Protein AF-A0A6B0WQ01-F1 (afdb_monomer_lite)

pLDDT: mean 79.0, std 19.03, range [22.75, 98.19]

Sequence (775 aa):
MRPPHSSRCFNVRGAGIKFRAICMVVLAVAAVAVAAAPAGAQAGGFGDVAEGTYYSVPVEALAELGLFAGTECAEGFCPDDPIDRKTMATWVVRVLDGADPPAVSESRFDDVDAGGFHAPFIERLAELGVTGGCGDGSGFCPDQTVSRAEMAVFLTRAYGLSAGADPGFVDVAGDAWYAAAVSSLAASAITGGCGDGSGFCPQDDTSRAQMATFIHRAENRAAAAASIEITPIGRGVSVTSEGQILVELEAADVVPANPLDLAGKTLLFTPDGQSGYSRSVHSLAWEEDIGSPEEDNAEIELPFLFRFSGQDWRSLFLSRYGLVTFDEPYPFPRTGPDRWGTMSQIAAHIGSLNAISALYKPRLGGWSTWDAREAGNTQHVSRRPDRVVITWITEDHEFYVHGRPHAEKTRFQMVLHADGHIAFNYAAEPENSEEAIRDGIVGLFPEATQTELIARIPDSTDLSRPVSRSSWAQHEVFHHVHPKDHLIPLACRIIDALGDEFDLLVFHSQFRTDHQFNGSWWGYYPGNVPIKGIGQEEHHDRKSSCSARMRGQWNFPIWVKSRYVANLDGGGEYLASPKGLWHFGHEFAHTWAASVGYLKNGEREPLHDGAHWVTELHTAAPYPWEEEPQGSIIGGHFWRENSDGTFTPSTGLGGLSWLDLYLAGLATPDEVPEMFILRNLQEAGGGWRGPHTGEKEVISIEQIIAAEGPRDPPAARSQKTFNAGFVYLTLPGEPPDPDLLELHALFVDGAVAYWRHVTGGRGSLTTELVLSEGS

Secondary structure (DSSP, 8-state):
-PPPP---------SS----------------------TT--SS--TTS-TTSTTHHHHHHHHHTTTTTT--BTTBS-TTSBPBHHHHHHHHHHHHHSSPPPPPSS-SSTTS-TTSTTHHHHHHHHHTTS---BTTTTB--TTSB-BHHHHHHHHHHHHTPPPPPP---TT--TTSTTHHHHHHHHHTTS---BTTTTB--TTSBPBHHHHHHHHHHHHHHHHHHHH--EEEEETTEEEETT-PEEEEPPTTTEEPPB----TTEEEEEEE-SSS-EEEEEEE----S---EEE-TTEEEEEEEEEEETTEEEEEEEE-TTSEEESSS-----TT-GGGG--HHHHHHHHTTSSEEEEEE------TT-S-GGGG--EEEEEE-SSEEEEEEEEE-TT-EETTEE---EEEEEEEEETTS-EEEEE----S-TTSS---EEEEEE----HHHHHHH------TTS-EEEEES-EEEEEB--EESGGGHHHHHHHHHHH-S--SEEEEEESS--S--SSSPPEEE-GGG---BSSS---------TT-SS--EEESSPEETTBTTTEEE-TTS-EEE-HHHHHHHHHHHHGGG-S--EEEETTEEEESEETTEEEEEEE---SS-SSSS---BTTEEE-EEEPTTS-EEE--S--B--HHHHHHTTSS-GGGS--EEEEEEEEE-SSGGGS-EEEEEEEE-HHHHHHHH---BS-GGGS--EEEEEEEEEE-TTPPPPHHHHHHHHHHHHHHHHHHHHHTTTSSEEE------S--

Structure (mmCIF, N/CA/C/O backbone):
data_AF-A0A6B0WQ01-F1
#
_entry.id   AF-A0A6B0WQ01-F1
#
loop_
_atom_site.group_PDB
_atom_site.id
_atom_site.type_symbol
_atom_site.label_atom_id
_atom_site.label_alt_id
_atom_site.label_comp_id
_atom_site.label_asym_id
_atom_site.label_entity_id
_atom_site.label_seq_id
_atom_site.pdbx_PDB_ins_code
_atom_site.Cartn_x
_atom_site.Cartn_y
_atom_site.Cartn_z
_atom_site.occupancy
_atom_site.B_iso_or_equiv
_atom_site.auth_seq_id
_atom_site.auth_comp_id
_atom_site.auth_asym_id
_atom_site.auth_atom_id
_atom_site.pdbx_PDB_model_num
ATOM 1 N N . MET A 1 1 ? -23.291 -48.138 -32.395 1.00 28.23 1 MET A N 1
ATOM 2 C CA . MET A 1 1 ? -22.199 -47.876 -31.433 1.00 28.23 1 MET A CA 1
ATOM 3 C C . MET A 1 1 ? -22.270 -46.401 -31.082 1.00 28.23 1 MET A C 1
ATOM 5 O O . MET A 1 1 ? -22.379 -45.597 -31.995 1.00 28.23 1 MET A O 1
ATOM 9 N N . ARG A 1 2 ? -22.389 -46.081 -29.789 1.00 22.75 2 ARG A N 1
ATOM 10 C CA . ARG A 1 2 ? -22.649 -44.729 -29.263 1.00 22.75 2 ARG A CA 1
ATOM 11 C C . ARG A 1 2 ? -21.462 -43.785 -29.528 1.00 22.75 2 ARG A C 1
ATOM 13 O O . ARG A 1 2 ? -20.341 -44.225 -29.283 1.00 22.75 2 ARG A O 1
ATOM 20 N N . PRO A 1 3 ? -21.681 -42.518 -29.918 1.00 23.56 3 PRO A N 1
ATOM 21 C CA . PRO A 1 3 ? -20.736 -41.440 -29.659 1.00 23.56 3 PRO A CA 1
ATOM 22 C C . PRO A 1 3 ? -21.008 -40.804 -28.275 1.00 23.56 3 PRO A C 1
ATOM 24 O O . PRO A 1 3 ? -22.114 -40.948 -27.741 1.00 23.56 3 PRO A O 1
ATOM 27 N N . PRO A 1 4 ? -20.005 -40.159 -27.657 1.00 25.41 4 PRO A N 1
ATOM 28 C CA . PRO A 1 4 ? -20.091 -39.647 -26.297 1.00 25.41 4 PRO A CA 1
ATOM 29 C C . PRO A 1 4 ? -20.766 -38.269 -26.274 1.00 25.41 4 PRO A C 1
ATOM 31 O O . PRO A 1 4 ? -20.341 -37.348 -26.963 1.00 25.41 4 PRO A O 1
ATOM 34 N N . HIS A 1 5 ? -21.802 -38.129 -25.450 1.00 26.47 5 HIS A N 1
ATOM 35 C CA . HIS A 1 5 ? -22.288 -36.839 -24.967 1.00 26.47 5 HIS A CA 1
ATOM 36 C C . HIS A 1 5 ? -21.675 -36.602 -23.584 1.00 26.47 5 HIS A C 1
ATOM 38 O O . HIS A 1 5 ? -21.837 -37.446 -22.702 1.00 26.47 5 HIS A O 1
ATOM 44 N N . SER A 1 6 ? -21.007 -35.469 -23.373 1.00 26.06 6 SER A N 1
ATOM 45 C CA . SER A 1 6 ? -20.788 -34.941 -22.024 1.00 26.06 6 SER A CA 1
ATOM 46 C C . SER A 1 6 ? -20.680 -33.418 -22.056 1.00 26.06 6 SER A C 1
ATOM 48 O O . SER A 1 6 ? -19.605 -32.877 -22.301 1.00 26.06 6 SER A O 1
ATOM 50 N N . SER A 1 7 ? -21.788 -32.739 -21.770 1.00 24.52 7 SER A N 1
ATOM 51 C CA . SER A 1 7 ? -21.767 -31.429 -21.117 1.00 24.52 7 SER A CA 1
ATOM 52 C C . SER A 1 7 ? -21.297 -31.681 -19.680 1.00 24.52 7 SER A C 1
ATOM 54 O O . SER A 1 7 ? -21.917 -32.479 -18.973 1.00 24.52 7 SER A O 1
ATOM 56 N N . ARG A 1 8 ? -20.161 -31.119 -19.257 1.00 24.81 8 ARG A N 1
ATOM 57 C CA . ARG A 1 8 ? -19.673 -31.285 -17.878 1.00 24.81 8 ARG A CA 1
ATOM 58 C C . ARG A 1 8 ? -20.173 -30.121 -17.025 1.00 24.81 8 ARG A C 1
ATOM 60 O O . ARG A 1 8 ? -19.645 -29.026 -17.125 1.00 24.81 8 ARG A O 1
ATOM 67 N N . CYS A 1 9 ? -21.161 -30.380 -16.172 1.00 24.42 9 CYS A N 1
ATOM 68 C CA . CYS A 1 9 ? -21.436 -29.549 -14.999 1.00 24.42 9 CYS A CA 1
ATOM 69 C C . CYS A 1 9 ? -20.432 -29.934 -13.901 1.00 24.42 9 CYS A C 1
ATOM 71 O O . CYS A 1 9 ? -20.365 -31.110 -13.527 1.00 24.42 9 CYS A O 1
ATOM 73 N N . PHE A 1 10 ? -19.656 -28.980 -13.386 1.00 28.31 10 PHE A N 1
ATOM 74 C CA . PHE A 1 10 ? -18.799 -29.204 -12.219 1.00 28.31 10 PHE A CA 1
ATOM 75 C C . PHE A 1 10 ? -19.604 -29.033 -10.924 1.00 28.31 10 PHE A C 1
ATOM 77 O O . PHE A 1 10 ? -20.480 -28.180 -10.816 1.00 28.31 10 PHE A O 1
ATOM 84 N N . ASN A 1 11 ? -19.338 -29.900 -9.948 1.00 24.11 11 ASN A N 1
ATOM 85 C CA . ASN A 1 11 ? -20.029 -29.947 -8.663 1.00 24.11 11 ASN A CA 1
ATOM 86 C C . ASN A 1 11 ? -19.020 -29.505 -7.593 1.00 24.11 11 ASN A C 1
ATOM 88 O O . ASN A 1 11 ? -18.172 -30.305 -7.196 1.00 24.11 11 ASN A O 1
ATOM 92 N N . VAL A 1 12 ? -19.065 -28.241 -7.165 1.00 29.78 12 VAL A N 1
ATOM 93 C CA . VAL A 1 12 ? -18.195 -27.732 -6.094 1.00 29.78 12 VAL A CA 1
ATOM 94 C C . VAL A 1 12 ? -18.784 -28.176 -4.754 1.00 29.78 12 VAL A C 1
ATOM 96 O O . VAL A 1 12 ? -19.906 -27.824 -4.398 1.00 29.78 12 VAL A O 1
ATOM 99 N N . ARG A 1 13 ? -18.052 -29.011 -4.012 1.00 25.27 13 ARG A N 1
ATOM 100 C CA . ARG A 1 13 ? -18.348 -29.331 -2.608 1.00 25.27 13 ARG A CA 1
ATOM 101 C C . ARG A 1 13 ? -17.194 -28.822 -1.752 1.00 25.27 13 ARG A C 1
ATOM 103 O O . ARG A 1 13 ? -16.199 -29.521 -1.604 1.00 25.27 13 ARG A O 1
ATOM 110 N N . GLY A 1 14 ? -17.356 -27.641 -1.170 1.00 25.08 14 GLY A N 1
ATOM 111 C CA . GLY A 1 14 ? -16.444 -27.077 -0.177 1.00 25.08 14 GLY A CA 1
ATOM 112 C C . GLY A 1 14 ? -17.087 -25.865 0.493 1.00 25.08 14 GLY A C 1
ATOM 113 O O . GLY A 1 14 ? -17.628 -25.022 -0.201 1.00 25.08 14 GLY A O 1
ATOM 114 N N . ALA A 1 15 ? -17.074 -25.846 1.829 1.00 28.58 15 ALA A N 1
ATOM 115 C CA . ALA A 1 15 ? -17.459 -24.741 2.717 1.00 28.58 15 ALA A CA 1
ATOM 116 C C . ALA A 1 15 ? -18.840 -24.080 2.494 1.00 28.58 15 ALA A C 1
ATOM 118 O O . ALA A 1 15 ? -18.946 -23.074 1.817 1.00 28.58 15 ALA A O 1
ATOM 119 N N . GLY A 1 16 ? -19.890 -24.598 3.151 1.00 26.41 16 GLY A N 1
ATOM 120 C CA . GLY A 1 16 ? -21.037 -23.820 3.677 1.00 26.41 16 GLY A CA 1
ATOM 121 C C . GLY A 1 16 ? -21.970 -23.035 2.733 1.00 26.41 16 GLY A C 1
ATOM 122 O O . GLY A 1 16 ? -23.088 -22.734 3.143 1.00 26.41 16 GLY A O 1
ATOM 123 N N . ILE A 1 17 ? -21.580 -22.749 1.494 1.00 31.81 17 ILE A N 1
ATOM 124 C CA . ILE A 1 17 ? -22.286 -21.877 0.555 1.00 31.81 17 ILE A CA 1
ATOM 125 C C . ILE A 1 17 ? -22.950 -22.761 -0.506 1.00 31.81 17 ILE A C 1
ATOM 127 O O . ILE A 1 17 ? -22.306 -23.561 -1.185 1.00 31.81 17 ILE A O 1
ATOM 131 N N . LYS A 1 18 ? -24.280 -22.682 -0.612 1.00 27.02 18 LYS A N 1
ATOM 132 C CA . LYS A 1 18 ? -25.088 -23.515 -1.515 1.00 27.02 18 LYS A CA 1
ATOM 133 C C . LYS A 1 18 ? -25.147 -22.921 -2.933 1.00 27.02 18 LYS A C 1
ATOM 135 O O . LYS A 1 18 ? -26.238 -22.607 -3.392 1.00 27.02 18 LYS A O 1
ATOM 140 N N . PHE A 1 19 ? -24.031 -22.819 -3.654 1.00 33.25 19 PHE A N 1
ATOM 141 C CA . PHE A 1 19 ? -24.101 -22.610 -5.109 1.00 33.25 19 PHE A CA 1
ATOM 142 C C . PHE A 1 19 ? -24.313 -23.956 -5.820 1.00 33.25 19 PHE A C 1
ATOM 144 O O . PHE A 1 19 ? -23.555 -24.909 -5.627 1.00 33.25 19 PHE A O 1
ATOM 151 N N . ARG A 1 20 ? -25.369 -24.067 -6.635 1.00 32.03 20 ARG A N 1
ATOM 152 C CA . ARG A 1 20 ? -25.552 -25.171 -7.590 1.00 32.03 20 ARG A CA 1
ATOM 153 C C . ARG A 1 20 ? -25.348 -24.627 -9.007 1.00 32.03 20 ARG A C 1
ATOM 155 O O . ARG A 1 20 ? -26.163 -23.853 -9.464 1.00 32.03 20 ARG A O 1
ATOM 162 N N . ALA A 1 21 ? -24.299 -25.122 -9.670 1.00 30.09 21 ALA A N 1
ATOM 163 C CA . ALA A 1 21 ? -24.083 -25.189 -11.122 1.00 30.09 21 ALA A CA 1
ATOM 164 C C . ALA A 1 21 ? -24.438 -23.942 -11.966 1.00 30.09 21 ALA A C 1
ATOM 166 O O . ALA A 1 21 ? -25.490 -23.900 -12.593 1.00 30.09 21 ALA A O 1
ATOM 167 N N . ILE A 1 22 ? -23.484 -23.018 -12.104 1.00 37.47 22 ILE A N 1
ATOM 168 C CA . ILE A 1 22 ? -23.492 -21.992 -13.160 1.00 37.47 22 ILE A CA 1
ATOM 169 C C . ILE A 1 22 ? -23.133 -22.672 -14.498 1.00 37.47 22 ILE A C 1
ATOM 171 O O . ILE A 1 22 ? -22.115 -23.364 -14.599 1.00 37.47 22 ILE A O 1
ATOM 175 N N . CYS A 1 23 ? -23.978 -22.530 -15.525 1.00 28.55 23 CYS A N 1
ATOM 176 C CA . CYS A 1 23 ? -23.660 -22.963 -16.890 1.00 28.55 23 CYS A CA 1
ATOM 177 C C . CYS A 1 23 ? -22.872 -21.859 -17.608 1.00 28.55 23 CYS A C 1
ATOM 179 O O . CYS A 1 23 ? -23.444 -20.853 -18.006 1.00 28.55 23 CYS A O 1
ATOM 181 N N . MET A 1 24 ? -21.566 -22.067 -17.797 1.00 34.69 24 MET A N 1
ATOM 182 C CA . MET A 1 24 ? -20.700 -21.168 -18.568 1.00 34.69 24 MET A CA 1
ATOM 183 C C . MET A 1 24 ? -21.018 -21.221 -20.070 1.00 34.69 24 MET A C 1
ATOM 185 O O . MET A 1 24 ? -21.140 -22.309 -20.641 1.00 34.69 24 MET A O 1
ATOM 189 N N . VAL A 1 25 ? -21.018 -20.063 -20.734 1.00 33.88 25 VAL A N 1
ATOM 190 C CA . VAL A 1 25 ? -20.817 -19.967 -22.186 1.00 33.88 25 VAL A CA 1
ATOM 191 C C . VAL A 1 25 ? -19.475 -19.288 -22.437 1.00 33.88 25 VAL A C 1
ATOM 193 O O . VAL A 1 25 ? -19.335 -18.080 -22.303 1.00 33.88 25 VAL A O 1
ATOM 196 N N . VAL A 1 26 ? -18.480 -20.083 -22.835 1.00 29.00 26 VAL A N 1
ATOM 197 C CA . VAL A 1 26 ? -17.325 -19.578 -23.585 1.00 29.00 26 VAL A CA 1
ATOM 198 C C . VAL A 1 26 ? -17.808 -19.352 -25.014 1.00 29.00 26 VAL A C 1
ATOM 200 O O . VAL A 1 26 ? -18.320 -20.280 -25.646 1.00 29.00 26 VAL A O 1
ATOM 203 N N . LEU A 1 27 ? -17.649 -18.135 -25.529 1.00 26.56 27 LEU A N 1
ATOM 204 C CA . LEU A 1 27 ? -17.958 -17.764 -26.911 1.00 26.56 27 LEU A CA 1
ATOM 205 C C . LEU A 1 27 ? -16.983 -18.469 -27.877 1.00 26.56 27 LEU A C 1
ATOM 207 O O . LEU A 1 27 ? -16.020 -17.898 -28.376 1.00 26.56 27 LEU A O 1
ATOM 211 N N . ALA A 1 28 ? -17.226 -19.753 -28.140 1.00 26.91 28 ALA A N 1
ATOM 212 C CA . ALA A 1 28 ? -16.639 -20.480 -29.256 1.00 26.91 28 ALA A CA 1
ATOM 213 C C . ALA A 1 28 ? -17.651 -20.485 -30.406 1.00 26.91 28 ALA A C 1
ATOM 215 O O . ALA A 1 28 ? -18.693 -21.138 -30.337 1.00 26.91 28 ALA A O 1
ATOM 216 N N . VAL A 1 29 ? -17.339 -19.757 -31.481 1.00 32.12 29 VAL A N 1
ATOM 217 C CA . VAL A 1 29 ? -18.123 -19.758 -32.722 1.00 32.12 29 VAL A CA 1
ATOM 218 C C . VAL A 1 29 ? -18.126 -21.174 -33.309 1.00 32.12 29 VAL A C 1
ATOM 220 O O . VAL A 1 29 ? -17.185 -21.587 -33.985 1.00 32.12 29 VAL A O 1
ATOM 223 N N . ALA A 1 30 ? -19.194 -21.932 -33.064 1.00 28.42 30 ALA A N 1
ATOM 224 C CA . ALA A 1 30 ? -19.464 -23.199 -33.730 1.00 28.42 30 ALA A CA 1
ATOM 225 C C . ALA A 1 30 ? -20.960 -23.312 -34.044 1.00 28.42 30 ALA A C 1
ATOM 227 O O . ALA A 1 30 ? -21.807 -23.370 -33.155 1.00 28.42 30 ALA A O 1
ATOM 228 N N . ALA A 1 31 ? -21.280 -23.352 -35.337 1.00 36.25 31 ALA A N 1
ATOM 229 C CA . ALA A 1 31 ? -22.631 -23.558 -35.836 1.00 36.25 31 ALA A CA 1
ATOM 230 C C . ALA A 1 31 ? -23.171 -24.929 -35.383 1.00 36.25 31 ALA A C 1
ATOM 232 O O . ALA A 1 31 ? -22.699 -25.970 -35.842 1.00 36.25 31 ALA A O 1
ATOM 233 N N . VAL A 1 32 ? -24.180 -24.931 -34.507 1.00 30.66 32 VAL A N 1
ATOM 234 C CA . VAL A 1 32 ? -24.919 -26.132 -34.093 1.00 30.66 32 VAL A CA 1
ATOM 235 C C . VAL A 1 32 ? -26.412 -25.920 -34.342 1.00 30.66 32 VAL A C 1
ATOM 237 O O . VAL A 1 32 ? -26.967 -24.855 -34.094 1.00 30.66 32 VAL A O 1
ATOM 240 N N . ALA A 1 33 ? -27.045 -26.953 -34.898 1.00 30.78 33 ALA A N 1
ATOM 241 C CA . ALA A 1 33 ? -28.447 -26.978 -35.283 1.00 30.78 33 ALA A CA 1
ATOM 242 C C . ALA A 1 33 ? -29.387 -26.755 -34.084 1.00 30.78 33 ALA A C 1
ATOM 244 O O . ALA A 1 33 ? -29.297 -27.446 -33.070 1.00 30.78 33 ALA A O 1
ATOM 245 N N . VAL A 1 34 ? -30.313 -25.809 -34.255 1.00 32.38 34 VAL A N 1
ATOM 246 C CA . VAL A 1 34 ? -31.324 -25.392 -33.278 1.00 32.38 34 VAL A CA 1
ATOM 247 C C . VAL A 1 34 ? -32.272 -26.550 -32.949 1.00 32.38 34 VAL A C 1
ATOM 249 O O . VAL A 1 34 ? -33.036 -27.006 -33.801 1.00 32.38 34 VAL A O 1
ATOM 252 N N . ALA A 1 35 ? -32.256 -26.997 -31.693 1.00 33.03 35 ALA A N 1
ATOM 253 C CA . ALA A 1 35 ? -33.410 -27.639 -31.076 1.00 33.03 35 ALA A CA 1
ATOM 254 C C . ALA A 1 35 ? -34.374 -26.530 -30.626 1.00 33.03 35 ALA A C 1
ATOM 256 O O . ALA A 1 35 ? -33.948 -25.547 -30.027 1.00 33.03 35 ALA A O 1
ATOM 257 N N . ALA A 1 36 ? -35.655 -26.664 -30.971 1.00 32.28 36 ALA A N 1
ATOM 258 C CA . ALA A 1 36 ? -36.663 -25.631 -30.760 1.00 32.28 36 ALA A CA 1
ATOM 259 C C . ALA A 1 36 ? -36.823 -25.278 -29.269 1.00 32.28 36 ALA A C 1
ATOM 261 O O . ALA A 1 36 ? -37.370 -26.062 -28.492 1.00 32.28 36 ALA A O 1
ATOM 262 N N . ALA A 1 37 ? -36.354 -24.083 -28.906 1.00 32.28 37 ALA A N 1
ATOM 263 C CA . ALA A 1 37 ? -36.715 -23.377 -27.684 1.00 32.28 37 ALA A CA 1
ATOM 264 C C . ALA A 1 37 ? -38.228 -23.070 -27.676 1.00 32.28 37 ALA A C 1
ATOM 266 O O . ALA A 1 37 ? -38.836 -22.964 -28.751 1.00 32.28 37 ALA A O 1
ATOM 267 N N . PRO A 1 38 ? -38.865 -22.928 -26.498 1.00 31.81 38 PRO A N 1
ATOM 268 C CA . PRO A 1 38 ? -40.242 -22.462 -26.435 1.00 31.81 38 PRO A CA 1
ATOM 269 C C . PRO A 1 38 ? -40.335 -21.072 -27.081 1.00 31.81 38 PRO A C 1
ATOM 271 O O . PRO A 1 38 ? -39.445 -20.235 -26.942 1.00 31.81 38 PRO A O 1
ATOM 274 N N . ALA A 1 39 ? -41.398 -20.861 -27.854 1.00 32.59 39 ALA A N 1
ATOM 275 C CA . ALA A 1 39 ? -41.638 -19.629 -28.588 1.00 32.59 39 ALA A CA 1
ATOM 276 C C . ALA A 1 39 ? -41.715 -18.432 -27.624 1.00 32.59 39 ALA A C 1
ATOM 278 O O . ALA A 1 39 ? -42.628 -18.371 -26.803 1.00 32.59 39 ALA A O 1
ATOM 279 N N . GLY A 1 40 ? -40.764 -17.499 -27.739 1.00 32.53 40 GLY A N 1
ATOM 280 C CA . GLY A 1 40 ? -40.755 -16.257 -26.963 1.00 32.53 40 GLY A CA 1
ATOM 281 C C . GLY A 1 40 ? -39.468 -15.427 -27.026 1.00 32.53 40 GLY A C 1
ATOM 282 O O . GLY A 1 40 ? -39.544 -14.224 -26.822 1.00 32.53 40 GLY A O 1
ATOM 283 N N . ALA A 1 41 ? -38.308 -16.006 -27.353 1.00 33.91 41 ALA A N 1
ATOM 284 C CA . ALA A 1 41 ? -37.073 -15.225 -27.476 1.00 33.91 41 ALA A CA 1
ATOM 285 C C . ALA A 1 41 ? -37.113 -14.346 -28.740 1.00 33.91 41 ALA A C 1
ATOM 287 O O . ALA A 1 41 ? -37.047 -14.860 -29.862 1.00 33.91 41 ALA A O 1
ATOM 288 N N . GLN A 1 42 ? -37.244 -13.025 -28.577 1.00 37.56 42 GLN A N 1
ATOM 289 C CA . GLN A 1 42 ? -36.977 -12.094 -29.669 1.00 37.56 42 GLN A CA 1
ATOM 290 C C . GLN A 1 42 ? -35.489 -12.164 -30.019 1.00 37.56 42 GLN A C 1
ATOM 292 O O . GLN A 1 42 ? -34.629 -11.700 -29.281 1.00 37.56 42 GLN A O 1
ATOM 297 N N . ALA A 1 43 ? -35.191 -12.744 -31.179 1.00 33.88 43 ALA A N 1
ATOM 298 C CA . ALA A 1 43 ? -33.928 -12.526 -31.865 1.00 33.88 43 ALA A CA 1
ATOM 299 C C . ALA A 1 43 ? -33.969 -11.119 -32.489 1.00 33.88 43 ALA A C 1
ATOM 301 O O . ALA A 1 43 ? -34.444 -10.938 -33.611 1.00 33.88 43 ALA A O 1
ATOM 302 N N . GLY A 1 44 ? -33.545 -10.127 -31.713 1.00 50.28 44 GLY A N 1
ATOM 303 C CA . GLY A 1 44 ? -33.482 -8.713 -32.075 1.00 50.28 44 GLY A CA 1
ATOM 304 C C . GLY A 1 44 ? -33.434 -7.894 -30.792 1.00 50.28 44 GLY A C 1
ATOM 305 O O . GLY A 1 44 ? -34.360 -7.995 -29.996 1.00 50.28 44 GLY A O 1
ATOM 306 N N . GLY A 1 45 ? -32.340 -7.163 -30.564 1.00 68.12 45 GLY A N 1
ATOM 307 C CA . GLY A 1 45 ? -32.151 -6.356 -29.357 1.00 68.12 45 GLY A CA 1
ATOM 308 C C . GLY A 1 45 ? -33.294 -5.364 -29.113 1.00 68.12 45 GLY A C 1
ATOM 309 O O . GLY A 1 45 ? -34.102 -5.075 -29.999 1.00 68.12 45 GLY A O 1
ATOM 310 N N . PHE A 1 46 ? -33.366 -4.845 -27.893 1.00 82.38 46 PHE A N 1
ATOM 311 C CA . PHE A 1 46 ? -34.386 -3.879 -27.503 1.00 82.38 46 PHE A CA 1
ATOM 312 C C . PHE A 1 46 ? -34.243 -2.575 -28.304 1.00 82.38 46 PHE A C 1
ATOM 314 O O . PHE A 1 46 ? -33.174 -1.971 -28.337 1.00 82.38 46 PHE A O 1
ATOM 321 N N . GLY A 1 47 ? -35.319 -2.136 -28.968 1.00 83.62 47 GLY A N 1
ATOM 322 C CA . GLY A 1 47 ? -35.296 -0.956 -29.849 1.00 83.62 47 GLY A CA 1
ATOM 323 C C . GLY A 1 47 ? -35.065 0.378 -29.126 1.00 83.62 47 GLY A C 1
ATOM 324 O O . GLY A 1 47 ? -34.753 1.377 -29.769 1.00 83.62 47 GLY A O 1
ATOM 325 N N . ASP A 1 48 ? -35.209 0.381 -27.804 1.00 89.31 48 ASP A N 1
ATOM 326 C CA . ASP A 1 48 ? -34.986 1.490 -26.881 1.00 89.31 48 ASP A CA 1
ATOM 327 C C . ASP A 1 48 ? -33.618 1.426 -26.168 1.00 89.31 48 ASP A C 1
ATOM 329 O O . ASP A 1 48 ? -33.332 2.249 -25.301 1.00 89.31 48 ASP A O 1
ATOM 333 N N . VAL A 1 49 ? -32.736 0.498 -26.561 1.00 90.00 49 VAL A N 1
ATOM 334 C CA . VAL A 1 49 ? -31.344 0.419 -26.092 1.00 90.00 49 VAL A CA 1
ATOM 335 C C . VAL A 1 49 ? -30.416 0.885 -27.212 1.00 90.00 49 VAL A C 1
ATOM 337 O O . VAL A 1 49 ? -30.145 0.162 -28.167 1.00 90.00 49 VAL A O 1
ATOM 340 N N . ALA A 1 50 ? -29.947 2.130 -27.121 1.00 85.00 50 ALA A N 1
ATOM 341 C CA . ALA A 1 50 ? -29.074 2.717 -28.135 1.00 85.00 50 ALA A CA 1
ATOM 342 C C . ALA A 1 50 ? -27.621 2.222 -28.007 1.00 85.00 50 ALA A C 1
ATOM 344 O O . ALA A 1 50 ? -27.060 2.185 -26.907 1.00 85.00 50 ALA A O 1
ATOM 345 N N . GLU A 1 51 ? -26.990 1.917 -29.143 1.00 81.50 51 GLU A N 1
ATOM 346 C CA . GLU A 1 51 ? -25.568 1.562 -29.229 1.00 81.50 51 GLU A CA 1
ATOM 347 C C . GLU A 1 51 ? -24.675 2.676 -28.646 1.00 81.50 51 GLU A C 1
ATOM 349 O O . GLU A 1 51 ? -24.941 3.868 -28.821 1.00 81.50 51 GLU A O 1
ATOM 354 N N . GLY A 1 52 ? -23.609 2.291 -27.938 1.00 74.62 52 GLY A N 1
ATOM 355 C CA . GLY A 1 52 ? -22.647 3.226 -27.339 1.00 74.62 52 GLY A CA 1
ATOM 356 C C . GLY A 1 52 ? -23.082 3.828 -25.998 1.00 74.62 52 GLY A C 1
ATOM 357 O O . GLY A 1 52 ? -22.332 4.595 -25.398 1.00 74.62 52 GLY A O 1
ATOM 358 N N . THR A 1 53 ? -24.265 3.471 -25.493 1.00 81.81 53 THR A N 1
ATOM 359 C CA . THR A 1 53 ? -24.652 3.759 -24.104 1.00 81.81 53 THR A CA 1
ATOM 360 C C . THR A 1 53 ? -23.916 2.836 -23.132 1.00 81.81 53 THR A C 1
ATOM 362 O O . THR A 1 53 ? -23.592 1.697 -23.474 1.00 81.81 53 THR A O 1
ATOM 365 N N . TYR A 1 54 ? -23.696 3.292 -21.893 1.00 82.56 54 TYR A N 1
ATOM 366 C CA . TYR A 1 54 ? -22.978 2.509 -20.873 1.00 82.56 54 TYR A CA 1
ATOM 367 C C . TYR A 1 54 ? -23.641 1.156 -20.554 1.00 82.56 54 TYR A C 1
ATOM 369 O O . TYR A 1 54 ? -22.975 0.240 -20.081 1.00 82.56 54 TYR A O 1
ATOM 377 N N . TYR A 1 55 ? -24.947 1.037 -20.811 1.00 85.62 55 TYR A N 1
ATOM 378 C CA . TYR A 1 55 ? -25.745 -0.155 -20.539 1.00 85.62 55 TYR A CA 1
ATOM 379 C C . TYR A 1 55 ? -26.019 -1.014 -21.777 1.00 85.62 55 TYR A C 1
ATOM 381 O O . TYR A 1 55 ? -26.568 -2.098 -21.615 1.00 85.62 55 TYR A O 1
ATOM 389 N N . SER A 1 56 ? -25.631 -0.589 -22.987 1.00 80.81 56 SER A N 1
ATOM 390 C CA . SER A 1 56 ? -25.877 -1.364 -24.217 1.00 80.81 56 SER A CA 1
ATOM 391 C C . SER A 1 56 ? -25.293 -2.778 -24.136 1.00 80.81 56 SER A C 1
ATOM 393 O O . SER A 1 56 ? -26.037 -3.751 -24.206 1.00 80.81 56 SER A O 1
ATOM 395 N N . VAL A 1 57 ? -23.991 -2.892 -23.857 1.00 83.00 57 VAL A N 1
ATOM 396 C CA . VAL A 1 57 ? -23.303 -4.186 -23.704 1.00 83.00 57 VAL A CA 1
ATOM 397 C C . VAL A 1 57 ? -23.869 -5.022 -22.541 1.00 83.00 57 VAL A C 1
ATOM 399 O O . VAL A 1 57 ? -24.210 -6.180 -22.779 1.00 83.00 57 VAL A O 1
ATOM 402 N N . PRO A 1 58 ? -24.034 -4.485 -21.309 1.00 85.88 58 PRO A N 1
ATOM 403 C CA . PRO A 1 58 ? -24.684 -5.223 -20.227 1.00 85.88 58 PRO A CA 1
ATOM 404 C C . PRO A 1 58 ? -26.063 -5.779 -20.585 1.00 85.88 58 PRO A C 1
ATOM 406 O O . PRO A 1 58 ? -26.363 -6.934 -20.290 1.00 85.88 58 PRO A O 1
ATOM 409 N N . VAL A 1 59 ? -26.915 -4.965 -21.211 1.00 90.44 59 VAL A N 1
ATOM 410 C CA . VAL A 1 59 ? -28.282 -5.367 -21.543 1.00 90.44 59 VAL A CA 1
ATOM 411 C C . VAL A 1 59 ? -28.281 -6.411 -22.652 1.00 90.44 59 VAL A C 1
ATOM 413 O O . VAL A 1 59 ? -28.989 -7.403 -22.535 1.00 90.44 59 VAL A O 1
ATOM 416 N N . GLU A 1 60 ? -27.472 -6.258 -23.695 1.00 85.56 60 GLU A N 1
ATOM 417 C CA . GLU A 1 60 ? -27.372 -7.265 -24.757 1.00 85.56 60 GLU A CA 1
ATOM 418 C C . GLU A 1 60 ? -26.892 -8.617 -24.214 1.00 85.56 60 GLU A C 1
ATOM 420 O O . GLU A 1 60 ? -27.557 -9.631 -24.429 1.00 85.56 60 GLU A O 1
ATOM 425 N N . ALA A 1 61 ? -25.813 -8.625 -23.424 1.00 81.69 61 ALA A N 1
ATOM 426 C CA . ALA A 1 61 ? -25.257 -9.846 -22.841 1.00 81.69 61 ALA A CA 1
ATOM 427 C C . ALA A 1 61 ? -26.271 -10.578 -21.944 1.00 81.69 61 ALA A C 1
ATOM 429 O O . ALA A 1 61 ? -26.455 -11.790 -22.048 1.00 81.69 61 ALA A O 1
ATOM 430 N N . LEU A 1 62 ? -26.980 -9.845 -21.082 1.00 89.88 62 LEU A N 1
ATOM 431 C CA . LEU A 1 62 ? -27.982 -10.434 -20.190 1.00 89.88 62 LEU A CA 1
ATOM 432 C C . LEU A 1 62 ? -29.273 -10.829 -20.933 1.00 89.88 62 LEU A C 1
ATOM 434 O O . LEU A 1 62 ? -29.942 -11.792 -20.547 1.00 89.88 62 LEU A O 1
ATOM 438 N N . ALA A 1 63 ? -29.622 -10.139 -22.021 1.00 87.81 63 ALA A N 1
ATOM 439 C CA . ALA A 1 63 ? -30.758 -10.497 -22.867 1.00 87.81 63 ALA A CA 1
ATOM 440 C C . ALA A 1 63 ? -30.527 -11.819 -23.611 1.00 87.81 63 ALA A C 1
ATOM 442 O O . ALA A 1 63 ? -31.453 -12.626 -23.705 1.00 87.81 63 ALA A O 1
ATOM 443 N N . GLU A 1 64 ? -29.302 -12.081 -24.083 1.00 83.44 64 GLU A N 1
ATOM 444 C CA . GLU A 1 64 ? -28.925 -13.363 -24.699 1.00 83.44 64 GLU A CA 1
ATOM 445 C C . GLU A 1 64 ? -29.097 -14.549 -23.740 1.00 83.44 64 GLU A C 1
ATOM 447 O O . GLU A 1 64 ? -29.448 -15.652 -24.165 1.00 83.44 64 GLU A O 1
ATOM 452 N N . LEU A 1 65 ? -28.928 -14.310 -22.436 1.00 81.88 65 LEU A N 1
ATOM 453 C CA . LEU A 1 65 ? -29.180 -15.289 -21.375 1.00 81.88 65 LEU A CA 1
ATOM 454 C C . LEU A 1 65 ? -30.670 -15.422 -21.013 1.00 81.88 65 LEU A C 1
ATOM 456 O O . LEU A 1 65 ? -31.033 -16.221 -20.152 1.00 81.88 65 LEU A O 1
ATOM 460 N N . GLY A 1 66 ? -31.552 -14.653 -21.658 1.00 86.69 66 GLY A N 1
ATOM 461 C CA . GLY A 1 66 ? -32.988 -14.649 -21.383 1.00 86.69 66 GLY A CA 1
ATOM 462 C C . GLY A 1 66 ? -33.363 -13.995 -20.051 1.00 86.69 66 GLY A C 1
ATOM 463 O O . GLY A 1 66 ? -34.485 -14.191 -19.580 1.00 86.69 66 GLY A O 1
ATOM 464 N N . LEU A 1 67 ? -32.461 -13.209 -19.445 1.00 90.31 67 LEU A N 1
ATOM 465 C CA . LEU A 1 67 ? -32.638 -12.653 -18.099 1.00 90.31 67 LEU A CA 1
ATOM 466 C C . LEU A 1 67 ? -33.930 -11.835 -17.966 1.00 90.31 67 LEU A C 1
ATOM 468 O O . LEU A 1 67 ? -34.629 -11.911 -16.953 1.00 90.31 67 LEU A O 1
ATOM 472 N N . PHE A 1 68 ? -34.273 -11.087 -19.014 1.00 92.88 68 PHE A N 1
ATOM 473 C CA . PHE A 1 68 ? -35.360 -10.109 -19.001 1.00 92.88 68 PHE A CA 1
ATOM 474 C C . PHE A 1 68 ? -36.729 -10.666 -19.409 1.00 92.88 68 PHE A C 1
ATOM 476 O O . PHE A 1 68 ? -37.725 -9.956 -19.277 1.00 92.88 68 PHE A O 1
ATOM 483 N N . ALA A 1 69 ? -36.811 -11.930 -19.835 1.00 89.31 69 ALA A N 1
ATOM 484 C CA . ALA A 1 69 ? -38.023 -12.509 -20.414 1.00 89.31 69 ALA A CA 1
ATOM 485 C C . ALA A 1 69 ? -39.241 -12.438 -19.469 1.00 89.31 69 ALA A C 1
ATOM 487 O O . ALA A 1 69 ? -39.227 -13.008 -18.375 1.00 89.31 69 ALA A O 1
ATOM 488 N N . GLY A 1 70 ? -40.320 -11.782 -19.891 1.00 87.00 70 GLY A N 1
ATOM 489 C CA . GLY A 1 70 ? -41.532 -11.594 -19.083 1.00 87.00 70 GLY A CA 1
ATOM 490 C C . GLY A 1 70 ? -41.442 -10.452 -18.066 1.00 87.00 70 GLY A C 1
ATOM 491 O O . GLY A 1 70 ? -42.300 -10.349 -17.192 1.00 87.00 70 GLY A O 1
ATOM 492 N N . THR A 1 71 ? -40.412 -9.608 -18.162 1.00 92.81 71 THR A N 1
ATOM 493 C CA . THR A 1 71 ? -40.209 -8.418 -17.315 1.00 92.81 71 THR A CA 1
ATOM 494 C C . THR A 1 71 ? -39.977 -7.142 -18.130 1.00 92.81 71 THR A C 1
ATOM 496 O O . THR A 1 71 ? -39.582 -6.106 -17.586 1.00 92.81 71 THR A O 1
ATOM 499 N N . GLU A 1 72 ? -40.181 -7.218 -19.443 1.00 90.12 72 GLU A N 1
ATOM 500 C CA . GLU A 1 72 ? -40.168 -6.093 -20.370 1.00 90.12 72 GLU A CA 1
ATOM 501 C C . GLU A 1 72 ? -41.332 -5.133 -20.089 1.00 90.12 72 GLU A C 1
ATOM 503 O O . GLU A 1 72 ? -42.416 -5.531 -19.652 1.00 90.12 72 GLU A O 1
ATOM 508 N N . CYS A 1 73 ? -41.114 -3.852 -20.368 1.00 85.12 73 CYS A N 1
ATOM 509 C CA . CYS A 1 73 ? -42.162 -2.839 -20.340 1.00 85.12 73 CYS A CA 1
ATOM 510 C C . CYS A 1 73 ? -42.853 -2.738 -21.716 1.00 85.12 73 CYS A C 1
ATOM 512 O O . CYS A 1 73 ? -42.509 -3.441 -22.666 1.00 85.12 73 CYS A O 1
ATOM 514 N N . ALA A 1 74 ? -43.819 -1.823 -21.859 1.00 80.62 74 ALA A N 1
ATOM 515 C CA . ALA A 1 74 ? -44.541 -1.632 -23.120 1.00 80.62 74 ALA A CA 1
ATOM 516 C C . ALA A 1 74 ? -43.650 -1.173 -24.296 1.00 80.62 74 ALA A C 1
ATOM 518 O O . ALA A 1 74 ? -43.972 -1.475 -25.445 1.00 80.62 74 ALA A O 1
ATOM 519 N N . GLU A 1 75 ? -42.558 -0.455 -24.017 1.00 81.38 75 GLU A N 1
ATOM 520 C CA . GLU A 1 75 ? -41.658 0.129 -25.026 1.00 81.38 75 GLU A CA 1
ATOM 521 C C . GLU A 1 75 ? -40.402 -0.719 -25.301 1.00 81.38 75 GLU A C 1
ATOM 523 O O . GLU A 1 75 ? -39.648 -0.403 -26.218 1.00 81.38 75 GLU A O 1
ATOM 528 N N . GLY A 1 76 ? -40.218 -1.836 -24.584 1.00 87.75 76 GLY A N 1
ATOM 529 C CA . GLY A 1 76 ? -39.051 -2.709 -24.706 1.00 87.75 76 GLY A CA 1
ATOM 530 C C . GLY A 1 76 ? -38.354 -2.929 -23.366 1.00 87.75 76 GLY A C 1
ATOM 531 O O . GLY A 1 76 ? -38.926 -3.525 -22.447 1.00 87.75 76 GLY A O 1
ATOM 532 N N . PHE A 1 77 ? -37.103 -2.483 -23.261 1.00 93.19 77 PHE A N 1
ATOM 533 C CA . PHE A 1 77 ? -36.311 -2.636 -22.044 1.00 93.19 77 PHE A CA 1
ATOM 534 C C . PHE A 1 77 ? -36.667 -1.607 -20.963 1.00 93.19 77 PHE A C 1
ATOM 536 O O . PHE A 1 77 ? -36.603 -1.954 -19.786 1.00 93.19 77 PHE A O 1
ATOM 543 N N . CYS A 1 78 ? -37.055 -0.390 -21.346 1.00 94.06 78 CYS A N 1
ATOM 544 C CA . CYS A 1 78 ? -37.226 0.811 -20.526 1.00 94.06 78 CYS A CA 1
ATOM 545 C C . CYS A 1 78 ? -36.006 1.110 -19.638 1.00 94.06 78 CYS A C 1
ATOM 547 O O . CYS A 1 78 ? -36.077 0.929 -18.422 1.00 94.06 78 CYS A O 1
ATOM 549 N N . PRO A 1 79 ? -34.866 1.548 -20.212 1.00 94.25 79 PRO A N 1
ATOM 550 C CA . PRO A 1 79 ? -33.609 1.709 -19.472 1.00 94.25 79 PRO A CA 1
ATOM 551 C C . PRO A 1 79 ? -33.666 2.724 -18.320 1.00 94.25 79 PRO A C 1
ATOM 553 O O . PRO A 1 79 ? -32.981 2.537 -17.307 1.00 94.25 79 PRO A O 1
ATOM 556 N N . ASP A 1 80 ? -34.479 3.770 -18.467 1.00 94.62 80 ASP A N 1
ATOM 557 C CA . ASP A 1 80 ? -34.578 4.881 -17.513 1.00 94.62 80 ASP A CA 1
ATOM 558 C C . ASP A 1 80 ? -35.656 4.666 -16.437 1.00 94.62 80 ASP A C 1
ATOM 560 O O . ASP A 1 80 ? -35.671 5.382 -15.435 1.00 94.62 80 ASP A O 1
ATOM 564 N N . ASP A 1 81 ? -36.527 3.666 -16.602 1.00 96.06 81 ASP A N 1
ATOM 565 C CA . ASP A 1 81 ? -37.566 3.370 -15.617 1.00 96.06 81 ASP A CA 1
ATOM 566 C C . ASP A 1 81 ? -36.940 2.803 -14.329 1.00 96.06 81 ASP A C 1
ATOM 568 O O . ASP A 1 81 ? -36.043 1.948 -14.398 1.00 96.06 81 ASP A O 1
ATOM 572 N N . PRO A 1 82 ? -37.418 3.221 -13.141 1.00 97.50 82 PRO A N 1
ATOM 573 C CA . PRO A 1 82 ? -37.083 2.571 -11.881 1.00 97.50 82 PRO A CA 1
ATOM 574 C C . PRO A 1 82 ? -37.412 1.079 -11.910 1.00 97.50 82 PRO A C 1
ATOM 576 O O . PRO A 1 82 ? -38.481 0.671 -12.372 1.00 97.50 82 PRO A O 1
ATOM 579 N N . ILE A 1 83 ? -36.514 0.250 -11.382 1.00 97.69 83 ILE A N 1
ATOM 580 C CA . ILE A 1 83 ? -36.788 -1.178 -11.236 1.00 97.69 83 ILE A CA 1
ATOM 581 C C . ILE A 1 83 ? -37.610 -1.440 -9.970 1.00 97.69 83 ILE A C 1
ATOM 583 O O . ILE A 1 83 ? -37.271 -0.964 -8.885 1.00 97.69 83 ILE A O 1
ATOM 587 N N . ASP A 1 84 ? -38.682 -2.221 -10.100 1.00 97.50 84 ASP A N 1
ATOM 588 C CA . ASP A 1 84 ? -39.456 -2.702 -8.956 1.00 97.50 84 ASP A CA 1
ATOM 589 C C . ASP A 1 84 ? -38.854 -3.978 -8.338 1.00 97.50 84 ASP A C 1
ATOM 591 O O . ASP A 1 84 ? -38.063 -4.711 -8.948 1.00 97.50 84 ASP A O 1
ATOM 595 N N . ARG A 1 85 ? -39.216 -4.248 -7.081 1.00 97.69 85 ARG A N 1
ATOM 596 C CA . ARG A 1 85 ? -38.659 -5.358 -6.295 1.00 97.69 85 ARG A CA 1
ATOM 597 C C . ARG A 1 85 ? -38.950 -6.725 -6.911 1.00 97.69 85 ARG A C 1
ATOM 599 O O . ARG A 1 85 ? -38.086 -7.600 -6.875 1.00 97.69 85 ARG A O 1
ATOM 606 N N . LYS A 1 86 ? -40.133 -6.937 -7.493 1.00 96.94 86 LYS A N 1
ATOM 607 C CA . LYS A 1 86 ? -40.484 -8.214 -8.146 1.00 96.94 86 LYS A CA 1
ATOM 608 C C . LYS A 1 86 ? -39.669 -8.457 -9.423 1.00 96.94 86 LYS A C 1
ATOM 610 O O . LYS A 1 86 ? -39.252 -9.592 -9.673 1.00 96.94 86 LYS A O 1
ATOM 615 N N . THR A 1 87 ? -39.379 -7.410 -10.197 1.00 97.50 87 THR A N 1
ATOM 616 C CA . THR A 1 87 ? -38.537 -7.509 -11.394 1.00 97.50 87 THR A CA 1
ATOM 617 C C . THR A 1 87 ? -37.083 -7.751 -11.012 1.00 97.50 87 THR A C 1
ATOM 619 O O . THR A 1 87 ? -36.471 -8.683 -11.530 1.00 97.50 87 THR A O 1
ATOM 622 N N . MET A 1 88 ? -36.560 -7.006 -10.035 1.00 97.62 88 MET A N 1
ATOM 623 C CA . MET A 1 88 ? -35.220 -7.230 -9.483 1.00 97.62 88 MET A CA 1
ATOM 624 C C . MET A 1 88 ? -35.055 -8.665 -8.961 1.00 97.62 88 MET A C 1
ATOM 626 O O . MET A 1 88 ? -34.088 -9.331 -9.322 1.00 97.62 88 MET A O 1
ATOM 630 N N . ALA A 1 89 ? -36.030 -9.188 -8.206 1.00 97.50 89 ALA A N 1
ATOM 631 C CA . ALA A 1 89 ? -36.002 -10.572 -7.730 1.00 97.50 89 ALA A CA 1
ATOM 632 C C . ALA A 1 89 ? -35.930 -11.582 -8.880 1.00 97.50 89 ALA A C 1
ATOM 634 O O . ALA A 1 89 ? -35.197 -12.565 -8.799 1.00 97.50 89 ALA A O 1
ATOM 635 N N . THR A 1 90 ? -36.661 -11.317 -9.964 1.00 97.38 90 THR A N 1
ATOM 636 C CA . THR A 1 90 ? -36.647 -12.161 -11.164 1.00 97.38 90 THR A CA 1
ATOM 637 C C . THR A 1 90 ? -35.258 -12.176 -11.800 1.00 97.38 90 THR A C 1
ATOM 639 O O . THR A 1 90 ? -34.725 -13.248 -12.075 1.00 97.38 90 THR A O 1
ATOM 642 N N . TRP A 1 91 ? -34.639 -11.006 -11.986 1.00 96.88 91 TRP A N 1
ATOM 643 C CA . TRP A 1 91 ? -33.315 -10.894 -12.604 1.00 96.88 91 TRP A CA 1
ATOM 644 C C . TRP A 1 91 ? -32.228 -11.530 -11.735 1.00 96.88 91 TRP A C 1
ATOM 646 O O . TRP A 1 91 ? -31.453 -12.346 -12.223 1.00 96.88 91 TRP A O 1
ATOM 656 N N . VAL A 1 92 ? -32.205 -11.227 -10.435 1.00 95.75 92 VAL A N 1
ATOM 657 C CA . VAL A 1 92 ? -31.208 -11.781 -9.507 1.00 95.75 92 VAL A CA 1
ATOM 658 C C . VAL A 1 92 ? -31.346 -13.299 -9.386 1.00 95.75 92 VAL A C 1
ATOM 660 O O . VAL A 1 92 ? -30.351 -14.010 -9.402 1.00 95.75 92 VAL A O 1
ATOM 663 N N . VAL A 1 93 ? -32.557 -13.850 -9.314 1.00 95.12 93 VAL A N 1
ATOM 664 C CA . VAL A 1 93 ? -32.701 -15.313 -9.247 1.00 95.12 93 VAL A CA 1
ATOM 665 C C . VAL A 1 93 ? -32.292 -15.980 -10.554 1.00 95.12 93 VAL A C 1
ATOM 667 O O . VAL A 1 93 ? -31.597 -16.992 -10.517 1.00 95.12 93 VAL A O 1
ATOM 670 N N . ARG A 1 94 ? -32.670 -15.420 -11.707 1.00 94.00 94 ARG A N 1
ATOM 671 C CA . ARG A 1 94 ? -32.283 -15.997 -13.001 1.00 94.00 94 ARG A CA 1
ATOM 672 C C . ARG A 1 94 ? -30.782 -16.012 -13.205 1.00 94.00 94 ARG A C 1
ATOM 674 O O . ARG A 1 94 ? -30.278 -16.999 -13.731 1.00 94.00 94 ARG A O 1
ATOM 681 N N . VAL A 1 95 ? -30.088 -14.954 -12.792 1.00 90.00 95 VAL A N 1
ATOM 682 C CA . VAL A 1 95 ? -28.634 -14.914 -12.929 1.00 90.00 95 VAL A CA 1
ATOM 683 C C . VAL A 1 95 ? -27.969 -15.945 -12.008 1.00 90.00 95 VAL A C 1
ATOM 685 O O . VAL A 1 95 ? -27.123 -16.708 -12.458 1.00 90.00 95 VAL A O 1
ATOM 688 N N . LEU A 1 96 ? -28.444 -16.079 -10.764 1.00 85.56 96 LEU A N 1
ATOM 689 C CA . LEU A 1 96 ? -27.874 -17.020 -9.793 1.00 85.56 96 LEU A CA 1
ATOM 690 C C . LEU A 1 96 ? -28.173 -18.497 -10.103 1.00 85.56 96 LEU A C 1
ATOM 692 O O . LEU A 1 96 ? -27.312 -19.353 -9.900 1.00 85.56 96 LEU A O 1
ATOM 696 N N . ASP A 1 97 ? -29.391 -18.818 -10.545 1.00 87.31 97 ASP A N 1
ATOM 697 C CA . ASP A 1 97 ? -29.826 -20.204 -10.766 1.00 87.31 97 ASP A CA 1
ATOM 698 C C . ASP A 1 97 ? -29.679 -20.657 -12.233 1.00 87.31 97 ASP A C 1
ATOM 700 O O . ASP A 1 97 ? -29.734 -21.858 -12.516 1.00 87.31 97 ASP A O 1
ATOM 704 N N . GLY A 1 98 ? -29.530 -19.725 -13.183 1.00 83.69 98 GLY A N 1
ATOM 705 C CA . GLY A 1 98 ? -29.456 -20.002 -14.624 1.00 83.69 98 GLY A CA 1
ATOM 706 C C . GLY A 1 98 ? -30.740 -20.584 -15.235 1.00 83.69 98 GLY A C 1
ATOM 707 O O . GLY A 1 98 ? -30.738 -21.020 -16.388 1.00 83.69 98 GLY A O 1
ATOM 708 N N . ALA A 1 99 ? -31.829 -20.649 -14.465 1.00 85.19 99 ALA A N 1
ATOM 709 C CA . ALA A 1 99 ? -33.128 -21.164 -14.876 1.00 85.19 99 ALA A CA 1
ATOM 710 C C . ALA A 1 99 ? -34.246 -20.607 -13.983 1.00 85.19 99 ALA A C 1
ATOM 712 O O . ALA A 1 99 ? -34.015 -20.236 -12.833 1.00 85.19 99 ALA A O 1
ATOM 713 N N . ASP A 1 100 ? -35.477 -20.612 -14.498 1.00 91.25 100 ASP A N 1
ATOM 714 C CA . ASP A 1 100 ? -36.647 -20.208 -13.720 1.00 91.25 100 ASP A CA 1
ATOM 715 C C . ASP A 1 100 ? -36.935 -21.232 -12.597 1.00 91.25 100 ASP A C 1
ATOM 717 O O . ASP A 1 100 ? -36.963 -22.445 -12.855 1.00 91.25 100 ASP A O 1
ATOM 721 N N . PRO A 1 101 ? -37.168 -20.777 -11.350 1.00 91.81 101 PRO A N 1
ATOM 722 C CA . PRO A 1 101 ? -37.500 -21.655 -10.239 1.00 91.81 101 PRO A CA 1
ATOM 723 C C . PRO A 1 101 ? -38.877 -22.312 -10.439 1.00 91.81 101 PRO A C 1
ATOM 725 O O . PRO A 1 101 ? -39.742 -21.781 -11.143 1.00 91.81 101 PRO A O 1
ATOM 728 N N . PRO A 1 102 ? -39.117 -23.486 -9.826 1.00 91.06 102 PRO A N 1
ATOM 729 C CA . PRO A 1 102 ? -40.399 -24.170 -9.941 1.00 91.06 102 PRO A CA 1
ATOM 730 C C . PRO A 1 102 ? -41.532 -23.336 -9.335 1.00 91.06 102 PRO A C 1
ATOM 732 O O . PRO A 1 102 ? -41.341 -22.641 -8.341 1.00 91.06 102 PRO A O 1
ATOM 735 N N . ALA A 1 103 ? -42.734 -23.468 -9.902 1.00 92.38 103 ALA A N 1
ATOM 736 C CA . ALA A 1 103 ? -43.927 -22.818 -9.370 1.00 92.38 103 ALA A CA 1
ATOM 737 C C . ALA A 1 103 ? -44.163 -23.179 -7.894 1.00 92.38 103 ALA A C 1
ATOM 739 O O . ALA A 1 103 ? -43.999 -24.336 -7.492 1.00 92.38 103 ALA A O 1
ATOM 740 N N . VAL A 1 104 ? -44.592 -22.192 -7.111 1.00 92.44 104 VAL A N 1
ATOM 741 C CA . VAL A 1 104 ? -44.883 -22.339 -5.682 1.00 92.44 104 VAL A CA 1
ATOM 742 C C . VAL A 1 104 ? -46.387 -22.465 -5.458 1.00 92.44 104 VAL A C 1
ATOM 744 O O . VAL A 1 104 ? -47.187 -21.905 -6.201 1.00 92.44 104 VAL A O 1
ATOM 747 N N . SER A 1 105 ? -46.792 -23.248 -4.458 1.00 90.38 105 SER A N 1
ATOM 748 C CA . SER A 1 105 ? -48.209 -23.399 -4.091 1.00 90.38 105 SER A CA 1
ATOM 749 C C . SER A 1 105 ? -48.657 -22.413 -3.014 1.00 90.38 105 SER A C 1
ATOM 751 O O . SER A 1 105 ? -49.854 -22.198 -2.855 1.00 90.38 105 SER A O 1
ATOM 753 N N . GLU A 1 106 ? -47.706 -21.850 -2.269 1.00 92.25 106 GLU A N 1
ATOM 754 C CA . GLU A 1 106 ? -47.905 -20.887 -1.187 1.00 92.25 106 GLU A CA 1
ATOM 755 C C . GLU A 1 106 ? -46.718 -19.910 -1.176 1.00 92.25 106 GLU A C 1
ATOM 757 O O . GLU A 1 106 ? -45.633 -20.256 -1.646 1.00 92.25 106 GLU A O 1
ATOM 762 N N . SER A 1 107 ? -46.938 -18.705 -0.651 1.00 93.06 107 SER A N 1
ATOM 763 C CA . SER A 1 107 ? -45.916 -17.671 -0.452 1.00 93.06 107 SER A CA 1
ATOM 764 C C . SER A 1 107 ? -45.693 -17.456 1.045 1.00 93.06 107 SER A C 1
ATOM 766 O O . SER A 1 107 ? -46.639 -17.555 1.828 1.00 93.06 107 SER A O 1
ATOM 768 N N . ARG A 1 108 ? -44.457 -17.146 1.450 1.00 94.62 108 ARG A N 1
ATOM 769 C CA . ARG A 1 108 ? -44.127 -16.725 2.822 1.00 94.62 108 ARG A CA 1
ATOM 770 C C . ARG A 1 108 ? -44.484 -15.266 3.098 1.00 94.62 108 ARG A C 1
ATOM 772 O O . ARG A 1 108 ? -44.487 -14.868 4.257 1.00 94.62 108 ARG A O 1
ATOM 779 N N . PHE A 1 109 ? -44.716 -14.490 2.042 1.00 95.88 109 PHE A N 1
ATOM 780 C CA . PHE A 1 109 ? -45.081 -13.081 2.108 1.00 95.88 109 PHE A CA 1
ATOM 781 C C . PHE A 1 109 ? -46.571 -12.909 1.806 1.00 95.88 109 PHE A C 1
ATOM 783 O O . PHE A 1 109 ? -47.054 -13.394 0.778 1.00 95.88 109 PHE A O 1
ATOM 790 N N . ASP A 1 110 ? -47.279 -12.197 2.681 1.00 95.38 110 ASP A N 1
ATOM 791 C CA . ASP A 1 110 ? -48.739 -12.032 2.655 1.00 95.38 110 ASP A CA 1
ATOM 792 C C . ASP A 1 110 ? -49.242 -11.230 1.440 1.00 95.38 110 ASP A C 1
ATOM 794 O O . ASP A 1 110 ? -50.404 -11.338 1.045 1.00 95.38 110 ASP A O 1
ATOM 798 N N . ASP A 1 111 ? -48.373 -10.414 0.843 1.00 96.00 111 AS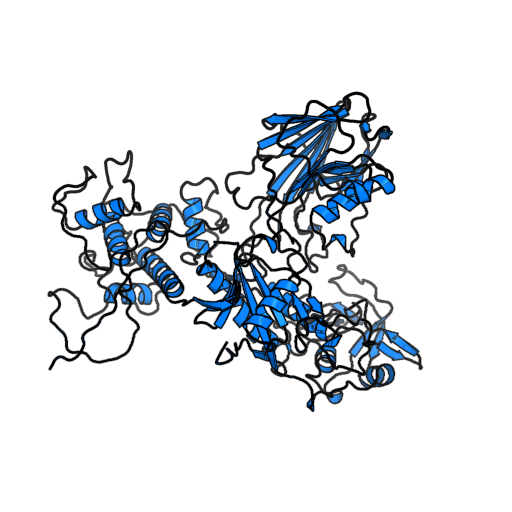P A N 1
ATOM 799 C CA . ASP A 1 111 ? -48.657 -9.540 -0.298 1.00 96.00 111 ASP A CA 1
ATOM 800 C C . ASP A 1 111 ? -48.219 -10.129 -1.651 1.00 96.00 111 ASP A C 1
ATOM 802 O O . ASP A 1 111 ? -48.268 -9.445 -2.675 1.00 96.00 111 ASP A O 1
ATOM 806 N N . VAL A 1 112 ? -47.819 -11.403 -1.676 1.00 96.31 112 VAL A N 1
ATOM 807 C CA . VAL A 1 112 ? -47.412 -12.116 -2.891 1.00 96.31 112 VAL A CA 1
ATOM 808 C C . VAL A 1 112 ? -48.406 -13.236 -3.189 1.00 96.31 112 VAL A C 1
ATOM 810 O O . VAL A 1 112 ? -48.511 -14.222 -2.461 1.00 96.31 112 VAL A O 1
ATOM 813 N N . ASP A 1 113 ? -49.126 -13.103 -4.304 1.00 94.75 113 ASP A N 1
ATOM 814 C CA . ASP A 1 113 ? -49.994 -14.162 -4.822 1.00 94.75 113 ASP A CA 1
ATOM 815 C C . ASP A 1 113 ? -49.145 -15.320 -5.365 1.00 94.75 113 ASP A C 1
ATOM 817 O O . ASP A 1 113 ? -48.454 -15.160 -6.371 1.00 94.75 113 ASP A O 1
ATOM 821 N N . ALA A 1 114 ? -49.227 -16.495 -4.732 1.00 92.12 114 ALA A N 1
ATOM 822 C CA . ALA A 1 114 ? -48.485 -17.697 -5.126 1.00 92.12 114 ALA A CA 1
ATOM 823 C C . ALA A 1 114 ? -48.763 -18.147 -6.576 1.00 92.12 114 ALA A C 1
ATOM 825 O O . ALA A 1 114 ? -47.932 -18.827 -7.177 1.00 92.12 114 ALA A O 1
ATOM 826 N N . GLY A 1 115 ? -49.905 -17.758 -7.159 1.00 91.75 115 GLY A N 1
ATOM 827 C CA . GLY A 1 115 ? -50.222 -18.004 -8.569 1.00 91.75 115 GLY A CA 1
ATOM 828 C C . GLY A 1 115 ? -49.583 -17.016 -9.555 1.00 91.75 115 GLY A C 1
ATOM 829 O O . GLY A 1 115 ? -49.677 -17.219 -10.768 1.00 91.75 115 GLY A O 1
ATOM 830 N N . GLY A 1 116 ? -48.960 -15.943 -9.064 1.00 93.44 116 GLY A N 1
ATOM 831 C CA . GLY A 1 116 ? -48.361 -14.885 -9.870 1.00 93.44 116 GLY A CA 1
ATOM 832 C C . GLY A 1 116 ? -47.007 -15.267 -10.472 1.00 93.44 116 GLY A C 1
ATOM 833 O O . GLY A 1 116 ? -46.232 -16.020 -9.887 1.00 93.44 116 GLY A O 1
ATOM 834 N N . PHE A 1 117 ? -46.683 -14.683 -11.631 1.00 94.75 117 PHE A N 1
ATOM 835 C CA . PHE A 1 117 ? -45.435 -14.951 -12.365 1.00 94.75 117 PHE A CA 1
ATOM 836 C C . PHE A 1 117 ? -44.165 -14.747 -11.520 1.00 94.75 117 PHE A C 1
ATOM 838 O O . PHE A 1 117 ? -43.243 -15.552 -11.601 1.00 94.75 117 PHE A O 1
ATOM 845 N N . HIS A 1 118 ? -44.125 -13.707 -10.681 1.00 96.12 118 HIS A N 1
ATOM 846 C CA . HIS A 1 118 ? -42.943 -13.382 -9.876 1.00 96.12 118 HIS A CA 1
ATOM 847 C C . HIS A 1 118 ? -42.833 -14.182 -8.570 1.00 96.12 118 HIS A C 1
ATOM 849 O O . HIS A 1 118 ? -41.765 -14.188 -7.960 1.00 96.12 118 HIS A O 1
ATOM 855 N N . ALA A 1 119 ? -43.900 -14.856 -8.124 1.00 97.00 119 ALA A N 1
ATOM 856 C CA . ALA A 1 119 ? -43.921 -15.519 -6.819 1.00 97.00 119 ALA A CA 1
ATOM 857 C C . ALA A 1 119 ? -42.824 -16.589 -6.654 1.00 97.00 119 ALA A C 1
ATOM 859 O O . ALA A 1 119 ? -42.137 -16.561 -5.633 1.00 97.00 119 ALA A O 1
ATOM 860 N N . PRO A 1 120 ? -42.551 -17.456 -7.652 1.00 97.12 120 PRO A N 1
ATOM 861 C CA . PRO A 1 120 ? -41.451 -18.416 -7.571 1.00 97.12 120 PRO A CA 1
ATOM 862 C C . PRO A 1 120 ? -40.077 -17.765 -7.378 1.00 97.12 120 PRO A C 1
ATOM 864 O O . PRO A 1 120 ? -39.251 -18.273 -6.624 1.00 97.12 120 PRO A O 1
ATOM 867 N N . PHE A 1 121 ? -39.830 -16.626 -8.029 1.00 97.56 121 PHE A N 1
ATOM 868 C CA . PHE A 1 121 ? -38.566 -15.897 -7.918 1.00 97.56 121 PHE A CA 1
ATOM 869 C C . PHE A 1 121 ? -38.436 -15.209 -6.561 1.00 97.56 121 PHE A C 1
ATOM 871 O O . PHE A 1 121 ? -37.385 -15.274 -5.936 1.00 97.56 121 PHE A O 1
ATOM 878 N N . ILE A 1 122 ? -39.510 -14.597 -6.063 1.00 97.81 122 ILE A N 1
ATOM 879 C CA . ILE A 1 122 ? -39.518 -13.958 -4.742 1.00 97.81 122 ILE A CA 1
ATOM 880 C C . ILE A 1 122 ? -39.250 -14.992 -3.639 1.00 97.81 122 ILE A C 1
ATOM 882 O O . ILE A 1 122 ? -38.405 -14.769 -2.768 1.00 97.81 122 ILE A O 1
ATOM 886 N N . GLU A 1 123 ? -39.907 -16.152 -3.710 1.00 96.06 123 GLU A N 1
ATOM 887 C CA . GLU A 1 123 ? -39.665 -17.253 -2.778 1.00 96.06 123 GLU A CA 1
ATOM 888 C C . GLU A 1 123 ? -38.229 -17.757 -2.858 1.00 96.06 123 GLU A C 1
ATOM 890 O O . GLU A 1 123 ? -37.562 -17.913 -1.832 1.00 96.06 123 GLU A O 1
ATOM 895 N N . ARG A 1 124 ? -37.720 -17.946 -4.077 1.00 96.12 124 ARG A N 1
ATOM 896 C CA . ARG A 1 124 ? -36.353 -18.406 -4.296 1.00 96.12 124 ARG A CA 1
ATOM 897 C C . ARG A 1 124 ? -35.315 -17.416 -3.765 1.00 96.12 124 ARG A C 1
ATOM 899 O O . ARG A 1 124 ? -34.360 -17.829 -3.111 1.00 96.12 124 ARG A O 1
ATOM 906 N N . LEU A 1 125 ? -35.532 -16.118 -3.959 1.00 96.31 125 LEU A N 1
ATOM 907 C CA . LEU A 1 125 ? -34.680 -15.057 -3.419 1.00 96.31 125 LEU A CA 1
ATOM 908 C C . LEU A 1 125 ? -34.624 -15.111 -1.881 1.00 96.31 125 LEU A C 1
ATOM 910 O O . LEU A 1 125 ? -33.563 -14.933 -1.279 1.00 96.31 125 LEU A O 1
ATOM 914 N N . ALA A 1 126 ? -35.755 -15.403 -1.233 1.00 94.25 126 ALA A N 1
ATOM 915 C CA . ALA A 1 126 ? -35.828 -15.561 0.216 1.00 94.25 126 ALA A CA 1
ATOM 916 C C . ALA A 1 126 ? -35.191 -16.877 0.704 1.00 94.25 126 ALA A C 1
ATOM 918 O O . ALA A 1 126 ? -34.559 -16.905 1.758 1.00 94.25 126 ALA A O 1
ATOM 919 N N . GLU A 1 127 ? -35.305 -17.976 -0.049 1.00 92.38 127 GLU A N 1
ATOM 920 C CA . GLU A 1 127 ? -34.596 -19.236 0.239 1.00 92.38 127 GLU A CA 1
ATOM 921 C C . GLU A 1 127 ? -33.074 -19.102 0.170 1.00 92.38 127 GLU A C 1
ATOM 923 O O . GLU A 1 127 ? -32.362 -19.755 0.937 1.00 92.38 127 GLU A O 1
ATOM 928 N N . LEU A 1 128 ? -32.584 -18.265 -0.746 1.00 89.19 128 LEU A N 1
ATOM 929 C CA . LEU A 1 128 ? -31.169 -17.931 -0.881 1.00 89.19 128 LEU A CA 1
ATOM 930 C C . LEU A 1 128 ? -30.674 -16.998 0.238 1.00 89.19 128 LEU A C 1
ATOM 932 O O . LEU A 1 128 ? -29.477 -16.756 0.338 1.00 89.19 128 LEU A O 1
ATOM 936 N N . GLY A 1 129 ? -31.567 -16.496 1.100 1.00 91.25 129 GLY A N 1
ATOM 937 C CA . GLY A 1 129 ? -31.219 -15.579 2.189 1.00 91.25 129 GLY A CA 1
ATOM 938 C C . GLY A 1 129 ? -30.917 -14.152 1.722 1.00 91.25 129 GLY A C 1
ATOM 939 O O . GLY A 1 129 ? -30.388 -13.352 2.491 1.00 91.25 129 GLY A O 1
ATOM 940 N N . VAL A 1 130 ? -31.261 -13.816 0.476 1.00 94.69 130 VAL A N 1
ATOM 941 C CA . VAL A 1 130 ? -30.981 -12.500 -0.115 1.00 94.69 130 VAL A CA 1
ATOM 942 C C . VAL A 1 130 ? -31.967 -11.443 0.398 1.00 94.69 130 VAL A C 1
ATOM 944 O O . VAL A 1 130 ? -31.587 -10.296 0.644 1.00 94.69 130 VAL A O 1
ATOM 947 N N . THR A 1 131 ? -33.218 -11.837 0.655 1.00 94.38 131 THR A N 1
ATOM 948 C CA . THR A 1 131 ? -34.265 -10.964 1.205 1.00 94.38 131 THR A CA 1
ATOM 949 C C . THR A 1 131 ? -34.882 -11.521 2.487 1.00 94.38 131 THR A C 1
ATOM 951 O O . THR A 1 131 ? -35.072 -12.729 2.623 1.00 94.38 131 THR A O 1
ATOM 954 N N . GLY A 1 132 ? -35.231 -10.619 3.407 1.00 90.00 132 GLY A N 1
ATOM 955 C CA . GLY A 1 132 ? -36.069 -10.899 4.579 1.00 90.00 132 GLY A CA 1
ATOM 956 C C . GLY A 1 132 ? -37.489 -10.328 4.472 1.00 90.00 132 GLY A C 1
ATOM 957 O O . GLY A 1 132 ? -38.241 -10.434 5.433 1.00 90.00 132 GLY A O 1
ATOM 958 N N . GLY A 1 133 ? -37.848 -9.712 3.339 1.00 90.12 133 GLY A N 1
ATOM 959 C CA . GLY A 1 133 ? -39.111 -8.984 3.166 1.00 90.12 133 GLY A CA 1
ATOM 960 C C . GLY A 1 133 ? -38.989 -7.470 3.384 1.00 90.12 133 GLY A C 1
ATOM 961 O O . GLY A 1 133 ? -37.891 -6.912 3.348 1.00 90.12 133 GLY A O 1
ATOM 962 N N . CYS A 1 134 ? -40.128 -6.804 3.560 1.00 89.44 134 CYS A N 1
ATOM 963 C CA . CYS A 1 134 ? -40.273 -5.390 3.904 1.00 89.44 134 CYS A CA 1
ATOM 964 C C . CYS A 1 134 ? -41.030 -5.237 5.237 1.00 89.44 134 CYS A C 1
ATOM 966 O O . CYS A 1 134 ? -41.727 -6.150 5.684 1.00 89.44 134 CYS A O 1
ATOM 968 N N . GLY A 1 135 ? -40.896 -4.077 5.889 1.00 85.62 135 GLY A N 1
ATOM 969 C CA . GLY A 1 135 ? -41.558 -3.812 7.170 1.00 85.62 135 GLY A CA 1
ATOM 970 C C . GLY A 1 135 ? -41.088 -4.760 8.279 1.00 85.62 135 GLY A C 1
ATOM 971 O O . GLY A 1 135 ? -39.901 -4.813 8.587 1.00 85.62 135 GLY A O 1
ATOM 972 N N . ASP A 1 136 ? -42.021 -5.499 8.880 1.00 84.44 136 ASP A N 1
ATOM 973 C CA . ASP A 1 136 ? -41.743 -6.521 9.901 1.00 84.44 136 ASP A CA 1
ATOM 974 C C . ASP A 1 136 ? -41.379 -7.901 9.315 1.00 84.44 136 ASP A C 1
ATOM 976 O O . ASP A 1 136 ? -41.190 -8.859 10.065 1.00 84.44 136 ASP A O 1
ATOM 980 N N . GLY A 1 137 ? -41.265 -8.000 7.986 1.00 85.75 137 GLY A N 1
ATOM 981 C CA . GLY A 1 137 ? -40.946 -9.228 7.258 1.00 85.75 137 GLY A CA 1
ATOM 982 C C . GLY A 1 137 ? -42.167 -10.031 6.802 1.00 85.75 137 GLY A C 1
ATOM 983 O O . GLY A 1 137 ? -41.988 -11.054 6.146 1.00 85.75 137 GLY A O 1
ATOM 984 N N . SER A 1 138 ? -43.393 -9.583 7.106 1.00 90.12 138 SER A N 1
ATOM 985 C CA . SER A 1 138 ? -44.632 -10.235 6.641 1.00 90.12 138 SER A CA 1
ATOM 986 C C . SER A 1 138 ? -44.933 -10.010 5.153 1.00 90.12 138 SER A C 1
ATOM 988 O O . SER A 1 138 ? -45.595 -10.838 4.535 1.00 90.12 138 SER A O 1
ATOM 990 N N . GLY A 1 139 ? -44.430 -8.925 4.555 1.00 95.00 139 GLY A N 1
ATOM 991 C CA . GLY A 1 139 ? -44.588 -8.614 3.129 1.00 95.00 139 GLY A CA 1
ATOM 992 C C . GLY A 1 139 ? -43.266 -8.615 2.363 1.00 95.00 139 GLY A C 1
ATOM 993 O O . GLY A 1 139 ? -42.190 -8.539 2.956 1.00 95.00 139 GLY A O 1
ATOM 994 N N . PHE A 1 140 ? -43.331 -8.663 1.034 1.00 96.50 140 PHE A N 1
ATOM 995 C CA . PHE A 1 140 ? -42.193 -8.468 0.134 1.00 96.50 140 PHE A CA 1
ATOM 996 C C . PHE A 1 140 ? -42.169 -7.069 -0.499 1.00 96.50 140 PHE A C 1
ATOM 998 O O . PHE A 1 140 ? -41.090 -6.588 -0.865 1.00 96.50 140 PHE A O 1
ATOM 1005 N N . CYS A 1 141 ? -43.330 -6.417 -0.595 1.00 96.56 141 CYS A N 1
ATOM 1006 C CA . CYS A 1 141 ? -43.572 -5.149 -1.273 1.00 96.56 141 CYS A CA 1
ATOM 1007 C C . CYS A 1 141 ? -43.230 -5.200 -2.780 1.00 96.56 141 CYS A C 1
ATOM 1009 O O . CYS A 1 141 ? -42.391 -4.429 -3.245 1.00 96.56 141 CYS A O 1
ATOM 1011 N N . PRO A 1 142 ? -43.847 -6.102 -3.571 1.00 96.31 142 PRO A N 1
ATOM 1012 C CA . PRO A 1 142 ? -43.400 -6.439 -4.929 1.00 96.31 142 PRO A CA 1
ATOM 1013 C C . PRO A 1 142 ? -43.393 -5.268 -5.923 1.00 96.31 142 PRO A C 1
ATOM 1015 O O . PRO A 1 142 ? -42.543 -5.248 -6.811 1.00 96.31 142 PRO A O 1
ATOM 1018 N N . ASP A 1 143 ? -44.308 -4.310 -5.769 1.00 96.38 143 ASP A N 1
ATOM 1019 C CA . ASP A 1 143 ? -44.472 -3.165 -6.678 1.00 96.38 143 ASP A CA 1
ATOM 1020 C C . ASP A 1 143 ? -43.695 -1.909 -6.241 1.00 96.38 143 ASP A C 1
ATOM 1022 O O . ASP A 1 143 ? -43.777 -0.876 -6.903 1.00 96.38 143 ASP A O 1
ATOM 1026 N N . GLN A 1 144 ? -42.968 -1.954 -5.117 1.00 97.19 144 GLN A N 1
ATOM 1027 C CA . GLN A 1 144 ? -42.115 -0.836 -4.706 1.00 97.19 144 GLN A CA 1
ATOM 1028 C C . GLN A 1 144 ? -40.837 -0.796 -5.544 1.00 97.19 144 GLN A C 1
ATOM 1030 O O . GLN A 1 144 ? -40.279 -1.844 -5.882 1.00 97.19 144 GLN A O 1
ATOM 1035 N N . THR A 1 145 ? -40.372 0.414 -5.854 1.00 97.75 145 THR A N 1
ATOM 1036 C CA . THR A 1 145 ? -39.081 0.639 -6.509 1.00 97.75 145 THR A CA 1
ATOM 1037 C C . THR A 1 145 ? -37.929 0.295 -5.571 1.00 97.75 145 THR A C 1
ATOM 1039 O O . THR A 1 145 ? -38.083 0.282 -4.349 1.00 97.75 145 THR A O 1
ATOM 1042 N N . VAL A 1 146 ? -36.780 -0.047 -6.153 1.00 98.06 146 VAL A N 1
ATOM 1043 C CA . VAL A 1 146 ? -35.565 -0.401 -5.414 1.00 98.06 146 VAL A CA 1
ATOM 1044 C C . VAL A 1 146 ? -34.625 0.797 -5.384 1.00 98.06 146 VAL A C 1
ATOM 1046 O O . VAL A 1 146 ? -34.088 1.198 -6.419 1.00 98.06 146 VAL A O 1
ATOM 1049 N N . SER A 1 147 ? -34.363 1.328 -4.193 1.00 97.94 147 SER A N 1
ATOM 1050 C CA . SER A 1 147 ? -33.333 2.355 -4.002 1.00 97.94 147 SER A CA 1
ATOM 1051 C C . SER A 1 147 ? -31.927 1.796 -4.248 1.00 97.94 147 SER A C 1
ATOM 1053 O O . SER A 1 147 ? -31.683 0.591 -4.132 1.00 97.94 147 SER A O 1
ATOM 1055 N N . ARG A 1 148 ? -30.955 2.658 -4.555 1.00 97.56 148 ARG A N 1
ATOM 1056 C CA . ARG A 1 148 ? -29.549 2.243 -4.721 1.00 97.56 148 ARG A CA 1
ATOM 1057 C C . ARG A 1 148 ? -28.963 1.619 -3.452 1.00 97.56 148 ARG A C 1
ATOM 1059 O O . ARG A 1 148 ? -28.173 0.681 -3.545 1.00 97.56 148 ARG A O 1
ATOM 1066 N N . ALA A 1 149 ? -29.377 2.084 -2.273 1.00 96.81 149 ALA A N 1
ATOM 1067 C CA . ALA A 1 149 ? -29.030 1.469 -0.993 1.00 96.81 149 ALA A CA 1
ATOM 1068 C C . ALA A 1 149 ? -29.514 0.011 -0.889 1.00 96.81 149 ALA A C 1
ATOM 1070 O O . ALA A 1 149 ? -28.749 -0.882 -0.523 1.00 96.81 149 ALA A O 1
ATOM 1071 N N . GLU A 1 150 ? -30.774 -0.248 -1.243 1.00 96.75 150 GLU A N 1
ATOM 1072 C CA . GLU A 1 150 ? -31.334 -1.603 -1.241 1.00 96.75 150 GLU A CA 1
ATOM 1073 C C . GLU A 1 150 ? -30.689 -2.487 -2.306 1.00 96.75 150 GLU A C 1
ATOM 1075 O O . GLU A 1 150 ? -30.367 -3.639 -2.018 1.00 96.75 150 GLU A O 1
ATOM 1080 N N . MET A 1 151 ? -30.457 -1.954 -3.510 1.00 98.00 151 MET A N 1
ATOM 1081 C CA . MET A 1 151 ? -29.748 -2.656 -4.583 1.00 98.00 151 MET A CA 1
ATOM 1082 C C . MET A 1 151 ? -28.383 -3.155 -4.106 1.00 98.00 151 MET A C 1
ATOM 1084 O O . MET A 1 151 ? -28.071 -4.328 -4.312 1.00 98.00 151 MET A O 1
ATOM 1088 N N . ALA A 1 152 ? -27.609 -2.312 -3.412 1.00 96.44 152 ALA A N 1
ATOM 1089 C CA . ALA A 1 152 ? -26.315 -2.715 -2.874 1.00 96.44 152 ALA A CA 1
ATOM 1090 C C . ALA A 1 152 ? -26.460 -3.911 -1.927 1.00 96.44 152 ALA A C 1
ATOM 1092 O O . ALA A 1 152 ? -25.796 -4.928 -2.107 1.00 96.44 152 ALA A O 1
ATOM 1093 N N . VAL A 1 153 ? -27.394 -3.839 -0.974 1.00 95.62 153 VAL A N 1
ATOM 1094 C CA . VAL A 1 153 ? -27.642 -4.936 -0.027 1.00 95.62 153 VAL A CA 1
ATOM 1095 C C . VAL A 1 153 ? -28.085 -6.220 -0.730 1.00 95.62 153 VAL A C 1
ATOM 1097 O O . VAL A 1 153 ? -27.632 -7.305 -0.353 1.00 95.62 153 VAL A O 1
ATOM 1100 N N . PHE A 1 154 ? -28.938 -6.124 -1.753 1.00 96.81 154 PHE A N 1
ATOM 1101 C CA . PHE A 1 154 ? -29.362 -7.287 -2.529 1.00 96.81 154 PHE A CA 1
ATOM 1102 C C . PHE A 1 154 ? -28.190 -7.948 -3.248 1.00 96.81 154 PHE A C 1
ATOM 1104 O O . PHE A 1 154 ? -28.014 -9.158 -3.109 1.00 96.81 154 PHE A O 1
ATOM 1111 N N . LEU A 1 155 ? -27.371 -7.180 -3.969 1.00 95.94 155 LEU A N 1
ATOM 1112 C CA . LEU A 1 155 ? -26.253 -7.735 -4.731 1.00 95.94 155 LEU A CA 1
ATOM 1113 C C . LEU A 1 155 ? -25.137 -8.262 -3.820 1.00 95.94 155 LEU A C 1
ATOM 1115 O O . LEU A 1 155 ? -24.647 -9.362 -4.059 1.00 95.94 155 LEU A O 1
ATOM 1119 N N . THR A 1 156 ? -24.801 -7.573 -2.725 1.00 92.31 156 THR A N 1
ATOM 1120 C CA . THR A 1 156 ? -23.834 -8.086 -1.737 1.00 92.31 156 THR A CA 1
ATOM 1121 C C . THR A 1 156 ? -24.243 -9.458 -1.217 1.00 92.31 156 THR A C 1
ATOM 1123 O O . THR A 1 156 ? -23.426 -10.375 -1.183 1.00 92.31 156 THR A O 1
ATOM 1126 N N . ARG A 1 157 ? -25.518 -9.636 -0.848 1.00 91.81 157 ARG A N 1
ATOM 1127 C CA . ARG A 1 157 ? -26.017 -10.924 -0.346 1.00 91.81 157 ARG A CA 1
ATOM 1128 C C . ARG A 1 157 ? -26.119 -11.980 -1.439 1.00 91.81 157 ARG A C 1
ATOM 1130 O O . ARG A 1 157 ? -25.782 -13.130 -1.183 1.00 91.81 157 ARG A O 1
ATOM 1137 N N . ALA A 1 158 ? -26.583 -11.599 -2.627 1.00 91.75 158 ALA A N 1
ATOM 1138 C CA . ALA A 1 158 ? -26.737 -12.494 -3.772 1.00 91.75 158 ALA A CA 1
ATOM 1139 C C . ALA A 1 158 ? -25.407 -13.134 -4.183 1.00 91.75 158 ALA A C 1
ATOM 1141 O O . ALA A 1 158 ? -25.350 -14.343 -4.395 1.00 91.75 158 ALA A O 1
ATOM 1142 N N . TYR A 1 159 ? -24.346 -12.331 -4.241 1.00 85.12 159 TYR A N 1
ATOM 1143 C CA . TYR A 1 159 ? -23.019 -12.774 -4.665 1.00 85.12 159 TYR A CA 1
ATOM 1144 C C . TYR A 1 159 ? -22.105 -13.175 -3.502 1.00 85.12 159 TYR A C 1
ATOM 1146 O O . TYR A 1 159 ? -21.012 -13.678 -3.735 1.00 85.12 159 TYR A O 1
ATOM 1154 N N . GLY A 1 160 ? -22.541 -12.986 -2.251 1.00 82.56 160 GLY A N 1
ATOM 1155 C CA . GLY A 1 160 ? -21.725 -13.276 -1.071 1.00 82.56 160 GLY A CA 1
ATOM 1156 C C . GLY A 1 160 ? -20.450 -12.433 -1.016 1.00 82.56 160 GLY A C 1
ATOM 1157 O O . GLY A 1 160 ? -19.402 -12.954 -0.645 1.00 82.56 160 GLY A O 1
ATOM 1158 N N . LEU A 1 161 ? -20.538 -11.164 -1.426 1.00 79.88 161 LEU A N 1
ATOM 1159 C CA . LEU A 1 161 ? -19.376 -10.282 -1.531 1.00 79.88 161 LEU A CA 1
ATOM 1160 C C . LEU A 1 161 ? -18.754 -10.038 -0.152 1.00 79.88 161 LEU A C 1
ATOM 1162 O O . LEU A 1 161 ? -19.466 -9.798 0.830 1.00 79.88 161 LEU A O 1
ATOM 1166 N N . SER A 1 162 ? -17.425 -10.092 -0.102 1.00 75.25 162 SER A N 1
ATOM 1167 C CA . SER A 1 162 ? -16.637 -9.803 1.095 1.00 75.25 162 SER A CA 1
ATOM 1168 C C . SER A 1 162 ? -16.781 -8.339 1.506 1.00 75.25 162 SER A C 1
ATOM 1170 O O . SER A 1 162 ? -16.933 -7.455 0.662 1.00 75.25 162 SER A O 1
ATOM 1172 N N . ALA A 1 163 ? -16.676 -8.078 2.811 1.00 64.69 163 ALA A N 1
ATOM 1173 C CA . ALA A 1 163 ? -16.694 -6.718 3.330 1.00 64.69 163 ALA A CA 1
ATOM 1174 C C . ALA A 1 163 ? -15.568 -5.878 2.696 1.00 64.69 163 ALA A C 1
ATOM 1176 O O . ALA A 1 163 ? -14.383 -6.232 2.738 1.00 64.69 163 ALA A O 1
ATOM 1177 N N . GLY A 1 164 ? -15.959 -4.763 2.082 1.00 56.19 164 GLY A N 1
ATOM 1178 C CA . GLY A 1 164 ? -15.041 -3.740 1.592 1.00 56.19 164 GLY A CA 1
ATOM 1179 C C . GLY A 1 164 ? -14.734 -2.698 2.666 1.00 56.19 164 GLY A C 1
ATOM 1180 O O . GLY A 1 164 ? -15.557 -2.464 3.552 1.00 56.19 164 GLY A O 1
ATOM 1181 N N . ALA A 1 165 ? -13.578 -2.041 2.557 1.00 57.00 165 ALA A N 1
ATOM 1182 C CA . ALA A 1 165 ? -13.316 -0.815 3.311 1.00 57.00 165 ALA A CA 1
ATOM 1183 C C . ALA A 1 165 ? -14.219 0.324 2.808 1.00 57.00 165 ALA A C 1
ATOM 1185 O O . ALA A 1 165 ? -14.778 0.226 1.711 1.00 57.00 165 ALA A O 1
ATOM 1186 N N . ASP A 1 166 ? -14.350 1.402 3.584 1.00 66.12 166 ASP A N 1
ATOM 1187 C CA . ASP A 1 166 ? -15.161 2.556 3.190 1.00 66.12 166 ASP A CA 1
ATOM 1188 C C . ASP A 1 166 ? -14.652 3.146 1.858 1.00 66.12 166 ASP A C 1
ATOM 1190 O O . ASP A 1 166 ? -13.497 3.578 1.766 1.00 66.12 166 ASP A O 1
ATOM 1194 N N . PRO A 1 167 ? -15.487 3.179 0.804 1.00 59.97 167 PRO A N 1
ATOM 1195 C CA . PRO A 1 167 ? -15.109 3.732 -0.486 1.00 59.97 167 PRO A CA 1
ATOM 1196 C C . PRO A 1 167 ? -15.082 5.267 -0.493 1.00 59.97 167 PRO A C 1
ATOM 1198 O O . PRO A 1 167 ? -14.841 5.852 -1.547 1.00 59.97 167 PRO A O 1
ATOM 1201 N N . GLY A 1 168 ? -15.356 5.946 0.624 1.00 62.12 168 GLY A N 1
ATOM 1202 C CA . GLY A 1 168 ? -15.240 7.398 0.753 1.00 62.12 168 GLY A CA 1
ATOM 1203 C C . GLY A 1 168 ? -16.304 8.180 -0.019 1.00 62.12 168 GLY A C 1
ATOM 1204 O O . GLY A 1 168 ? -16.044 9.306 -0.447 1.00 62.12 168 GLY A O 1
ATOM 1205 N N . PHE A 1 169 ? -17.487 7.594 -0.238 1.00 80.12 169 PHE A N 1
ATOM 1206 C CA . PHE A 1 169 ? -18.617 8.320 -0.820 1.00 80.12 169 PHE A CA 1
ATOM 1207 C C . PHE A 1 169 ? -19.166 9.330 0.193 1.00 80.12 169 PHE A C 1
ATOM 1209 O O . PHE A 1 169 ? -19.584 8.958 1.287 1.00 80.12 169 PHE A O 1
ATOM 1216 N N . VAL A 1 170 ? -19.205 10.612 -0.179 1.00 83.50 170 VAL A N 1
ATOM 1217 C CA . VAL A 1 170 ? -19.510 11.720 0.752 1.00 83.50 170 VAL A CA 1
ATOM 1218 C C . VAL A 1 170 ? -20.924 11.680 1.346 1.00 83.50 170 VAL A C 1
ATOM 1220 O O . VAL A 1 170 ? -21.207 12.363 2.328 1.00 83.50 170 VAL A O 1
ATOM 1223 N N . ASP A 1 171 ? -21.822 10.912 0.735 1.00 90.06 171 ASP A N 1
ATOM 1224 C CA . ASP A 1 171 ? -23.233 10.755 1.088 1.00 90.06 171 ASP A CA 1
ATOM 1225 C C . ASP A 1 171 ? -23.561 9.372 1.685 1.00 90.06 171 ASP A C 1
ATOM 1227 O O . ASP A 1 171 ? -24.734 9.036 1.883 1.00 90.06 171 ASP A O 1
ATOM 1231 N N . VAL A 1 172 ? -22.539 8.575 2.008 1.00 88.31 172 VAL A N 1
ATOM 1232 C CA . VAL A 1 172 ? -22.669 7.309 2.734 1.00 88.31 172 VAL A CA 1
ATOM 1233 C C . VAL A 1 172 ? -22.092 7.503 4.130 1.00 88.31 172 VAL A C 1
ATOM 1235 O O . VAL A 1 172 ? -20.884 7.496 4.330 1.00 88.31 172 VAL A O 1
ATOM 1238 N N . ALA A 1 173 ? -22.968 7.698 5.115 1.00 83.94 173 ALA A N 1
ATOM 1239 C CA . ALA A 1 173 ? -22.549 7.676 6.511 1.00 83.94 173 ALA A CA 1
ATOM 1240 C C . ALA A 1 173 ? -22.110 6.251 6.892 1.00 83.94 173 ALA A C 1
ATOM 1242 O O . ALA A 1 173 ? -22.782 5.291 6.512 1.00 83.94 173 ALA A O 1
ATOM 1243 N N . GLY A 1 174 ? -21.009 6.111 7.637 1.00 76.12 174 GLY A N 1
ATOM 1244 C CA . GLY A 1 174 ? -20.459 4.798 8.011 1.00 76.12 174 GLY A CA 1
ATOM 1245 C C . GLY A 1 174 ? -21.432 3.914 8.803 1.00 76.12 174 GLY A C 1
ATOM 1246 O O . GLY A 1 174 ? -21.433 2.701 8.637 1.00 76.12 174 GLY A O 1
ATOM 1247 N N . ASP A 1 175 ? -22.337 4.522 9.575 1.00 80.06 175 ASP A N 1
ATOM 1248 C CA . ASP A 1 175 ? -23.384 3.849 10.356 1.00 80.06 175 ASP A CA 1
ATOM 1249 C C . ASP A 1 175 ? -24.688 3.602 9.569 1.00 80.06 175 ASP A C 1
ATOM 1251 O O . ASP A 1 175 ? -25.678 3.096 10.108 1.00 80.06 175 ASP A O 1
ATOM 1255 N N . ALA A 1 176 ? -24.733 3.954 8.280 1.00 88.00 176 ALA A N 1
ATOM 1256 C CA . ALA A 1 176 ? -25.898 3.676 7.458 1.00 88.00 176 ALA A CA 1
ATOM 1257 C C . ALA A 1 176 ? -26.078 2.160 7.286 1.00 88.00 176 ALA A C 1
ATOM 1259 O O . ALA A 1 176 ? -25.137 1.426 6.993 1.00 88.00 176 ALA A O 1
ATOM 1260 N N . TRP A 1 177 ? -27.322 1.680 7.364 1.00 92.69 177 TRP A N 1
ATOM 1261 C CA . TRP A 1 177 ? -27.647 0.247 7.267 1.00 92.69 177 TRP A CA 1
ATOM 1262 C C . TRP A 1 177 ? -27.188 -0.428 5.957 1.00 92.69 177 TRP A C 1
ATOM 1264 O O . TRP A 1 177 ? -27.126 -1.655 5.884 1.00 92.69 177 TRP A O 1
ATOM 1274 N N . TYR A 1 178 ? -26.884 0.363 4.925 1.00 92.69 178 TYR A N 1
ATOM 1275 C CA . TYR A 1 178 ? -26.376 -0.074 3.624 1.00 92.69 178 TYR A CA 1
ATOM 1276 C C . TYR A 1 178 ? -24.869 0.152 3.435 1.00 92.69 178 TYR A C 1
ATOM 1278 O O . TYR A 1 178 ? -24.335 -0.299 2.424 1.00 92.69 178 TYR A O 1
ATOM 1286 N N . ALA A 1 179 ? -24.174 0.828 4.358 1.00 86.44 179 ALA A N 1
ATOM 1287 C CA . ALA A 1 179 ? -22.787 1.264 4.175 1.00 86.44 179 ALA A CA 1
ATOM 1288 C C . ALA A 1 179 ? -21.857 0.097 3.816 1.00 86.44 179 ALA A C 1
ATOM 1290 O O . ALA A 1 179 ? -21.232 0.114 2.760 1.00 86.44 179 ALA A O 1
ATOM 1291 N N . ALA A 1 180 ? -21.873 -0.979 4.609 1.00 82.56 180 ALA A N 1
ATOM 1292 C CA . ALA A 1 180 ? -21.050 -2.165 4.360 1.00 82.56 180 ALA A CA 1
ATOM 1293 C C . ALA A 1 180 ? -21.317 -2.819 2.990 1.00 82.56 180 ALA A C 1
ATOM 1295 O O . ALA A 1 180 ? -20.397 -3.313 2.334 1.00 82.56 180 ALA A O 1
ATOM 1296 N N . ALA A 1 181 ? -22.569 -2.812 2.529 1.00 89.62 181 ALA A N 1
ATOM 1297 C CA . ALA A 1 181 ? -22.917 -3.355 1.220 1.00 89.62 181 ALA A CA 1
ATOM 1298 C C . ALA A 1 181 ? -22.372 -2.474 0.088 1.00 89.62 181 ALA A C 1
ATOM 1300 O O . ALA A 1 181 ? -21.789 -2.985 -0.867 1.00 89.62 181 ALA A O 1
ATOM 1301 N N . VAL A 1 182 ? -22.485 -1.150 0.225 1.00 91.00 182 VAL A N 1
ATOM 1302 C CA . VAL A 1 182 ? -21.886 -0.194 -0.718 1.00 91.00 182 VAL A CA 1
ATOM 1303 C C . VAL A 1 182 ? -20.371 -0.374 -0.787 1.00 91.00 182 VAL A C 1
ATOM 1305 O O . VAL A 1 182 ? -19.820 -0.444 -1.887 1.00 91.00 182 VAL A O 1
ATOM 1308 N N . SER A 1 183 ? -19.715 -0.531 0.363 1.00 79.69 183 SER A N 1
ATOM 1309 C CA . SER A 1 183 ? -18.282 -0.815 0.442 1.00 79.69 183 SER A CA 1
ATOM 1310 C C . SER A 1 183 ? -17.905 -2.112 -0.264 1.00 79.69 183 SER A C 1
ATOM 1312 O O . SER A 1 183 ? -16.944 -2.139 -1.028 1.00 79.69 183 SER A O 1
ATOM 1314 N N . SER A 1 184 ? -18.692 -3.171 -0.075 1.00 80.56 184 SER A N 1
ATOM 1315 C CA . SER A 1 184 ? -18.469 -4.464 -0.734 1.00 80.56 184 SER A CA 1
ATOM 1316 C C . SER A 1 184 ? -18.588 -4.343 -2.259 1.00 80.56 184 SER A C 1
ATOM 1318 O O . SER A 1 184 ? -17.729 -4.817 -2.994 1.00 80.56 184 SER A O 1
ATOM 1320 N N . LEU A 1 185 ? -19.610 -3.633 -2.757 1.00 85.94 185 LEU A N 1
ATOM 1321 C CA . LEU A 1 185 ? -19.777 -3.394 -4.196 1.00 85.94 185 LEU A CA 1
ATOM 1322 C C . LEU A 1 185 ? -18.626 -2.570 -4.786 1.00 85.94 185 LEU A C 1
ATOM 1324 O O . LEU A 1 185 ? -18.227 -2.811 -5.925 1.00 85.94 185 LEU A O 1
ATOM 1328 N N . ALA A 1 186 ? -18.129 -1.572 -4.058 1.00 76.06 186 ALA A N 1
ATOM 1329 C CA . ALA A 1 186 ? -17.022 -0.740 -4.519 1.00 76.06 186 ALA A CA 1
ATOM 1330 C C . ALA A 1 186 ? -15.695 -1.516 -4.520 1.00 76.06 186 ALA A C 1
ATOM 1332 O O . ALA A 1 186 ? -14.938 -1.439 -5.488 1.00 76.06 186 ALA A O 1
ATOM 1333 N N . ALA A 1 187 ? -15.443 -2.319 -3.482 1.00 65.69 187 ALA A N 1
ATOM 1334 C CA . ALA A 1 187 ? -14.269 -3.185 -3.397 1.00 65.69 187 ALA A CA 1
ATOM 1335 C C . ALA A 1 187 ? -14.215 -4.181 -4.567 1.00 65.69 187 ALA A C 1
ATOM 1337 O O . ALA A 1 187 ? -13.170 -4.310 -5.197 1.00 65.69 187 ALA A O 1
ATOM 1338 N N . SER A 1 188 ? -15.355 -4.768 -4.941 1.00 69.31 188 SER A N 1
ATOM 1339 C CA . SER A 1 188 ? -15.469 -5.670 -6.098 1.00 69.31 188 SER A CA 1
ATOM 1340 C C . SER A 1 188 ? -15.618 -4.946 -7.451 1.00 69.31 188 SER A C 1
ATOM 1342 O O . SER A 1 188 ? -15.982 -5.568 -8.450 1.00 69.31 188 SER A O 1
ATOM 1344 N N . ALA A 1 189 ? -15.400 -3.623 -7.513 1.00 74.62 189 ALA A N 1
ATOM 1345 C CA . ALA A 1 189 ? -15.550 -2.797 -8.723 1.00 74.62 189 ALA A CA 1
ATOM 1346 C C . ALA A 1 189 ? -16.902 -2.957 -9.451 1.00 74.62 189 ALA A C 1
ATOM 1348 O O . ALA A 1 189 ? -17.015 -2.788 -10.670 1.00 74.62 189 ALA A O 1
ATOM 1349 N N . ILE A 1 190 ? -17.961 -3.268 -8.707 1.00 83.88 190 ILE A N 1
ATOM 1350 C CA . ILE A 1 190 ? -19.328 -3.317 -9.229 1.00 83.88 190 ILE A CA 1
ATOM 1351 C C . ILE A 1 190 ? -19.863 -1.883 -9.367 1.00 83.88 190 ILE A C 1
ATOM 1353 O O . ILE A 1 190 ? -20.549 -1.563 -10.344 1.00 83.88 190 ILE A O 1
ATOM 1357 N N . THR A 1 191 ? -19.484 -0.977 -8.455 1.00 86.88 191 THR A N 1
ATOM 1358 C CA . THR A 1 191 ? -19.874 0.444 -8.477 1.00 86.88 191 THR A CA 1
ATOM 1359 C C . THR A 1 191 ? -18.679 1.398 -8.430 1.00 86.88 191 THR A C 1
ATOM 1361 O O . THR A 1 191 ? -17.745 1.188 -7.666 1.00 86.88 191 THR A O 1
ATOM 1364 N N . GLY A 1 192 ? -18.755 2.487 -9.204 1.00 76.88 192 GLY A N 1
ATOM 1365 C CA . GLY A 1 192 ? -17.838 3.635 -9.123 1.00 76.88 192 GLY A CA 1
ATOM 1366 C C . GLY A 1 192 ? -18.425 4.850 -8.389 1.00 76.88 192 GLY A C 1
ATOM 1367 O O . GLY A 1 192 ? -17.707 5.813 -8.130 1.00 76.88 192 GLY A O 1
ATOM 1368 N N . GLY A 1 193 ? -19.716 4.807 -8.033 1.00 82.94 193 GLY A N 1
ATOM 1369 C CA . GLY A 1 193 ? -20.468 5.941 -7.481 1.00 82.94 193 GLY A CA 1
ATOM 1370 C C . GLY A 1 193 ? -21.513 6.509 -8.445 1.00 82.94 193 GLY A C 1
ATOM 1371 O O . GLY A 1 193 ? -21.962 5.828 -9.369 1.00 82.94 193 GLY A O 1
ATOM 1372 N N . CYS A 1 194 ? -21.932 7.746 -8.195 1.00 82.75 194 CYS A N 1
ATOM 1373 C CA . CYS A 1 194 ? -22.807 8.558 -9.037 1.00 82.75 194 CYS A CA 1
ATOM 1374 C C . CYS A 1 194 ? -22.141 9.908 -9.358 1.00 82.75 194 CYS A C 1
ATOM 1376 O O . CYS A 1 194 ? -21.203 10.330 -8.681 1.00 82.75 194 CYS A O 1
ATOM 1378 N N . GLY A 1 195 ? -22.631 10.598 -10.393 1.00 80.94 195 GLY A N 1
ATOM 1379 C CA . GLY A 1 195 ? -22.110 11.909 -10.786 1.00 80.94 195 GLY A CA 1
ATOM 1380 C C . GLY A 1 195 ? -20.636 11.855 -11.199 1.00 80.94 195 GLY A C 1
ATOM 1381 O O . GLY A 1 195 ? -20.286 11.135 -12.129 1.00 80.94 195 GLY A O 1
ATOM 1382 N N . ASP A 1 196 ? -19.793 12.623 -10.509 1.00 71.31 196 ASP A N 1
ATOM 1383 C CA . ASP A 1 196 ? -18.334 12.660 -10.684 1.00 71.31 196 ASP A CA 1
ATOM 1384 C C . ASP A 1 196 ? -17.586 11.579 -9.875 1.00 71.31 196 ASP A C 1
ATOM 1386 O O . ASP A 1 196 ? -16.361 11.613 -9.784 1.00 71.31 196 ASP A O 1
ATOM 1390 N N . GLY A 1 197 ? -18.316 10.637 -9.267 1.00 70.50 197 GLY A N 1
ATOM 1391 C CA . GLY A 1 197 ? -17.762 9.550 -8.458 1.00 70.50 197 GLY A CA 1
ATOM 1392 C C . GLY A 1 197 ? -17.573 9.893 -6.978 1.00 70.50 197 GLY A C 1
ATOM 1393 O O . GLY A 1 197 ? -17.214 9.005 -6.201 1.00 70.50 197 GLY A O 1
ATOM 1394 N N . SER A 1 198 ? -17.846 11.138 -6.561 1.00 75.31 198 SER A N 1
ATOM 1395 C CA . SER A 1 198 ? -17.720 11.564 -5.158 1.00 75.31 198 SER A CA 1
ATOM 1396 C C . SER A 1 198 ? -18.851 11.066 -4.248 1.00 75.31 198 SER A C 1
ATOM 1398 O O . SER A 1 198 ? -18.635 10.905 -3.047 1.00 75.31 198 SER A O 1
ATOM 1400 N N . GLY A 1 199 ? -20.040 10.789 -4.793 1.00 83.50 199 GLY A N 1
ATOM 1401 C CA . GLY A 1 199 ? -21.198 10.256 -4.060 1.00 83.50 199 GLY A CA 1
ATOM 1402 C C . GLY A 1 199 ? -21.626 8.866 -4.534 1.00 83.50 199 GLY A C 1
ATOM 1403 O O . GLY A 1 199 ? -21.221 8.405 -5.601 1.00 83.50 199 GLY A O 1
ATOM 1404 N N . PHE A 1 200 ? -22.476 8.196 -3.756 1.00 92.62 200 PHE A N 1
ATOM 1405 C CA . PHE A 1 200 ? -23.135 6.936 -4.107 1.00 92.62 200 PHE A CA 1
ATOM 1406 C C . PHE A 1 200 ? -24.602 7.123 -4.517 1.00 92.62 200 PHE A C 1
ATOM 1408 O O . PHE A 1 200 ? -25.125 6.284 -5.257 1.00 92.62 200 PHE A O 1
ATOM 1415 N N . CYS A 1 201 ? -25.251 8.202 -4.077 1.00 95.44 201 CYS A N 1
ATOM 1416 C CA . CYS A 1 201 ? -26.668 8.511 -4.254 1.00 95.44 201 CYS A CA 1
ATOM 1417 C C . CYS A 1 201 ? -27.600 7.422 -3.672 1.00 95.44 201 CYS A C 1
ATOM 1419 O O . CYS A 1 201 ? -28.406 6.845 -4.400 1.00 95.44 201 CYS A O 1
ATOM 1421 N N . PRO A 1 202 ? -27.503 7.081 -2.370 1.00 96.25 202 PRO A N 1
ATOM 1422 C CA . PRO A 1 202 ? -28.159 5.897 -1.799 1.00 96.25 202 PRO A CA 1
ATOM 1423 C C . PRO A 1 202 ? -29.692 5.930 -1.824 1.00 96.25 202 PRO A C 1
ATOM 1425 O O . PRO A 1 202 ? -30.318 4.872 -1.832 1.00 96.25 202 PRO A O 1
ATOM 1428 N N . GLN A 1 203 ? -30.287 7.126 -1.811 1.00 96.31 203 GLN A N 1
ATOM 1429 C CA . GLN A 1 203 ? -31.740 7.318 -1.753 1.00 96.31 203 GLN A CA 1
ATOM 1430 C C . GLN A 1 203 ? -32.401 7.385 -3.134 1.00 96.31 203 GLN A C 1
ATOM 1432 O O . GLN A 1 203 ? -33.627 7.387 -3.212 1.00 96.31 203 GLN A O 1
ATOM 1437 N N . ASP A 1 204 ? -31.613 7.444 -4.209 1.00 97.12 204 ASP A N 1
ATOM 1438 C CA . ASP A 1 204 ? -32.153 7.483 -5.563 1.00 97.12 204 ASP A CA 1
ATOM 1439 C C . ASP A 1 204 ? -32.679 6.101 -5.961 1.00 97.12 204 ASP A C 1
ATOM 1441 O O . ASP A 1 204 ? -32.099 5.066 -5.606 1.00 97.12 204 ASP A O 1
ATOM 1445 N N . ASP A 1 205 ? -33.763 6.086 -6.734 1.00 97.94 205 ASP A N 1
ATOM 1446 C CA . ASP A 1 205 ? -34.267 4.867 -7.356 1.00 97.94 205 ASP A CA 1
ATOM 1447 C C . ASP A 1 205 ? -33.235 4.313 -8.349 1.00 97.94 205 ASP A C 1
ATOM 1449 O O . ASP A 1 205 ? -32.645 5.042 -9.151 1.00 97.94 205 ASP A O 1
ATOM 1453 N N . THR A 1 206 ? -33.029 2.998 -8.318 1.00 98.19 206 THR A N 1
ATOM 1454 C CA . THR A 1 206 ? -32.161 2.311 -9.277 1.00 98.19 206 THR A CA 1
ATOM 1455 C C . THR A 1 206 ? -32.918 2.118 -10.584 1.00 98.19 206 THR A C 1
ATOM 1457 O O . THR A 1 206 ? -33.969 1.473 -10.604 1.00 98.19 206 THR A O 1
ATOM 1460 N N . SER A 1 207 ? -32.377 2.623 -11.694 1.00 97.62 207 SER A N 1
ATOM 1461 C CA . SER A 1 207 ? -32.981 2.367 -13.004 1.00 97.62 207 SER A CA 1
ATOM 1462 C C . SER A 1 207 ? -32.742 0.928 -13.466 1.00 97.62 207 SER A C 1
ATOM 1464 O O . SER A 1 207 ? -31.798 0.250 -13.044 1.00 97.62 207 SER A O 1
ATOM 1466 N N . ARG A 1 208 ? -33.570 0.451 -14.393 1.00 97.56 208 ARG A N 1
ATOM 1467 C CA . ARG A 1 208 ? -33.411 -0.869 -15.020 1.00 97.56 208 ARG A CA 1
ATOM 1468 C C . ARG A 1 208 ? -32.058 -1.024 -15.721 1.00 97.56 208 ARG A C 1
ATOM 1470 O O . ARG A 1 208 ? -31.410 -2.059 -15.564 1.00 97.56 208 ARG A O 1
ATOM 1477 N N . ALA A 1 209 ? -31.580 0.012 -16.414 1.00 94.75 209 ALA A N 1
ATOM 1478 C CA . ALA A 1 209 ? -30.239 0.026 -17.007 1.00 94.75 209 ALA A CA 1
ATOM 1479 C C . ALA A 1 209 ? -29.118 -0.071 -15.961 1.00 94.75 209 ALA A C 1
ATOM 1481 O O . ALA A 1 209 ? -28.145 -0.806 -16.157 1.00 94.75 209 ALA A O 1
ATOM 1482 N N . GLN A 1 210 ? -29.258 0.633 -14.834 1.00 96.00 210 GLN A N 1
ATOM 1483 C CA . GLN A 1 210 ? -28.289 0.563 -13.742 1.00 96.00 210 GLN A CA 1
ATOM 1484 C C . GLN A 1 210 ? -28.248 -0.838 -13.128 1.00 96.00 210 GLN A C 1
ATOM 1486 O O . GLN A 1 210 ? -27.165 -1.404 -12.998 1.00 96.00 210 GLN A O 1
ATOM 1491 N N . MET A 1 211 ? -29.406 -1.436 -12.821 1.00 97.62 211 MET A N 1
ATOM 1492 C CA . MET A 1 211 ? -29.468 -2.798 -12.278 1.00 97.62 211 MET A CA 1
ATOM 1493 C C . MET A 1 211 ? -28.820 -3.819 -13.225 1.00 97.62 211 MET A C 1
ATOM 1495 O O . MET A 1 211 ? -28.004 -4.624 -12.782 1.00 97.62 211 MET A O 1
ATOM 1499 N N . ALA A 1 212 ? -29.126 -3.763 -14.527 1.00 95.25 212 ALA A N 1
ATOM 1500 C CA . ALA A 1 212 ? -28.508 -4.645 -15.520 1.00 95.25 212 ALA A CA 1
ATOM 1501 C C . ALA A 1 212 ? -26.980 -4.471 -15.569 1.00 95.25 212 ALA A C 1
ATOM 1503 O O . ALA A 1 212 ? -26.241 -5.451 -15.620 1.00 95.25 212 ALA A O 1
ATOM 1504 N N . THR A 1 213 ? -26.495 -3.231 -15.481 1.00 89.88 213 THR A N 1
ATOM 1505 C CA . THR A 1 213 ? -25.055 -2.936 -15.454 1.00 89.88 213 THR A CA 1
ATOM 1506 C C . THR A 1 213 ? -24.377 -3.508 -14.209 1.00 89.88 213 THR A C 1
ATOM 1508 O O . THR A 1 213 ? -23.308 -4.108 -14.322 1.00 89.88 213 THR A O 1
ATOM 1511 N N . PHE A 1 214 ? -24.991 -3.371 -13.029 1.00 94.50 214 PHE A N 1
ATOM 1512 C CA . PHE A 1 214 ? -24.442 -3.926 -11.791 1.00 94.50 214 PHE A CA 1
ATOM 1513 C C . PHE A 1 214 ? -24.416 -5.455 -11.800 1.00 94.50 214 PHE A C 1
ATOM 1515 O O . PHE A 1 214 ? -23.395 -6.036 -11.440 1.00 94.50 214 PHE A O 1
ATOM 1522 N N . ILE A 1 215 ? -25.490 -6.100 -12.266 1.00 95.25 215 ILE A N 1
ATOM 1523 C CA . ILE A 1 215 ? -25.545 -7.561 -12.417 1.00 95.25 215 ILE A CA 1
ATOM 1524 C C . ILE A 1 215 ? -24.470 -8.036 -13.397 1.00 95.25 215 ILE A C 1
ATOM 1526 O O . ILE A 1 215 ? -23.711 -8.937 -13.069 1.00 95.25 215 ILE A O 1
ATOM 1530 N N . HIS A 1 216 ? -24.350 -7.403 -14.565 1.00 88.69 216 HIS A N 1
ATOM 1531 C CA . HIS A 1 216 ? -23.346 -7.779 -15.561 1.00 88.69 216 HIS A CA 1
ATOM 1532 C C . HIS A 1 216 ? -21.911 -7.646 -15.027 1.00 88.69 216 HIS A C 1
ATOM 1534 O O . HIS A 1 216 ? -21.079 -8.520 -15.253 1.00 88.69 216 HIS A O 1
ATOM 1540 N N . ARG A 1 217 ? -21.612 -6.572 -14.283 1.00 83.19 217 ARG A N 1
ATOM 1541 C CA . ARG A 1 217 ? -20.307 -6.418 -13.623 1.00 83.19 217 ARG A CA 1
ATOM 1542 C C . ARG A 1 217 ? -20.073 -7.513 -12.587 1.00 83.19 217 ARG A C 1
ATOM 1544 O O . ARG A 1 217 ? -19.005 -8.112 -12.603 1.00 83.19 217 ARG A O 1
ATOM 1551 N N . ALA A 1 218 ? -21.058 -7.793 -11.734 1.00 85.81 218 ALA A N 1
ATOM 1552 C CA . ALA A 1 218 ? -20.954 -8.836 -10.718 1.00 85.81 218 ALA A CA 1
ATOM 1553 C C . ALA A 1 218 ? -20.722 -10.227 -11.337 1.00 85.81 218 ALA A C 1
ATOM 1555 O O . ALA A 1 218 ? -19.826 -10.943 -10.898 1.00 85.81 218 ALA A O 1
ATOM 1556 N N . GLU A 1 219 ? -21.441 -10.570 -12.410 1.00 85.00 219 GLU A N 1
ATOM 1557 C CA . GLU A 1 219 ? -21.249 -11.823 -13.153 1.00 85.00 219 GLU A CA 1
ATOM 1558 C C . GLU A 1 219 ? -19.854 -11.933 -13.765 1.00 85.00 219 GLU A C 1
ATOM 1560 O O . GLU A 1 219 ? -19.212 -12.973 -13.644 1.00 85.00 219 GLU A O 1
ATOM 1565 N N . ASN A 1 220 ? -19.348 -10.864 -14.385 1.00 75.69 220 ASN A N 1
ATOM 1566 C CA . ASN A 1 220 ? -18.013 -10.889 -14.982 1.00 75.69 220 ASN A CA 1
ATOM 1567 C C . ASN A 1 220 ? -16.919 -11.093 -13.925 1.00 75.69 220 ASN A C 1
ATOM 1569 O O . ASN A 1 220 ? -15.979 -11.850 -14.168 1.00 75.69 220 ASN A O 1
ATOM 1573 N N . ARG A 1 221 ? -17.063 -10.486 -12.740 1.00 73.69 221 ARG A N 1
ATOM 1574 C CA . ARG A 1 221 ? -16.141 -10.686 -11.607 1.00 73.69 221 ARG A CA 1
ATOM 1575 C C . ARG A 1 221 ? -16.230 -12.111 -11.063 1.00 73.69 221 ARG A C 1
ATOM 1577 O O . ARG A 1 221 ? -15.212 -12.781 -10.913 1.00 73.69 221 ARG A O 1
ATOM 1584 N N . ALA A 1 222 ? -17.445 -12.617 -10.851 1.00 72.06 222 ALA A N 1
ATOM 1585 C CA . ALA A 1 222 ? -17.669 -13.980 -10.378 1.00 72.06 222 ALA A CA 1
ATOM 1586 C C . ALA A 1 222 ? -17.159 -15.040 -11.375 1.00 72.06 222 ALA A C 1
ATOM 1588 O O . ALA A 1 222 ? -16.591 -16.056 -10.971 1.00 72.06 222 ALA A O 1
ATOM 1589 N N . ALA A 1 223 ? -17.323 -14.804 -12.678 1.00 67.44 223 ALA A N 1
ATOM 1590 C CA . ALA A 1 223 ? -16.821 -15.677 -13.732 1.00 67.44 223 ALA A CA 1
ATOM 1591 C C . ALA A 1 223 ? -15.289 -15.659 -13.812 1.00 67.44 223 ALA A C 1
ATOM 1593 O O . ALA A 1 223 ? -14.685 -16.731 -13.894 1.00 67.44 223 ALA A O 1
ATOM 1594 N N . ALA A 1 224 ? -14.666 -14.476 -13.735 1.00 64.06 224 ALA A N 1
ATOM 1595 C CA . ALA A 1 224 ? -13.212 -14.342 -13.662 1.00 64.06 224 ALA A CA 1
ATOM 1596 C C . ALA A 1 224 ? -12.665 -15.133 -12.464 1.00 64.06 224 ALA A C 1
ATOM 1598 O O . ALA A 1 224 ? -11.847 -16.036 -12.637 1.00 64.06 224 ALA A O 1
ATOM 1599 N N . ALA A 1 225 ? -13.241 -14.919 -11.280 1.00 62.81 225 ALA A N 1
ATOM 1600 C CA . ALA A 1 225 ? -12.896 -15.624 -10.053 1.00 62.81 225 ALA A CA 1
ATOM 1601 C C . ALA A 1 225 ? -13.019 -17.155 -10.146 1.00 62.81 225 ALA A C 1
ATOM 1603 O O . ALA A 1 225 ? -12.129 -17.888 -9.719 1.00 62.81 225 ALA A O 1
ATOM 1604 N N . ALA A 1 226 ? -14.119 -17.656 -10.715 1.00 64.12 226 ALA A N 1
ATOM 1605 C CA . ALA A 1 226 ? -14.383 -19.090 -10.830 1.00 64.12 226 ALA A CA 1
ATOM 1606 C C . ALA A 1 226 ? -13.523 -19.797 -11.895 1.00 64.12 226 ALA A C 1
ATOM 1608 O O . ALA A 1 226 ? -13.492 -21.031 -11.929 1.00 64.12 226 ALA A O 1
ATOM 1609 N N . SER A 1 227 ? -12.860 -19.041 -12.774 1.00 64.75 227 SER A N 1
ATOM 1610 C CA . SER A 1 227 ? -12.048 -19.572 -13.874 1.00 64.75 227 SER A CA 1
ATOM 1611 C C . SER A 1 227 ? -10.570 -19.778 -13.526 1.00 64.75 227 SER A C 1
ATOM 1613 O O . SER A 1 227 ? -9.866 -20.464 -14.269 1.00 64.75 227 SER A O 1
ATOM 1615 N N . ILE A 1 228 ? -10.108 -19.240 -12.392 1.00 71.50 228 ILE A N 1
ATOM 1616 C CA . ILE A 1 228 ? -8.715 -19.349 -11.955 1.00 71.50 228 ILE A CA 1
ATOM 1617 C C . ILE A 1 228 ? -8.458 -20.762 -11.411 1.00 71.50 228 ILE A C 1
ATOM 1619 O O . ILE A 1 228 ? -8.814 -21.096 -10.278 1.00 71.50 228 ILE A O 1
ATOM 1623 N N . GLU A 1 229 ? -7.818 -21.619 -12.211 1.00 82.44 229 GLU A N 1
ATOM 1624 C CA . GLU A 1 229 ? -7.369 -22.931 -11.739 1.00 82.44 229 GLU A CA 1
ATOM 1625 C C . GLU A 1 229 ? -6.089 -22.773 -10.914 1.00 82.44 229 GLU A C 1
ATOM 1627 O O . GLU A 1 229 ? -5.114 -22.183 -11.372 1.00 82.44 229 GLU A O 1
ATOM 1632 N N . ILE A 1 230 ? -6.064 -23.330 -9.702 1.00 87.62 230 ILE A N 1
ATOM 1633 C CA . ILE A 1 230 ? -4.890 -23.297 -8.823 1.00 87.62 230 ILE A CA 1
ATOM 1634 C C . ILE A 1 230 ? -4.224 -24.669 -8.838 1.00 87.62 230 ILE A C 1
ATOM 1636 O O . ILE A 1 230 ? -4.815 -25.664 -8.416 1.00 87.62 230 ILE A O 1
ATOM 1640 N N . THR A 1 231 ? -2.973 -24.714 -9.292 1.00 91.31 231 THR A N 1
ATOM 1641 C CA . THR A 1 231 ? -2.155 -25.929 -9.322 1.00 91.31 231 THR A CA 1
ATOM 1642 C C . THR A 1 231 ? -1.113 -25.882 -8.205 1.00 91.31 231 THR A C 1
ATOM 1644 O O . THR A 1 231 ? -0.206 -25.052 -8.268 1.00 91.31 231 THR A O 1
ATOM 1647 N N . PRO A 1 232 ? -1.189 -26.758 -7.188 1.00 93.00 232 PRO A N 1
ATOM 1648 C CA . PRO A 1 232 ? -0.137 -26.884 -6.183 1.00 93.00 232 PRO A CA 1
ATOM 1649 C C . PRO A 1 232 ? 1.150 -27.424 -6.812 1.00 93.00 232 PRO A C 1
ATOM 1651 O O . PRO A 1 232 ? 1.116 -28.456 -7.482 1.00 93.00 232 PRO A O 1
ATOM 1654 N N . ILE A 1 233 ? 2.275 -26.751 -6.574 1.00 91.50 233 ILE A N 1
ATOM 1655 C CA . ILE A 1 233 ? 3.590 -27.127 -7.119 1.00 91.50 233 ILE A CA 1
ATOM 1656 C C . ILE A 1 233 ? 4.552 -27.577 -6.017 1.00 91.50 233 ILE A C 1
ATOM 1658 O O . ILE A 1 233 ? 5.366 -28.472 -6.217 1.00 91.50 233 ILE A O 1
ATOM 1662 N N . GLY A 1 234 ? 4.438 -26.999 -4.824 1.00 89.31 234 GLY A N 1
ATOM 1663 C CA . GLY A 1 234 ? 5.326 -27.304 -3.711 1.00 89.31 234 GLY A CA 1
ATOM 1664 C C . GLY A 1 234 ? 4.664 -27.092 -2.361 1.00 89.31 234 GLY A C 1
ATOM 1665 O O . GLY A 1 234 ? 3.457 -26.881 -2.250 1.00 89.31 234 GLY A O 1
ATOM 1666 N N . ARG A 1 235 ? 5.471 -27.141 -1.301 1.00 91.25 235 ARG A N 1
ATOM 1667 C CA . ARG A 1 235 ? 5.013 -26.886 0.070 1.00 91.25 235 ARG A CA 1
ATOM 1668 C C . ARG A 1 235 ? 4.417 -25.482 0.156 1.00 91.25 235 ARG A C 1
ATOM 1670 O O . ARG A 1 235 ? 5.173 -24.525 0.127 1.00 91.25 235 ARG A O 1
ATOM 1677 N N . GLY A 1 236 ? 3.094 -25.361 0.231 1.00 91.06 236 GLY A N 1
ATOM 1678 C CA . GLY A 1 236 ? 2.398 -24.071 0.279 1.00 91.06 236 GLY A CA 1
ATOM 1679 C C . GLY A 1 236 ? 2.572 -23.194 -0.967 1.00 91.06 236 GLY A C 1
ATOM 1680 O O . GLY A 1 236 ? 2.102 -22.069 -0.954 1.00 91.06 236 GLY A O 1
ATOM 1681 N N . VAL A 1 237 ? 3.227 -23.671 -2.033 1.00 95.75 237 VAL A N 1
ATOM 1682 C CA . VAL A 1 237 ? 3.436 -22.919 -3.282 1.00 95.75 237 VAL A CA 1
ATOM 1683 C C . VAL A 1 237 ? 2.501 -23.476 -4.343 1.00 95.75 237 VAL A C 1
ATOM 1685 O O . VAL A 1 237 ? 2.528 -24.676 -4.627 1.00 95.75 237 VAL A O 1
ATOM 1688 N N . SER A 1 238 ? 1.701 -22.604 -4.942 1.00 94.50 238 SER A N 1
ATOM 1689 C CA . SER A 1 238 ? 0.807 -22.929 -6.051 1.00 94.50 238 SER A CA 1
ATOM 1690 C C . SER A 1 238 ? 0.953 -21.911 -7.177 1.00 94.50 238 SER A C 1
ATOM 1692 O O . SER A 1 238 ? 1.492 -20.825 -6.982 1.00 94.50 238 SER A O 1
ATOM 1694 N N . VAL A 1 239 ? 0.466 -22.268 -8.358 1.00 92.12 239 VAL A N 1
ATOM 1695 C CA . VAL A 1 239 ? 0.454 -21.406 -9.540 1.00 92.12 239 VAL A CA 1
ATOM 1696 C C . VAL A 1 239 ? -0.962 -21.344 -10.094 1.00 92.12 239 VAL A C 1
ATOM 1698 O O . VAL A 1 239 ? -1.633 -22.376 -10.175 1.00 92.12 239 VAL A O 1
ATOM 1701 N N . THR A 1 240 ? -1.426 -20.148 -10.451 1.00 87.38 240 THR A N 1
ATOM 1702 C CA . THR A 1 240 ? -2.719 -19.979 -11.123 1.00 87.38 240 THR A CA 1
ATOM 1703 C C . THR A 1 240 ? -2.629 -20.331 -12.609 1.00 87.38 240 THR A C 1
ATOM 1705 O O . THR A 1 240 ? -1.553 -20.285 -13.204 1.00 87.38 240 THR A O 1
ATOM 1708 N N . SER A 1 241 ? -3.760 -20.623 -13.253 1.00 82.06 241 SER A N 1
ATOM 1709 C CA . SER A 1 241 ? -3.856 -20.784 -14.714 1.00 82.06 241 SER A CA 1
ATOM 1710 C C . SER A 1 241 ? -3.380 -19.558 -15.500 1.00 82.06 241 SER A C 1
ATOM 1712 O O . SER A 1 241 ? -3.061 -19.675 -16.680 1.00 82.06 241 SER A O 1
ATOM 1714 N N . GLU A 1 242 ? -3.304 -18.401 -14.843 1.00 77.38 242 GLU A N 1
ATOM 1715 C CA . GLU A 1 242 ? -2.810 -17.134 -15.390 1.00 77.38 242 GLU A CA 1
ATOM 1716 C C . GLU A 1 242 ? -1.322 -16.888 -15.088 1.00 77.38 242 GLU A C 1
ATOM 1718 O O . GLU A 1 242 ? -0.770 -15.857 -15.458 1.00 77.38 242 GLU A O 1
ATOM 1723 N N . GLY A 1 243 ? -0.643 -17.839 -14.439 1.00 81.06 243 GLY A N 1
ATOM 1724 C CA . GLY A 1 243 ? 0.791 -17.764 -14.161 1.00 81.06 243 GLY A CA 1
ATOM 1725 C C . GLY A 1 243 ? 1.165 -16.935 -12.930 1.00 81.06 243 GLY A C 1
ATOM 1726 O O . GLY A 1 243 ? 2.326 -16.565 -12.779 1.00 81.06 243 GLY A O 1
ATOM 1727 N N . GLN A 1 244 ? 0.221 -16.652 -12.030 1.00 88.50 244 GLN A N 1
ATOM 1728 C CA . GLN A 1 244 ? 0.511 -15.970 -10.766 1.00 88.50 244 GLN A CA 1
ATOM 1729 C C . GLN A 1 244 ? 1.053 -16.963 -9.733 1.00 88.50 244 GLN A C 1
ATOM 1731 O O . GLN A 1 244 ? 0.570 -18.095 -9.639 1.00 88.50 244 GLN A O 1
ATOM 1736 N N . ILE A 1 245 ? 2.029 -16.536 -8.925 1.00 95.38 245 ILE A N 1
ATOM 1737 C CA . ILE A 1 245 ? 2.614 -17.360 -7.861 1.00 95.38 245 ILE A CA 1
ATOM 1738 C C . ILE A 1 245 ? 1.829 -17.126 -6.572 1.00 95.38 245 ILE A C 1
ATOM 1740 O O . ILE A 1 245 ? 1.835 -16.025 -6.025 1.00 95.38 245 ILE A O 1
ATOM 1744 N N . LEU A 1 246 ? 1.197 -18.174 -6.052 1.00 95.50 246 LEU A N 1
ATOM 1745 C CA . LEU A 1 246 ? 0.497 -18.148 -4.772 1.00 95.50 246 LEU A CA 1
ATOM 1746 C C . LEU A 1 246 ? 1.339 -18.836 -3.709 1.00 95.50 246 LEU A C 1
ATOM 1748 O O . LEU A 1 246 ? 1.848 -19.938 -3.932 1.00 95.50 246 LEU A O 1
ATOM 1752 N N . VAL A 1 247 ? 1.446 -18.217 -2.537 1.00 95.94 247 VAL A N 1
ATOM 1753 C CA . VAL A 1 247 ? 2.105 -18.833 -1.390 1.00 95.94 247 VAL A CA 1
ATOM 1754 C C . VAL A 1 247 ? 1.229 -18.743 -0.149 1.00 95.94 247 VAL A C 1
ATOM 1756 O O . VAL A 1 247 ? 1.043 -17.676 0.433 1.00 95.94 247 VAL A O 1
ATOM 1759 N N . GLU A 1 248 ? 0.729 -19.898 0.276 1.00 94.56 248 GLU A N 1
ATOM 1760 C CA . GLU A 1 248 ? 0.061 -20.063 1.560 1.00 94.56 248 GLU A CA 1
ATOM 1761 C C . GLU A 1 248 ? 1.123 -20.116 2.661 1.00 94.56 248 GLU A C 1
ATOM 1763 O O . GLU A 1 248 ? 2.013 -20.979 2.669 1.00 94.56 248 GLU A O 1
ATOM 1768 N N . LEU A 1 249 ? 1.056 -19.160 3.587 1.00 92.75 249 LEU A N 1
ATOM 1769 C CA . LEU A 1 249 ? 1.945 -19.126 4.740 1.00 92.75 249 LEU A CA 1
ATOM 1770 C C . LEU A 1 249 ? 1.582 -20.229 5.731 1.00 92.75 249 LEU A C 1
ATOM 1772 O O . LEU A 1 249 ? 0.420 -20.578 5.916 1.00 92.75 249 LEU A O 1
ATOM 1776 N N . GLU A 1 250 ? 2.583 -20.737 6.442 1.00 90.62 250 GLU A N 1
ATOM 1777 C CA . GLU A 1 250 ? 2.377 -21.633 7.573 1.00 90.62 250 GLU A CA 1
ATOM 1778 C C . GLU A 1 250 ? 2.396 -20.865 8.898 1.00 90.62 250 GLU A C 1
ATOM 1780 O O . GLU A 1 250 ? 2.978 -19.788 9.015 1.00 90.62 250 GLU A O 1
ATOM 1785 N N . ALA A 1 251 ? 1.846 -21.455 9.964 1.00 86.94 251 ALA A N 1
ATOM 1786 C CA . ALA A 1 251 ? 1.894 -20.857 11.305 1.00 86.94 251 ALA A CA 1
ATOM 1787 C C . ALA A 1 251 ? 3.336 -20.571 11.787 1.00 86.94 251 ALA A C 1
ATOM 1789 O O . ALA A 1 251 ? 3.574 -19.662 12.585 1.00 86.94 251 ALA A O 1
ATOM 1790 N N . ALA A 1 252 ? 4.311 -21.345 11.300 1.00 85.69 252 ALA A N 1
ATOM 1791 C CA . ALA A 1 252 ? 5.723 -21.122 11.582 1.00 85.69 252 ALA A CA 1
ATOM 1792 C C . ALA A 1 252 ? 6.288 -19.887 10.862 1.00 85.69 252 ALA A C 1
ATOM 1794 O O . ALA A 1 252 ? 7.214 -19.284 11.398 1.00 85.69 252 ALA A O 1
ATOM 1795 N N . ASP A 1 253 ? 5.708 -19.496 9.722 1.00 85.50 253 ASP A N 1
ATOM 1796 C CA . ASP A 1 253 ? 6.158 -18.391 8.868 1.00 85.50 253 ASP A CA 1
ATOM 1797 C C . ASP A 1 253 ? 5.667 -17.024 9.352 1.00 85.50 253 ASP A C 1
ATOM 1799 O O . ASP A 1 253 ? 6.169 -16.005 8.894 1.00 85.50 253 ASP A O 1
ATOM 1803 N N . VAL A 1 254 ? 4.695 -16.970 10.268 1.00 85.69 254 VAL A N 1
ATOM 1804 C CA . VAL A 1 254 ? 4.074 -15.714 10.717 1.00 85.69 254 VAL A CA 1
ATOM 1805 C C . VAL A 1 254 ? 4.247 -15.475 12.208 1.00 85.69 254 VAL A C 1
ATOM 1807 O O . VAL A 1 254 ? 4.190 -16.402 13.023 1.00 85.69 254 VAL A O 1
ATOM 1810 N N . VAL A 1 255 ? 4.435 -14.214 12.588 1.00 81.38 255 VAL A N 1
ATOM 1811 C CA . VAL A 1 255 ? 4.101 -13.738 13.930 1.00 81.38 255 VAL A CA 1
ATOM 1812 C C . VAL A 1 255 ? 2.602 -13.427 13.919 1.00 81.38 255 VAL A C 1
ATOM 1814 O O . VAL A 1 255 ? 2.181 -12.574 13.132 1.00 81.38 255 VAL A O 1
ATOM 1817 N N . PRO A 1 256 ? 1.782 -14.125 14.728 1.00 82.00 256 PRO A N 1
ATOM 1818 C CA . PRO A 1 256 ? 0.346 -13.875 14.790 1.00 82.00 256 PRO A CA 1
ATOM 1819 C C . PRO A 1 256 ? 0.043 -12.426 15.170 1.00 82.00 256 PRO A C 1
ATOM 1821 O O . PRO A 1 256 ? 0.824 -11.803 15.885 1.00 82.00 256 PRO A O 1
ATOM 1824 N N . ALA A 1 257 ? -1.103 -11.910 14.730 1.00 81.69 257 ALA A N 1
ATOM 1825 C CA . ALA A 1 257 ? -1.572 -10.606 15.183 1.00 81.69 257 ALA A CA 1
ATOM 1826 C C . ALA A 1 257 ? -1.727 -10.584 16.714 1.00 81.69 257 ALA A C 1
ATOM 1828 O O . ALA A 1 257 ? -2.217 -11.552 17.303 1.00 81.69 257 ALA A O 1
ATOM 1829 N N . ASN A 1 258 ? -1.358 -9.466 17.335 1.00 80.81 258 ASN A N 1
ATOM 1830 C CA . ASN A 1 258 ? -1.636 -9.181 18.739 1.00 80.81 258 ASN A CA 1
ATOM 1831 C C . ASN A 1 258 ? -2.498 -7.914 18.817 1.00 80.81 258 ASN A C 1
ATOM 1833 O O . ASN A 1 258 ? -1.936 -6.833 18.933 1.00 80.81 258 ASN A O 1
ATOM 1837 N N . PRO A 1 259 ? -3.829 -7.993 18.662 1.00 78.44 259 PRO A N 1
ATOM 1838 C CA . PRO A 1 259 ? -4.689 -6.814 18.702 1.00 78.44 259 PRO A CA 1
ATOM 1839 C C . PRO A 1 259 ? -4.980 -6.369 20.143 1.00 78.44 259 PRO A C 1
ATOM 1841 O O . PRO A 1 259 ? -5.168 -7.206 21.024 1.00 78.44 259 PRO A O 1
ATOM 1844 N N . LEU A 1 260 ? -5.123 -5.057 20.351 1.00 77.62 260 LEU A N 1
ATOM 1845 C CA . LEU A 1 260 ? -5.566 -4.471 21.617 1.00 77.62 260 LEU A CA 1
ATOM 1846 C C . LEU A 1 260 ? -6.774 -3.556 21.385 1.00 77.62 260 LEU A C 1
ATOM 1848 O O . LEU A 1 260 ? -6.649 -2.488 20.791 1.00 77.62 260 LEU A O 1
ATOM 1852 N N . ASP A 1 261 ? -7.947 -3.978 21.862 1.00 77.12 261 ASP A N 1
ATOM 1853 C CA . ASP A 1 261 ? -9.185 -3.204 21.736 1.00 77.12 261 ASP A CA 1
ATOM 1854 C C . ASP A 1 261 ? -9.414 -2.319 22.971 1.00 77.12 261 ASP A C 1
ATOM 1856 O O . ASP A 1 261 ? -9.874 -2.774 24.023 1.00 77.12 261 ASP A O 1
ATOM 1860 N N . LEU A 1 262 ? -9.073 -1.037 22.833 1.00 77.31 262 LEU A N 1
ATOM 1861 C CA . LEU A 1 262 ? -9.365 0.008 23.816 1.00 77.31 262 LEU A CA 1
ATOM 1862 C C . LEU A 1 262 ? -10.435 0.988 23.319 1.00 77.31 262 LEU A C 1
ATOM 1864 O O . LEU A 1 262 ? -10.657 2.010 23.966 1.00 77.31 262 LEU A O 1
ATOM 1868 N N . ALA A 1 263 ? -11.129 0.689 22.216 1.00 78.50 263 ALA A N 1
ATOM 1869 C CA . ALA A 1 263 ? -12.121 1.595 21.651 1.00 78.50 263 ALA A CA 1
ATOM 1870 C C . ALA A 1 263 ? -13.231 1.902 22.673 1.00 78.50 263 ALA A C 1
ATOM 1872 O O . ALA A 1 263 ? -13.872 1.011 23.243 1.00 78.50 263 ALA A O 1
ATOM 1873 N N . GLY A 1 264 ? -13.443 3.190 22.951 1.00 83.50 264 GLY A N 1
ATOM 1874 C CA . GLY A 1 264 ? -14.417 3.632 23.950 1.00 83.50 264 GLY A CA 1
ATOM 1875 C C . GLY A 1 264 ? -14.061 3.240 25.390 1.00 83.50 264 GLY A C 1
ATOM 1876 O O . GLY A 1 264 ? -14.961 3.101 26.231 1.00 83.50 264 GLY A O 1
ATOM 1877 N N . LYS A 1 265 ? -12.774 3.040 25.695 1.00 87.19 265 LYS A N 1
ATOM 1878 C CA . LYS A 1 265 ? -12.277 2.692 27.033 1.00 87.19 265 LYS A CA 1
ATOM 1879 C C . LYS A 1 265 ? -11.315 3.741 27.576 1.00 87.19 265 LYS A C 1
ATOM 1881 O O . LYS A 1 265 ? -10.665 4.481 26.840 1.00 87.19 265 LYS A O 1
ATOM 1886 N N . THR A 1 266 ? -11.196 3.737 28.901 1.00 91.38 266 THR A N 1
ATOM 1887 C CA . THR A 1 266 ? -10.130 4.429 29.625 1.00 91.38 266 THR A CA 1
ATOM 1888 C C . THR A 1 266 ? -9.253 3.411 30.342 1.00 91.38 266 THR A C 1
ATOM 1890 O O . THR A 1 266 ? -9.748 2.634 31.162 1.00 91.38 266 THR A O 1
ATOM 1893 N N . LEU A 1 267 ? -7.951 3.434 30.065 1.00 91.50 267 LEU A N 1
ATOM 1894 C CA . LEU A 1 267 ? -6.941 2.685 30.807 1.00 91.50 267 LEU A CA 1
ATOM 1895 C C . LEU A 1 267 ? -6.340 3.599 31.883 1.00 91.50 267 LEU A C 1
ATOM 1897 O O . LEU A 1 267 ? -5.669 4.578 31.569 1.00 91.50 267 LEU A O 1
ATOM 1901 N N . LEU A 1 268 ? -6.597 3.289 33.154 1.00 93.25 268 LEU A N 1
ATOM 1902 C CA . LEU A 1 268 ? -6.170 4.091 34.302 1.00 93.25 268 LEU A CA 1
ATOM 1903 C C . LEU A 1 268 ? -5.018 3.414 35.046 1.00 93.25 268 LEU A C 1
ATOM 1905 O O . LEU A 1 268 ? -5.170 2.288 35.529 1.00 93.25 268 LEU A O 1
ATOM 1909 N N . PHE A 1 269 ? -3.917 4.143 35.209 1.00 92.19 269 PHE A N 1
ATOM 1910 C CA . PHE A 1 269 ? -2.770 3.792 36.036 1.00 92.19 269 PHE A CA 1
ATOM 1911 C C . PHE A 1 269 ? -2.783 4.594 37.343 1.00 92.19 269 PHE A C 1
ATOM 1913 O O . PHE A 1 269 ? -2.783 5.826 37.342 1.00 92.19 269 PHE A O 1
ATOM 1920 N N . THR A 1 270 ? -2.756 3.883 38.470 1.00 91.62 270 THR A N 1
ATOM 1921 C CA . THR A 1 270 ? -2.797 4.452 39.824 1.00 91.62 270 THR A CA 1
ATOM 1922 C C . THR A 1 270 ? -1.473 4.195 40.548 1.00 91.62 270 THR A C 1
ATOM 1924 O O . THR A 1 270 ? -1.107 3.021 40.696 1.00 91.62 270 THR A O 1
ATOM 1927 N N . PRO A 1 271 ? -0.770 5.240 41.035 1.00 88.75 271 PRO A N 1
ATOM 1928 C CA . PRO A 1 271 ? 0.441 5.085 41.836 1.00 88.75 271 PRO A CA 1
ATOM 1929 C C . PRO A 1 271 ? 0.203 4.238 43.087 1.00 88.75 271 PRO A C 1
ATOM 1931 O O . PRO A 1 271 ? -0.814 4.385 43.763 1.00 88.75 271 PRO A O 1
ATOM 1934 N N . ASP A 1 272 ? 1.167 3.391 43.441 1.00 80.44 272 ASP A N 1
ATOM 1935 C CA . ASP A 1 272 ? 1.077 2.523 44.626 1.00 80.44 272 ASP A CA 1
ATOM 1936 C C . ASP A 1 272 ? 2.005 2.940 45.788 1.00 80.44 272 ASP A C 1
ATOM 1938 O O . ASP A 1 272 ? 1.981 2.336 46.862 1.00 80.44 272 ASP A O 1
ATOM 1942 N N . GLY A 1 273 ? 2.830 3.972 45.581 1.00 71.19 273 GLY A N 1
ATOM 1943 C CA . GLY A 1 273 ? 3.786 4.493 46.561 1.00 71.19 273 GLY A CA 1
ATOM 1944 C C . GLY A 1 273 ? 5.200 3.892 46.508 1.00 71.19 273 GLY A C 1
ATOM 1945 O O . GLY A 1 273 ? 6.067 4.388 47.226 1.00 71.19 273 GLY A O 1
ATOM 1946 N N . GLN A 1 274 ? 5.480 2.888 45.662 1.00 61.22 274 GLN A N 1
ATOM 1947 C CA . GLN A 1 274 ? 6.808 2.262 45.500 1.00 61.22 274 GLN A CA 1
ATOM 1948 C C . GLN A 1 274 ? 7.305 2.327 44.047 1.00 61.22 274 GLN A C 1
ATOM 1950 O O . GLN A 1 274 ? 7.731 1.327 43.473 1.00 61.22 274 GLN A O 1
ATOM 1955 N N . SER A 1 275 ? 7.252 3.520 43.441 1.00 66.25 275 SER A N 1
ATOM 1956 C CA . SER A 1 275 ? 7.648 3.811 42.043 1.00 66.25 275 SER A CA 1
ATOM 1957 C C . SER A 1 275 ? 6.899 3.037 40.945 1.00 66.25 275 SER A C 1
ATOM 1959 O O . SER A 1 275 ? 7.189 3.246 39.772 1.00 66.25 275 SER A O 1
ATOM 1961 N N . GLY A 1 276 ? 5.928 2.192 41.302 1.00 78.00 276 GLY A N 1
ATOM 1962 C CA . GLY A 1 276 ? 5.121 1.421 40.366 1.00 78.00 276 GLY A CA 1
ATOM 1963 C C . GLY A 1 276 ? 3.679 1.914 40.269 1.00 78.00 276 GLY A C 1
ATOM 1964 O O . GLY A 1 276 ? 3.254 2.852 40.948 1.00 78.00 276 GLY A O 1
ATOM 1965 N N . TYR A 1 277 ? 2.917 1.240 39.410 1.00 86.00 277 TYR A N 1
ATOM 1966 C CA . TYR A 1 277 ? 1.514 1.554 39.152 1.00 86.00 277 TYR A CA 1
ATOM 1967 C C . TYR A 1 277 ? 0.657 0.291 39.216 1.00 86.00 277 TYR A C 1
ATOM 1969 O O . TYR A 1 277 ? 1.056 -0.768 38.740 1.00 86.00 277 TYR A O 1
ATOM 1977 N N . SER A 1 278 ? -0.546 0.393 39.767 1.00 88.06 278 SER A N 1
ATOM 1978 C CA . SER A 1 278 ? -1.626 -0.563 39.487 1.00 88.06 278 SER A CA 1
ATOM 1979 C C . SER A 1 278 ? -2.419 -0.092 38.266 1.00 88.06 278 SER A C 1
ATOM 1981 O O . SER A 1 278 ? -2.370 1.095 37.944 1.00 88.06 278 SER A O 1
ATOM 1983 N N . ARG A 1 279 ? -3.139 -0.991 37.580 1.00 89.12 279 ARG A N 1
ATOM 1984 C CA . ARG A 1 279 ? -3.954 -0.619 36.409 1.00 89.12 279 ARG A CA 1
ATOM 1985 C C . ARG A 1 279 ? -5.384 -1.132 36.479 1.00 89.12 279 ARG A C 1
ATOM 1987 O O . ARG A 1 279 ? -5.653 -2.197 37.042 1.00 89.12 279 ARG A O 1
ATOM 1994 N N . SER A 1 280 ? -6.281 -0.411 35.818 1.00 90.50 280 SER A N 1
ATOM 1995 C CA . SER A 1 280 ? -7.686 -0.783 35.639 1.00 90.50 280 SER A CA 1
ATOM 1996 C C . SER A 1 280 ? -8.243 -0.246 34.318 1.00 90.50 280 SER A C 1
ATOM 1998 O O . SER A 1 280 ? -7.773 0.775 33.824 1.00 90.50 280 SER A O 1
ATOM 2000 N N . VAL A 1 281 ? -9.241 -0.931 33.754 1.00 90.44 281 VAL A N 1
ATOM 2001 C CA . VAL A 1 281 ? -9.935 -0.527 32.518 1.00 90.44 281 VAL A CA 1
ATOM 2002 C C . VAL A 1 281 ? -11.359 -0.103 32.867 1.00 90.44 281 VAL A C 1
ATOM 2004 O O . VAL A 1 281 ? -12.065 -0.832 33.566 1.00 90.44 281 VAL A O 1
ATOM 2007 N N . HIS A 1 282 ? -11.782 1.059 32.374 1.00 91.56 282 HIS A N 1
ATOM 2008 C CA . HIS A 1 282 ? -13.089 1.668 32.639 1.00 91.56 282 HIS A CA 1
ATOM 2009 C C . HIS A 1 282 ? -13.808 2.035 31.339 1.00 91.56 282 HIS A C 1
ATOM 2011 O O . HIS A 1 282 ? -13.226 2.012 30.253 1.00 91.56 282 HIS A O 1
ATOM 2017 N N . SER A 1 283 ? -15.089 2.391 31.449 1.00 90.94 283 SER A N 1
ATOM 2018 C CA . SER A 1 283 ? -15.794 3.110 30.381 1.00 90.94 283 SER A CA 1
ATOM 2019 C C . SER A 1 283 ? -15.092 4.433 30.074 1.00 90.94 283 SER A C 1
ATOM 2021 O O . SER A 1 283 ? -14.558 5.051 30.997 1.00 90.94 283 SER A O 1
ATOM 2023 N N . LEU A 1 284 ? -15.137 4.868 28.811 1.00 91.19 284 LEU A N 1
ATOM 2024 C CA . LEU A 1 284 ? -14.526 6.117 28.357 1.00 91.19 284 LEU A CA 1
ATOM 2025 C C . LEU A 1 284 ? -14.831 7.303 29.286 1.00 91.19 284 LEU A C 1
ATOM 2027 O O . LEU A 1 284 ? -15.991 7.636 29.526 1.00 91.19 284 LEU A O 1
ATOM 2031 N N . ALA A 1 285 ? -13.772 7.956 29.755 1.00 93.31 285 ALA A N 1
ATOM 2032 C CA . ALA A 1 285 ? -13.801 9.181 30.546 1.00 93.31 285 ALA A CA 1
ATOM 2033 C C . ALA A 1 285 ? -13.129 10.327 29.771 1.00 93.31 285 ALA A C 1
ATOM 2035 O O . ALA A 1 285 ? -12.087 10.839 30.175 1.00 93.31 285 ALA A O 1
ATOM 2036 N N . TRP A 1 286 ? -13.707 10.686 28.622 1.00 94.00 286 TRP A N 1
ATOM 2037 C C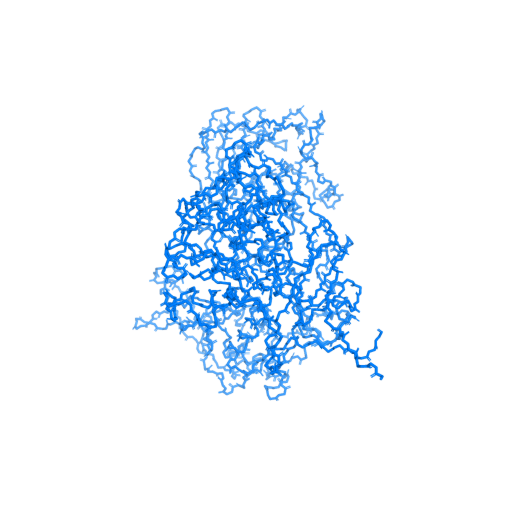A . TRP A 1 286 ? -13.170 11.713 27.725 1.00 94.00 286 TRP A CA 1
ATOM 2038 C C . TRP A 1 286 ? -13.161 13.109 28.370 1.00 94.00 286 TRP A C 1
ATOM 2040 O O . TRP A 1 286 ? -14.127 13.515 29.017 1.00 94.00 286 TRP A O 1
ATOM 2050 N N . GLU A 1 287 ? -12.076 13.860 28.179 1.00 94.69 287 GLU A N 1
ATOM 2051 C CA . GLU A 1 287 ? -11.947 15.252 28.615 1.00 94.69 287 GLU A CA 1
ATOM 2052 C C . GLU A 1 287 ? -12.311 16.199 27.463 1.00 94.69 287 GLU A C 1
ATOM 2054 O O . GLU A 1 287 ? -11.603 16.276 26.462 1.00 94.69 287 GLU A O 1
ATOM 2059 N N . GLU A 1 288 ? -13.407 16.943 27.615 1.00 93.06 288 GLU A N 1
ATOM 2060 C CA . GLU A 1 288 ? -13.952 17.811 26.554 1.00 93.06 288 GLU A CA 1
ATOM 2061 C C . GLU A 1 288 ? -13.065 19.018 26.217 1.00 93.06 288 GLU A C 1
ATOM 2063 O O . GLU A 1 288 ? -12.949 19.412 25.059 1.00 93.06 288 GLU A O 1
ATOM 2068 N N . ASP A 1 289 ? -12.428 19.628 27.220 1.00 93.69 289 ASP A N 1
ATOM 2069 C CA . ASP A 1 289 ? -11.480 20.718 26.976 1.00 93.69 289 ASP A CA 1
ATOM 2070 C C . ASP A 1 289 ? -10.069 20.154 26.775 1.00 93.69 289 ASP A C 1
ATOM 2072 O O . ASP A 1 289 ? -9.359 19.822 27.728 1.00 93.69 289 ASP A O 1
ATOM 2076 N N . ILE A 1 290 ? -9.708 20.063 25.496 1.00 92.31 290 ILE A N 1
ATOM 2077 C CA . ILE A 1 290 ? -8.430 19.562 24.986 1.00 92.31 290 ILE A CA 1
ATOM 2078 C C . ILE A 1 290 ? -7.344 20.644 24.913 1.00 92.31 290 ILE A C 1
ATOM 2080 O O . ILE A 1 290 ? -6.181 20.329 24.672 1.00 92.31 290 ILE A O 1
ATOM 2084 N N . GLY A 1 291 ? -7.703 21.910 25.153 1.00 94.38 291 GLY A N 1
ATOM 2085 C CA . GLY A 1 291 ? -6.782 23.042 25.150 1.00 94.38 291 GLY A CA 1
ATOM 2086 C C . GLY A 1 291 ? -6.405 23.547 23.757 1.00 94.38 291 GLY A C 1
ATOM 2087 O O . GLY A 1 291 ? -7.230 23.565 22.844 1.00 94.38 291 GLY A O 1
ATOM 2088 N N . SER A 1 292 ? -5.167 24.027 23.626 1.00 92.56 292 SER A N 1
ATOM 2089 C CA . SER A 1 292 ? -4.645 24.679 22.415 1.00 92.56 292 SER A CA 1
ATOM 2090 C C . SER A 1 292 ? -3.654 23.776 21.675 1.00 92.56 292 SER A C 1
ATOM 2092 O O . SER A 1 292 ? -2.993 22.970 22.334 1.00 92.56 292 SER A O 1
ATOM 2094 N N . PRO A 1 293 ? -3.495 23.933 20.346 1.00 90.81 293 PRO A N 1
ATOM 2095 C CA . PRO A 1 293 ? -2.518 23.168 19.577 1.00 90.81 293 PRO A CA 1
ATOM 2096 C C . PRO A 1 293 ? -1.079 23.507 19.988 1.00 90.81 293 PRO A C 1
ATOM 2098 O O . PRO A 1 293 ? -0.775 24.664 20.277 1.00 90.81 293 PRO A O 1
ATOM 2101 N N . GLU A 1 294 ? -0.198 22.508 19.954 1.00 88.25 294 GLU A N 1
ATOM 2102 C CA . GLU A 1 294 ? 1.238 22.637 20.239 1.00 88.25 294 GLU A CA 1
ATOM 2103 C C . GLU A 1 294 ? 2.099 22.236 19.030 1.00 88.25 294 GLU A C 1
ATOM 2105 O O . GLU A 1 294 ? 1.674 21.463 18.166 1.00 88.25 294 GLU A O 1
ATOM 2110 N N . GLU A 1 295 ? 3.333 22.747 18.976 1.00 79.50 295 GLU A N 1
ATOM 2111 C CA . GLU A 1 295 ? 4.324 22.349 17.968 1.00 79.50 295 GLU A CA 1
ATOM 2112 C C . GLU A 1 295 ? 4.898 20.944 18.239 1.00 79.50 295 GLU A C 1
ATOM 2114 O O . GLU A 1 295 ? 4.762 20.380 19.327 1.00 79.50 295 GLU A O 1
ATOM 2119 N N . ASP A 1 296 ? 5.540 20.351 17.228 1.00 69.50 296 ASP A N 1
ATOM 2120 C CA . ASP A 1 296 ? 6.205 19.050 17.364 1.00 69.50 296 ASP A CA 1
ATOM 2121 C C . ASP A 1 296 ? 7.461 19.134 18.239 1.00 69.50 296 ASP A C 1
ATOM 2123 O O . ASP A 1 296 ? 8.242 20.076 18.115 1.00 69.50 296 ASP A O 1
ATOM 2127 N N . ASN A 1 297 ? 7.665 18.135 19.102 1.00 71.00 297 ASN A N 1
ATOM 2128 C CA . ASN A 1 297 ? 8.712 18.110 20.132 1.00 71.00 297 ASN A CA 1
ATOM 2129 C C . ASN A 1 297 ? 8.661 19.309 21.098 1.00 71.00 297 ASN A C 1
ATOM 2131 O O . ASN A 1 297 ? 9.691 19.709 21.643 1.00 71.00 297 ASN A O 1
ATOM 2135 N N . ALA A 1 298 ? 7.474 19.886 21.319 1.00 82.94 298 ALA A N 1
ATOM 2136 C CA . ALA A 1 298 ? 7.291 20.979 22.266 1.00 82.94 298 ALA A CA 1
ATOM 2137 C C . ALA A 1 298 ? 7.600 20.533 23.703 1.00 82.94 298 ALA A C 1
ATOM 2139 O O . ALA A 1 298 ? 7.150 19.475 24.153 1.00 82.94 298 ALA A O 1
ATOM 2140 N N . GLU A 1 299 ? 8.333 21.375 24.433 1.00 93.12 299 GLU A N 1
ATOM 2141 C CA . GLU A 1 299 ? 8.474 21.256 25.882 1.00 93.12 299 GLU A CA 1
ATOM 2142 C C . GLU A 1 299 ? 7.251 21.879 26.566 1.00 93.12 299 GLU A C 1
ATOM 2144 O O . GLU A 1 299 ? 6.888 23.031 26.321 1.00 93.12 299 GLU A O 1
ATOM 2149 N N . ILE A 1 300 ? 6.605 21.113 27.437 1.00 93.94 300 ILE A N 1
ATOM 2150 C CA . ILE A 1 300 ? 5.381 21.500 28.128 1.00 93.94 300 ILE A CA 1
ATOM 2151 C C . ILE A 1 300 ? 5.677 21.665 29.607 1.00 93.94 300 ILE A C 1
ATOM 2153 O O . ILE A 1 300 ? 5.928 20.687 30.306 1.00 93.94 300 ILE A O 1
ATOM 2157 N N . GLU A 1 301 ? 5.577 22.896 30.104 1.00 94.94 301 GLU A N 1
ATOM 2158 C CA . GLU A 1 301 ? 5.608 23.162 31.542 1.00 94.94 301 GLU A CA 1
ATOM 2159 C C . GLU A 1 301 ? 4.353 22.613 32.239 1.00 94.94 301 GLU A C 1
ATOM 2161 O O . GLU A 1 301 ? 3.215 22.838 31.806 1.00 94.94 301 GLU A O 1
ATOM 2166 N N . LEU A 1 302 ? 4.567 21.919 33.357 1.00 96.25 302 LEU A N 1
ATOM 2167 C CA . LEU A 1 302 ? 3.527 21.345 34.198 1.00 96.25 302 LEU A CA 1
ATOM 2168 C C . LEU A 1 302 ? 3.149 22.319 35.329 1.00 96.25 302 LEU A C 1
ATOM 2170 O O . LEU A 1 302 ? 4.024 22.839 36.028 1.00 96.25 302 LEU A O 1
ATOM 2174 N N . PRO A 1 303 ? 1.846 22.538 35.591 1.00 96.62 303 PRO A N 1
ATOM 2175 C CA . PRO A 1 303 ? 1.380 23.430 36.657 1.00 96.62 303 PRO A CA 1
ATOM 2176 C C . PRO A 1 303 ? 1.563 22.850 38.074 1.00 96.62 303 PRO A C 1
ATOM 2178 O O . PRO A 1 303 ? 1.279 23.524 39.065 1.00 96.62 303 PRO A O 1
ATOM 2181 N N . PHE A 1 304 ? 2.048 21.614 38.182 1.00 96.56 304 PHE A N 1
ATOM 2182 C CA . PHE A 1 304 ? 2.331 20.892 39.420 1.00 96.56 304 PHE A CA 1
ATOM 2183 C C . PHE A 1 304 ? 3.604 20.048 39.262 1.00 96.56 304 PHE A C 1
ATOM 2185 O O . PHE A 1 304 ? 4.089 19.835 38.154 1.00 96.56 304 PHE A O 1
ATOM 2192 N N . LEU A 1 305 ? 4.153 19.569 40.382 1.00 94.44 305 LEU A N 1
ATOM 2193 C CA . LEU A 1 305 ? 5.221 18.567 40.359 1.00 94.44 305 LEU A CA 1
ATOM 2194 C C . LEU A 1 305 ? 4.609 17.203 40.050 1.00 94.44 305 LEU A C 1
ATOM 2196 O O . LEU A 1 305 ? 3.807 16.705 40.838 1.00 94.44 305 LEU A O 1
ATOM 2200 N N . PHE A 1 306 ? 4.983 16.612 38.921 1.00 94.06 306 PHE A N 1
ATOM 2201 C CA . PHE A 1 306 ? 4.497 15.297 38.523 1.00 94.06 306 PHE A CA 1
ATOM 2202 C C . PHE A 1 306 ? 5.514 14.214 38.883 1.00 94.06 306 PHE A C 1
ATOM 2204 O O . PHE A 1 306 ? 6.666 14.265 38.458 1.00 94.06 306 PHE A O 1
ATOM 2211 N N . ARG A 1 307 ? 5.098 13.232 39.684 1.00 89.19 307 ARG A N 1
ATOM 2212 C CA . ARG A 1 307 ? 5.959 12.134 40.135 1.00 89.19 307 ARG A CA 1
ATOM 2213 C C . ARG A 1 307 ? 5.891 10.975 39.141 1.00 89.19 307 ARG A C 1
ATOM 2215 O O . ARG A 1 307 ? 4.855 10.324 39.052 1.00 89.19 307 ARG A O 1
ATOM 2222 N N . PHE A 1 308 ? 6.997 10.667 38.469 1.00 88.19 308 PHE A N 1
ATOM 2223 C CA . PHE A 1 308 ? 7.101 9.529 37.549 1.00 88.19 308 PHE A CA 1
ATOM 2224 C C . PHE A 1 308 ? 8.518 8.952 37.547 1.00 88.19 308 PHE A C 1
ATOM 2226 O O . PHE A 1 308 ? 9.488 9.692 37.702 1.00 88.19 308 PHE A O 1
ATOM 2233 N N . SER A 1 309 ? 8.645 7.627 37.411 1.00 82.19 309 SER A N 1
ATOM 2234 C CA . SER A 1 309 ? 9.936 6.915 37.416 1.00 82.19 309 SER A CA 1
ATOM 2235 C C . SER A 1 309 ? 10.833 7.236 38.626 1.00 82.19 309 SER A C 1
ATOM 2237 O O . SER A 1 309 ? 12.051 7.364 38.553 1.00 82.19 309 SER A O 1
ATOM 2239 N N . GLY A 1 310 ? 10.218 7.448 39.792 1.00 82.06 310 GLY A N 1
ATOM 2240 C CA . GLY A 1 310 ? 10.971 7.804 40.995 1.00 82.06 310 GLY A CA 1
ATOM 2241 C C . GLY A 1 310 ? 11.613 9.202 40.961 1.00 82.06 310 GLY A C 1
ATOM 2242 O O . GLY A 1 310 ? 12.423 9.505 41.846 1.00 82.06 310 GLY A O 1
ATOM 2243 N N . GLN A 1 311 ? 11.204 10.076 40.038 1.00 87.25 311 GLN A N 1
ATOM 2244 C CA . GLN A 1 311 ? 11.653 11.468 39.914 1.00 87.25 311 GLN A CA 1
ATOM 2245 C C . GLN A 1 311 ? 10.471 12.456 39.878 1.00 87.25 311 GLN A C 1
ATOM 2247 O O . GLN A 1 311 ? 9.325 12.053 39.666 1.00 87.25 311 GLN A O 1
ATOM 2252 N N . ASP A 1 312 ? 10.751 13.736 40.150 1.00 91.25 312 ASP A N 1
ATOM 2253 C CA . ASP A 1 312 ? 9.760 14.822 40.136 1.00 91.25 312 ASP A CA 1
ATOM 2254 C C . ASP A 1 312 ? 9.991 15.711 38.911 1.00 91.25 312 ASP A C 1
ATOM 2256 O O . ASP A 1 312 ? 11.053 16.319 38.769 1.00 91.25 312 ASP A O 1
ATOM 2260 N N . TRP A 1 313 ? 8.972 15.832 38.068 1.00 93.56 313 TRP A N 1
ATOM 2261 C CA . TRP A 1 313 ? 9.035 16.526 36.787 1.00 93.56 313 TRP A CA 1
ATOM 2262 C C . TRP A 1 313 ? 8.263 17.845 36.829 1.00 93.56 313 TRP A C 1
ATOM 2264 O O . TRP A 1 313 ? 7.160 17.922 37.379 1.00 93.56 313 TRP A O 1
ATOM 2274 N N . ARG A 1 314 ? 8.857 18.896 36.251 1.00 95.75 314 ARG A N 1
ATOM 2275 C CA . ARG A 1 314 ? 8.224 20.215 36.033 1.00 95.75 314 ARG A CA 1
ATOM 2276 C C . ARG A 1 314 ? 7.912 20.496 34.571 1.00 95.75 314 ARG A C 1
ATOM 2278 O O . ARG A 1 314 ? 7.157 21.423 34.297 1.00 95.75 314 ARG A O 1
ATOM 2285 N N . SER A 1 315 ? 8.478 19.716 33.668 1.00 95.31 315 SER A N 1
ATOM 2286 C CA . SER A 1 315 ? 8.183 19.754 32.249 1.00 95.31 315 SER A CA 1
ATOM 2287 C C . SER A 1 315 ? 8.248 18.346 31.668 1.00 95.31 315 SER A C 1
ATOM 2289 O O . SER A 1 315 ? 8.664 17.400 32.342 1.00 95.31 315 SER A O 1
ATOM 2291 N N . LEU A 1 316 ? 7.760 18.219 30.442 1.00 94.75 316 LEU A N 1
ATOM 2292 C CA . LEU A 1 316 ? 7.838 17.023 29.615 1.00 94.75 316 LEU A CA 1
ATOM 2293 C C . LEU A 1 316 ? 7.986 17.438 28.151 1.00 94.75 316 LEU A C 1
ATOM 2295 O O . LEU A 1 316 ? 7.679 18.578 27.805 1.00 94.75 316 LEU A O 1
ATOM 2299 N N . PHE A 1 317 ? 8.392 16.518 27.287 1.00 90.50 317 PHE A N 1
ATOM 2300 C CA . PHE A 1 317 ? 8.459 16.727 25.843 1.00 90.50 317 PHE A CA 1
ATOM 2301 C C . PHE A 1 317 ? 7.369 15.920 25.142 1.00 90.50 317 PHE A C 1
ATOM 2303 O O . PHE A 1 317 ? 7.172 14.738 25.437 1.00 90.50 317 PHE A O 1
ATOM 2310 N N . LEU A 1 318 ? 6.662 16.558 24.209 1.00 86.31 318 LEU A N 1
ATOM 2311 C CA . LEU A 1 318 ? 5.602 15.927 23.425 1.00 86.31 318 LEU A CA 1
ATOM 2312 C C . LEU A 1 318 ? 6.057 15.595 22.016 1.00 86.31 318 LEU A C 1
ATOM 2314 O O . LEU A 1 318 ? 6.356 16.488 21.229 1.00 86.31 318 LEU A O 1
ATOM 2318 N N . SER A 1 319 ? 5.973 14.321 21.654 1.00 78.00 319 SER A N 1
ATOM 2319 C CA . SER A 1 319 ? 5.960 13.926 20.253 1.00 78.00 319 SER A CA 1
ATOM 2320 C C . SER A 1 319 ? 4.546 14.029 19.682 1.00 78.00 319 SER A C 1
ATOM 2322 O O . SER A 1 319 ? 3.561 13.638 20.321 1.00 78.00 319 SER A O 1
ATOM 2324 N N . ARG A 1 320 ? 4.441 14.443 18.419 1.00 72.38 320 ARG A N 1
ATOM 2325 C CA . ARG A 1 320 ? 3.195 14.373 17.639 1.00 72.38 320 ARG A CA 1
ATOM 2326 C C . ARG A 1 320 ? 2.606 12.967 17.459 1.00 72.38 320 ARG A C 1
ATOM 2328 O O . ARG A 1 320 ? 1.485 12.846 16.980 1.00 72.38 320 ARG A O 1
ATOM 2335 N N . TYR A 1 321 ? 3.336 11.916 17.833 1.00 69.75 321 TYR A N 1
ATOM 2336 C CA . TYR A 1 321 ? 2.957 10.515 17.616 1.00 69.75 321 TYR A CA 1
ATOM 2337 C C . TYR A 1 321 ? 2.486 9.791 18.886 1.00 69.75 321 TYR A C 1
ATOM 2339 O O . TYR A 1 321 ? 2.529 8.571 18.941 1.00 69.75 321 TYR A O 1
ATOM 2347 N N . GLY A 1 322 ? 2.064 10.509 19.929 1.00 79.94 322 GLY A N 1
ATOM 2348 C CA . GLY A 1 322 ? 1.549 9.873 21.150 1.00 79.94 322 GLY A CA 1
ATOM 2349 C C . GLY A 1 322 ? 2.615 9.455 22.166 1.00 79.94 322 GLY A C 1
ATOM 2350 O O . GLY A 1 322 ? 2.321 8.656 23.053 1.00 79.94 322 GLY A O 1
ATOM 2351 N N . LEU A 1 323 ? 3.841 9.979 22.064 1.00 82.75 323 LEU A N 1
ATOM 2352 C CA . LEU A 1 323 ? 4.929 9.706 23.009 1.00 82.75 323 LEU A CA 1
ATOM 2353 C C . LEU A 1 323 ? 5.239 10.933 23.875 1.00 82.75 323 LEU A C 1
ATOM 2355 O O . LEU A 1 323 ? 5.398 12.041 23.358 1.00 82.75 323 LEU A O 1
ATOM 2359 N N . VAL A 1 324 ? 5.367 10.706 25.182 1.00 89.19 324 VAL A N 1
ATOM 2360 C CA . VAL A 1 324 ? 5.824 11.681 26.178 1.00 89.19 324 VAL A CA 1
ATOM 2361 C C . VAL A 1 324 ? 7.156 11.215 26.748 1.00 89.19 324 VAL A C 1
ATOM 2363 O O . VAL A 1 324 ? 7.232 10.100 27.265 1.00 89.19 324 VAL A O 1
ATOM 2366 N N . THR A 1 325 ? 8.177 12.067 26.697 1.00 89.00 325 THR A N 1
ATOM 2367 C CA . THR A 1 325 ? 9.474 11.840 27.356 1.00 89.00 325 THR A CA 1
ATOM 2368 C C . THR A 1 325 ? 9.758 12.928 28.386 1.00 89.00 325 THR A C 1
ATOM 2370 O O . THR A 1 325 ? 9.195 14.021 28.320 1.00 89.00 325 THR A O 1
ATOM 2373 N N . PHE A 1 326 ? 10.608 12.624 29.366 1.00 89.31 326 PHE A N 1
ATOM 2374 C CA . PHE A 1 326 ? 10.868 13.525 30.490 1.00 89.31 326 PHE A CA 1
ATOM 2375 C C . PHE A 1 326 ? 12.302 14.075 30.542 1.00 89.31 326 PHE A C 1
ATOM 2377 O O . PHE A 1 326 ? 12.476 15.257 30.828 1.00 89.31 326 PHE A O 1
ATOM 2384 N N . ASP A 1 327 ? 13.320 13.262 30.246 1.00 84.75 327 ASP A N 1
ATOM 2385 C CA . ASP A 1 327 ? 14.727 13.693 30.328 1.00 84.75 327 ASP A CA 1
ATOM 2386 C C . ASP A 1 327 ? 15.149 14.581 29.156 1.00 84.75 327 ASP A C 1
ATOM 2388 O O . ASP A 1 327 ? 15.815 15.602 29.322 1.00 84.75 327 ASP A O 1
ATOM 2392 N N . GLU A 1 328 ? 14.772 14.160 27.954 1.00 83.81 328 GLU A N 1
ATOM 2393 C CA . GLU A 1 328 ? 15.149 14.783 26.696 1.00 83.81 328 GLU A CA 1
ATOM 2394 C C . GLU A 1 328 ? 14.031 14.587 25.668 1.00 83.81 328 GLU A C 1
ATOM 2396 O O . GLU A 1 328 ? 13.252 13.629 25.774 1.00 83.81 328 GLU A O 1
ATOM 2401 N N . PRO A 1 329 ? 13.906 15.482 24.673 1.00 79.31 329 PRO A N 1
ATOM 2402 C CA . PRO A 1 329 ? 12.977 15.270 23.576 1.00 79.31 329 PRO A CA 1
ATOM 2403 C C . PRO A 1 329 ? 13.350 13.986 22.843 1.00 79.31 329 PRO A C 1
ATOM 2405 O O . PRO A 1 329 ? 14.520 13.767 22.529 1.00 79.31 329 PRO A O 1
ATOM 2408 N N . TYR A 1 330 ? 12.353 13.152 22.545 1.00 72.06 330 TYR A N 1
ATOM 2409 C CA . TYR A 1 330 ? 12.584 11.937 21.776 1.00 72.06 330 TYR A CA 1
ATOM 2410 C C . TYR A 1 330 ? 13.213 12.298 20.421 1.00 72.06 330 TYR A C 1
ATOM 2412 O O . TYR A 1 330 ? 12.578 12.997 19.619 1.00 72.06 330 TYR A O 1
ATOM 2420 N N . PRO A 1 331 ? 14.442 11.842 20.129 1.00 58.81 331 PRO A N 1
ATOM 2421 C CA . PRO A 1 331 ? 15.095 12.165 18.880 1.00 58.81 331 PRO A CA 1
ATOM 2422 C C . PRO A 1 331 ? 14.476 11.283 17.801 1.00 58.81 331 PRO A C 1
ATOM 2424 O O . PRO A 1 331 ? 15.044 10.253 17.469 1.00 58.81 331 PRO A O 1
ATOM 2427 N N . PHE A 1 332 ? 13.316 11.648 17.240 1.00 56.47 332 PHE A N 1
ATOM 2428 C CA . PHE A 1 332 ? 12.843 10.992 16.018 1.00 56.47 332 PHE A CA 1
ATOM 2429 C C . PHE A 1 332 ? 13.938 11.182 14.965 1.00 56.47 332 PHE A C 1
ATOM 2431 O O . PHE A 1 332 ? 14.121 12.309 14.482 1.00 56.47 332 PHE A O 1
ATOM 2438 N N . PRO A 1 333 ? 14.707 10.142 14.591 1.00 44.22 333 PRO A N 1
ATOM 2439 C CA . PRO A 1 333 ? 15.763 10.349 13.631 1.00 44.22 333 PRO A CA 1
ATOM 2440 C C . PRO A 1 333 ? 15.065 10.605 12.298 1.00 44.22 333 PRO A C 1
ATOM 2442 O O . PRO A 1 333 ? 14.295 9.772 11.810 1.00 44.22 333 PRO A O 1
ATOM 2445 N N . ARG A 1 334 ? 15.347 11.752 11.670 1.00 42.88 334 ARG A N 1
ATOM 2446 C CA . ARG A 1 334 ? 14.890 12.031 10.299 1.00 42.88 334 ARG A CA 1
ATOM 2447 C C . ARG A 1 334 ? 15.386 10.972 9.296 1.00 42.88 334 ARG A C 1
ATOM 2449 O O . ARG A 1 334 ? 14.904 10.961 8.173 1.00 42.88 334 ARG A O 1
ATOM 2456 N N . THR A 1 335 ? 16.305 10.081 9.681 1.00 36.84 335 THR A N 1
ATOM 2457 C CA . THR A 1 335 ? 16.996 9.127 8.796 1.00 36.84 335 THR A CA 1
ATOM 2458 C C . THR A 1 335 ? 17.468 7.838 9.512 1.00 36.84 335 THR A C 1
ATOM 2460 O O . THR A 1 335 ? 18.557 7.344 9.238 1.00 36.84 335 THR A O 1
ATOM 2463 N N . GLY A 1 336 ? 16.693 7.274 10.452 1.00 34.50 336 GLY A N 1
ATOM 2464 C CA . GLY A 1 336 ? 17.137 6.132 11.282 1.00 34.50 336 GLY A CA 1
ATOM 2465 C C . GLY A 1 336 ? 16.480 4.767 10.988 1.00 34.50 336 GLY A C 1
ATOM 2466 O O . GLY A 1 336 ? 15.374 4.733 10.447 1.00 34.50 336 GLY A O 1
ATOM 2467 N N . PRO A 1 337 ? 17.120 3.644 11.395 1.00 32.44 337 PRO A N 1
ATOM 2468 C CA . PRO A 1 337 ? 16.607 2.269 11.268 1.00 32.44 337 PRO A CA 1
ATOM 2469 C C . PRO A 1 337 ? 15.252 2.021 11.962 1.00 32.44 337 PRO A C 1
ATOM 2471 O O . PRO A 1 337 ? 14.540 1.096 11.582 1.00 32.44 337 PRO A O 1
ATOM 2474 N N . ASP A 1 338 ? 14.838 2.884 12.897 1.00 41.62 338 ASP A N 1
ATOM 2475 C CA . ASP A 1 338 ? 13.518 2.836 13.553 1.00 41.62 338 ASP A CA 1
ATOM 2476 C C . ASP A 1 338 ? 12.352 3.191 12.608 1.00 41.62 338 ASP A C 1
ATOM 2478 O O . ASP A 1 338 ? 11.193 2.894 12.900 1.00 41.62 338 ASP A O 1
ATOM 2482 N N . ARG A 1 339 ? 12.654 3.748 11.422 1.00 49.84 339 ARG A N 1
ATOM 2483 C CA . ARG A 1 339 ? 11.720 3.836 10.285 1.00 49.84 339 ARG A CA 1
ATOM 2484 C C . ARG A 1 339 ? 11.418 2.487 9.635 1.00 49.84 339 ARG A C 1
ATOM 2486 O O . ARG A 1 339 ? 10.724 2.451 8.633 1.00 49.84 339 ARG A O 1
ATOM 2493 N N . TRP A 1 340 ? 11.976 1.393 10.128 1.00 48.06 340 TRP A N 1
ATOM 2494 C CA . TRP A 1 340 ? 11.867 0.091 9.474 1.00 48.06 340 TRP A CA 1
ATOM 2495 C C . TRP A 1 340 ? 11.744 -1.047 10.484 1.00 48.06 340 TRP A C 1
ATOM 2497 O O . TRP A 1 340 ? 11.951 -2.207 10.142 1.00 48.06 340 TRP A O 1
ATOM 2507 N N . GLY A 1 341 ? 11.456 -0.702 11.742 1.00 55.22 341 GLY A N 1
ATOM 2508 C CA . GLY A 1 341 ? 11.314 -1.665 12.817 1.00 55.22 341 GLY A CA 1
ATOM 2509 C C . GLY A 1 341 ? 9.869 -2.109 13.047 1.00 55.22 341 GLY A C 1
ATOM 2510 O O . GLY A 1 341 ? 8.924 -1.338 12.837 1.00 55.22 341 GLY A O 1
ATOM 2511 N N . THR A 1 342 ? 9.703 -3.341 13.531 1.00 63.94 342 THR A N 1
ATOM 2512 C CA . THR A 1 342 ? 8.442 -3.839 14.105 1.00 63.94 342 THR A CA 1
ATOM 2513 C C . THR A 1 342 ? 8.076 -3.049 15.364 1.00 63.94 342 THR A C 1
ATOM 2515 O O . THR A 1 342 ? 8.933 -2.397 15.971 1.00 63.94 342 THR A O 1
ATOM 2518 N N . MET A 1 343 ? 6.818 -3.125 15.820 1.00 71.06 343 MET A N 1
ATOM 2519 C CA . MET A 1 343 ? 6.410 -2.425 17.054 1.00 71.06 343 MET A CA 1
ATOM 2520 C C . MET A 1 343 ? 7.233 -2.868 18.267 1.00 71.06 343 MET A C 1
ATOM 2522 O O . MET A 1 343 ? 7.536 -2.066 19.148 1.00 71.06 343 MET A O 1
ATOM 2526 N N . SER A 1 344 ? 7.710 -4.112 18.272 1.00 69.81 344 SER A N 1
ATOM 2527 C CA . SER A 1 344 ? 8.605 -4.617 19.312 1.00 69.81 344 SER A CA 1
ATOM 2528 C C . SER A 1 344 ? 9.971 -3.922 19.319 1.00 69.81 344 SER A C 1
ATOM 2530 O O . SER A 1 344 ? 10.517 -3.669 20.391 1.00 69.81 344 SER A O 1
ATOM 2532 N N . GLN A 1 345 ? 10.528 -3.594 18.150 1.00 69.75 345 GLN A N 1
ATOM 2533 C CA . GLN A 1 345 ? 11.815 -2.894 18.054 1.00 69.75 345 GLN A CA 1
ATOM 2534 C C . GLN A 1 345 ? 11.696 -1.442 18.527 1.00 69.75 345 GLN A C 1
ATOM 2536 O O . GLN A 1 345 ? 12.548 -0.977 19.281 1.00 69.75 345 GLN A O 1
ATOM 2541 N N . ILE A 1 346 ? 10.601 -0.761 18.173 1.00 70.62 346 ILE A N 1
ATOM 2542 C CA . ILE A 1 346 ? 10.323 0.598 18.658 1.00 70.62 346 ILE A CA 1
ATOM 2543 C C . ILE A 1 346 ? 10.123 0.595 20.179 1.00 70.62 346 ILE A C 1
ATOM 2545 O O . ILE A 1 346 ? 10.728 1.402 20.882 1.00 70.62 346 ILE A O 1
ATOM 2549 N N . ALA A 1 347 ? 9.336 -0.347 20.709 1.00 73.38 347 ALA A N 1
ATOM 2550 C CA . ALA A 1 347 ? 9.123 -0.480 22.149 1.00 73.38 347 ALA A CA 1
ATOM 2551 C C . ALA A 1 347 ? 10.437 -0.707 22.914 1.00 73.38 347 ALA A C 1
ATOM 2553 O O . ALA A 1 347 ? 10.616 -0.167 24.005 1.00 73.38 347 ALA A O 1
ATOM 2554 N N . ALA A 1 348 ? 11.381 -1.454 22.330 1.00 72.19 348 ALA A N 1
ATOM 2555 C CA . ALA A 1 348 ? 12.698 -1.657 22.923 1.00 72.19 348 ALA A CA 1
ATOM 2556 C C . ALA A 1 348 ? 13.527 -0.375 23.018 1.00 72.19 348 ALA A C 1
ATOM 2558 O O . ALA A 1 348 ? 14.231 -0.181 24.010 1.00 72.19 348 ALA A O 1
ATOM 2559 N N . HIS A 1 349 ? 13.417 0.513 22.030 1.00 72.75 349 HIS A N 1
ATOM 2560 C CA . HIS A 1 349 ? 14.060 1.819 22.084 1.00 72.75 349 HIS A CA 1
ATOM 2561 C C . HIS A 1 349 ? 13.396 2.732 23.128 1.00 72.75 349 HIS A C 1
ATOM 2563 O O . HIS A 1 349 ? 14.086 3.277 23.990 1.00 72.75 349 HIS A O 1
ATOM 2569 N N . ILE A 1 350 ? 12.059 2.818 23.128 1.00 75.94 350 ILE A N 1
ATOM 2570 C CA . ILE A 1 350 ? 11.289 3.600 24.116 1.00 75.94 350 ILE A CA 1
ATOM 2571 C C . ILE A 1 350 ? 11.595 3.146 25.547 1.00 75.94 350 ILE A C 1
ATOM 2573 O O . ILE A 1 350 ? 11.753 3.983 26.430 1.00 75.94 350 ILE A O 1
ATOM 2577 N N . GLY A 1 351 ? 11.742 1.838 25.781 1.00 71.56 351 GLY A N 1
ATOM 2578 C CA . GLY A 1 351 ? 12.060 1.294 27.103 1.00 71.56 351 GLY A CA 1
ATOM 2579 C C . GLY A 1 351 ? 13.385 1.770 27.697 1.00 71.56 351 GLY A C 1
ATOM 2580 O O . GLY A 1 351 ? 13.587 1.620 28.898 1.00 71.56 351 GLY A O 1
ATOM 2581 N N . SER A 1 352 ? 14.280 2.358 26.899 1.00 72.12 352 SER A N 1
ATOM 2582 C CA . SER A 1 352 ? 15.522 2.951 27.405 1.00 72.12 352 SER A CA 1
ATOM 2583 C C . SER A 1 352 ? 15.376 4.380 27.944 1.00 72.12 352 SER A C 1
ATOM 2585 O O . SER A 1 352 ? 16.350 4.924 28.454 1.00 72.12 352 SER A O 1
ATOM 2587 N N . LEU A 1 353 ? 14.182 4.971 27.855 1.00 76.38 353 LEU A N 1
ATOM 2588 C CA . LEU A 1 353 ? 13.885 6.352 28.242 1.00 76.38 353 LEU A CA 1
ATOM 2589 C C . LEU A 1 353 ? 12.903 6.392 29.422 1.00 76.38 353 LEU A C 1
ATOM 2591 O O . LEU A 1 353 ? 12.125 5.458 29.606 1.00 76.38 353 LEU A O 1
ATOM 2595 N N . ASN A 1 354 ? 12.857 7.503 30.171 1.00 85.00 354 ASN A N 1
ATOM 2596 C CA . ASN A 1 354 ? 11.694 7.809 31.010 1.00 85.00 354 ASN A CA 1
ATOM 2597 C C . ASN A 1 354 ? 10.550 8.290 30.112 1.00 85.00 354 ASN A C 1
ATOM 2599 O O . ASN A 1 354 ? 10.507 9.460 29.717 1.00 85.00 354 ASN A O 1
ATOM 2603 N N . ALA A 1 355 ? 9.628 7.385 29.788 1.00 85.94 355 ALA A N 1
ATOM 2604 C CA . ALA A 1 355 ? 8.576 7.646 28.821 1.00 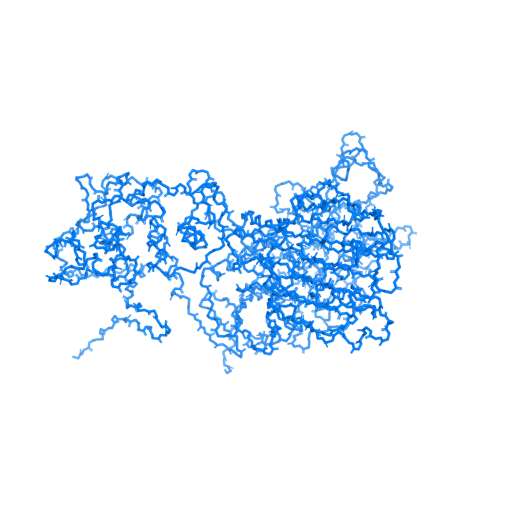85.94 355 ALA A CA 1
ATOM 2605 C C . ALA A 1 355 ? 7.193 7.122 29.234 1.00 85.94 355 ALA A C 1
ATOM 2607 O O . ALA A 1 355 ? 7.032 6.109 29.918 1.00 85.94 355 ALA A O 1
ATOM 2608 N N . ILE A 1 356 ? 6.166 7.821 28.758 1.00 87.81 356 ILE A N 1
ATOM 2609 C CA . ILE A 1 356 ? 4.771 7.381 28.779 1.00 87.81 356 ILE A CA 1
ATOM 2610 C C . ILE A 1 356 ? 4.309 7.352 27.325 1.00 87.81 356 ILE A C 1
ATOM 2612 O O . ILE A 1 356 ? 4.417 8.347 26.609 1.00 87.81 356 ILE A O 1
ATOM 2616 N N . SER A 1 357 ? 3.807 6.204 26.881 1.00 80.75 357 SER A N 1
ATOM 2617 C CA . SER A 1 357 ? 3.414 5.985 25.494 1.00 80.75 357 SER A CA 1
ATOM 2618 C C . SER A 1 357 ? 1.916 5.742 25.404 1.00 80.75 357 SER A C 1
ATOM 2620 O O . SER A 1 357 ? 1.387 4.820 26.019 1.00 80.75 357 SER A O 1
ATOM 2622 N N . ALA A 1 358 ? 1.248 6.540 24.586 1.00 73.88 358 ALA A N 1
ATOM 2623 C CA . ALA A 1 358 ? 0.003 6.186 23.916 1.00 73.88 358 ALA A CA 1
ATOM 2624 C C . ALA A 1 358 ? 0.247 6.158 22.402 1.00 73.88 358 ALA A C 1
ATOM 2626 O O . ALA A 1 358 ? -0.605 6.568 21.619 1.00 73.88 358 ALA A O 1
ATOM 2627 N N . LEU A 1 359 ? 1.456 5.747 22.009 1.00 67.12 359 LEU A N 1
ATOM 2628 C CA . LEU A 1 359 ? 1.920 5.761 20.637 1.00 67.12 359 LEU A CA 1
ATOM 2629 C C . LEU A 1 359 ? 1.111 4.765 19.819 1.00 67.12 359 LEU A C 1
ATOM 2631 O O . LEU A 1 359 ? 1.446 3.591 19.720 1.00 67.12 359 LEU A O 1
ATOM 2635 N N . TYR A 1 360 ? 0.059 5.247 19.184 1.00 65.69 360 TYR A N 1
ATOM 2636 C CA . TYR A 1 360 ? -0.314 4.697 17.896 1.00 65.69 360 TYR A CA 1
ATOM 2637 C C . TYR A 1 360 ? 0.759 5.109 16.921 1.00 65.69 360 TYR A C 1
ATOM 2639 O O . TYR A 1 360 ? 1.260 6.228 17.005 1.00 65.69 360 TYR A O 1
ATOM 2647 N N . LYS A 1 361 ? 1.146 4.220 16.020 1.00 57.06 361 LYS A N 1
ATOM 2648 C CA . LYS A 1 361 ? 2.023 4.623 14.936 1.00 57.06 361 LYS A CA 1
ATOM 2649 C C . LYS A 1 361 ? 1.133 5.155 13.815 1.00 57.06 361 LYS A C 1
ATOM 2651 O O . LYS A 1 361 ? 0.680 4.359 13.000 1.00 57.06 361 LYS A O 1
ATOM 2656 N N . PRO A 1 362 ? 0.852 6.473 13.728 1.00 48.25 362 PRO A N 1
ATOM 2657 C CA . PRO A 1 362 ? 0.395 6.995 12.456 1.00 48.25 362 PRO A CA 1
ATOM 2658 C C . PRO A 1 362 ? 1.531 6.741 11.475 1.00 48.25 362 PRO A C 1
ATOM 2660 O O . PRO A 1 362 ? 2.711 6.870 11.832 1.00 48.25 362 PRO A O 1
ATOM 2663 N N . ARG A 1 363 ? 1.190 6.339 10.253 1.00 50.75 363 ARG A N 1
ATOM 2664 C CA . ARG A 1 363 ? 2.184 6.116 9.212 1.00 50.75 363 ARG A CA 1
ATOM 2665 C C . ARG A 1 363 ? 3.113 7.317 9.117 1.00 50.75 363 ARG A C 1
ATOM 2667 O O . ARG A 1 363 ? 2.732 8.404 8.687 1.00 50.75 363 ARG A O 1
ATOM 2674 N N . LEU A 1 364 ? 4.346 7.104 9.570 1.00 41.47 364 LEU A N 1
ATOM 2675 C CA . LEU A 1 364 ? 5.476 7.981 9.334 1.00 41.47 364 LEU A CA 1
ATOM 2676 C C . LEU A 1 364 ? 5.550 8.122 7.819 1.00 41.47 364 LEU A C 1
ATOM 2678 O O . LEU A 1 364 ? 5.905 7.158 7.140 1.00 41.47 364 LEU A O 1
ATOM 2682 N N . GLY A 1 365 ? 5.108 9.276 7.317 1.00 39.09 365 GLY A N 1
ATOM 2683 C CA . GLY A 1 365 ? 4.985 9.541 5.893 1.00 39.09 365 GLY A CA 1
ATOM 2684 C C . GLY A 1 365 ? 6.215 9.032 5.157 1.00 39.09 365 GLY A C 1
ATOM 2685 O O . GLY A 1 365 ? 7.351 9.263 5.590 1.00 39.09 365 GLY A O 1
ATOM 2686 N N . GLY A 1 366 ? 5.975 8.249 4.105 1.00 37.12 366 GLY A N 1
ATOM 2687 C CA . GLY A 1 366 ? 7.036 7.638 3.326 1.00 37.12 366 GLY A CA 1
ATOM 2688 C C . GLY A 1 366 ? 8.012 8.689 2.796 1.00 37.12 366 GLY A C 1
ATOM 2689 O O . GLY A 1 366 ? 7.785 9.895 2.885 1.00 37.12 366 GLY A O 1
ATOM 2690 N N . TRP A 1 367 ? 9.086 8.211 2.175 1.00 38.09 367 TRP A N 1
ATOM 2691 C CA . TRP A 1 367 ? 10.190 8.970 1.562 1.00 38.09 367 TRP A CA 1
ATOM 2692 C C . TRP A 1 367 ? 9.805 10.256 0.781 1.00 38.09 367 TRP A C 1
ATOM 2694 O O . TRP A 1 367 ? 10.650 11.112 0.540 1.00 38.09 367 TRP A O 1
ATOM 2704 N N . SER A 1 368 ? 8.535 10.418 0.391 1.00 36.81 368 SER A N 1
ATOM 2705 C CA . SER A 1 368 ? 8.005 11.540 -0.384 1.00 36.81 368 SER A CA 1
ATOM 2706 C C . SER A 1 368 ? 7.393 12.703 0.413 1.00 36.81 368 SER A C 1
ATOM 2708 O O . SER A 1 368 ? 7.288 13.788 -0.153 1.00 36.81 368 SER A O 1
ATOM 2710 N N . THR A 1 369 ? 6.972 12.545 1.676 1.00 38.22 369 THR A N 1
ATOM 2711 C CA . THR A 1 369 ? 6.452 13.689 2.456 1.00 38.22 369 THR A CA 1
ATOM 2712 C C . THR A 1 369 ? 7.556 14.225 3.353 1.00 38.22 369 THR A C 1
ATOM 2714 O O . THR A 1 369 ? 7.604 13.980 4.557 1.00 38.22 369 THR A O 1
ATOM 2717 N N . TRP A 1 370 ? 8.450 15.001 2.741 1.00 36.72 370 TRP A N 1
ATOM 2718 C CA . TRP A 1 370 ? 9.426 15.852 3.431 1.00 36.72 370 TRP A CA 1
ATOM 2719 C C . TRP A 1 370 ? 8.778 16.880 4.371 1.00 36.72 370 TRP A C 1
ATOM 2721 O O . TRP A 1 370 ? 9.484 17.591 5.083 1.00 36.72 370 TRP A O 1
ATOM 2731 N N . ASP A 1 371 ? 7.447 16.929 4.414 1.00 38.34 371 ASP A N 1
ATOM 2732 C CA . ASP A 1 371 ? 6.691 17.724 5.352 1.00 38.34 371 ASP A CA 1
ATOM 2733 C C . ASP A 1 371 ? 5.668 16.857 6.097 1.00 38.34 371 ASP A C 1
ATOM 2735 O O . ASP A 1 371 ? 4.579 16.558 5.612 1.00 38.34 371 ASP A O 1
ATOM 2739 N N . ALA A 1 372 ? 5.994 16.481 7.333 1.00 37.66 372 ALA A N 1
ATOM 2740 C CA . ALA A 1 372 ? 5.030 15.881 8.249 1.00 37.66 372 ALA A CA 1
ATOM 2741 C C . ALA A 1 372 ? 3.840 16.833 8.547 1.00 37.66 372 ALA A C 1
ATOM 2743 O O . ALA A 1 372 ? 2.908 16.450 9.255 1.00 37.66 372 ALA A O 1
ATOM 2744 N N . ARG A 1 373 ? 3.844 18.078 8.036 1.00 41.03 373 ARG A N 1
ATOM 2745 C CA . ARG A 1 373 ? 2.699 19.002 8.069 1.00 41.03 373 ARG A CA 1
ATOM 2746 C C . ARG A 1 373 ? 1.558 18.605 7.127 1.00 41.03 373 ARG A C 1
ATOM 2748 O O . ARG A 1 373 ? 0.446 19.063 7.356 1.00 41.03 373 ARG A O 1
ATOM 2755 N N . GLU A 1 374 ? 1.786 17.759 6.120 1.00 42.19 374 GLU A N 1
ATOM 2756 C CA . GLU A 1 374 ? 0.729 17.358 5.171 1.00 42.19 374 GLU A CA 1
ATOM 2757 C C . GLU A 1 374 ? -0.230 16.290 5.726 1.00 42.19 374 GLU A C 1
ATOM 2759 O O . GLU A 1 374 ? -1.321 16.119 5.191 1.00 42.19 374 GLU A O 1
ATOM 2764 N N . ALA A 1 375 ? 0.138 15.606 6.816 1.00 49.12 375 ALA A N 1
ATOM 2765 C CA . ALA A 1 375 ? -0.621 14.479 7.355 1.00 49.12 375 ALA A CA 1
ATOM 2766 C C . ALA A 1 375 ? -1.637 14.844 8.458 1.00 49.12 375 ALA A C 1
ATOM 2768 O O . ALA A 1 375 ? -1.960 13.978 9.260 1.00 49.12 375 ALA A O 1
ATOM 2769 N N . GLY A 1 376 ? -2.078 16.104 8.578 1.00 57.75 376 GLY A N 1
ATOM 2770 C CA . GLY A 1 376 ? -3.200 16.495 9.458 1.00 57.75 376 GLY A CA 1
ATOM 2771 C C . GLY A 1 376 ? -3.036 16.255 10.975 1.00 57.75 376 GLY A C 1
ATOM 2772 O O . GLY A 1 376 ? -3.849 16.744 11.757 1.00 57.75 376 GLY A O 1
ATOM 2773 N N . ASN A 1 377 ? -1.980 15.557 11.409 1.00 69.81 377 ASN A N 1
ATOM 2774 C CA . ASN A 1 377 ? -1.734 15.153 12.788 1.00 69.81 377 ASN A CA 1
ATOM 2775 C C . ASN A 1 377 ? -1.508 16.377 13.673 1.00 69.81 377 ASN A C 1
ATOM 2777 O O . ASN A 1 377 ? -0.594 17.174 13.430 1.00 69.81 377 ASN A O 1
ATOM 2781 N N . THR A 1 378 ? -2.311 16.499 14.729 1.00 79.06 378 THR A N 1
ATOM 2782 C CA . THR A 1 378 ? -2.204 17.596 15.696 1.00 79.06 378 THR A CA 1
ATOM 2783 C C . THR A 1 378 ? -2.193 17.082 17.128 1.00 79.06 378 THR A C 1
ATOM 2785 O O . THR A 1 378 ? -2.884 16.119 17.463 1.00 79.06 378 THR A O 1
ATOM 2788 N N . GLN A 1 379 ? -1.426 17.761 17.981 1.00 86.25 379 GLN A N 1
ATOM 2789 C CA . GLN A 1 379 ? -1.473 17.601 19.429 1.00 86.25 379 GLN A CA 1
ATOM 2790 C C . GLN A 1 379 ? -2.013 18.873 20.081 1.00 86.25 379 GLN A C 1
ATOM 2792 O O . GLN A 1 379 ? -1.668 19.981 19.669 1.00 86.25 379 GLN A O 1
ATOM 2797 N N . HIS A 1 380 ? -2.846 18.707 21.103 1.00 92.56 380 HIS A N 1
ATOM 2798 C CA . HIS A 1 380 ? -3.444 19.793 21.876 1.00 92.56 380 HIS A CA 1
ATOM 2799 C C . HIS A 1 380 ? -3.199 19.564 23.359 1.00 92.56 380 HIS A C 1
ATOM 2801 O O . HIS A 1 380 ? -3.228 18.420 23.820 1.00 92.56 380 HIS A O 1
ATOM 2807 N N . VAL A 1 381 ? -2.951 20.641 24.104 1.00 96.06 381 VAL A N 1
ATOM 2808 C CA . VAL A 1 381 ? -2.653 20.564 25.537 1.00 96.06 381 VAL A CA 1
ATOM 2809 C C . VAL A 1 381 ? -3.538 21.517 26.333 1.00 96.06 381 VAL A C 1
ATOM 2811 O O . VAL A 1 381 ? -3.440 22.741 26.199 1.00 96.06 381 VAL A O 1
ATOM 2814 N N . SER A 1 382 ? -4.341 20.962 27.245 1.00 97.06 382 SER A N 1
ATOM 2815 C CA . SER A 1 382 ? -5.034 21.712 28.299 1.00 97.06 382 SER A CA 1
ATOM 2816 C C . SER A 1 382 ? -4.271 21.595 29.615 1.00 97.06 382 SER A C 1
ATOM 2818 O O . SER A 1 382 ? -3.909 20.503 30.056 1.00 97.06 382 SER A O 1
ATOM 2820 N N . ARG A 1 383 ? -4.021 22.737 30.262 1.00 96.19 383 ARG A N 1
ATOM 2821 C CA . ARG A 1 383 ? -3.234 22.843 31.499 1.00 96.19 383 ARG A CA 1
ATOM 2822 C C . ARG A 1 383 ? -4.133 23.326 32.628 1.00 96.19 383 ARG A C 1
ATOM 2824 O O . ARG A 1 383 ? -4.661 24.436 32.563 1.00 96.19 383 ARG A O 1
ATOM 2831 N N . ARG A 1 384 ? -4.288 22.522 33.680 1.00 95.06 384 ARG A N 1
ATOM 2832 C CA . ARG A 1 384 ? -5.100 22.851 34.859 1.00 95.06 384 ARG A CA 1
ATOM 2833 C C . ARG A 1 384 ? -4.316 22.581 36.146 1.00 95.06 384 ARG A C 1
ATOM 2835 O O . ARG A 1 384 ? -3.415 21.748 36.138 1.00 95.06 384 ARG A O 1
ATOM 2842 N N . PRO A 1 385 ? -4.643 23.248 37.268 1.00 95.25 385 PRO A N 1
ATOM 2843 C CA . PRO A 1 385 ? -3.906 23.067 38.523 1.00 95.25 385 PRO A CA 1
ATOM 2844 C C . PRO A 1 385 ? -3.880 21.624 39.048 1.00 95.25 385 PRO A C 1
ATOM 2846 O O . PRO A 1 385 ? -2.967 21.261 39.781 1.00 95.25 385 PRO A O 1
ATOM 2849 N N . ASP A 1 386 ? -4.886 20.821 38.701 1.00 95.69 386 ASP A N 1
ATOM 2850 C CA . ASP A 1 386 ? -5.074 19.442 39.151 1.00 95.69 386 ASP A CA 1
ATOM 2851 C C . ASP A 1 386 ? -4.744 18.387 38.084 1.00 95.69 386 ASP A C 1
ATOM 2853 O O . ASP A 1 386 ? -4.577 17.219 38.437 1.00 95.69 386 ASP A O 1
ATOM 2857 N N . ARG A 1 387 ? -4.662 18.763 36.799 1.00 96.62 387 ARG A N 1
ATOM 2858 C CA . ARG A 1 387 ? -4.335 17.843 35.699 1.00 96.62 387 ARG A CA 1
ATOM 2859 C C . ARG A 1 387 ? -3.868 18.536 34.423 1.00 96.62 387 ARG A C 1
ATOM 2861 O O . ARG A 1 387 ? -4.216 19.684 34.159 1.00 96.62 387 ARG A O 1
ATOM 2868 N N . VAL A 1 388 ? -3.130 17.804 33.601 1.00 97.50 388 VAL A N 1
ATOM 2869 C CA . VAL A 1 388 ? -2.791 18.170 32.222 1.00 97.50 388 VAL A CA 1
ATOM 2870 C C . VAL A 1 388 ? -3.420 17.142 31.290 1.00 97.50 388 VAL A C 1
ATOM 2872 O O . VAL A 1 388 ? -3.252 15.943 31.499 1.00 97.50 388 VAL A O 1
ATOM 2875 N N . VAL A 1 389 ? -4.159 17.612 30.286 1.00 97.00 389 VAL A N 1
ATOM 2876 C CA . VAL A 1 389 ? -4.779 16.778 29.248 1.00 97.00 389 VAL A CA 1
ATOM 2877 C C . VAL A 1 389 ? -4.007 17.000 27.962 1.00 97.00 389 VAL A C 1
ATOM 2879 O O . VAL A 1 389 ? -3.912 18.133 27.494 1.00 97.00 389 VAL A O 1
ATOM 2882 N N . ILE A 1 390 ? -3.472 15.929 27.393 1.00 95.00 390 ILE A N 1
ATOM 2883 C CA . ILE A 1 390 ? -2.802 15.937 26.098 1.00 95.00 390 ILE A CA 1
ATOM 2884 C C . ILE A 1 390 ? -3.673 15.125 25.150 1.00 95.00 390 ILE A C 1
ATOM 2886 O O . ILE A 1 390 ? -3.953 13.963 25.426 1.00 95.00 390 ILE A O 1
ATOM 2890 N N . THR A 1 391 ? -4.136 15.738 24.066 1.00 92.12 391 THR A N 1
ATOM 2891 C CA . THR A 1 391 ? -4.987 15.089 23.062 1.00 92.12 391 THR A CA 1
ATOM 2892 C C . THR A 1 391 ? -4.244 15.010 21.745 1.00 92.12 391 THR A C 1
ATOM 2894 O O . THR A 1 391 ? -3.787 16.034 21.242 1.00 92.12 391 THR A O 1
ATOM 2897 N N . TRP A 1 392 ? -4.178 13.817 21.164 1.00 86.12 392 TRP A N 1
ATOM 2898 C CA . TRP A 1 392 ? -3.700 13.618 19.802 1.00 86.12 392 TRP A CA 1
ATOM 2899 C C . TRP A 1 392 ? -4.887 13.354 18.887 1.00 86.12 392 TRP A C 1
ATOM 2901 O O . TRP A 1 392 ? -5.778 12.560 19.198 1.00 86.12 392 TRP A O 1
ATOM 2911 N N . ILE A 1 393 ? -4.884 14.048 17.756 1.00 80.38 393 ILE A N 1
ATOM 2912 C CA . ILE A 1 393 ? -5.774 13.803 16.630 1.00 80.38 393 ILE A CA 1
ATOM 2913 C C . ILE A 1 393 ? -4.861 13.345 15.509 1.00 80.38 393 ILE A C 1
ATOM 2915 O O . ILE A 1 393 ? -4.132 14.159 14.935 1.00 80.38 393 ILE A O 1
ATOM 2919 N N . THR A 1 394 ? -4.854 12.042 15.259 1.00 70.81 394 THR A N 1
ATOM 2920 C CA . THR A 1 394 ? -4.017 11.440 14.228 1.00 70.81 394 THR A CA 1
ATOM 2921 C C . THR A 1 394 ? -4.870 11.034 13.042 1.00 70.81 394 THR A C 1
ATOM 2923 O O . THR A 1 394 ? -5.868 10.344 13.218 1.00 70.81 394 THR A O 1
ATOM 2926 N N . GLU A 1 395 ? -4.476 11.444 11.848 1.00 62.53 395 GLU A N 1
ATOM 2927 C CA . GLU A 1 395 ? -5.057 11.036 10.578 1.00 62.53 395 GLU A CA 1
ATOM 2928 C C . GLU A 1 395 ? -4.053 10.141 9.859 1.00 62.53 395 GLU A C 1
ATOM 2930 O O . GLU A 1 395 ? -2.864 10.466 9.764 1.00 62.53 395 GLU A O 1
ATOM 2935 N N . ASP A 1 396 ? -4.517 9.021 9.317 1.00 54.91 396 ASP A N 1
ATOM 2936 C CA . ASP A 1 396 ? -3.676 8.248 8.420 1.00 54.91 396 ASP A CA 1
ATOM 2937 C C . ASP A 1 396 ? -3.914 8.630 6.955 1.00 54.91 396 ASP A C 1
ATOM 2939 O O . ASP A 1 396 ? -4.838 8.170 6.290 1.00 54.91 396 ASP A O 1
ATOM 2943 N N . HIS A 1 397 ? -3.037 9.488 6.434 1.00 47.50 397 HIS A N 1
ATOM 2944 C CA . HIS A 1 397 ? -3.115 9.993 5.060 1.00 47.50 397 HIS A CA 1
ATOM 2945 C C . HIS A 1 397 ? -2.535 9.053 4.005 1.00 47.50 397 HIS A C 1
ATOM 2947 O O . HIS A 1 397 ? -2.605 9.342 2.807 1.00 47.50 397 HIS A O 1
ATOM 2953 N N . GLU A 1 398 ? -1.893 7.958 4.405 1.00 47.09 398 GLU A N 1
ATOM 2954 C CA . GLU A 1 398 ? -1.298 7.039 3.445 1.00 47.09 398 GLU A CA 1
ATOM 2955 C C . GLU A 1 398 ? -2.175 5.821 3.173 1.00 47.09 398 GLU A C 1
ATOM 2957 O O . GLU A 1 398 ? -1.871 5.054 2.250 1.00 47.09 398 GLU A O 1
ATOM 2962 N N . PHE A 1 399 ? -3.250 5.602 3.944 1.00 50.44 399 PHE A N 1
ATOM 2963 C CA . PHE A 1 399 ? -4.231 4.568 3.619 1.00 50.44 399 PHE A CA 1
ATOM 2964 C C . PHE A 1 399 ? -5.121 5.150 2.545 1.00 50.44 399 PHE A C 1
ATOM 2966 O O . PHE A 1 399 ? -6.163 5.723 2.814 1.00 50.44 399 PHE A O 1
ATOM 2973 N N . TYR A 1 400 ? -4.679 5.006 1.300 1.00 49.00 400 TYR A N 1
ATOM 2974 C CA . TYR A 1 400 ? -5.665 4.873 0.257 1.00 49.00 400 TYR A CA 1
ATOM 2975 C C . TYR A 1 400 ? -5.956 3.391 0.154 1.00 49.00 400 TYR A C 1
ATOM 2977 O O . TYR A 1 400 ? -5.082 2.622 -0.254 1.00 49.00 400 TYR A O 1
ATOM 2985 N N . VAL A 1 401 ? -7.144 2.991 0.592 1.00 52.03 401 VAL A N 1
ATOM 2986 C CA . VAL A 1 401 ? -7.714 1.770 0.051 1.00 52.03 401 VAL A CA 1
ATOM 2987 C C . VAL A 1 401 ? -8.120 2.162 -1.352 1.00 52.03 401 VAL A C 1
ATOM 2989 O O . VAL A 1 401 ? -8.876 3.118 -1.535 1.00 52.03 401 VAL A O 1
ATOM 2992 N N . HIS A 1 402 ? -7.529 1.510 -2.352 1.00 52.06 402 HIS A N 1
ATOM 2993 C CA . HIS A 1 402 ? -7.987 1.698 -3.722 1.00 52.06 402 HIS A CA 1
ATOM 2994 C C . HIS A 1 402 ? -7.866 3.148 -4.231 1.00 52.06 402 HIS A C 1
ATOM 2996 O O . HIS A 1 402 ? -8.726 3.639 -4.949 1.00 52.06 402 HIS A O 1
ATOM 3002 N N . GLY A 1 403 ? -6.813 3.884 -3.866 1.00 44.56 403 GLY A N 1
ATOM 3003 C CA . GLY A 1 403 ? -6.613 5.252 -4.372 1.00 44.56 403 GLY A CA 1
ATOM 3004 C C . GLY A 1 403 ? -7.622 6.298 -3.872 1.00 44.56 403 GLY A C 1
ATOM 3005 O O . GLY A 1 403 ? -7.560 7.439 -4.329 1.00 44.56 403 GLY A O 1
ATOM 3006 N N . ARG A 1 404 ? -8.473 5.983 -2.878 1.00 47.97 404 ARG A N 1
ATOM 3007 C CA . ARG A 1 404 ? -9.332 6.957 -2.171 1.00 47.97 404 ARG A CA 1
ATOM 3008 C C . ARG A 1 404 ? -8.868 7.211 -0.731 1.00 47.97 404 ARG A C 1
ATOM 3010 O O . ARG A 1 404 ? -8.463 6.250 -0.088 1.00 47.97 404 ARG A O 1
ATOM 3017 N N . PRO A 1 405 ? -8.884 8.457 -0.214 1.00 50.06 405 PRO A N 1
ATOM 3018 C CA . PRO A 1 405 ? -8.404 8.743 1.136 1.00 50.06 405 PRO A CA 1
ATOM 3019 C C . PRO A 1 405 ? -9.247 7.996 2.174 1.00 50.06 405 PRO A C 1
ATOM 3021 O O . PRO A 1 405 ? -10.420 8.308 2.357 1.00 50.06 405 PRO A O 1
ATOM 3024 N N . HIS A 1 406 ? -8.650 7.038 2.877 1.00 51.00 406 HIS A N 1
ATOM 3025 C CA . HIS A 1 406 ? -9.247 6.397 4.041 1.00 51.00 406 HIS A CA 1
ATOM 3026 C C . HIS A 1 406 ? -8.845 7.214 5.273 1.00 51.00 406 HIS A C 1
ATOM 3028 O O . HIS A 1 406 ? -7.900 6.884 5.988 1.00 51.00 406 HIS A O 1
ATOM 3034 N N . ALA A 1 407 ? -9.505 8.357 5.469 1.00 50.28 407 ALA A N 1
ATOM 3035 C CA . ALA A 1 407 ? -9.208 9.275 6.564 1.00 50.28 407 ALA A CA 1
ATOM 3036 C C . ALA A 1 407 ? -9.807 8.763 7.885 1.00 50.28 407 ALA A C 1
ATOM 3038 O O . ALA A 1 407 ? -10.706 9.379 8.458 1.00 50.28 407 ALA A O 1
ATOM 3039 N N . GLU A 1 408 ? -9.309 7.633 8.384 1.00 55.12 408 GLU A N 1
ATOM 3040 C CA . GLU A 1 408 ? -9.549 7.259 9.774 1.00 55.12 408 GLU A CA 1
ATOM 3041 C C . GLU A 1 408 ? -8.810 8.257 10.663 1.00 55.12 408 GLU A C 1
ATOM 3043 O O . GLU A 1 408 ? -7.581 8.246 10.780 1.00 55.12 408 GLU A O 1
ATOM 3048 N N . LYS A 1 409 ? -9.572 9.162 11.280 1.00 64.06 409 LYS A N 1
ATOM 3049 C CA . LYS A 1 409 ? -9.051 9.989 12.361 1.00 64.06 409 LYS A CA 1
ATOM 3050 C C . LYS A 1 409 ? -9.147 9.170 13.632 1.00 64.06 409 LYS A C 1
ATOM 3052 O O . LYS A 1 409 ? -10.243 8.807 14.030 1.00 64.06 409 LYS A O 1
ATOM 3057 N N . THR A 1 410 ? -8.017 8.906 14.267 1.00 70.56 410 THR A N 1
ATOM 3058 C CA . THR A 1 410 ? -7.978 8.329 15.609 1.00 70.56 410 THR A CA 1
ATOM 3059 C C . THR A 1 410 ? -7.750 9.444 16.617 1.00 70.56 410 THR A C 1
ATOM 3061 O O . THR A 1 410 ? -6.829 10.255 16.476 1.00 70.56 410 THR A O 1
ATOM 3064 N N . ARG A 1 411 ? -8.600 9.498 17.644 1.00 79.81 411 ARG A N 1
ATOM 3065 C CA . ARG A 1 411 ? -8.499 10.455 18.745 1.00 79.81 411 ARG A CA 1
ATOM 3066 C C . ARG A 1 411 ? -8.256 9.746 20.066 1.00 79.81 411 ARG A C 1
ATOM 3068 O O . ARG A 1 411 ? -9.040 8.906 20.510 1.00 79.81 411 ARG A O 1
ATOM 3075 N N . PHE A 1 412 ? -7.188 10.149 20.740 1.00 86.12 412 PHE A N 1
ATOM 3076 C CA . PHE A 1 412 ? -6.854 9.634 22.061 1.00 86.12 412 PHE A CA 1
ATOM 3077 C C . PHE A 1 412 ? -6.274 10.725 22.955 1.00 86.12 412 PHE A C 1
ATOM 3079 O O . PHE A 1 412 ? -5.735 11.730 22.482 1.00 86.12 412 PHE A O 1
ATOM 3086 N N . GLN A 1 413 ? -6.402 10.528 24.265 1.00 91.81 413 GLN A N 1
ATOM 3087 C CA . GLN A 1 413 ? -5.896 11.449 25.273 1.00 91.81 413 GLN A CA 1
ATOM 3088 C C . GLN A 1 413 ? -5.013 10.736 26.278 1.00 91.81 413 GLN A C 1
ATOM 3090 O O . GLN A 1 413 ? -5.273 9.598 26.662 1.00 91.81 413 GLN A O 1
ATOM 3095 N N . MET A 1 414 ? -4.030 11.473 26.771 1.00 94.25 414 MET A N 1
ATOM 3096 C CA . MET A 1 414 ? -3.317 11.176 27.999 1.00 94.25 414 MET A CA 1
ATOM 3097 C C . MET A 1 414 ? -3.663 12.254 29.020 1.00 94.25 414 MET A C 1
ATOM 3099 O O . MET A 1 414 ? -3.528 13.446 28.744 1.00 94.25 414 MET A O 1
ATOM 3103 N N . VAL A 1 415 ? -4.103 11.843 30.204 1.00 96.62 415 VAL A N 1
ATOM 3104 C CA . VAL A 1 415 ? -4.406 12.743 31.316 1.00 96.62 415 VAL A CA 1
ATOM 3105 C C . VAL A 1 415 ? -3.428 12.464 32.445 1.00 96.62 415 VAL A C 1
ATOM 3107 O O . VAL A 1 415 ? -3.438 11.382 33.031 1.00 96.62 415 VAL A O 1
ATOM 3110 N N . LEU A 1 416 ? -2.584 13.448 32.745 1.00 96.94 416 LEU A N 1
ATOM 3111 C CA . LEU A 1 416 ? -1.658 13.423 33.873 1.00 96.94 416 LEU A CA 1
ATOM 3112 C C . LEU A 1 416 ? -2.301 14.171 35.036 1.00 96.94 416 LEU A C 1
ATOM 3114 O O . LEU A 1 416 ? -2.518 15.380 34.946 1.00 96.94 416 LEU A O 1
ATOM 3118 N N . HIS A 1 417 ? -2.609 13.479 36.125 1.00 96.62 417 HIS A N 1
ATOM 3119 C CA . HIS A 1 417 ? -3.176 14.096 37.321 1.00 96.62 417 HIS A CA 1
ATOM 3120 C C . HIS A 1 417 ? -2.077 14.527 38.299 1.00 96.62 417 HIS A C 1
ATOM 3122 O O . HIS A 1 417 ? -1.037 13.878 38.428 1.00 96.62 417 HIS A O 1
ATOM 3128 N N . ALA A 1 418 ? -2.331 15.604 39.043 1.00 95.00 418 ALA A N 1
ATOM 3129 C CA . ALA A 1 418 ? -1.403 16.150 40.033 1.00 95.00 418 ALA A CA 1
ATOM 3130 C C . ALA A 1 418 ? -1.102 15.190 41.197 1.00 95.00 418 ALA A C 1
ATOM 3132 O O . ALA A 1 418 ? -0.081 15.328 41.866 1.00 95.00 418 ALA A O 1
ATOM 3133 N N . ASP A 1 419 ? -1.975 14.214 41.442 1.00 92.69 419 ASP A N 1
ATOM 3134 C CA . ASP A 1 419 ? -1.778 13.158 42.437 1.00 92.69 419 ASP A CA 1
ATOM 3135 C C . ASP A 1 419 ? -1.011 11.935 41.889 1.00 92.69 419 ASP A C 1
ATOM 3137 O O . ASP A 1 419 ? -0.799 10.960 42.611 1.00 92.69 419 ASP A O 1
ATOM 3141 N N . GLY A 1 420 ? -0.566 11.999 40.630 1.00 91.38 420 GLY A N 1
ATOM 3142 C CA . GLY A 1 420 ? 0.234 10.979 39.965 1.00 91.38 420 GLY A CA 1
ATOM 3143 C C . GLY A 1 420 ? -0.568 9.954 39.162 1.00 91.38 420 GLY A C 1
ATOM 3144 O O . GLY A 1 420 ? 0.059 9.104 38.531 1.00 91.38 420 GLY A O 1
ATOM 3145 N N . HIS A 1 421 ? -1.908 10.000 39.148 1.00 94.12 421 HIS A N 1
ATOM 3146 C CA . HIS A 1 421 ? -2.687 9.148 38.241 1.00 94.12 421 HIS A CA 1
ATOM 3147 C C . HIS A 1 421 ? -2.398 9.481 36.775 1.00 94.12 421 HIS A C 1
ATOM 3149 O O . HIS A 1 421 ? -2.223 10.645 36.410 1.00 94.12 421 HIS A O 1
ATOM 3155 N N . ILE A 1 422 ? -2.393 8.448 35.935 1.00 95.19 422 ILE A N 1
ATOM 3156 C CA . ILE A 1 422 ? -2.243 8.574 34.483 1.00 95.19 422 ILE A CA 1
ATOM 3157 C C . ILE A 1 422 ? -3.419 7.852 33.839 1.00 95.19 422 ILE A C 1
ATOM 3159 O O . ILE A 1 422 ? -3.596 6.654 34.058 1.00 95.19 422 ILE A O 1
ATOM 3163 N N . ALA A 1 423 ? -4.225 8.559 33.054 1.00 95.06 423 ALA A N 1
ATOM 3164 C CA . ALA A 1 423 ? -5.309 7.957 32.287 1.00 95.06 423 ALA A CA 1
ATOM 3165 C C . ALA A 1 423 ? -5.016 8.046 30.791 1.00 95.06 423 ALA A C 1
ATOM 3167 O O . ALA A 1 423 ? -4.624 9.100 30.296 1.00 95.06 423 ALA A O 1
ATOM 3168 N N . PHE A 1 424 ? -5.250 6.953 30.074 1.00 93.06 424 PHE A N 1
ATOM 3169 C CA . PHE A 1 424 ? -5.315 6.944 28.621 1.00 93.06 424 PHE A CA 1
ATOM 3170 C C . PHE A 1 424 ? -6.770 6.781 28.193 1.00 93.06 424 PHE A C 1
ATOM 3172 O O . PHE A 1 424 ? -7.392 5.772 28.524 1.00 93.06 424 PHE A O 1
ATOM 3179 N N . ASN A 1 425 ? -7.312 7.767 27.484 1.00 91.06 425 ASN A N 1
ATOM 3180 C CA . ASN A 1 425 ? -8.681 7.755 26.976 1.00 91.06 425 ASN A CA 1
ATOM 3181 C C . ASN A 1 425 ? -8.656 7.514 25.472 1.00 91.06 425 ASN A C 1
ATOM 3183 O O . ASN A 1 425 ? -8.042 8.289 24.742 1.00 91.06 425 ASN A O 1
ATOM 3187 N N . TYR A 1 426 ? -9.366 6.497 25.007 1.00 84.19 426 TYR A N 1
ATOM 3188 C CA . TYR A 1 426 ? -9.442 6.158 23.591 1.00 84.19 426 TYR A CA 1
ATOM 3189 C C . TYR A 1 426 ? -10.883 6.340 23.133 1.00 84.19 426 TYR A C 1
ATOM 3191 O O . TYR A 1 426 ? -11.782 5.633 23.601 1.00 84.19 426 TYR A O 1
ATOM 3199 N N . ALA A 1 427 ? -11.122 7.329 22.268 1.00 80.31 427 ALA A N 1
ATOM 3200 C CA . ALA A 1 427 ? -12.458 7.568 21.745 1.00 80.31 427 ALA A CA 1
ATOM 3201 C C . ALA A 1 427 ? -12.972 6.298 21.048 1.00 80.31 427 ALA A C 1
ATOM 3203 O O . ALA A 1 427 ? -12.209 5.558 20.428 1.00 80.31 427 ALA A O 1
ATOM 3204 N N . ALA A 1 428 ? -14.269 6.015 21.181 1.00 66.38 428 ALA A N 1
ATOM 3205 C CA . ALA A 1 428 ? -14.899 5.089 20.253 1.00 66.38 428 ALA A CA 1
ATOM 3206 C C . ALA A 1 428 ? -14.992 5.837 18.925 1.00 66.38 428 ALA A C 1
ATOM 3208 O O . ALA A 1 428 ? -15.748 6.806 18.832 1.00 66.38 428 ALA A O 1
ATOM 3209 N N . GLU A 1 429 ? -14.185 5.456 17.940 1.00 60.47 429 GLU A N 1
ATOM 3210 C CA . GLU A 1 429 ? -14.393 5.991 16.600 1.00 60.47 429 GLU A CA 1
ATOM 3211 C C . GLU A 1 429 ? -15.704 5.408 16.038 1.00 60.47 429 GLU A C 1
ATOM 3213 O O . GLU A 1 429 ? -16.047 4.262 16.360 1.00 60.47 429 GLU A O 1
ATOM 3218 N N . PRO A 1 430 ? -16.484 6.197 15.275 1.00 46.53 430 PRO A N 1
ATOM 3219 C CA . PRO A 1 430 ? -17.737 5.729 14.706 1.00 46.53 430 PRO A CA 1
ATOM 3220 C C . PRO A 1 430 ? -17.510 4.475 13.854 1.00 46.53 430 PRO A C 1
ATOM 3222 O O . PRO A 1 430 ? -16.493 4.335 13.182 1.00 46.53 430 PRO A O 1
ATOM 3225 N N . GLU A 1 431 ? -18.473 3.568 13.941 1.00 45.50 431 GLU A N 1
ATOM 3226 C CA . GLU A 1 431 ? -18.554 2.241 13.333 1.00 45.50 431 GLU A CA 1
ATOM 3227 C C . GLU A 1 431 ? -17.913 2.140 11.932 1.00 45.50 431 GLU A C 1
ATOM 3229 O O . GLU A 1 431 ? -18.510 2.564 10.953 1.00 45.50 431 GLU A O 1
ATOM 3234 N N . ASN A 1 432 ? -16.687 1.596 11.868 1.00 43.84 432 ASN A N 1
ATOM 3235 C CA . ASN A 1 432 ? -1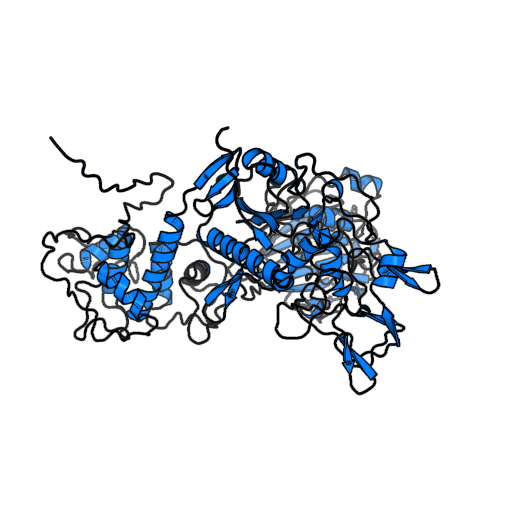6.027 0.940 10.716 1.00 43.84 432 ASN A CA 1
ATOM 3236 C C . ASN A 1 432 ? -14.738 0.209 11.186 1.00 43.84 432 ASN A C 1
ATOM 3238 O O . ASN A 1 432 ? -13.687 0.219 10.556 1.00 43.84 432 ASN A O 1
ATOM 3242 N N . SER A 1 433 ? -14.805 -0.422 12.364 1.00 46.91 433 SER A N 1
ATOM 3243 C CA . SER A 1 433 ? -13.652 -0.817 13.192 1.00 46.91 433 SER A CA 1
ATOM 3244 C C . SER A 1 433 ? -12.947 -2.133 12.830 1.00 46.91 433 SER A C 1
ATOM 3246 O O . SER A 1 433 ? -12.081 -2.586 13.592 1.00 46.91 433 SER A O 1
ATOM 3248 N N . GLU A 1 434 ? -13.275 -2.780 11.707 1.00 43.66 434 GLU A N 1
ATOM 3249 C CA . GLU A 1 434 ? -12.544 -3.989 11.290 1.00 43.66 434 GLU A CA 1
ATOM 3250 C C . GLU A 1 434 ? -11.105 -3.666 10.849 1.00 43.66 434 GLU A C 1
ATOM 3252 O O . GLU A 1 434 ? -10.209 -4.476 11.099 1.00 43.66 434 GLU A O 1
ATOM 3257 N N . GLU A 1 435 ? -10.857 -2.455 10.328 1.00 49.28 435 GLU A N 1
ATOM 3258 C CA . GLU A 1 435 ? -9.537 -1.989 9.865 1.00 49.28 435 GLU A CA 1
ATOM 3259 C C . GLU A 1 435 ? -8.930 -0.832 10.690 1.00 49.28 435 GLU A C 1
ATOM 3261 O O . GLU A 1 435 ? -7.817 -0.395 10.379 1.00 49.28 435 GLU A O 1
ATOM 3266 N N . ALA A 1 436 ? -9.592 -0.415 11.782 1.00 49.47 436 ALA A N 1
ATOM 3267 C CA . ALA A 1 436 ? -9.079 0.587 12.723 1.00 49.47 436 ALA A CA 1
ATOM 3268 C C . ALA A 1 436 ? -7.630 0.285 13.154 1.00 49.47 436 ALA A C 1
ATOM 3270 O O . ALA A 1 436 ? -7.247 -0.883 13.256 1.00 49.47 436 ALA A O 1
ATOM 3271 N N . ILE A 1 437 ? -6.834 1.327 13.430 1.00 54.09 437 ILE A N 1
ATOM 3272 C CA . ILE A 1 437 ? -5.414 1.245 13.836 1.00 54.09 437 ILE A CA 1
ATOM 3273 C C . ILE A 1 437 ? -5.246 0.298 15.044 1.00 54.09 437 ILE A C 1
ATOM 3275 O O . ILE A 1 437 ? -5.430 0.671 16.204 1.00 54.09 437 ILE A O 1
ATOM 3279 N N . ARG A 1 438 ? -4.897 -0.962 14.758 1.00 64.75 438 ARG A N 1
ATOM 3280 C CA . ARG A 1 438 ? -4.630 -2.049 15.721 1.00 64.75 438 ARG A CA 1
ATOM 3281 C C . ARG A 1 438 ? -3.134 -2.313 15.838 1.00 64.75 438 ARG A C 1
ATOM 3283 O O . ARG A 1 438 ? -2.704 -3.437 16.102 1.00 64.75 438 ARG A O 1
ATOM 3290 N N . ASP A 1 439 ? -2.348 -1.267 15.646 1.00 68.50 439 ASP A N 1
ATOM 3291 C CA . ASP A 1 439 ? -0.905 -1.299 15.661 1.00 68.50 439 ASP A CA 1
ATOM 3292 C C . ASP A 1 439 ? -0.310 -0.100 16.419 1.00 68.50 439 ASP A C 1
ATOM 3294 O O . ASP A 1 439 ? -0.489 1.068 16.074 1.00 68.50 439 ASP A O 1
ATOM 3298 N N . GLY A 1 440 ? 0.390 -0.393 17.514 1.00 74.19 440 GLY A N 1
ATOM 3299 C CA . GLY A 1 440 ? 0.897 0.632 18.417 1.00 74.19 440 GLY A CA 1
ATOM 3300 C C . GLY A 1 440 ? 1.488 0.088 19.713 1.00 74.19 440 GLY A C 1
ATOM 3301 O O . GLY A 1 440 ? 1.637 -1.117 19.931 1.00 74.19 440 GLY A O 1
ATOM 3302 N N . ILE A 1 441 ? 1.864 1.022 20.578 1.00 76.31 441 ILE A N 1
ATOM 3303 C CA . ILE A 1 441 ? 2.501 0.806 21.869 1.00 76.31 441 ILE A CA 1
ATOM 3304 C C . ILE A 1 441 ? 1.808 1.695 22.895 1.00 76.31 441 ILE A C 1
ATOM 3306 O O . ILE A 1 441 ? 1.965 2.920 22.899 1.00 76.31 441 ILE A O 1
ATOM 3310 N N . VAL A 1 442 ? 1.104 1.069 23.829 1.00 83.94 442 VAL A N 1
ATOM 3311 C CA . VAL A 1 442 ? 0.531 1.753 24.991 1.00 83.94 442 VAL A CA 1
ATOM 3312 C C . VAL A 1 442 ? 1.254 1.308 26.253 1.00 83.94 442 VAL A C 1
ATOM 3314 O O . VAL A 1 442 ? 1.538 0.124 26.432 1.00 83.94 442 VAL A O 1
ATOM 3317 N N . GLY A 1 443 ? 1.544 2.243 27.153 1.00 86.19 443 GLY A N 1
ATOM 3318 C CA . GLY A 1 443 ? 2.045 1.905 28.476 1.00 86.19 443 GLY A CA 1
ATOM 3319 C C . GLY A 1 443 ? 2.983 2.916 29.114 1.00 86.19 443 GLY A C 1
ATOM 3320 O O . GLY A 1 443 ? 3.199 4.026 28.631 1.00 86.19 443 GLY A O 1
ATOM 3321 N N . LEU A 1 444 ? 3.540 2.486 30.242 1.00 87.06 444 LEU A N 1
ATOM 3322 C CA . LEU A 1 444 ? 4.506 3.200 31.061 1.00 87.06 444 LEU A CA 1
ATOM 3323 C C . LEU A 1 444 ? 5.881 2.538 30.927 1.00 87.06 444 LEU A C 1
ATOM 3325 O O . LEU A 1 444 ? 6.022 1.330 31.157 1.00 87.06 444 LEU A O 1
ATOM 3329 N N . PHE A 1 445 ? 6.885 3.357 30.631 1.00 82.25 445 PHE A N 1
ATOM 3330 C CA . PHE A 1 445 ? 8.284 2.976 30.472 1.00 82.25 445 PHE A CA 1
ATOM 3331 C C . PHE A 1 445 ? 9.138 3.806 31.443 1.00 82.25 445 PHE A C 1
ATOM 3333 O O . PHE A 1 445 ? 9.666 4.848 31.068 1.00 82.25 445 PHE A O 1
ATOM 3340 N N . PRO A 1 446 ? 9.229 3.429 32.728 1.00 78.31 446 PRO A N 1
ATOM 3341 C CA . PRO A 1 446 ? 10.224 4.033 33.605 1.00 78.31 446 PRO A CA 1
ATOM 3342 C C . PRO A 1 446 ? 11.628 3.560 33.217 1.00 78.31 446 PRO A C 1
ATOM 3344 O O . PRO A 1 446 ? 11.808 2.400 32.839 1.00 78.31 446 PRO A O 1
ATOM 3347 N N . GLU A 1 447 ? 12.614 4.446 33.344 1.00 70.19 447 GLU A N 1
ATOM 3348 C CA . GLU A 1 447 ? 14.014 4.171 33.021 1.00 70.19 447 GLU A CA 1
ATOM 3349 C C . GLU A 1 447 ? 14.539 2.931 33.758 1.00 70.19 447 GLU A C 1
ATOM 3351 O O . GLU A 1 447 ? 14.472 2.811 34.985 1.00 70.19 447 GLU A O 1
ATOM 3356 N N . ALA A 1 448 ? 15.090 2.002 32.978 1.00 62.53 448 ALA A N 1
ATOM 3357 C CA . ALA A 1 448 ? 15.780 0.818 33.467 1.00 62.53 448 ALA A CA 1
ATOM 3358 C C . ALA A 1 448 ? 17.278 0.906 33.164 1.00 62.53 448 ALA A C 1
ATOM 3360 O O . ALA A 1 448 ? 17.708 1.519 32.187 1.00 62.53 448 ALA A O 1
ATOM 3361 N N . THR A 1 449 ? 18.103 0.234 33.971 1.00 55.03 449 THR A N 1
ATOM 3362 C CA . THR A 1 449 ? 19.529 0.107 33.640 1.00 55.03 449 THR A CA 1
ATOM 3363 C C . THR A 1 449 ? 19.690 -0.727 32.356 1.00 55.03 449 THR A C 1
ATOM 3365 O O . THR A 1 449 ? 19.000 -1.731 32.183 1.00 55.03 449 THR A O 1
ATOM 3368 N N . GLN A 1 450 ? 20.605 -0.360 31.440 1.00 47.59 450 GLN A N 1
ATOM 3369 C CA . GLN A 1 450 ? 20.800 -1.046 30.137 1.00 47.59 450 GLN A CA 1
ATOM 3370 C C . GLN A 1 450 ? 20.919 -2.583 30.229 1.00 47.59 450 GLN A C 1
ATOM 3372 O O . GLN A 1 450 ? 20.523 -3.301 29.311 1.00 47.59 450 GLN A O 1
ATOM 3377 N N . THR A 1 451 ? 21.432 -3.103 31.346 1.00 43.22 451 THR A N 1
ATOM 3378 C CA . THR A 1 451 ? 21.600 -4.542 31.607 1.00 43.22 451 THR A CA 1
ATOM 3379 C C . THR A 1 451 ? 20.270 -5.275 31.854 1.00 43.22 451 THR A C 1
ATOM 3381 O O . THR A 1 451 ? 20.193 -6.488 31.666 1.00 43.22 451 THR A O 1
ATOM 3384 N N . GLU A 1 452 ? 19.212 -4.567 32.252 1.00 49.50 452 GLU A N 1
ATOM 3385 C CA . GLU A 1 452 ? 17.872 -5.121 32.493 1.00 49.50 452 GLU A CA 1
ATOM 3386 C C . GLU A 1 452 ? 16.987 -5.087 31.234 1.00 49.50 452 GLU A C 1
ATOM 3388 O O . GLU A 1 452 ? 16.102 -5.931 31.101 1.00 49.50 452 GLU A O 1
ATOM 3393 N N . LEU A 1 453 ? 17.274 -4.195 30.277 1.00 50.06 453 LEU A N 1
ATOM 3394 C CA . LEU A 1 453 ? 16.470 -3.960 29.068 1.00 50.06 453 LEU A CA 1
ATOM 3395 C C . LEU A 1 453 ? 16.624 -5.044 27.991 1.00 50.06 453 LEU A C 1
ATOM 3397 O O . LEU A 1 453 ? 15.635 -5.510 27.435 1.00 50.06 453 LEU A O 1
ATOM 3401 N N . ILE A 1 454 ? 17.845 -5.522 27.739 1.00 45.34 454 ILE A N 1
ATOM 3402 C CA . ILE A 1 454 ? 18.112 -6.514 26.674 1.00 45.34 454 ILE A CA 1
ATOM 3403 C C . ILE A 1 454 ? 17.653 -7.933 27.076 1.00 45.34 454 ILE A C 1
ATOM 3405 O O . ILE A 1 454 ? 17.432 -8.787 26.222 1.00 45.34 454 ILE A O 1
ATOM 3409 N N . ALA A 1 455 ? 17.459 -8.194 28.375 1.00 43.22 455 ALA A N 1
ATOM 3410 C CA . ALA A 1 455 ? 17.075 -9.508 28.896 1.00 43.22 455 ALA A CA 1
ATOM 3411 C C . ALA A 1 455 ? 15.583 -9.640 29.276 1.00 43.22 455 ALA A C 1
ATOM 3413 O O . ALA A 1 455 ? 15.157 -10.747 29.610 1.00 43.22 455 ALA A O 1
ATOM 3414 N N . ARG A 1 456 ? 14.796 -8.547 29.279 1.00 47.94 456 ARG A N 1
ATOM 3415 C CA . ARG A 1 456 ? 13.431 -8.517 29.858 1.00 47.94 456 ARG A CA 1
ATOM 3416 C C . ARG A 1 456 ? 12.329 -7.874 29.006 1.00 47.94 456 ARG A C 1
ATOM 3418 O O . ARG A 1 456 ? 11.221 -7.723 29.509 1.00 47.94 456 ARG A O 1
ATOM 3425 N N . ILE A 1 457 ? 12.563 -7.609 27.721 1.00 50.19 457 ILE A N 1
ATOM 3426 C CA . ILE A 1 457 ? 11.454 -7.437 26.762 1.00 50.19 457 ILE A CA 1
ATOM 3427 C C . ILE A 1 457 ? 10.996 -8.812 26.215 1.00 50.19 457 ILE A C 1
ATOM 3429 O O . ILE A 1 457 ? 10.960 -9.032 25.007 1.00 50.19 457 ILE A O 1
ATOM 3433 N N . PRO A 1 458 ? 10.676 -9.788 27.083 1.00 48.53 458 PRO A N 1
ATOM 3434 C CA . PRO A 1 458 ? 9.599 -10.712 26.793 1.00 48.53 458 PRO A CA 1
ATOM 3435 C C . PRO A 1 458 ? 8.582 -10.633 27.930 1.00 48.53 458 PRO A C 1
ATOM 3437 O O . PRO A 1 458 ? 8.814 -11.159 29.014 1.00 48.53 458 PRO A O 1
ATOM 3440 N N . ASP A 1 459 ? 7.522 -9.870 27.687 1.00 49.81 459 ASP A N 1
ATOM 3441 C CA . ASP A 1 459 ? 6.132 -10.147 28.060 1.00 49.81 459 ASP A CA 1
ATOM 3442 C C . ASP A 1 459 ? 5.362 -8.845 27.814 1.00 49.81 459 ASP A C 1
ATOM 3444 O O . ASP A 1 459 ? 5.335 -7.939 28.649 1.00 49.81 459 ASP A O 1
ATOM 3448 N N . SER A 1 460 ? 4.758 -8.736 26.624 1.00 61.25 460 SER A N 1
ATOM 3449 C CA . SER A 1 460 ? 3.660 -7.790 26.425 1.00 61.25 460 SER A CA 1
ATOM 3450 C C . SER A 1 460 ? 2.668 -8.016 27.562 1.00 61.25 460 SER A C 1
ATOM 3452 O O . SER A 1 460 ? 2.258 -9.149 27.833 1.00 61.25 460 SER A O 1
ATOM 3454 N N . THR A 1 461 ? 2.354 -6.964 28.302 1.00 68.88 461 THR A N 1
ATOM 3455 C CA . THR A 1 461 ? 1.419 -7.074 29.409 1.00 68.88 461 THR A CA 1
ATOM 3456 C C . THR A 1 461 ? 0.021 -6.991 28.817 1.00 68.88 461 THR A C 1
ATOM 3458 O O . THR A 1 461 ? -0.264 -6.003 28.171 1.00 68.88 461 THR A O 1
ATOM 3461 N N . ASP A 1 462 ? -0.855 -7.976 29.040 1.00 76.00 462 ASP A N 1
ATOM 3462 C CA . ASP A 1 462 ? -2.265 -7.884 28.616 1.00 76.00 462 ASP A CA 1
ATOM 3463 C C . ASP A 1 462 ? -2.959 -6.747 29.395 1.00 76.00 462 ASP A C 1
ATOM 3465 O O . ASP A 1 462 ? -3.433 -6.938 30.526 1.00 76.00 462 ASP A O 1
ATOM 3469 N N . LEU A 1 463 ? -2.945 -5.532 28.839 1.00 79.56 463 LEU A N 1
ATOM 3470 C CA . LEU A 1 463 ? -3.450 -4.316 29.475 1.00 79.56 463 LEU A CA 1
ATOM 3471 C C . LEU A 1 463 ? -4.975 -4.300 29.532 1.00 79.56 463 LEU A C 1
ATOM 3473 O O . LEU A 1 463 ? -5.534 -3.591 30.371 1.00 79.56 463 LEU A O 1
ATOM 3477 N N . SER A 1 464 ? -5.642 -5.143 28.736 1.00 72.50 464 SER A N 1
ATOM 3478 C CA . SER A 1 464 ? -7.089 -5.359 28.824 1.00 72.50 464 SER A CA 1
ATOM 3479 C C . SER A 1 464 ? -7.507 -5.956 30.176 1.00 72.50 464 SER A C 1
ATOM 3481 O O . SER A 1 464 ? -8.649 -5.798 30.616 1.00 72.50 464 SER A O 1
ATOM 3483 N N . ARG A 1 465 ? -6.577 -6.613 30.885 1.00 76.38 465 ARG A N 1
ATOM 3484 C CA . ARG A 1 465 ? -6.830 -7.211 32.199 1.00 76.38 465 ARG A CA 1
ATOM 3485 C C . ARG A 1 465 ? -6.328 -6.324 33.332 1.00 76.38 465 ARG A C 1
ATOM 3487 O O . ARG A 1 465 ? -5.168 -5.917 33.314 1.00 76.38 465 ARG A O 1
ATOM 3494 N N . PRO A 1 466 ? -7.135 -6.077 34.377 1.00 75.62 466 PRO A N 1
ATOM 3495 C CA . PRO A 1 466 ? -6.666 -5.372 35.562 1.00 75.62 466 PRO A CA 1
ATOM 3496 C C . PRO A 1 466 ? -5.635 -6.215 36.323 1.00 75.62 466 PRO A C 1
ATOM 3498 O O . PRO A 1 466 ? -5.756 -7.439 36.410 1.00 75.62 466 PRO A O 1
ATOM 3501 N N . VAL A 1 467 ? -4.656 -5.558 36.947 1.00 76.19 467 VAL A N 1
ATOM 3502 C CA . VAL A 1 467 ? -3.753 -6.203 37.912 1.00 76.19 467 VAL A CA 1
ATOM 3503 C C . VAL A 1 467 ? -3.706 -5.410 39.208 1.00 76.19 467 VAL A C 1
ATOM 3505 O O . VAL A 1 467 ? -3.649 -4.183 39.218 1.00 76.19 467 VAL A O 1
ATOM 3508 N N . SER A 1 468 ? -3.725 -6.137 40.325 1.00 64.19 468 SER A N 1
ATOM 3509 C CA . SER A 1 468 ? -3.756 -5.563 41.673 1.00 64.19 468 SER A CA 1
ATOM 3510 C C . SER A 1 468 ? -2.368 -5.363 42.292 1.00 64.19 468 SER A C 1
ATOM 3512 O O . SER A 1 468 ? -2.275 -5.024 43.469 1.00 64.19 468 SER A O 1
ATOM 3514 N N . ARG A 1 469 ? -1.289 -5.668 41.561 1.00 65.88 469 ARG A N 1
ATOM 3515 C CA . ARG A 1 469 ? 0.098 -5.512 42.016 1.00 65.88 469 ARG A CA 1
ATOM 3516 C C . ARG A 1 469 ? 0.847 -4.610 41.056 1.00 65.88 469 ARG A C 1
ATOM 3518 O O . ARG A 1 469 ? 0.652 -4.716 39.849 1.00 65.88 469 ARG A O 1
ATOM 3525 N N . SER A 1 470 ? 1.711 -3.777 41.613 1.00 65.12 470 SER A N 1
ATOM 3526 C CA . SER A 1 470 ? 2.586 -2.912 40.848 1.00 65.12 470 SER A CA 1
ATOM 3527 C C . SER A 1 470 ? 3.666 -3.691 40.120 1.00 65.12 470 SER A C 1
ATOM 3529 O O . SER A 1 470 ? 4.294 -4.604 40.664 1.00 65.12 470 SER A O 1
ATOM 3531 N N . SER A 1 471 ? 3.893 -3.298 38.874 1.00 66.19 471 SER A N 1
ATOM 3532 C CA . SER A 1 471 ? 5.134 -3.569 38.163 1.00 66.19 471 SER A CA 1
ATOM 3533 C C . SER A 1 471 ? 5.781 -2.246 37.773 1.00 66.19 471 SER A C 1
ATOM 3535 O O . SER A 1 471 ? 5.119 -1.205 37.721 1.00 66.19 471 SER A O 1
ATOM 3537 N N . TRP A 1 472 ? 7.095 -2.304 37.568 1.00 66.12 472 TRP A N 1
ATOM 3538 C CA . TRP A 1 472 ? 7.916 -1.162 37.189 1.00 66.12 472 TRP A CA 1
ATOM 3539 C C . TRP A 1 472 ? 7.528 -0.700 35.775 1.00 66.12 472 TRP A C 1
ATOM 3541 O O . TRP A 1 472 ? 6.940 0.361 35.640 1.00 66.12 472 TRP A O 1
ATOM 3551 N N . ALA A 1 473 ? 7.698 -1.536 34.748 1.00 74.50 473 ALA A N 1
ATOM 3552 C CA . ALA A 1 473 ? 7.157 -1.291 33.412 1.00 74.50 473 ALA A CA 1
ATOM 3553 C C . ALA A 1 473 ? 5.812 -2.006 33.217 1.00 74.50 473 ALA A C 1
ATOM 3555 O O . ALA A 1 473 ? 5.607 -3.128 33.698 1.00 74.50 473 ALA A O 1
ATOM 3556 N N . GLN A 1 474 ? 4.900 -1.351 32.501 1.00 81.75 474 GLN A N 1
ATOM 3557 C CA . GLN A 1 474 ? 3.630 -1.918 32.042 1.00 81.75 474 GLN A CA 1
ATOM 3558 C C . GLN A 1 474 ? 3.363 -1.402 30.648 1.00 81.75 474 GLN A C 1
ATOM 3560 O O . GLN A 1 474 ? 3.037 -0.230 30.494 1.00 81.75 474 GLN A O 1
ATOM 3565 N N . HIS A 1 475 ? 3.485 -2.263 29.652 1.00 81.88 475 HIS A N 1
ATOM 3566 C CA . HIS A 1 475 ? 3.213 -1.885 28.278 1.00 81.88 475 HIS A CA 1
ATOM 3567 C C . HIS A 1 475 ? 2.654 -3.062 27.497 1.00 81.88 475 HIS A C 1
ATOM 3569 O O . HIS A 1 475 ? 2.915 -4.221 27.826 1.00 81.88 475 HIS A O 1
ATOM 3575 N N . GLU A 1 476 ? 1.904 -2.735 26.458 1.00 82.12 476 GLU A N 1
ATOM 3576 C CA . GLU A 1 476 ? 1.432 -3.670 25.456 1.00 82.12 476 GLU A CA 1
ATOM 3577 C C . GLU A 1 476 ? 1.887 -3.182 24.092 1.00 82.12 476 GLU A C 1
ATOM 3579 O O . GLU A 1 476 ? 1.698 -2.018 23.730 1.00 82.12 476 GLU A O 1
ATOM 3584 N N . VAL A 1 477 ? 2.513 -4.096 23.362 1.00 79.12 477 VAL A N 1
ATOM 3585 C CA . VAL A 1 477 ? 2.854 -3.914 21.957 1.00 79.12 477 VAL A CA 1
ATOM 3586 C C . VAL A 1 477 ? 1.805 -4.668 21.164 1.00 79.12 477 VAL A C 1
ATOM 3588 O O . VAL A 1 477 ? 1.737 -5.893 21.258 1.00 79.12 477 VAL A O 1
ATOM 3591 N N . PHE A 1 478 ? 0.985 -3.956 20.406 1.00 78.06 478 PHE A N 1
ATOM 3592 C CA . PHE A 1 478 ? -0.076 -4.543 19.600 1.00 78.06 478 PHE A CA 1
ATOM 3593 C C . PHE A 1 478 ? 0.189 -4.278 18.119 1.00 78.06 478 PHE A C 1
ATOM 3595 O O . PHE A 1 478 ? 0.815 -3.280 17.759 1.00 78.06 478 PHE A O 1
ATOM 3602 N N . HIS A 1 479 ? -0.181 -5.234 17.273 1.00 77.25 479 HIS A N 1
ATOM 3603 C CA . HIS A 1 479 ? 0.208 -5.252 15.869 1.00 77.25 479 HIS A CA 1
ATOM 3604 C C . HIS A 1 479 ? -0.636 -6.215 15.025 1.00 77.25 479 HIS A C 1
ATOM 3606 O O . HIS A 1 479 ? -1.213 -7.187 15.525 1.00 77.25 479 HIS A O 1
ATOM 3612 N N . HIS A 1 480 ? -0.620 -6.006 13.706 1.00 77.38 480 HIS A N 1
ATOM 3613 C CA . HIS A 1 480 ? -1.136 -6.972 12.737 1.00 77.38 480 HIS A CA 1
ATOM 3614 C C . HIS A 1 480 ? -0.219 -8.196 12.593 1.00 77.38 480 HIS A C 1
ATOM 3616 O O . HIS A 1 480 ? 0.878 -8.277 13.148 1.00 77.38 480 HIS A O 1
ATOM 3622 N N . VAL A 1 481 ? -0.677 -9.193 11.844 1.00 79.88 481 VAL A N 1
ATOM 3623 C CA . VAL A 1 481 ? 0.163 -10.332 11.467 1.00 79.88 481 VAL A CA 1
ATOM 3624 C C . VAL A 1 481 ? 1.358 -9.847 10.634 1.00 79.88 481 VAL A C 1
ATOM 3626 O O . VAL A 1 481 ? 1.248 -8.882 9.877 1.00 79.88 481 VAL A O 1
ATOM 3629 N N . HIS A 1 482 ? 2.514 -10.497 10.742 1.00 78.38 482 HIS A N 1
ATOM 3630 C CA . HIS A 1 482 ? 3.612 -10.260 9.803 1.00 78.38 482 HIS A CA 1
ATOM 3631 C C . HIS A 1 482 ? 4.439 -11.524 9.551 1.00 78.38 482 HIS A C 1
ATOM 3633 O O . HIS A 1 482 ? 4.573 -12.358 10.452 1.00 78.38 482 HIS A O 1
ATOM 3639 N N . PRO A 1 483 ? 5.013 -11.687 8.346 1.00 78.69 483 PRO A N 1
ATOM 3640 C CA . PRO A 1 483 ? 5.954 -12.768 8.077 1.00 78.69 483 PRO A CA 1
ATOM 3641 C C . PRO A 1 483 ? 7.228 -12.653 8.929 1.00 78.69 483 PRO A C 1
ATOM 3643 O O . PRO A 1 483 ? 7.778 -11.565 9.095 1.00 78.69 483 PRO A O 1
ATOM 3646 N N . LYS A 1 484 ? 7.711 -13.783 9.445 1.00 72.31 484 LYS A N 1
ATOM 3647 C CA . LYS A 1 484 ? 8.964 -13.924 10.201 1.00 72.31 484 LYS A CA 1
ATOM 3648 C C . LYS A 1 484 ? 10.187 -13.903 9.276 1.00 72.31 484 LYS A C 1
ATOM 3650 O O . LYS A 1 484 ? 10.089 -14.205 8.088 1.00 72.31 484 LYS A O 1
ATOM 3655 N N . ASP A 1 485 ? 11.351 -13.583 9.846 1.00 64.38 485 ASP A N 1
ATOM 3656 C CA . ASP A 1 485 ? 12.682 -13.823 9.261 1.00 64.38 485 ASP A CA 1
ATOM 3657 C C . ASP A 1 485 ? 12.912 -13.267 7.835 1.00 64.38 485 ASP A C 1
ATOM 3659 O O . ASP A 1 485 ? 13.604 -13.876 7.017 1.00 64.38 485 ASP A O 1
ATOM 3663 N N . HIS A 1 486 ? 12.362 -12.082 7.540 1.00 67.12 486 HIS A N 1
ATOM 3664 C CA . HIS A 1 486 ? 12.632 -11.299 6.323 1.00 67.12 486 HIS A CA 1
ATOM 3665 C C . HIS A 1 486 ? 12.472 -12.062 4.997 1.00 67.12 486 HIS A C 1
ATOM 3667 O O . HIS A 1 486 ? 13.380 -12.011 4.183 1.00 67.12 486 HIS A O 1
ATOM 3673 N N . LEU A 1 487 ? 11.361 -12.771 4.760 1.00 82.25 487 LEU A N 1
ATOM 3674 C CA . LEU A 1 487 ? 10.952 -13.405 3.481 1.00 82.25 487 LEU A CA 1
ATOM 3675 C C . LEU A 1 487 ? 11.971 -14.315 2.746 1.00 82.25 487 LEU A C 1
ATOM 3677 O O . LEU A 1 487 ? 11.595 -14.994 1.798 1.00 82.25 487 LEU A O 1
ATOM 3681 N N . ILE A 1 488 ? 13.233 -14.406 3.167 1.00 84.06 488 ILE A N 1
ATOM 3682 C CA . ILE A 1 488 ? 14.293 -15.213 2.553 1.00 84.06 488 ILE A CA 1
ATOM 3683 C C . ILE A 1 488 ? 13.923 -16.698 2.585 1.00 84.06 488 ILE A C 1
ATOM 3685 O O . ILE A 1 488 ? 14.015 -17.341 1.540 1.00 84.06 488 ILE A O 1
ATOM 3689 N N . PRO A 1 489 ? 13.446 -17.272 3.713 1.00 87.06 489 PRO A N 1
ATOM 3690 C CA . PRO A 1 489 ? 12.992 -18.662 3.715 1.00 87.06 489 PRO A CA 1
ATOM 3691 C C . PRO A 1 489 ? 11.850 -18.914 2.723 1.00 87.06 489 PRO A C 1
ATOM 3693 O O . PRO A 1 489 ? 11.749 -20.003 2.158 1.00 87.06 489 PRO A O 1
ATOM 3696 N N . LEU A 1 490 ? 11.004 -17.904 2.494 1.00 89.56 490 LEU A N 1
ATOM 3697 C CA . LEU A 1 490 ? 9.892 -17.981 1.556 1.00 89.56 490 LEU A CA 1
ATOM 3698 C C . LEU A 1 490 ? 10.372 -17.944 0.106 1.00 89.56 490 LEU A C 1
ATOM 3700 O O . LEU A 1 490 ? 9.943 -18.762 -0.699 1.00 89.56 490 LEU A O 1
ATOM 3704 N N . ALA A 1 491 ? 11.317 -17.059 -0.206 1.00 90.44 491 ALA A N 1
ATOM 3705 C CA . ALA A 1 491 ? 11.981 -17.030 -1.501 1.00 90.44 491 ALA A CA 1
ATOM 3706 C C . ALA A 1 491 ? 12.657 -18.361 -1.826 1.00 90.44 491 ALA A C 1
ATOM 3708 O O . ALA A 1 491 ? 12.457 -18.897 -2.912 1.00 90.44 491 ALA A O 1
ATOM 3709 N N . CYS A 1 492 ? 13.376 -18.951 -0.867 1.00 90.06 492 CYS A N 1
ATOM 3710 C CA . CYS A 1 492 ? 13.982 -20.266 -1.060 1.00 90.06 492 CYS A CA 1
ATOM 3711 C C . CYS A 1 492 ? 12.938 -21.352 -1.331 1.00 90.06 492 CYS A C 1
ATOM 3713 O O . CYS A 1 492 ? 13.127 -22.162 -2.226 1.00 90.06 492 CYS A O 1
ATOM 3715 N N . ARG A 1 493 ? 11.801 -21.333 -0.625 1.00 91.44 493 ARG A N 1
ATOM 3716 C CA . ARG A 1 493 ? 10.686 -22.259 -0.873 1.00 91.44 493 ARG A CA 1
ATOM 3717 C C . ARG A 1 493 ? 10.113 -22.117 -2.288 1.00 91.44 493 ARG A C 1
ATOM 3719 O O . ARG A 1 493 ? 9.756 -23.121 -2.894 1.00 91.44 493 ARG A O 1
ATOM 3726 N N . ILE A 1 494 ? 10.024 -20.891 -2.805 1.00 93.19 494 ILE A N 1
ATOM 3727 C CA . ILE A 1 494 ? 9.570 -20.613 -4.175 1.00 93.19 494 ILE A CA 1
ATOM 3728 C C . ILE A 1 494 ? 10.593 -21.129 -5.187 1.00 93.19 494 ILE A C 1
ATOM 3730 O O . ILE A 1 494 ? 10.215 -21.836 -6.114 1.00 93.19 494 ILE A O 1
ATOM 3734 N N . ILE A 1 495 ? 11.877 -20.825 -4.987 1.00 92.12 495 ILE A N 1
ATOM 3735 C CA . ILE A 1 495 ? 12.974 -21.282 -5.853 1.00 92.12 495 ILE A CA 1
ATOM 3736 C C . ILE A 1 495 ? 13.071 -22.815 -5.862 1.00 92.12 495 ILE A C 1
ATOM 3738 O O . ILE A 1 495 ? 13.228 -23.410 -6.923 1.00 92.12 495 ILE A O 1
ATOM 3742 N N . ASP A 1 496 ? 12.905 -23.472 -4.713 1.00 91.81 496 ASP A N 1
ATOM 3743 C CA . ASP A 1 496 ? 12.889 -24.936 -4.616 1.00 91.81 496 ASP A CA 1
ATOM 3744 C C . ASP A 1 496 ? 11.703 -25.556 -5.381 1.00 91.81 496 ASP A C 1
ATOM 3746 O O . ASP A 1 496 ? 11.823 -26.663 -5.903 1.00 91.81 496 ASP A O 1
ATOM 3750 N N . ALA A 1 497 ? 10.559 -24.864 -5.440 1.00 93.00 497 ALA A N 1
ATOM 3751 C CA . ALA A 1 497 ? 9.343 -25.352 -6.094 1.00 93.00 497 ALA A CA 1
ATOM 3752 C C . ALA A 1 497 ? 9.289 -25.044 -7.601 1.00 93.00 497 ALA A C 1
ATOM 3754 O O . ALA A 1 497 ? 8.794 -25.857 -8.375 1.00 93.00 497 ALA A O 1
ATOM 3755 N N . LEU A 1 498 ? 9.757 -23.865 -8.015 1.00 92.25 498 LEU A N 1
ATOM 3756 C CA . LEU A 1 498 ? 9.602 -23.337 -9.377 1.00 92.25 498 LEU A CA 1
ATOM 3757 C C . LEU A 1 498 ? 10.926 -23.238 -10.150 1.00 92.25 498 LEU A C 1
ATOM 3759 O O . LEU A 1 498 ? 10.912 -22.922 -11.336 1.00 92.25 498 LEU A O 1
ATOM 3763 N N . GLY A 1 499 ? 12.057 -23.522 -9.502 1.00 90.75 499 GLY A N 1
ATOM 3764 C CA . GLY A 1 499 ? 13.395 -23.421 -10.078 1.00 90.75 499 GLY A CA 1
ATOM 3765 C C . GLY A 1 499 ? 14.078 -22.068 -9.843 1.00 90.75 499 GLY A C 1
ATOM 3766 O O . GLY A 1 499 ? 13.449 -21.054 -9.532 1.00 90.75 499 GLY A O 1
ATOM 3767 N N . ASP A 1 500 ? 15.404 -22.049 -10.018 1.00 90.44 500 ASP A N 1
ATOM 3768 C CA . ASP A 1 500 ? 16.261 -20.859 -9.875 1.00 90.44 500 ASP A CA 1
ATOM 3769 C C . ASP A 1 500 ? 16.240 -19.971 -11.135 1.00 90.44 500 ASP A C 1
ATOM 3771 O O . ASP A 1 500 ? 17.266 -19.681 -11.754 1.00 90.44 500 ASP A O 1
ATOM 3775 N N . GLU A 1 501 ? 15.036 -19.574 -11.549 1.00 88.94 501 GLU A N 1
ATOM 3776 C CA . GLU A 1 501 ? 14.787 -18.844 -12.800 1.00 88.94 501 GLU A CA 1
ATOM 3777 C C . GLU A 1 501 ? 14.479 -17.355 -12.586 1.00 88.94 501 GLU A C 1
ATOM 3779 O O . GLU A 1 501 ? 14.372 -16.597 -13.552 1.00 88.94 501 GLU A O 1
ATOM 3784 N N . PHE A 1 502 ? 14.360 -16.908 -11.334 1.00 91.75 502 PHE A N 1
ATOM 3785 C CA . PHE A 1 502 ? 13.982 -15.536 -10.993 1.00 91.75 502 PHE A CA 1
ATOM 3786 C C . PHE A 1 502 ? 15.207 -14.648 -10.749 1.00 91.75 502 PHE A C 1
ATOM 3788 O O . PHE A 1 502 ? 16.110 -14.979 -9.984 1.00 91.75 502 PHE A O 1
ATOM 3795 N N . ASP A 1 503 ? 15.226 -13.479 -11.387 1.00 91.12 503 ASP A N 1
ATOM 3796 C CA . ASP A 1 503 ? 16.160 -12.394 -11.076 1.00 91.12 503 ASP A CA 1
ATOM 3797 C C . ASP A 1 503 ? 15.676 -11.569 -9.874 1.00 91.12 503 ASP A C 1
ATOM 3799 O O . ASP A 1 503 ? 16.499 -11.043 -9.124 1.00 91.12 503 ASP A O 1
ATOM 3803 N N . LEU A 1 504 ? 14.356 -11.459 -9.689 1.00 90.81 504 LEU A N 1
ATOM 3804 C CA . LEU A 1 504 ? 13.732 -10.732 -8.588 1.00 90.81 504 LEU A CA 1
ATOM 3805 C C . LEU A 1 504 ? 12.471 -11.422 -8.063 1.00 90.81 504 LEU A C 1
ATOM 3807 O O . LEU A 1 504 ? 11.719 -12.007 -8.840 1.00 90.81 504 LEU A O 1
ATOM 3811 N N . LEU A 1 505 ? 12.211 -11.265 -6.761 1.00 92.56 505 LEU A N 1
ATOM 3812 C CA . LEU A 1 505 ? 10.937 -11.622 -6.132 1.00 92.56 505 LEU A CA 1
ATOM 3813 C C . LEU A 1 505 ? 10.268 -10.404 -5.483 1.00 92.56 505 LEU A C 1
ATOM 3815 O O . LEU A 1 505 ? 10.889 -9.662 -4.718 1.00 92.56 505 LEU A O 1
ATOM 3819 N N . VAL A 1 506 ? 8.986 -10.223 -5.784 1.00 92.00 506 VAL A N 1
ATOM 3820 C CA . VAL A 1 506 ? 8.134 -9.128 -5.305 1.00 92.00 506 VAL A CA 1
ATOM 3821 C C . VAL A 1 506 ? 6.965 -9.743 -4.551 1.00 92.00 506 VAL A C 1
ATOM 3823 O O . VAL A 1 506 ? 6.308 -10.638 -5.073 1.00 92.00 506 VAL A O 1
ATOM 3826 N N . PHE A 1 507 ? 6.692 -9.284 -3.332 1.00 91.81 507 PHE A N 1
ATOM 3827 C CA . PHE A 1 507 ? 5.709 -9.921 -2.457 1.00 91.81 507 PHE A CA 1
ATOM 3828 C C . PHE A 1 507 ? 4.525 -9.001 -2.176 1.00 91.81 507 PHE A C 1
ATOM 3830 O O . PHE A 1 507 ? 4.696 -7.894 -1.666 1.00 91.81 507 PHE A O 1
ATOM 3837 N N . HIS A 1 508 ? 3.319 -9.493 -2.439 1.00 91.94 508 HIS A N 1
ATOM 3838 C CA . HIS A 1 508 ? 2.060 -8.889 -2.029 1.00 91.94 508 HIS A CA 1
ATOM 3839 C C . HIS A 1 508 ? 1.326 -9.796 -1.043 1.00 91.94 508 HIS A C 1
ATOM 3841 O O . HIS A 1 508 ? 1.437 -11.014 -1.127 1.00 91.94 508 HIS A O 1
ATOM 3847 N N . SER A 1 509 ? 0.557 -9.225 -0.120 1.00 89.69 509 SER A N 1
ATOM 3848 C CA . SER A 1 509 ? -0.268 -9.992 0.820 1.00 89.69 509 SER A CA 1
ATOM 3849 C C . SER A 1 509 ? -1.753 -9.689 0.663 1.00 89.69 509 SER A C 1
ATOM 3851 O O . SER A 1 509 ? -2.149 -8.535 0.499 1.00 89.69 509 SER A O 1
ATOM 3853 N N . GLN A 1 510 ? -2.576 -10.731 0.785 1.00 89.19 510 GLN A N 1
ATOM 3854 C CA . GLN A 1 510 ? -4.033 -10.631 0.918 1.00 89.19 510 GLN A CA 1
ATOM 3855 C C . GLN A 1 510 ? -4.437 -9.880 2.194 1.00 89.19 510 GLN A C 1
ATOM 3857 O O . GLN A 1 510 ? -5.386 -9.098 2.222 1.00 89.19 510 GLN A O 1
ATOM 3862 N N . PHE A 1 511 ? -3.673 -10.101 3.259 1.00 82.38 511 PHE A N 1
ATOM 3863 C CA . PHE A 1 511 ? -3.915 -9.575 4.593 1.00 82.38 511 PHE A CA 1
ATOM 3864 C C . PHE A 1 511 ? -3.041 -8.351 4.887 1.00 82.38 511 PHE A C 1
ATOM 3866 O O . PHE A 1 511 ? -1.945 -8.190 4.336 1.00 82.38 511 PHE A O 1
ATOM 3873 N N . ARG A 1 512 ? -3.509 -7.499 5.803 1.00 78.25 512 ARG A N 1
ATOM 3874 C CA . ARG A 1 512 ? -2.753 -6.345 6.300 1.00 78.25 512 ARG A CA 1
ATOM 3875 C C . ARG A 1 512 ? -1.567 -6.805 7.150 1.00 78.25 512 ARG A C 1
ATOM 3877 O O . ARG A 1 512 ? -1.724 -7.664 8.018 1.00 78.25 512 ARG A O 1
ATOM 3884 N N . THR A 1 513 ? -0.393 -6.224 6.909 1.00 76.06 513 THR A N 1
ATOM 3885 C CA . THR A 1 513 ? 0.854 -6.577 7.601 1.00 76.06 513 THR A CA 1
ATOM 3886 C C . THR A 1 513 ? 1.274 -5.518 8.621 1.00 76.06 513 THR A C 1
ATOM 3888 O O . THR A 1 513 ? 0.998 -4.334 8.440 1.00 76.06 513 THR A O 1
ATOM 3891 N N . ASP A 1 514 ? 1.973 -5.928 9.689 1.00 67.25 514 ASP A N 1
ATOM 3892 C CA . ASP A 1 514 ? 2.552 -5.005 10.689 1.00 67.25 514 ASP A CA 1
ATOM 3893 C C . ASP A 1 514 ? 3.746 -4.191 10.162 1.00 67.25 514 ASP A C 1
ATOM 3895 O O . ASP A 1 514 ? 4.263 -3.324 10.853 1.00 67.25 514 ASP A O 1
ATOM 3899 N N . HIS A 1 515 ? 4.247 -4.436 8.948 1.00 62.38 515 HIS A N 1
ATOM 3900 C CA . HIS A 1 515 ? 5.372 -3.654 8.432 1.00 62.38 515 HIS A CA 1
ATOM 3901 C C . HIS A 1 515 ? 4.868 -2.349 7.796 1.00 62.38 515 HIS A C 1
ATOM 3903 O O . HIS A 1 515 ? 4.628 -2.252 6.599 1.00 62.38 515 HIS A O 1
ATOM 3909 N N . GLN A 1 516 ? 4.657 -1.344 8.645 1.00 51.62 516 GLN A N 1
ATOM 3910 C CA . GLN A 1 516 ? 3.763 -0.199 8.387 1.00 51.62 516 GLN A CA 1
ATOM 3911 C C . GLN A 1 516 ? 4.359 0.934 7.537 1.00 51.62 516 GLN A C 1
ATOM 3913 O O . GLN A 1 516 ? 3.738 1.986 7.396 1.00 51.62 516 GLN A O 1
ATOM 3918 N N . PHE A 1 517 ? 5.559 0.760 6.987 1.00 51.75 517 PHE A N 1
ATOM 3919 C CA . PHE A 1 517 ? 6.136 1.728 6.059 1.00 51.75 517 PHE A CA 1
ATOM 3920 C C . PHE A 1 517 ? 5.813 1.249 4.662 1.00 51.75 517 PHE A C 1
ATOM 3922 O O . PHE A 1 517 ? 6.237 0.184 4.227 1.00 51.75 517 PHE A O 1
ATOM 3929 N N . ASN A 1 518 ? 4.957 2.021 4.025 1.00 51.34 518 ASN A N 1
ATOM 3930 C CA . ASN A 1 518 ? 4.270 1.730 2.787 1.00 51.34 518 ASN A CA 1
ATOM 3931 C C . ASN A 1 518 ? 5.304 1.689 1.634 1.00 51.34 518 ASN A C 1
ATOM 3933 O O . ASN A 1 518 ? 5.530 2.667 0.935 1.00 51.34 518 ASN A O 1
ATOM 3937 N N . GLY A 1 519 ? 6.044 0.588 1.523 1.00 54.59 519 GLY A N 1
ATOM 3938 C CA . GLY A 1 519 ? 7.192 0.445 0.635 1.00 54.59 519 GLY A CA 1
ATOM 3939 C C . GLY A 1 519 ? 8.163 -0.579 1.205 1.00 54.59 519 GLY A C 1
ATOM 3940 O O . GLY A 1 519 ? 8.949 -0.275 2.100 1.00 54.59 519 GLY A O 1
ATOM 3941 N N . SER A 1 520 ? 8.098 -1.814 0.711 1.00 68.00 520 SER A N 1
ATOM 3942 C CA . SER A 1 520 ? 9.146 -2.786 1.014 1.00 68.00 520 SER A CA 1
ATOM 3943 C C . SER A 1 520 ? 10.470 -2.260 0.476 1.00 68.00 520 SER A C 1
ATOM 3945 O O . SER A 1 520 ? 10.542 -1.916 -0.700 1.00 68.00 520 SER A O 1
ATOM 3947 N N . TRP A 1 521 ? 11.522 -2.251 1.290 1.00 70.12 521 TRP A N 1
ATOM 3948 C CA . TRP A 1 521 ? 12.865 -2.009 0.767 1.00 70.12 521 TRP A CA 1
ATOM 3949 C C . TRP A 1 521 ? 13.353 -3.208 -0.067 1.00 70.12 521 TRP A C 1
ATOM 3951 O O . TRP A 1 521 ? 12.826 -4.330 0.040 1.00 70.12 521 TRP A O 1
ATOM 3961 N N . TRP A 1 522 ? 14.395 -2.985 -0.859 1.00 76.38 522 TRP A N 1
ATOM 3962 C CA . TRP A 1 522 ? 15.090 -4.005 -1.631 1.00 76.38 522 TRP A CA 1
ATOM 3963 C C . TRP A 1 522 ? 16.146 -4.746 -0.801 1.00 76.38 522 TRP A C 1
ATOM 3965 O O . TRP A 1 522 ? 17.140 -4.181 -0.344 1.00 76.38 522 TRP A O 1
ATOM 3975 N N . GLY A 1 523 ? 15.965 -6.052 -0.627 1.00 74.69 523 GLY A N 1
ATOM 3976 C CA . GLY A 1 523 ? 17.002 -6.968 -0.171 1.00 74.69 523 GLY A CA 1
ATOM 3977 C C . GLY A 1 523 ? 17.931 -7.326 -1.322 1.00 74.69 523 GLY A C 1
ATOM 3978 O O . GLY A 1 523 ? 17.655 -8.268 -2.055 1.00 74.69 523 GLY A O 1
ATOM 3979 N N . TYR A 1 524 ? 19.021 -6.578 -1.478 1.00 73.62 524 TYR A N 1
ATOM 3980 C CA . TYR A 1 524 ? 20.023 -6.796 -2.524 1.00 73.62 524 TYR A CA 1
ATOM 3981 C C . TYR A 1 524 ? 20.972 -7.970 -2.206 1.00 73.62 524 TYR A C 1
ATOM 3983 O O . TYR A 1 524 ? 21.490 -8.069 -1.089 1.00 73.62 524 TYR A O 1
ATOM 3991 N N . TYR A 1 525 ? 21.254 -8.818 -3.205 1.00 75.00 525 TYR A N 1
ATOM 3992 C CA . TYR A 1 525 ? 22.220 -9.927 -3.133 1.00 75.00 525 TYR A CA 1
ATOM 3993 C C . TYR A 1 525 ? 23.422 -9.684 -4.066 1.00 75.00 525 TYR A C 1
ATOM 3995 O O . TYR A 1 525 ? 23.490 -10.251 -5.162 1.00 75.00 525 TYR A O 1
ATOM 4003 N N . PRO A 1 526 ? 24.413 -8.876 -3.643 1.00 65.75 526 PRO A N 1
ATOM 4004 C CA . PRO A 1 526 ? 25.546 -8.482 -4.489 1.00 65.75 526 PRO A CA 1
ATOM 4005 C C . PRO A 1 526 ? 26.358 -9.661 -5.023 1.00 65.75 526 PRO A C 1
ATOM 4007 O O . PRO A 1 526 ? 26.850 -9.617 -6.147 1.00 65.75 526 PRO A O 1
ATOM 4010 N N . GLY A 1 527 ? 26.454 -10.752 -4.256 1.00 66.25 527 GLY A N 1
ATOM 4011 C CA . GLY A 1 527 ? 27.185 -11.956 -4.661 1.00 66.25 527 GLY A CA 1
ATOM 4012 C C . GLY A 1 527 ? 26.650 -12.640 -5.929 1.00 66.25 527 GLY A C 1
ATOM 4013 O O . GLY A 1 527 ? 27.362 -13.471 -6.497 1.00 66.25 527 GLY A O 1
ATOM 4014 N N . ASN A 1 528 ? 25.444 -12.278 -6.378 1.00 74.00 528 ASN A N 1
ATOM 4015 C CA . ASN A 1 528 ? 24.794 -12.804 -7.579 1.00 74.00 528 ASN A CA 1
ATOM 4016 C C . ASN A 1 528 ? 24.846 -11.812 -8.763 1.00 74.00 528 ASN A C 1
ATOM 4018 O O . ASN A 1 528 ? 24.395 -12.128 -9.865 1.00 74.00 528 ASN A O 1
ATOM 4022 N N . VAL A 1 529 ? 25.427 -10.619 -8.576 1.00 73.56 529 VAL A N 1
ATOM 4023 C CA . VAL A 1 529 ? 25.525 -9.570 -9.600 1.00 73.56 529 VAL A CA 1
ATOM 4024 C C . VAL A 1 529 ? 26.986 -9.384 -10.033 1.00 73.56 529 VAL A C 1
ATOM 4026 O O . VAL A 1 529 ? 27.760 -8.725 -9.344 1.00 73.56 529 VAL A O 1
ATOM 4029 N N . PRO A 1 530 ? 27.409 -9.924 -11.194 1.00 71.19 530 PRO A N 1
ATOM 4030 C CA . PRO A 1 530 ? 28.801 -9.855 -11.634 1.00 71.19 530 PRO A CA 1
ATOM 4031 C C . PRO A 1 530 ? 29.087 -8.533 -12.367 1.00 71.19 530 PRO A C 1
ATOM 4033 O O . PRO A 1 530 ? 29.366 -8.540 -13.566 1.00 71.19 530 PRO A O 1
ATOM 4036 N N . ILE A 1 531 ? 28.967 -7.396 -11.675 1.00 79.06 531 ILE A N 1
ATOM 4037 C CA . ILE A 1 531 ? 29.217 -6.064 -12.251 1.00 79.06 531 ILE A CA 1
ATOM 4038 C C . ILE A 1 531 ? 30.453 -5.435 -11.608 1.00 79.06 531 ILE A C 1
ATOM 4040 O O . ILE A 1 531 ? 30.612 -5.465 -10.393 1.00 79.06 531 ILE A O 1
ATOM 4044 N N . LYS A 1 532 ? 31.339 -4.872 -12.436 1.00 80.19 532 LYS A N 1
ATOM 4045 C CA . LYS A 1 532 ? 32.602 -4.241 -12.029 1.00 80.19 532 LYS A CA 1
ATOM 4046 C C . LYS A 1 532 ? 32.795 -2.890 -12.713 1.00 80.19 532 LYS A C 1
ATOM 4048 O O . LYS A 1 532 ? 32.165 -2.604 -13.731 1.00 80.19 532 LYS A O 1
ATOM 4053 N N . GLY A 1 533 ? 33.710 -2.091 -12.165 1.00 74.31 533 GLY A N 1
ATOM 4054 C CA . GLY A 1 533 ? 34.166 -0.844 -12.785 1.00 74.31 533 GLY A CA 1
ATOM 4055 C C . GLY A 1 533 ? 33.176 0.319 -12.685 1.00 74.31 533 GLY A C 1
ATOM 4056 O O . GLY A 1 533 ? 33.171 1.187 -13.544 1.00 74.31 533 GLY A O 1
ATOM 4057 N N . ILE A 1 534 ? 32.287 0.303 -11.689 1.00 80.69 534 ILE A N 1
ATOM 4058 C CA . ILE A 1 534 ? 31.293 1.362 -11.447 1.00 80.69 534 ILE A CA 1
ATOM 4059 C C . ILE A 1 534 ? 31.148 1.678 -9.947 1.00 80.69 534 ILE A C 1
ATOM 4061 O O . ILE A 1 534 ? 30.042 1.816 -9.436 1.00 80.69 534 ILE A O 1
ATOM 4065 N N . GLY A 1 535 ? 32.263 1.736 -9.213 1.00 69.12 535 GLY A N 1
ATOM 4066 C CA . GLY A 1 535 ? 32.289 2.190 -7.812 1.00 69.12 535 GLY A CA 1
ATOM 4067 C C . GLY A 1 535 ? 31.659 1.270 -6.762 1.00 69.12 535 GLY A C 1
ATOM 4068 O O . GLY A 1 535 ? 31.681 1.582 -5.576 1.00 69.12 535 GLY A O 1
ATOM 4069 N N . GLN A 1 536 ? 31.155 0.103 -7.162 1.00 66.25 536 GLN A N 1
ATOM 4070 C CA . GLN A 1 536 ? 30.797 -0.973 -6.239 1.00 66.25 536 GLN A CA 1
ATOM 4071 C C . GLN A 1 536 ? 32.086 -1.670 -5.773 1.00 66.25 536 GLN A C 1
ATOM 4073 O O . GLN A 1 536 ? 32.709 -2.412 -6.538 1.00 66.25 536 GLN A O 1
ATOM 4078 N N . GLU A 1 537 ? 32.512 -1.432 -4.532 1.00 56.50 537 GLU A N 1
ATOM 4079 C CA . GLU A 1 537 ? 33.469 -2.326 -3.872 1.00 56.50 537 GLU A CA 1
ATOM 4080 C C . GLU A 1 537 ? 32.779 -3.692 -3.669 1.00 56.50 537 GLU A C 1
ATOM 4082 O O . GLU A 1 537 ? 31.586 -3.734 -3.374 1.00 56.50 537 GLU A O 1
ATOM 4087 N N . GLU A 1 538 ? 33.487 -4.821 -3.830 1.00 52.91 538 GLU A N 1
ATOM 4088 C CA . GLU A 1 538 ? 32.972 -6.187 -3.564 1.00 52.91 538 GLU A CA 1
ATOM 4089 C C . GLU A 1 538 ? 32.727 -6.405 -2.043 1.00 52.91 538 GLU A C 1
ATOM 4091 O O . GLU A 1 538 ? 33.155 -7.387 -1.436 1.00 52.91 538 GLU A O 1
ATOM 4096 N N . HIS A 1 539 ? 32.068 -5.461 -1.374 1.00 44.50 539 HIS A N 1
ATOM 4097 C CA . HIS A 1 539 ? 31.741 -5.484 0.038 1.00 44.50 539 HIS A CA 1
ATOM 4098 C C . HIS A 1 539 ? 30.297 -5.933 0.205 1.00 44.50 539 HIS A C 1
ATOM 4100 O O . HIS A 1 539 ? 29.379 -5.129 0.207 1.00 44.50 539 HIS A O 1
ATOM 4106 N N . HIS A 1 540 ? 30.116 -7.251 0.297 1.00 47.09 540 HIS A N 1
ATOM 4107 C CA . HIS A 1 540 ? 29.240 -7.959 1.239 1.00 47.09 540 HIS A CA 1
ATOM 4108 C C . HIS A 1 540 ? 28.893 -9.332 0.659 1.00 47.09 540 HIS A C 1
ATOM 4110 O O . HIS A 1 540 ? 28.093 -9.475 -0.256 1.00 47.09 540 HIS A O 1
ATOM 4116 N N . ASP A 1 541 ? 29.479 -10.372 1.239 1.00 46.06 541 ASP A N 1
ATOM 4117 C CA . ASP A 1 541 ? 29.296 -11.773 0.854 1.00 46.06 541 ASP A CA 1
ATOM 4118 C C . ASP A 1 541 ? 27.938 -12.317 1.362 1.00 46.06 541 ASP A C 1
ATOM 4120 O O . ASP A 1 541 ? 27.857 -13.305 2.088 1.00 46.06 541 ASP A O 1
ATOM 4124 N N . ARG A 1 542 ? 26.834 -11.625 1.044 1.00 54.62 542 ARG A N 1
ATOM 4125 C CA . ARG A 1 542 ? 25.464 -12.114 1.262 1.00 54.62 542 ARG A CA 1
ATOM 4126 C C . ARG A 1 542 ? 24.944 -12.712 -0.040 1.00 54.62 542 ARG A C 1
ATOM 4128 O O . ARG A 1 542 ? 24.062 -12.150 -0.681 1.00 54.62 542 ARG A O 1
ATOM 4135 N N . LYS A 1 543 ? 25.510 -13.847 -0.457 1.00 57.81 543 LYS A N 1
ATOM 4136 C CA . LYS A 1 543 ? 24.827 -14.697 -1.442 1.00 57.81 543 LYS A CA 1
ATOM 4137 C C . LYS A 1 543 ? 23.505 -15.151 -0.830 1.00 57.81 543 LYS A C 1
ATOM 4139 O O . LYS A 1 543 ? 23.494 -15.573 0.328 1.00 57.81 543 LYS A O 1
ATOM 4144 N N . SER A 1 544 ? 22.408 -15.092 -1.583 1.00 61.72 544 SER A N 1
ATOM 4145 C CA . SER A 1 544 ? 21.211 -15.835 -1.193 1.00 61.72 544 SER A CA 1
ATOM 4146 C C . SER A 1 544 ? 21.593 -17.313 -1.138 1.00 61.72 544 SER A C 1
ATOM 4148 O O . SER A 1 544 ? 22.044 -17.866 -2.138 1.00 61.72 544 SER A O 1
ATOM 4150 N N . SER A 1 545 ? 21.459 -17.963 0.019 1.00 66.62 545 SER A N 1
ATOM 4151 C CA . SER A 1 545 ? 21.915 -19.349 0.200 1.00 66.62 545 SER A CA 1
ATOM 4152 C C . SER A 1 545 ? 21.209 -20.359 -0.713 1.00 66.62 545 SER A C 1
ATOM 4154 O O . SER A 1 545 ? 21.700 -21.475 -0.853 1.00 66.62 545 SER A O 1
ATOM 4156 N N . CYS A 1 546 ? 20.085 -19.977 -1.324 1.00 82.75 546 CYS A N 1
ATOM 4157 C CA . CYS A 1 546 ? 19.235 -20.834 -2.150 1.00 82.75 546 CYS A CA 1
ATOM 4158 C C . CYS A 1 546 ? 19.167 -20.456 -3.636 1.00 82.75 546 CYS A C 1
ATOM 4160 O O . CYS A 1 546 ? 18.498 -21.151 -4.386 1.00 82.75 546 CYS A O 1
ATOM 4162 N N . SER A 1 547 ? 19.846 -19.393 -4.080 1.00 86.38 547 SER A N 1
ATOM 4163 C CA . SER A 1 547 ? 19.826 -18.987 -5.491 1.00 86.38 547 SER A CA 1
ATOM 4164 C C . SER A 1 547 ? 21.176 -18.446 -5.940 1.00 86.38 547 SER A C 1
ATOM 4166 O O . SER A 1 547 ? 21.829 -17.687 -5.217 1.00 86.38 547 SER A O 1
ATOM 4168 N N . ALA A 1 548 ? 21.584 -18.840 -7.144 1.00 83.62 548 ALA A N 1
ATOM 4169 C CA . ALA A 1 548 ? 22.742 -18.294 -7.839 1.00 83.62 548 ALA A CA 1
ATOM 4170 C C . ALA A 1 548 ? 22.364 -17.153 -8.800 1.00 83.62 548 ALA A C 1
ATOM 4172 O O . ALA A 1 548 ? 23.252 -16.427 -9.253 1.00 83.62 548 ALA A O 1
ATOM 4173 N N . ARG A 1 549 ? 21.072 -17.006 -9.125 1.00 86.25 549 ARG A N 1
ATOM 4174 C CA . ARG A 1 549 ? 20.552 -16.033 -10.094 1.00 86.25 549 ARG A CA 1
ATOM 4175 C C . ARG A 1 549 ? 19.958 -14.781 -9.448 1.00 86.25 549 ARG A C 1
ATOM 4177 O O . ARG A 1 549 ? 20.155 -13.681 -9.961 1.00 86.25 549 ARG A O 1
ATOM 4184 N N . MET A 1 550 ? 19.234 -14.947 -8.346 1.00 87.38 550 MET A N 1
ATOM 4185 C CA . MET A 1 550 ? 18.420 -13.907 -7.728 1.00 87.38 550 MET A CA 1
ATOM 4186 C C . MET A 1 550 ? 19.284 -12.712 -7.332 1.00 87.38 550 MET A C 1
ATOM 4188 O O . MET A 1 550 ? 20.250 -12.838 -6.582 1.00 87.38 550 MET A O 1
ATOM 4192 N N . ARG A 1 551 ? 18.925 -11.535 -7.836 1.00 85.56 551 ARG A N 1
ATOM 4193 C CA . ARG A 1 551 ? 19.637 -10.268 -7.620 1.00 85.56 551 ARG A CA 1
ATOM 4194 C C . ARG A 1 551 ? 19.135 -9.547 -6.376 1.00 85.56 551 ARG A C 1
ATOM 4196 O O . ARG A 1 551 ? 19.871 -8.778 -5.761 1.00 85.56 551 ARG A O 1
ATOM 4203 N N . GLY A 1 552 ? 17.892 -9.814 -6.002 1.00 85.62 552 GLY A N 1
ATOM 4204 C CA . GLY A 1 552 ? 17.297 -9.321 -4.777 1.00 85.62 552 GLY A CA 1
ATOM 4205 C C . GLY A 1 552 ? 15.822 -9.662 -4.669 1.00 85.62 552 GLY A C 1
ATOM 4206 O O . GLY A 1 552 ? 15.244 -10.301 -5.550 1.00 85.62 552 GLY A O 1
ATOM 4207 N N . GLN A 1 553 ? 15.222 -9.220 -3.575 1.00 87.75 553 GLN A N 1
ATOM 4208 C CA . GLN A 1 553 ? 13.801 -9.389 -3.318 1.00 87.75 553 GLN A CA 1
ATOM 4209 C C . GLN A 1 553 ? 13.247 -8.247 -2.476 1.00 87.75 553 GLN A C 1
ATOM 4211 O O . GLN A 1 553 ? 13.988 -7.560 -1.775 1.00 87.75 553 GLN A O 1
ATOM 4216 N N . TRP A 1 554 ? 11.929 -8.101 -2.446 1.00 85.75 554 TRP A N 1
ATOM 4217 C CA . TRP A 1 554 ? 11.280 -7.368 -1.363 1.00 85.75 554 TRP A CA 1
ATOM 4218 C C . TRP A 1 554 ? 11.437 -8.116 -0.039 1.00 85.75 554 TRP A C 1
ATOM 4220 O O . TRP A 1 554 ? 11.248 -9.328 0.034 1.00 85.75 554 TRP A O 1
ATOM 4230 N N . ASN A 1 555 ? 11.803 -7.396 1.018 1.00 80.25 555 ASN A N 1
ATOM 4231 C CA . ASN A 1 555 ? 11.980 -7.983 2.349 1.00 80.25 555 ASN A CA 1
ATOM 4232 C C . ASN A 1 555 ? 10.684 -8.034 3.164 1.00 80.25 555 ASN A C 1
ATOM 4234 O O . ASN A 1 555 ? 10.639 -8.740 4.171 1.00 80.25 555 ASN A O 1
ATOM 4238 N N . PHE A 1 556 ? 9.645 -7.313 2.736 1.00 80.31 556 PHE A N 1
ATOM 4239 C CA . PHE A 1 556 ? 8.319 -7.336 3.344 1.00 80.31 556 PHE A CA 1
ATOM 4240 C C . PHE A 1 556 ? 7.243 -7.373 2.257 1.00 80.31 556 PHE A C 1
ATOM 4242 O O . PHE A 1 556 ? 7.449 -6.820 1.178 1.00 80.31 556 PHE A O 1
ATOM 4249 N N . PRO A 1 557 ? 6.091 -8.014 2.505 1.00 85.88 557 PRO A N 1
ATOM 4250 C CA . PRO A 1 557 ? 5.004 -7.965 1.549 1.00 85.88 557 PRO A CA 1
ATOM 4251 C C . PRO A 1 557 ? 4.269 -6.625 1.634 1.00 85.88 557 PRO A C 1
ATOM 4253 O O . PRO A 1 557 ? 4.092 -6.070 2.722 1.00 85.88 557 PRO A O 1
ATOM 4256 N N . ILE A 1 558 ? 3.791 -6.140 0.491 1.00 82.81 558 ILE A N 1
ATOM 4257 C CA . ILE A 1 558 ? 2.879 -4.997 0.421 1.00 82.81 558 ILE A CA 1
ATOM 4258 C C . ILE A 1 558 ? 1.439 -5.510 0.382 1.00 82.81 558 ILE A C 1
ATOM 4260 O O . ILE A 1 558 ? 1.088 -6.370 -0.422 1.00 82.81 558 ILE A O 1
ATOM 4264 N N . TRP A 1 559 ? 0.581 -4.977 1.247 1.00 82.94 559 TRP A N 1
ATOM 4265 C CA . TRP A 1 559 ? -0.832 -5.344 1.254 1.00 82.94 559 TRP A CA 1
ATOM 4266 C C . TRP A 1 559 ? -1.525 -4.908 -0.042 1.00 82.94 559 TRP A C 1
ATOM 4268 O O . TRP A 1 559 ? -1.408 -3.751 -0.452 1.00 82.94 559 TRP A O 1
ATOM 4278 N N . VAL A 1 560 ? -2.274 -5.816 -0.670 1.00 83.56 560 VAL A N 1
ATOM 4279 C CA . VAL A 1 560 ? -2.887 -5.595 -1.992 1.00 83.56 560 VAL A CA 1
ATOM 4280 C C . VAL A 1 560 ? -3.898 -4.452 -2.009 1.00 83.56 560 VAL A C 1
ATOM 4282 O O . VAL A 1 560 ? -3.965 -3.715 -2.986 1.00 83.56 560 VAL A O 1
ATOM 4285 N N . LYS A 1 561 ? -4.654 -4.242 -0.927 1.00 76.12 561 LYS A N 1
ATOM 4286 C CA . LYS A 1 561 ? -5.596 -3.112 -0.867 1.00 76.12 561 LYS A CA 1
ATOM 4287 C C . LYS A 1 561 ? -4.901 -1.759 -0.683 1.00 76.12 561 LYS A C 1
ATOM 4289 O O . LYS A 1 561 ? -5.555 -0.725 -0.769 1.00 76.12 561 LYS A O 1
ATOM 4294 N N . SER A 1 562 ? -3.592 -1.736 -0.419 1.00 73.88 562 SER A N 1
ATOM 4295 C CA . SER A 1 562 ? -2.866 -0.483 -0.224 1.00 73.88 562 SER A CA 1
ATOM 4296 C C . SER A 1 562 ? -2.725 0.315 -1.522 1.00 73.88 562 SER A C 1
ATOM 4298 O O . SER A 1 562 ? -2.625 -0.232 -2.623 1.00 73.88 562 SER A O 1
ATOM 4300 N N . ARG A 1 563 ? -2.555 1.629 -1.363 1.00 71.69 563 ARG A N 1
ATOM 4301 C CA . ARG A 1 563 ? -2.240 2.583 -2.435 1.00 71.69 563 ARG A CA 1
ATOM 4302 C C . ARG A 1 563 ? -0.988 2.270 -3.255 1.00 71.69 563 ARG A C 1
ATOM 4304 O O . ARG A 1 563 ? -0.682 3.024 -4.168 1.00 71.69 563 ARG A O 1
ATOM 4311 N N . TYR A 1 564 ? -0.189 1.274 -2.877 1.00 77.25 564 TYR A N 1
ATOM 4312 C CA . TYR A 1 564 ? 1.030 0.880 -3.591 1.00 77.25 564 TYR A CA 1
ATOM 4313 C C . TYR A 1 564 ? 0.777 -0.230 -4.603 1.00 77.25 564 TYR A C 1
ATOM 4315 O O . TYR A 1 564 ? 1.663 -0.510 -5.394 1.00 77.25 564 TYR A O 1
ATOM 4323 N N . VAL A 1 565 ? -0.409 -0.836 -4.617 1.00 81.19 565 VAL A N 1
ATOM 4324 C CA . VAL A 1 565 ? -0.738 -1.885 -5.587 1.00 81.19 565 VAL A CA 1
ATOM 4325 C C . VAL A 1 565 ? -1.758 -1.358 -6.588 1.00 81.19 565 VAL A C 1
ATOM 4327 O O . VAL A 1 565 ? -1.449 -1.268 -7.774 1.00 81.19 565 VAL A O 1
ATOM 4330 N N . ALA A 1 566 ? -2.917 -0.891 -6.117 1.00 74.88 566 ALA A N 1
ATOM 4331 C CA . ALA A 1 566 ? -3.992 -0.423 -6.990 1.00 74.88 566 ALA A CA 1
ATOM 4332 C C . ALA A 1 566 ? -4.607 0.907 -6.530 1.00 74.88 566 ALA A C 1
ATOM 4334 O O . ALA A 1 566 ? -4.760 1.160 -5.334 1.00 74.88 566 ALA A O 1
ATOM 4335 N N . ASN A 1 567 ? -5.003 1.728 -7.504 1.00 67.75 567 ASN A N 1
ATOM 4336 C CA . ASN A 1 567 ? -5.749 2.970 -7.323 1.00 67.75 567 ASN A CA 1
ATOM 4337 C C . ASN A 1 567 ? -7.029 2.941 -8.166 1.00 67.75 567 ASN A C 1
ATOM 4339 O O . ASN A 1 567 ? -7.005 2.443 -9.287 1.00 67.75 567 ASN A O 1
ATOM 4343 N N . LEU A 1 568 ? -8.118 3.507 -7.652 1.00 62.38 568 LEU A N 1
ATOM 4344 C CA . LEU A 1 568 ? -9.317 3.802 -8.429 1.00 62.38 568 LEU A CA 1
ATOM 4345 C C . LEU A 1 568 ? -9.092 5.072 -9.239 1.00 62.38 568 LEU A C 1
ATOM 4347 O O . LEU A 1 568 ? -8.607 6.077 -8.713 1.00 62.38 568 LEU A O 1
ATOM 4351 N N . ASP A 1 569 ? -9.462 5.033 -10.509 1.00 60.69 569 ASP A N 1
ATOM 4352 C CA . ASP A 1 569 ? -9.542 6.224 -11.336 1.00 60.69 569 ASP A CA 1
ATOM 4353 C C . ASP A 1 569 ? -10.845 7.011 -11.078 1.00 60.69 569 ASP A C 1
ATOM 4355 O O . ASP A 1 569 ? -11.710 6.614 -10.289 1.00 60.69 569 ASP A O 1
ATOM 4359 N N . GLY A 1 570 ? -11.000 8.155 -11.752 1.00 45.41 570 GLY A N 1
ATOM 4360 C CA . GLY A 1 570 ? -12.213 8.977 -11.651 1.00 45.41 570 GLY A CA 1
ATOM 4361 C C . GLY A 1 570 ? -13.480 8.316 -12.219 1.00 45.41 570 GLY A C 1
ATOM 4362 O O . GLY A 1 570 ? -14.573 8.827 -11.994 1.00 45.41 570 GLY A O 1
ATOM 4363 N N . GLY A 1 571 ? -13.349 7.201 -12.946 1.00 42.97 571 GLY A N 1
ATOM 4364 C CA . GLY A 1 571 ? -14.450 6.380 -13.458 1.00 42.97 571 GLY A CA 1
ATOM 4365 C C . GLY A 1 571 ? -14.824 5.203 -12.547 1.00 42.97 571 GLY A C 1
ATOM 4366 O O . GLY A 1 571 ? -15.842 4.549 -12.787 1.00 42.97 571 GLY A O 1
ATOM 4367 N N . GLY A 1 572 ? -14.048 4.952 -11.488 1.00 51.75 572 GLY A N 1
ATOM 4368 C CA . GLY A 1 572 ? -14.226 3.817 -10.585 1.00 51.75 572 GLY A CA 1
ATOM 4369 C C . GLY A 1 572 ? -13.600 2.512 -11.085 1.00 51.75 572 GLY A C 1
ATOM 4370 O O . GLY A 1 572 ? -13.964 1.451 -10.582 1.00 51.75 572 GLY A O 1
ATOM 4371 N N . GLU A 1 573 ? -12.686 2.570 -12.055 1.00 57.00 573 GLU A N 1
ATOM 4372 C CA . GLU A 1 573 ? -11.894 1.424 -12.503 1.00 57.00 573 GLU A CA 1
ATOM 4373 C C . GLU A 1 573 ? -10.565 1.337 -11.750 1.00 57.00 573 GLU A C 1
ATOM 4375 O O . GLU A 1 573 ? -9.940 2.343 -11.408 1.00 57.00 573 GLU A O 1
ATOM 4380 N N . TYR A 1 574 ? -10.123 0.107 -11.489 1.00 65.88 574 TYR A N 1
ATOM 4381 C CA . TYR A 1 574 ? -8.838 -0.158 -10.856 1.00 65.88 574 TYR A CA 1
ATOM 4382 C C . TYR A 1 574 ? -7.689 -0.063 -11.851 1.00 65.88 574 TYR A C 1
ATOM 4384 O O . TYR A 1 574 ? -7.680 -0.746 -12.872 1.00 65.88 574 TYR A O 1
ATOM 4392 N N . LEU A 1 575 ? -6.673 0.722 -11.500 1.00 73.62 575 LEU A N 1
ATOM 4393 C CA . LEU A 1 575 ? -5.413 0.845 -12.222 1.00 73.62 575 LEU A CA 1
ATOM 4394 C C . LEU A 1 575 ? -4.233 0.544 -11.295 1.00 73.62 575 LEU A C 1
ATOM 4396 O O . LEU A 1 575 ? -4.287 0.794 -10.087 1.00 73.62 575 LEU A O 1
ATOM 4400 N N . ALA A 1 576 ? -3.131 0.057 -11.867 1.00 81.44 576 ALA A N 1
ATOM 4401 C CA . ALA A 1 576 ? -1.874 -0.093 -11.140 1.00 81.44 576 ALA A CA 1
ATOM 4402 C C . ALA A 1 576 ? -1.420 1.256 -10.561 1.00 81.44 576 ALA A C 1
ATOM 4404 O O . ALA A 1 576 ? -1.428 2.279 -11.250 1.00 81.44 576 ALA A O 1
ATOM 4405 N N . SER A 1 577 ? -1.005 1.268 -9.294 1.00 81.75 577 SER A N 1
ATOM 4406 C CA . SER A 1 577 ? -0.631 2.515 -8.627 1.00 81.75 577 SER A CA 1
ATOM 4407 C C . SER A 1 577 ? 0.657 3.120 -9.199 1.00 81.75 577 SER A C 1
ATOM 4409 O O . SER A 1 577 ? 1.715 2.509 -9.040 1.00 81.75 577 SER A O 1
ATOM 4411 N N . PRO A 1 578 ? 0.652 4.363 -9.729 1.00 80.81 578 PRO A N 1
ATOM 4412 C CA . PRO A 1 578 ? 1.876 5.020 -10.196 1.00 80.81 578 PRO A CA 1
ATOM 4413 C C . PRO A 1 578 ? 2.945 5.134 -9.104 1.00 80.81 578 PRO A C 1
ATOM 4415 O O . PRO A 1 578 ? 4.133 4.963 -9.366 1.00 80.81 578 PRO A O 1
ATOM 4418 N N . LYS A 1 579 ? 2.524 5.359 -7.852 1.00 78.12 579 LYS A N 1
ATOM 4419 C CA . LYS A 1 579 ? 3.433 5.409 -6.703 1.00 78.12 579 LYS A CA 1
ATOM 4420 C C . LYS A 1 579 ? 4.063 4.046 -6.423 1.00 78.12 579 LYS A C 1
ATOM 4422 O O . LYS A 1 579 ? 5.253 3.966 -6.133 1.00 78.12 579 LYS A O 1
ATOM 4427 N N . GLY A 1 580 ? 3.263 2.989 -6.511 1.00 82.56 580 GLY A N 1
ATOM 4428 C CA . GLY A 1 580 ? 3.721 1.613 -6.387 1.00 82.56 580 GLY A CA 1
ATOM 4429 C C . GLY A 1 580 ? 4.715 1.207 -7.467 1.00 82.56 580 GLY A C 1
ATOM 4430 O O . GLY A 1 580 ? 5.750 0.622 -7.165 1.00 82.56 580 GLY A O 1
ATOM 4431 N N . LEU A 1 581 ? 4.423 1.571 -8.715 1.00 87.44 581 LEU A N 1
ATOM 4432 C CA . LEU A 1 581 ? 5.286 1.316 -9.866 1.00 87.44 581 LEU A CA 1
ATOM 4433 C C . LEU A 1 581 ? 6.617 2.068 -9.753 1.00 87.44 581 LEU A C 1
ATOM 4435 O O . LEU A 1 581 ? 7.679 1.477 -9.955 1.00 87.44 581 LEU A O 1
ATOM 4439 N N . TRP A 1 582 ? 6.570 3.338 -9.337 1.00 86.50 582 TRP A N 1
ATOM 4440 C CA . TRP A 1 582 ? 7.769 4.106 -9.006 1.00 86.50 582 TRP A CA 1
ATOM 4441 C C . TRP A 1 582 ? 8.586 3.426 -7.907 1.00 86.50 582 TRP A C 1
ATOM 4443 O O . TRP A 1 582 ? 9.793 3.257 -8.068 1.00 86.50 582 TRP A O 1
ATOM 4453 N N . HIS A 1 583 ? 7.931 2.988 -6.825 1.00 84.19 583 HIS A N 1
ATOM 4454 C CA . HIS A 1 583 ? 8.585 2.308 -5.703 1.00 84.19 583 HIS A CA 1
ATOM 4455 C C . HIS A 1 583 ? 9.252 1.012 -6.164 1.00 84.19 583 HIS A C 1
ATOM 4457 O O . HIS A 1 583 ? 10.427 0.791 -5.900 1.00 84.19 583 HIS A O 1
ATOM 4463 N N . PHE A 1 584 ? 8.544 0.190 -6.938 1.00 88.56 584 PHE A N 1
ATOM 4464 C CA . PHE A 1 584 ? 9.101 -1.008 -7.556 1.00 88.56 584 PHE A CA 1
ATOM 4465 C C . PHE A 1 584 ? 10.353 -0.697 -8.392 1.00 88.56 584 PHE A C 1
ATOM 4467 O O . PHE A 1 584 ? 11.389 -1.336 -8.208 1.00 88.56 584 PHE A O 1
ATOM 4474 N N . GLY A 1 585 ? 10.284 0.307 -9.270 1.00 89.62 585 GLY A N 1
ATOM 4475 C CA . GLY A 1 585 ? 11.423 0.721 -10.088 1.00 89.62 585 GLY A CA 1
ATOM 4476 C C . GLY A 1 585 ? 12.604 1.234 -9.271 1.00 89.62 585 GLY A C 1
ATOM 4477 O O . GLY A 1 585 ? 13.742 0.877 -9.569 1.00 89.62 585 GLY A O 1
ATOM 4478 N N . HIS A 1 586 ? 12.334 2.055 -8.252 1.00 87.94 586 HIS A N 1
ATOM 4479 C CA . HIS A 1 586 ? 13.332 2.601 -7.332 1.00 87.94 586 HIS A CA 1
ATOM 4480 C C . HIS A 1 586 ? 14.090 1.474 -6.634 1.00 87.94 586 HIS A C 1
ATOM 4482 O O . HIS A 1 586 ? 15.316 1.405 -6.699 1.00 87.94 586 HIS A O 1
ATOM 4488 N N . GLU A 1 587 ? 13.344 0.558 -6.018 1.00 85.62 587 GLU A N 1
ATOM 4489 C CA . GLU A 1 587 ? 13.903 -0.568 -5.282 1.00 85.62 587 GLU A CA 1
ATOM 4490 C C . GLU A 1 587 ? 14.683 -1.506 -6.202 1.00 85.62 587 GLU A C 1
ATOM 4492 O O . GLU A 1 587 ? 15.795 -1.915 -5.877 1.00 85.62 587 GLU A O 1
ATOM 4497 N N . PHE A 1 588 ? 14.167 -1.791 -7.398 1.00 88.12 588 PHE A N 1
ATOM 4498 C CA . PHE A 1 588 ? 14.890 -2.636 -8.340 1.00 88.12 588 PHE A CA 1
ATOM 4499 C C . PHE A 1 588 ? 16.186 -1.976 -8.839 1.00 88.12 588 PHE A C 1
ATOM 4501 O O . PHE A 1 588 ? 17.212 -2.651 -8.985 1.00 88.12 588 PHE A O 1
ATOM 4508 N N . ALA A 1 589 ? 16.183 -0.657 -9.045 1.00 87.56 589 ALA A N 1
ATOM 4509 C CA . ALA A 1 589 ? 17.352 0.087 -9.500 1.00 87.56 589 ALA A CA 1
ATOM 4510 C C . ALA A 1 589 ? 18.507 0.109 -8.475 1.00 87.56 589 ALA A C 1
ATOM 4512 O O . ALA A 1 589 ? 19.662 0.235 -8.892 1.00 87.56 589 ALA A O 1
ATOM 4513 N N . HIS A 1 590 ? 18.255 -0.158 -7.183 1.00 83.94 590 HIS A N 1
ATOM 4514 C CA . HIS A 1 590 ? 19.320 -0.385 -6.184 1.00 83.94 590 HIS A CA 1
ATOM 4515 C C . HIS A 1 590 ? 20.237 -1.568 -6.521 1.00 83.94 590 HIS A C 1
ATOM 4517 O O . HIS A 1 590 ? 21.360 -1.630 -6.027 1.00 83.94 590 HIS A O 1
ATOM 4523 N N . THR A 1 591 ? 19.833 -2.459 -7.434 1.00 82.19 591 THR A N 1
ATOM 4524 C CA . THR A 1 591 ? 20.715 -3.491 -8.017 1.00 82.19 591 THR A CA 1
ATOM 4525 C C . THR A 1 591 ? 21.986 -2.899 -8.647 1.00 82.19 591 THR A C 1
ATOM 4527 O O . THR A 1 591 ? 23.012 -3.575 -8.722 1.00 82.19 591 THR A O 1
ATOM 4530 N N . TRP A 1 592 ? 21.933 -1.642 -9.096 1.00 83.50 592 TRP A N 1
ATOM 4531 C CA . TRP A 1 592 ? 23.052 -0.908 -9.695 1.00 83.50 592 TRP A CA 1
ATOM 4532 C C . TRP A 1 592 ? 23.394 0.367 -8.916 1.00 83.50 592 TRP A C 1
ATOM 4534 O O . TRP A 1 592 ? 23.813 1.332 -9.548 1.00 83.50 592 TRP A O 1
ATOM 4544 N N . ALA A 1 593 ? 23.175 0.365 -7.589 1.00 70.62 593 ALA A N 1
ATOM 4545 C CA . ALA A 1 593 ? 23.168 1.528 -6.691 1.00 70.62 593 ALA A CA 1
ATOM 4546 C C . ALA A 1 593 ? 24.120 2.677 -7.070 1.00 70.62 593 ALA A C 1
ATOM 4548 O O . ALA A 1 593 ? 25.241 2.454 -7.540 1.00 70.62 593 ALA A O 1
ATOM 4549 N N . ALA A 1 594 ? 23.703 3.909 -6.766 1.00 75.81 594 ALA A N 1
ATOM 4550 C CA . ALA A 1 594 ? 24.522 5.102 -6.935 1.00 75.81 594 ALA A CA 1
ATOM 4551 C C . ALA A 1 594 ? 25.742 5.045 -6.003 1.00 75.81 594 ALA A C 1
ATOM 4553 O O . ALA A 1 594 ? 25.690 5.473 -4.858 1.00 75.81 594 ALA A O 1
ATOM 4554 N N . SER A 1 595 ? 26.842 4.459 -6.469 1.00 79.94 595 SER A N 1
ATOM 4555 C CA . SER A 1 595 ? 28.102 4.349 -5.714 1.00 79.94 595 SER A CA 1
ATOM 4556 C C . SER A 1 595 ? 29.301 4.839 -6.525 1.00 79.94 595 SER A C 1
ATOM 4558 O O . SER A 1 595 ? 30.441 4.463 -6.267 1.00 79.94 595 SER A O 1
ATOM 4560 N N . VAL A 1 596 ? 29.059 5.691 -7.523 1.00 88.44 596 VAL A N 1
ATOM 4561 C CA . VAL A 1 596 ? 30.111 6.251 -8.382 1.00 88.44 596 VAL A CA 1
ATOM 4562 C C . VAL A 1 596 ? 30.523 7.646 -7.936 1.00 88.44 596 VAL A C 1
ATOM 4564 O O . VAL A 1 596 ? 29.713 8.465 -7.498 1.00 88.44 596 VAL A O 1
ATOM 4567 N N . GLY A 1 597 ? 31.808 7.923 -8.086 1.00 92.69 597 GLY A N 1
ATOM 4568 C CA . GLY A 1 597 ? 32.375 9.255 -8.087 1.00 92.69 597 GLY A CA 1
ATOM 4569 C C . GLY A 1 597 ? 32.912 9.619 -9.465 1.00 92.69 597 GLY A C 1
ATOM 4570 O O . GLY A 1 597 ? 32.803 8.867 -10.433 1.00 92.69 597 GLY A O 1
ATOM 4571 N N . TYR A 1 598 ? 33.522 10.790 -9.544 1.00 94.31 598 TYR A N 1
ATOM 4572 C CA . TYR A 1 598 ? 34.196 11.276 -10.740 1.00 94.31 598 TYR A CA 1
ATOM 4573 C C . TYR A 1 598 ? 35.565 11.851 -10.385 1.00 94.31 598 TYR A C 1
ATOM 4575 O O . TYR A 1 598 ? 35.826 12.229 -9.240 1.00 94.31 598 TYR A O 1
ATOM 4583 N N . LEU A 1 599 ? 36.466 11.884 -11.367 1.00 95.38 599 LEU A N 1
ATOM 4584 C CA . LEU A 1 599 ? 37.817 12.397 -11.182 1.00 95.38 599 LEU A CA 1
ATOM 4585 C C . LEU A 1 599 ? 37.856 13.917 -11.390 1.00 95.38 599 LEU A C 1
ATOM 4587 O O . LEU A 1 599 ? 37.613 14.423 -12.492 1.00 95.38 599 LEU A O 1
ATOM 4591 N N . LYS A 1 600 ? 38.246 14.641 -10.341 1.00 93.31 600 LYS A N 1
ATOM 4592 C CA . LYS A 1 600 ? 38.408 16.095 -10.321 1.00 93.31 600 LYS A CA 1
ATOM 4593 C C . LYS A 1 600 ? 39.805 16.445 -9.832 1.00 93.31 600 LYS A C 1
ATOM 4595 O O . LYS A 1 600 ? 40.186 16.118 -8.717 1.00 93.31 600 LYS A O 1
ATOM 4600 N N . ASN A 1 601 ? 40.603 17.095 -10.680 1.00 92.25 601 ASN A N 1
ATOM 4601 C CA . ASN A 1 601 ? 41.995 17.461 -10.370 1.00 92.25 601 ASN A CA 1
ATOM 4602 C C . ASN A 1 601 ? 42.869 16.289 -9.866 1.00 92.25 601 ASN A C 1
ATOM 4604 O O . ASN A 1 601 ? 43.821 16.500 -9.120 1.00 92.25 601 ASN A O 1
ATOM 4608 N N . GLY A 1 602 ? 42.568 15.060 -10.298 1.00 90.00 602 GLY A N 1
ATOM 4609 C CA . GLY A 1 602 ? 43.283 13.851 -9.879 1.00 90.00 602 GLY A CA 1
ATOM 4610 C C . GLY A 1 602 ? 42.771 13.209 -8.586 1.00 90.00 602 GLY A C 1
ATOM 4611 O O . GLY A 1 602 ? 43.300 12.171 -8.199 1.00 90.00 602 GLY A O 1
ATOM 4612 N N . GLU A 1 603 ? 41.739 13.769 -7.953 1.00 93.81 603 GLU A N 1
ATOM 4613 C CA . GLU A 1 603 ? 41.083 13.207 -6.770 1.00 93.81 603 GLU A CA 1
ATOM 4614 C C . GLU A 1 603 ? 39.673 12.713 -7.116 1.00 93.81 603 GLU A C 1
ATOM 4616 O O . GLU A 1 603 ? 38.981 13.297 -7.953 1.00 93.81 603 GLU A O 1
ATOM 4621 N N . ARG A 1 604 ? 39.259 11.600 -6.501 1.00 93.12 604 ARG A N 1
ATOM 4622 C CA . ARG A 1 604 ? 37.905 11.054 -6.653 1.00 93.12 604 ARG A CA 1
ATOM 4623 C C . ARG A 1 604 ? 36.956 11.818 -5.739 1.00 93.12 604 ARG A C 1
ATOM 4625 O O . ARG A 1 604 ? 37.158 11.827 -4.527 1.00 93.12 604 ARG A O 1
ATOM 4632 N N . GLU A 1 605 ? 35.893 12.367 -6.308 1.00 94.25 605 GLU A N 1
ATOM 4633 C CA . GLU A 1 605 ? 34.810 13.000 -5.560 1.00 94.25 605 GLU A CA 1
ATOM 4634 C C . GLU A 1 605 ? 33.504 12.201 -5.751 1.00 94.25 605 GLU A C 1
ATOM 4636 O O . GLU A 1 605 ? 33.171 11.872 -6.892 1.00 94.25 605 GLU A O 1
ATOM 4641 N N . PRO A 1 606 ? 32.778 11.827 -4.678 1.00 93.06 606 PRO A N 1
ATOM 4642 C CA . PRO A 1 606 ? 31.543 11.049 -4.793 1.00 93.06 606 PRO A CA 1
ATOM 4643 C C . PRO A 1 606 ? 30.398 11.872 -5.402 1.00 93.06 606 PRO A C 1
ATOM 4645 O O . PRO A 1 606 ? 30.282 13.069 -5.149 1.00 93.06 606 PRO A O 1
ATOM 4648 N N . LEU A 1 607 ? 29.524 11.213 -6.169 1.00 93.12 607 LEU A N 1
ATOM 4649 C CA . LEU A 1 607 ? 28.272 11.790 -6.688 1.00 93.12 607 LEU A CA 1
ATOM 4650 C C . LEU A 1 607 ? 27.033 11.329 -5.906 1.00 93.12 607 LEU A C 1
ATOM 4652 O O . LEU A 1 607 ? 25.904 11.600 -6.310 1.00 93.12 607 LEU A O 1
ATOM 4656 N N . HIS A 1 608 ? 27.232 10.614 -4.803 1.00 89.75 608 HIS A N 1
ATOM 4657 C CA . HIS A 1 608 ? 26.180 9.933 -4.062 1.00 89.75 608 HIS A CA 1
ATOM 4658 C C . HIS A 1 608 ? 26.267 10.209 -2.557 1.00 89.75 608 HIS A C 1
ATOM 4660 O O . HIS A 1 608 ? 27.344 10.506 -2.035 1.00 89.75 608 HIS A O 1
ATOM 4666 N N . ASP A 1 609 ? 25.130 10.071 -1.877 1.00 83.12 609 ASP A N 1
ATOM 4667 C CA . ASP A 1 609 ? 25.014 9.960 -0.424 1.00 83.12 609 ASP A CA 1
ATOM 4668 C C . ASP A 1 609 ? 24.284 8.647 -0.104 1.00 83.12 609 ASP A C 1
ATOM 4670 O O . ASP A 1 609 ? 23.147 8.417 -0.521 1.00 83.12 609 ASP A O 1
ATOM 4674 N N . GLY A 1 610 ? 24.974 7.721 0.563 1.00 81.81 610 GLY A N 1
ATOM 4675 C CA . GLY A 1 610 ? 24.497 6.345 0.705 1.00 81.81 610 GLY A CA 1
ATOM 4676 C C . GLY A 1 610 ? 24.329 5.651 -0.653 1.00 81.81 610 GLY A C 1
ATOM 4677 O O . GLY A 1 610 ? 25.284 5.571 -1.426 1.00 81.81 610 GLY A O 1
ATOM 4678 N N . ALA A 1 611 ? 23.128 5.130 -0.920 1.00 80.12 611 ALA A N 1
ATOM 4679 C CA . ALA A 1 611 ? 22.772 4.429 -2.160 1.00 80.12 611 ALA A CA 1
ATOM 4680 C C . ALA A 1 611 ? 22.070 5.332 -3.195 1.00 80.12 611 ALA A C 1
ATOM 4682 O O . ALA A 1 611 ? 21.582 4.835 -4.213 1.00 80.12 611 ALA A O 1
ATOM 4683 N N . HIS A 1 612 ? 22.001 6.641 -2.936 1.00 87.81 612 HIS A N 1
ATOM 4684 C CA . HIS A 1 612 ? 21.244 7.608 -3.728 1.00 87.81 612 HIS A CA 1
ATOM 4685 C C . HIS A 1 612 ? 22.145 8.709 -4.282 1.00 87.81 612 HIS A C 1
ATOM 4687 O O . HIS A 1 612 ? 23.157 9.060 -3.679 1.00 87.81 612 HIS A O 1
ATOM 4693 N N . TRP A 1 613 ? 21.773 9.291 -5.422 1.00 90.69 613 TRP A N 1
ATOM 4694 C CA . TRP A 1 613 ? 22.471 10.468 -5.947 1.00 90.69 613 TRP A CA 1
ATOM 4695 C C . TRP A 1 613 ? 22.328 11.661 -5.000 1.00 90.69 613 TRP A C 1
ATOM 4697 O O . TRP A 1 613 ? 21.247 11.879 -4.446 1.00 90.69 613 TRP A O 1
ATOM 4707 N N . VAL A 1 614 ? 23.389 12.464 -4.860 1.00 90.38 614 VAL A N 1
ATOM 4708 C CA . VAL A 1 614 ? 23.301 13.718 -4.098 1.00 90.38 614 VAL A CA 1
ATOM 4709 C C . VAL A 1 614 ? 22.280 14.654 -4.735 1.00 90.38 614 VAL A C 1
ATOM 4711 O O . VAL A 1 614 ? 22.146 14.731 -5.958 1.00 90.38 614 VAL A O 1
ATOM 4714 N N . THR A 1 615 ? 21.557 15.383 -3.896 1.00 88.38 615 THR A N 1
ATOM 4715 C CA . THR A 1 615 ? 20.449 16.258 -4.288 1.00 88.38 615 THR A CA 1
ATOM 4716 C C . THR A 1 615 ? 20.858 17.306 -5.336 1.00 88.38 615 THR A C 1
ATOM 4718 O O . THR A 1 615 ? 20.099 17.654 -6.240 1.00 88.38 615 THR A O 1
ATOM 4721 N N . GLU A 1 616 ? 22.089 17.796 -5.260 1.00 92.50 616 GLU A N 1
ATOM 4722 C CA . GLU A 1 616 ? 22.656 18.810 -6.144 1.00 92.50 616 GLU A CA 1
ATOM 4723 C C . GLU A 1 616 ? 22.963 18.294 -7.558 1.00 92.50 616 GLU A C 1
ATOM 4725 O O . GLU A 1 616 ? 23.241 19.096 -8.456 1.00 92.50 616 GLU A O 1
ATOM 4730 N N . LEU A 1 617 ? 22.946 16.975 -7.771 1.00 93.94 617 LEU A N 1
ATOM 4731 C CA . LEU A 1 617 ? 23.253 16.364 -9.058 1.00 93.94 617 LEU A CA 1
ATOM 4732 C C . LEU A 1 617 ? 22.073 16.501 -10.025 1.00 93.94 617 LEU A C 1
ATOM 4734 O O . LEU A 1 617 ? 20.936 16.140 -9.710 1.00 93.94 617 LEU A O 1
ATOM 4738 N N . HIS A 1 618 ? 22.355 16.979 -11.238 1.00 94.38 618 HIS A N 1
ATOM 4739 C CA . HIS A 1 618 ? 21.397 16.986 -12.335 1.00 94.38 618 HIS A CA 1
ATOM 4740 C C . HIS A 1 618 ? 21.279 15.593 -12.966 1.00 94.38 618 HIS A C 1
ATOM 4742 O O . HIS A 1 618 ? 22.156 15.168 -13.718 1.00 94.38 618 HIS A O 1
ATOM 4748 N N . THR A 1 619 ? 20.176 14.898 -12.686 1.00 91.44 619 THR A N 1
ATOM 4749 C CA . THR A 1 619 ? 19.929 13.502 -13.087 1.00 91.44 619 THR A CA 1
ATOM 4750 C C . THR A 1 619 ? 18.761 13.378 -14.068 1.00 91.44 619 THR A C 1
ATOM 4752 O O . THR A 1 619 ? 17.828 12.615 -13.841 1.00 91.44 619 THR A O 1
ATOM 4755 N N . ALA A 1 620 ? 18.778 14.130 -15.174 1.00 91.81 620 ALA A N 1
ATOM 4756 C CA . ALA A 1 620 ? 17.685 14.110 -16.152 1.00 91.81 620 ALA A CA 1
ATOM 4757 C C . ALA A 1 620 ? 17.361 12.695 -16.664 1.00 91.81 620 ALA A C 1
ATOM 4759 O O . ALA A 1 620 ? 18.220 12.011 -17.234 1.00 91.81 620 ALA A O 1
ATOM 4760 N N . ALA A 1 621 ? 16.102 12.287 -16.500 1.00 92.38 621 ALA A N 1
ATOM 4761 C CA . ALA A 1 621 ? 15.576 11.048 -17.050 1.00 92.38 621 ALA A CA 1
ATOM 4762 C C . ALA A 1 621 ? 15.201 11.243 -18.533 1.00 92.38 621 ALA A C 1
ATOM 4764 O O . ALA A 1 621 ? 14.309 12.039 -18.824 1.00 92.38 621 ALA A O 1
ATOM 4765 N N . PRO A 1 622 ? 15.831 10.537 -19.494 1.00 93.00 622 PRO A N 1
ATOM 4766 C CA . PRO A 1 622 ? 15.409 10.563 -20.899 1.00 93.00 622 PRO A CA 1
ATOM 4767 C C . PRO A 1 622 ? 14.014 9.982 -21.153 1.00 93.00 622 PRO A C 1
ATOM 4769 O O . PRO A 1 622 ? 13.398 10.320 -22.161 1.00 93.00 622 PRO A O 1
ATOM 4772 N N . TYR A 1 623 ? 13.539 9.100 -20.272 1.00 92.50 623 TYR A N 1
ATOM 4773 C CA . TYR A 1 623 ? 12.239 8.434 -20.379 1.00 92.50 623 TYR A CA 1
ATOM 4774 C C . TYR A 1 623 ? 11.477 8.594 -19.052 1.00 92.50 623 TYR A C 1
ATOM 4776 O O . TYR A 1 623 ? 11.385 7.638 -18.277 1.00 92.50 623 TYR A O 1
ATOM 4784 N N . PRO A 1 624 ? 11.016 9.817 -18.729 1.00 89.75 624 PRO A N 1
ATOM 4785 C CA . PRO A 1 624 ? 10.240 10.060 -17.520 1.00 89.75 624 PRO A CA 1
ATOM 4786 C C . PRO A 1 624 ? 8.889 9.341 -17.604 1.00 89.75 624 PRO A C 1
ATOM 4788 O O . PRO A 1 624 ? 8.372 9.091 -18.698 1.00 89.75 624 PRO A O 1
ATOM 4791 N N . TRP A 1 625 ? 8.333 8.966 -16.452 1.00 83.69 625 TRP A N 1
ATOM 4792 C CA . TRP A 1 625 ? 7.018 8.321 -16.402 1.00 83.69 625 TRP A CA 1
ATOM 4793 C C . TRP A 1 625 ? 5.890 9.318 -16.694 1.00 83.69 625 TRP A C 1
ATOM 4795 O O . TRP A 1 625 ? 4.910 8.971 -17.349 1.00 83.69 625 TRP A O 1
ATOM 4805 N N . GLU A 1 626 ? 6.052 10.565 -16.252 1.00 80.38 626 GLU A N 1
ATOM 4806 C CA . GLU A 1 626 ? 5.139 11.672 -16.553 1.00 80.38 626 GLU A CA 1
ATOM 4807 C C . GLU A 1 626 ? 5.677 12.516 -17.721 1.00 80.38 626 GLU A C 1
ATOM 4809 O O . GLU A 1 626 ? 6.854 12.438 -18.068 1.00 80.38 626 GLU A O 1
ATOM 4814 N N . GLU A 1 627 ? 4.823 13.339 -18.337 1.00 79.50 627 GLU A N 1
ATOM 4815 C CA . GLU A 1 627 ? 5.225 14.187 -19.473 1.00 79.50 627 GLU A CA 1
ATOM 4816 C C . GLU A 1 627 ? 6.217 15.295 -19.084 1.00 79.50 627 GLU A C 1
ATOM 4818 O O . GLU A 1 627 ? 7.029 15.728 -19.905 1.00 79.50 627 GLU A O 1
ATOM 4823 N N . GLU A 1 628 ? 6.157 15.764 -17.837 1.00 83.31 628 GLU A N 1
ATOM 4824 C CA . GLU A 1 628 ? 7.051 16.804 -17.337 1.00 83.31 628 GLU A CA 1
ATOM 4825 C C . GLU A 1 628 ? 8.487 16.271 -17.172 1.00 83.31 628 GLU A C 1
ATOM 4827 O O . GLU A 1 628 ? 8.683 15.115 -16.795 1.00 83.31 628 GLU A O 1
ATOM 4832 N N . PRO A 1 629 ? 9.528 17.094 -17.404 1.00 86.81 629 PRO A N 1
ATOM 4833 C CA . PRO A 1 629 ? 10.907 16.686 -17.156 1.00 86.81 629 PRO A CA 1
ATOM 4834 C C . PRO A 1 629 ? 11.138 16.302 -15.690 1.00 86.81 629 PRO A C 1
ATOM 4836 O O . PRO A 1 629 ? 10.828 17.074 -14.780 1.00 86.81 629 PRO A O 1
ATOM 4839 N N . GLN A 1 630 ? 11.743 15.135 -15.464 1.00 87.19 630 GLN A N 1
ATOM 4840 C CA . GLN A 1 630 ? 11.978 14.585 -14.128 1.00 87.19 630 GLN A CA 1
ATOM 4841 C C . GLN A 1 630 ? 13.426 14.117 -13.928 1.00 87.19 630 GLN A C 1
ATOM 4843 O O . GLN A 1 630 ? 14.161 13.842 -14.883 1.00 87.19 630 GLN A O 1
ATOM 4848 N N . GLY A 1 631 ? 13.830 14.048 -12.656 1.00 88.88 631 GLY A N 1
ATOM 4849 C CA . GLY A 1 631 ? 15.106 13.478 -12.222 1.00 88.88 631 GLY A CA 1
ATOM 4850 C C . GLY A 1 631 ? 15.086 11.950 -12.132 1.00 88.88 631 GLY A C 1
ATOM 4851 O O . GLY A 1 631 ? 14.068 11.308 -12.403 1.00 88.88 631 GLY A O 1
ATOM 4852 N N . SER A 1 632 ? 16.214 11.377 -11.718 1.00 91.31 632 SER A N 1
ATOM 4853 C CA . SER A 1 632 ? 16.344 9.938 -11.501 1.00 91.31 632 SER A CA 1
ATOM 4854 C C . SER A 1 632 ? 15.507 9.454 -10.320 1.00 91.31 632 SER A C 1
ATOM 4856 O O . SER A 1 632 ? 15.476 10.083 -9.261 1.00 91.31 632 SER A O 1
ATOM 4858 N N . ILE A 1 633 ? 14.907 8.270 -10.455 1.00 88.56 633 ILE A N 1
ATOM 4859 C CA . ILE A 1 633 ? 14.298 7.559 -9.328 1.00 88.56 633 ILE A CA 1
ATOM 4860 C C . ILE A 1 633 ? 15.312 7.236 -8.224 1.00 88.56 633 ILE A C 1
ATOM 4862 O O . ILE A 1 633 ? 14.903 7.159 -7.076 1.00 88.56 633 ILE A O 1
ATOM 4866 N N . ILE A 1 634 ? 16.611 7.117 -8.518 1.00 87.56 634 ILE A N 1
ATOM 4867 C CA . ILE A 1 634 ? 17.686 6.856 -7.538 1.00 87.56 634 ILE A CA 1
ATOM 4868 C C . ILE A 1 634 ? 18.171 8.142 -6.831 1.00 87.56 634 ILE A C 1
ATOM 4870 O O . ILE A 1 634 ? 19.041 8.095 -5.966 1.00 87.56 634 ILE A O 1
ATOM 4874 N N . GLY A 1 635 ? 17.573 9.300 -7.117 1.00 87.50 635 GLY A N 1
ATOM 4875 C CA . GLY A 1 635 ? 17.858 10.566 -6.436 1.00 87.50 635 GLY A CA 1
ATOM 4876 C C . GLY A 1 635 ? 18.427 11.643 -7.358 1.00 87.50 635 GLY A C 1
ATOM 4877 O O . GLY A 1 635 ? 18.457 11.507 -8.585 1.00 87.50 635 GLY A O 1
ATOM 4878 N N . GLY A 1 636 ? 18.898 12.738 -6.761 1.00 89.06 636 GLY A N 1
ATOM 4879 C CA . GLY A 1 636 ? 19.190 13.966 -7.501 1.00 89.06 636 GLY A CA 1
ATOM 4880 C C . GLY A 1 636 ? 17.914 14.595 -8.070 1.00 89.06 636 GLY A C 1
ATOM 4881 O O . GLY A 1 636 ? 16.798 14.226 -7.697 1.00 89.06 636 GLY A O 1
ATOM 4882 N N . HIS A 1 637 ? 18.065 15.559 -8.976 1.00 88.88 637 HIS A N 1
ATOM 4883 C CA . HIS A 1 637 ? 16.926 16.268 -9.563 1.00 88.88 637 HIS A CA 1
ATOM 4884 C C . HIS A 1 637 ? 17.126 16.579 -11.042 1.00 88.88 637 HIS A C 1
ATOM 4886 O O . HIS A 1 637 ? 18.243 16.763 -11.521 1.00 88.88 637 HIS A O 1
ATOM 4892 N N . PHE A 1 638 ? 16.023 16.771 -11.767 1.00 92.31 638 PHE A N 1
ATOM 4893 C CA . PHE A 1 638 ? 16.077 17.602 -12.961 1.00 92.31 638 PHE A CA 1
ATOM 4894 C C . PHE A 1 638 ? 16.105 19.070 -12.523 1.00 92.31 638 PHE A C 1
ATOM 4896 O O . PHE A 1 638 ? 15.094 19.654 -12.134 1.00 92.31 638 PHE A O 1
ATOM 4903 N N . TRP A 1 639 ? 17.293 19.663 -12.553 1.00 93.88 639 TRP A N 1
ATOM 4904 C CA . TRP A 1 639 ? 17.487 21.094 -12.330 1.00 93.88 639 TRP A CA 1
ATOM 4905 C C . TRP A 1 639 ? 17.195 21.886 -13.606 1.00 93.88 639 TRP A C 1
ATOM 4907 O O . TRP A 1 639 ? 17.977 21.840 -14.558 1.00 93.88 639 TRP A O 1
ATOM 4917 N N . ARG A 1 640 ? 16.086 22.633 -13.618 1.00 93.44 640 ARG A N 1
ATOM 4918 C CA . ARG A 1 640 ? 15.764 23.592 -14.678 1.00 93.44 640 ARG A CA 1
ATOM 4919 C C . ARG A 1 640 ? 16.552 24.876 -14.459 1.00 93.44 640 ARG A C 1
ATOM 4921 O O . ARG A 1 640 ? 16.386 25.533 -13.437 1.00 93.44 640 ARG A O 1
ATOM 4928 N N . GLU A 1 641 ? 17.370 25.243 -15.435 1.00 94.25 641 GLU A N 1
ATOM 4929 C CA . GLU A 1 641 ? 18.087 26.518 -15.453 1.00 94.25 641 GLU A CA 1
ATOM 4930 C C . GLU A 1 641 ? 17.130 27.644 -15.881 1.00 94.25 641 GLU A C 1
ATOM 4932 O O . GLU A 1 641 ? 16.510 27.584 -16.946 1.00 94.25 641 GLU A O 1
ATOM 4937 N N . ASN A 1 642 ? 16.964 28.648 -15.024 1.00 94.81 642 ASN A N 1
ATOM 4938 C CA . ASN A 1 642 ? 16.069 29.778 -15.243 1.00 94.81 642 ASN A CA 1
ATOM 4939 C C . ASN A 1 642 ? 16.803 30.924 -15.955 1.00 94.81 642 ASN A C 1
ATOM 4941 O O . ASN A 1 642 ? 18.024 31.060 -15.892 1.00 94.81 642 ASN A O 1
ATOM 4945 N N . SER A 1 643 ? 16.047 31.816 -16.601 1.00 95.31 643 SER A N 1
ATOM 4946 C CA . SER A 1 643 ? 16.617 32.948 -17.349 1.00 95.31 643 SER A CA 1
ATOM 4947 C C . SER A 1 643 ? 17.362 33.974 -16.486 1.00 95.31 643 SER A C 1
ATOM 4949 O O . SER A 1 643 ? 18.088 34.805 -17.024 1.00 95.31 643 SER A O 1
ATOM 4951 N N . ASP A 1 644 ? 17.150 33.961 -15.171 1.00 93.19 644 ASP A N 1
ATOM 4952 C CA . ASP A 1 644 ? 17.811 34.838 -14.199 1.00 93.19 644 ASP A CA 1
ATOM 4953 C C . ASP A 1 644 ? 19.088 34.224 -13.592 1.00 93.19 644 ASP A C 1
ATOM 4955 O O . ASP A 1 644 ? 19.711 34.842 -12.729 1.00 93.19 644 ASP A O 1
ATOM 4959 N N . GLY A 1 645 ? 19.496 33.035 -14.053 1.00 91.50 645 GLY A N 1
ATOM 4960 C CA . GLY A 1 645 ? 20.674 32.318 -13.562 1.00 91.50 645 GLY A CA 1
ATOM 4961 C C . GLY A 1 645 ? 20.433 31.493 -12.295 1.00 91.50 645 GLY A C 1
ATOM 4962 O O . GLY A 1 645 ? 21.388 30.946 -11.747 1.00 91.50 645 GLY A O 1
ATOM 4963 N N . THR A 1 646 ? 19.188 31.395 -11.821 1.00 96.06 646 THR A N 1
ATOM 4964 C CA . THR A 1 646 ? 18.806 30.452 -10.759 1.00 96.06 646 THR A CA 1
ATOM 4965 C C . THR A 1 646 ? 18.447 29.077 -11.328 1.00 96.06 646 THR A C 1
ATOM 4967 O O . THR A 1 646 ? 18.226 28.917 -12.528 1.00 96.06 646 THR A O 1
ATOM 4970 N N . PHE A 1 647 ? 18.358 28.071 -10.462 1.00 96.25 647 PHE A N 1
ATOM 4971 C CA . PHE A 1 647 ? 17.977 26.703 -10.792 1.00 96.25 647 PHE A CA 1
ATOM 4972 C C . PHE A 1 647 ? 16.741 26.294 -9.992 1.00 96.25 647 PHE A C 1
ATOM 4974 O O . PHE A 1 647 ? 16.675 26.524 -8.788 1.00 96.25 647 PHE A O 1
ATOM 4981 N N . THR A 1 648 ? 15.761 25.671 -10.637 1.00 94.44 648 THR A N 1
ATOM 4982 C CA . THR A 1 648 ? 14.558 25.152 -9.968 1.00 94.44 648 THR A CA 1
ATOM 4983 C C . THR A 1 648 ? 14.484 23.639 -10.146 1.00 94.44 648 THR A C 1
ATOM 4985 O O . THR A 1 648 ? 14.563 23.179 -11.289 1.00 94.44 648 THR A O 1
ATOM 4988 N N . PRO A 1 649 ? 14.326 22.854 -9.068 1.00 90.75 649 PRO A N 1
ATOM 4989 C CA . PRO A 1 649 ? 14.213 21.410 -9.192 1.00 90.75 649 PRO A CA 1
ATOM 4990 C C . PRO A 1 649 ? 12.812 21.026 -9.687 1.00 90.75 649 PRO A C 1
ATOM 4992 O O . PRO A 1 649 ? 11.805 21.594 -9.261 1.00 90.75 649 PRO A O 1
ATOM 4995 N N . SER A 1 650 ? 12.728 20.037 -10.574 1.00 84.56 650 SER A N 1
ATOM 4996 C CA . SER A 1 650 ? 11.463 19.368 -10.895 1.00 84.56 650 SER A CA 1
ATOM 4997 C C . SER A 1 650 ? 10.938 18.583 -9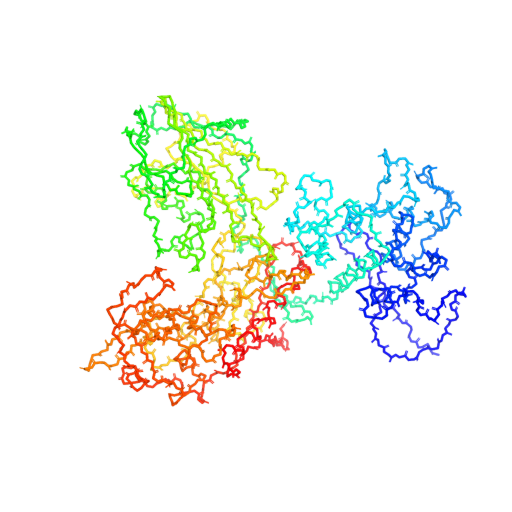.689 1.00 84.56 650 SER A C 1
ATOM 4999 O O . SER A 1 650 ? 11.727 17.992 -8.944 1.00 84.56 650 SER A O 1
ATOM 5001 N N . THR A 1 651 ? 9.618 18.448 -9.578 1.00 68.00 651 THR A N 1
ATOM 5002 C CA . THR A 1 651 ? 8.961 17.558 -8.609 1.00 68.00 651 THR A CA 1
ATOM 5003 C C . THR A 1 651 ? 8.120 16.528 -9.359 1.00 68.00 651 THR A C 1
ATOM 5005 O O . THR A 1 651 ? 7.283 16.941 -10.152 1.00 68.00 651 THR A O 1
ATOM 5008 N N . GLY A 1 652 ? 8.317 15.227 -9.124 1.00 62.81 652 GLY A N 1
ATOM 5009 C CA . GLY A 1 652 ? 7.552 14.168 -9.799 1.00 62.81 652 GLY A CA 1
ATOM 5010 C C . GLY A 1 652 ? 8.092 12.758 -9.542 1.00 62.81 652 GLY A C 1
ATOM 5011 O O . GLY A 1 652 ? 9.151 12.595 -8.928 1.00 62.81 652 GLY A O 1
ATOM 5012 N N . LEU A 1 653 ? 7.353 11.747 -10.003 1.00 59.69 653 LEU A N 1
ATOM 5013 C CA . LEU A 1 653 ? 7.751 10.335 -9.983 1.00 59.69 653 LEU A CA 1
ATOM 5014 C C . LEU A 1 653 ? 8.674 10.051 -11.179 1.00 59.69 653 LEU A C 1
ATOM 5016 O O . LEU A 1 653 ? 8.192 9.789 -12.274 1.00 59.69 653 LEU A O 1
ATOM 5020 N N . GLY A 1 654 ? 9.988 10.177 -10.971 1.00 71.06 654 GLY A N 1
ATOM 5021 C CA . GLY A 1 654 ? 11.001 10.178 -12.036 1.00 71.06 654 GLY A CA 1
ATOM 5022 C C . GLY A 1 654 ? 11.152 8.904 -12.882 1.00 71.06 654 GLY A C 1
ATOM 5023 O O . GLY A 1 654 ? 10.462 7.909 -12.686 1.00 71.06 654 GLY A O 1
ATOM 5024 N N . GLY A 1 655 ? 12.112 8.934 -13.813 1.00 86.50 655 GLY A N 1
ATOM 5025 C CA . GLY A 1 655 ? 12.578 7.776 -14.597 1.00 86.50 655 GLY A CA 1
ATOM 5026 C C . GLY A 1 655 ? 14.027 7.408 -14.251 1.00 86.50 655 GLY A C 1
ATOM 5027 O O . GLY A 1 655 ? 14.564 7.870 -13.250 1.00 86.50 655 GLY A O 1
ATOM 5028 N N . LEU A 1 656 ? 14.700 6.593 -15.063 1.00 92.75 656 LEU A N 1
ATOM 5029 C CA . LEU A 1 656 ? 16.147 6.369 -14.916 1.00 92.75 656 LEU A CA 1
ATOM 5030 C C . LEU A 1 656 ? 16.912 7.445 -15.689 1.00 92.75 656 LEU A C 1
ATOM 5032 O O . LEU A 1 656 ? 16.589 7.690 -16.850 1.00 92.75 656 LEU A O 1
ATOM 5036 N N . SER A 1 657 ? 17.928 8.066 -15.084 1.00 93.88 657 SER A N 1
ATOM 5037 C CA . SER A 1 657 ? 18.835 8.976 -15.795 1.00 93.88 657 SER A CA 1
ATOM 5038 C C . SER A 1 657 ? 19.726 8.220 -16.780 1.00 93.88 657 SER A C 1
ATOM 5040 O O . SER A 1 657 ? 19.890 7.001 -16.697 1.00 93.88 657 SER A O 1
ATOM 5042 N N . TRP A 1 658 ? 20.371 8.937 -17.702 1.00 94.38 658 TRP A N 1
ATOM 5043 C CA . TRP A 1 658 ? 21.375 8.322 -18.577 1.00 94.38 658 TRP A CA 1
ATOM 5044 C C . TRP A 1 658 ? 22.525 7.666 -17.808 1.00 94.38 658 TRP A C 1
ATOM 5046 O O . TRP A 1 658 ? 23.019 6.625 -18.244 1.00 94.38 658 TRP A O 1
ATOM 5056 N N . LEU A 1 659 ? 22.918 8.231 -16.661 1.00 94.06 659 LEU A N 1
ATOM 5057 C CA . LEU A 1 659 ? 23.915 7.614 -15.796 1.00 94.06 659 LEU A CA 1
ATOM 5058 C C . LEU A 1 659 ? 23.387 6.293 -15.229 1.00 94.06 659 LEU A C 1
ATOM 5060 O O . LEU A 1 659 ? 24.060 5.280 -15.372 1.00 94.06 659 LEU A O 1
ATOM 5064 N N . ASP A 1 660 ? 22.160 6.255 -14.706 1.00 94.56 660 ASP A N 1
ATOM 5065 C CA . ASP A 1 660 ? 21.555 5.005 -14.218 1.00 94.56 660 ASP A CA 1
ATOM 5066 C C . ASP A 1 660 ? 21.471 3.945 -15.323 1.00 94.56 660 ASP A C 1
ATOM 5068 O O . ASP A 1 660 ? 21.827 2.786 -15.113 1.00 94.56 660 ASP A O 1
ATOM 5072 N N . LEU A 1 661 ? 21.062 4.341 -16.534 1.00 95.38 661 LEU A N 1
ATOM 5073 C CA . LEU A 1 661 ? 21.018 3.447 -17.690 1.00 95.38 661 LEU A CA 1
ATOM 5074 C C . LEU A 1 661 ? 22.412 2.940 -18.066 1.00 95.38 661 LEU A C 1
ATOM 5076 O O . LEU A 1 661 ? 22.537 1.787 -18.477 1.00 95.38 661 LEU A O 1
ATOM 5080 N N . TYR A 1 662 ? 23.463 3.747 -17.928 1.00 94.94 662 TYR A N 1
ATOM 5081 C CA . TYR A 1 662 ? 24.837 3.287 -18.120 1.00 94.94 662 TYR A CA 1
ATOM 5082 C C . TYR A 1 662 ? 25.264 2.302 -17.027 1.00 94.94 662 TYR A C 1
ATOM 5084 O O . TYR A 1 662 ? 25.845 1.272 -17.356 1.00 94.94 662 TYR A O 1
ATOM 5092 N N . LEU A 1 663 ? 24.919 2.533 -15.757 1.00 92.25 663 LEU A N 1
ATOM 5093 C CA . LEU A 1 663 ? 25.255 1.639 -14.635 1.00 92.25 663 LEU A CA 1
ATOM 5094 C C . LEU A 1 663 ? 24.495 0.306 -14.693 1.00 92.25 663 LEU A C 1
ATOM 5096 O O . LEU A 1 663 ? 25.082 -0.764 -14.504 1.00 92.25 663 LEU A O 1
ATOM 5100 N N . ALA A 1 664 ? 23.228 0.339 -15.105 1.00 91.88 664 ALA A N 1
ATOM 5101 C CA . ALA A 1 664 ? 22.455 -0.838 -15.503 1.00 91.88 664 ALA A CA 1
ATOM 5102 C C . ALA A 1 664 ? 22.941 -1.443 -16.835 1.00 91.88 664 ALA A C 1
ATOM 5104 O O . ALA A 1 664 ? 22.569 -2.555 -17.218 1.00 91.88 664 ALA A O 1
ATOM 5105 N N . GLY A 1 665 ? 23.817 -0.711 -17.533 1.00 93.44 665 GLY A N 1
ATOM 5106 C CA . GLY A 1 665 ? 24.304 -0.882 -18.900 1.00 93.44 665 GLY A CA 1
ATOM 5107 C C . GLY A 1 665 ? 23.264 -1.295 -19.888 1.00 93.44 665 GLY A C 1
ATOM 5108 O O . GLY A 1 665 ? 23.447 -2.219 -20.676 1.00 93.44 665 GLY A O 1
ATOM 5109 N N . LEU A 1 666 ? 22.191 -0.539 -19.841 1.00 95.38 666 LEU A N 1
ATOM 5110 C CA . LEU A 1 666 ? 21.221 -0.320 -20.883 1.00 95.38 666 LEU A CA 1
ATOM 5111 C C . LEU A 1 666 ? 21.691 0.793 -21.843 1.00 95.38 666 LEU A C 1
ATOM 5113 O O . LEU A 1 666 ? 21.216 0.832 -22.976 1.00 95.38 666 LEU A O 1
ATOM 5117 N N . ALA A 1 667 ? 22.676 1.611 -21.451 1.00 96.19 667 ALA A N 1
ATOM 5118 C CA . ALA A 1 667 ? 23.317 2.633 -22.283 1.00 96.19 667 ALA A CA 1
ATOM 5119 C C . ALA A 1 667 ? 24.844 2.451 -22.383 1.00 96.19 667 ALA A C 1
ATOM 5121 O O . ALA A 1 667 ? 25.487 1.897 -21.488 1.00 96.19 667 ALA A O 1
ATOM 5122 N N . THR A 1 668 ? 25.419 2.902 -23.494 1.00 96.81 668 THR A N 1
ATOM 5123 C CA . THR A 1 668 ? 26.867 3.039 -23.708 1.00 96.81 668 THR A CA 1
ATOM 5124 C C . THR A 1 668 ? 27.370 4.397 -23.200 1.00 96.81 668 THR A C 1
ATOM 5126 O O . THR A 1 668 ? 26.560 5.312 -23.063 1.00 96.81 668 THR A O 1
ATOM 5129 N N . PRO A 1 669 ? 28.683 4.564 -22.937 1.00 95.81 669 PRO A N 1
ATOM 5130 C CA . PRO A 1 669 ? 29.236 5.853 -22.515 1.00 95.81 669 PRO A CA 1
ATOM 5131 C C . PRO A 1 669 ? 28.881 7.014 -23.452 1.00 95.81 669 PRO A C 1
ATOM 5133 O O . PRO A 1 669 ? 28.487 8.066 -22.972 1.00 95.81 669 PRO A O 1
ATOM 5136 N N . ASP A 1 670 ? 28.926 6.799 -24.772 1.00 96.81 670 ASP A N 1
ATOM 5137 C CA . ASP A 1 670 ? 28.654 7.837 -25.782 1.00 96.81 670 ASP A CA 1
ATOM 5138 C C . ASP A 1 670 ? 27.200 8.350 -25.765 1.00 96.81 670 ASP A C 1
ATOM 5140 O O . ASP A 1 670 ? 26.889 9.377 -26.366 1.00 96.81 670 ASP A O 1
ATOM 5144 N N . GLU A 1 671 ? 26.290 7.626 -25.109 1.00 96.00 671 GLU A N 1
ATOM 5145 C CA . GLU A 1 671 ? 24.892 8.031 -24.942 1.00 96.00 671 GLU A CA 1
ATOM 5146 C C . GLU A 1 671 ? 24.669 8.868 -23.678 1.00 96.00 671 GLU A C 1
ATOM 5148 O O . GLU A 1 671 ? 23.600 9.459 -23.533 1.00 96.00 671 GLU A O 1
ATOM 5153 N N . VAL A 1 672 ? 25.643 8.917 -22.761 1.00 95.88 672 VAL A N 1
ATOM 5154 C CA . VAL A 1 672 ? 25.537 9.681 -21.515 1.00 95.88 672 VAL A CA 1
ATOM 5155 C C . VAL A 1 672 ? 25.920 11.137 -21.796 1.00 95.88 672 VAL A C 1
ATOM 5157 O O . VAL A 1 672 ? 27.096 11.413 -22.041 1.00 95.88 672 VAL A O 1
ATOM 5160 N N . PRO A 1 673 ? 24.964 12.088 -21.777 1.00 95.38 673 PRO A N 1
ATOM 5161 C CA . PRO A 1 673 ? 25.280 13.493 -21.983 1.00 95.38 673 PRO A CA 1
ATOM 5162 C C . PRO A 1 673 ? 26.110 14.036 -20.816 1.00 95.38 673 PRO A C 1
ATOM 5164 O O . PRO A 1 673 ? 26.129 13.463 -19.724 1.00 95.38 673 PRO A O 1
ATOM 5167 N N . GLU A 1 674 ? 26.751 15.185 -21.031 1.00 94.44 674 GLU A N 1
ATOM 5168 C CA . GLU A 1 674 ? 27.345 15.937 -19.928 1.00 94.44 674 GLU A CA 1
ATOM 5169 C C . GLU A 1 674 ? 26.282 16.226 -18.862 1.00 94.44 674 GLU A C 1
ATOM 5171 O O . GLU A 1 674 ? 25.185 16.715 -19.146 1.00 94.44 674 GLU A O 1
ATOM 5176 N N . MET A 1 675 ? 26.629 15.910 -17.621 1.00 93.62 675 MET A N 1
ATOM 5177 C CA . MET A 1 675 ? 25.830 16.202 -16.441 1.00 93.62 675 MET A CA 1
ATOM 5178 C C . MET A 1 675 ? 26.406 17.430 -15.747 1.00 93.62 675 MET A C 1
ATOM 5180 O O . MET A 1 675 ? 27.453 17.957 -16.126 1.00 93.62 675 MET A O 1
ATOM 5184 N N . PHE A 1 676 ? 25.744 17.890 -14.694 1.00 96.31 676 PHE A N 1
ATOM 5185 C CA . PHE A 1 676 ? 26.335 18.880 -13.811 1.00 96.31 676 PHE A CA 1
ATOM 5186 C C . PHE A 1 676 ? 25.886 18.679 -12.373 1.00 96.31 676 PHE A C 1
ATOM 5188 O O . PHE A 1 676 ? 24.812 18.140 -12.113 1.00 96.31 676 PHE A O 1
ATOM 5195 N N . ILE A 1 677 ? 26.710 19.150 -11.448 1.00 96.19 677 ILE A N 1
ATOM 5196 C CA . ILE A 1 677 ? 26.387 19.266 -10.032 1.00 96.19 677 ILE A CA 1
ATOM 5197 C C . ILE A 1 677 ? 26.393 20.746 -9.649 1.00 96.19 677 ILE A C 1
ATOM 5199 O O . ILE A 1 677 ? 27.241 21.516 -10.110 1.00 96.19 677 ILE A O 1
ATOM 5203 N N . LEU A 1 678 ? 25.426 21.162 -8.836 1.00 96.75 678 LEU A N 1
ATOM 5204 C CA . LEU A 1 678 ? 25.363 22.527 -8.320 1.00 96.75 678 LEU A CA 1
ATOM 5205 C C . LEU A 1 678 ? 26.184 22.640 -7.034 1.00 96.75 678 LEU A C 1
ATOM 5207 O O . LEU A 1 678 ? 25.882 22.017 -6.022 1.00 96.75 678 LEU A O 1
ATOM 5211 N N . ARG A 1 679 ? 27.236 23.456 -7.054 1.00 95.19 679 ARG A N 1
ATOM 5212 C CA . ARG A 1 679 ? 28.041 23.760 -5.867 1.00 95.19 679 ARG A CA 1
ATOM 5213 C C . ARG A 1 679 ? 27.499 24.983 -5.156 1.00 95.19 679 ARG A C 1
ATOM 5215 O O . ARG A 1 679 ? 26.944 25.877 -5.789 1.00 95.19 679 ARG A O 1
ATOM 5222 N N . ASN A 1 680 ? 27.709 25.036 -3.841 1.00 94.69 680 ASN A N 1
ATOM 5223 C CA . ASN A 1 680 ? 27.313 26.177 -3.015 1.00 94.69 680 ASN A CA 1
ATOM 5224 C C . ASN A 1 680 ? 25.819 26.524 -3.182 1.00 94.69 680 ASN A C 1
ATOM 5226 O O . ASN A 1 680 ? 25.469 27.697 -3.298 1.00 94.69 680 ASN A O 1
ATOM 5230 N N . LEU A 1 681 ? 24.960 25.496 -3.235 1.00 93.00 681 LEU A N 1
ATOM 5231 C CA . LEU A 1 681 ? 23.523 25.641 -3.458 1.00 93.00 681 LEU A CA 1
ATOM 5232 C C . LEU A 1 681 ? 22.881 26.459 -2.324 1.00 93.00 681 LEU A C 1
ATOM 5234 O O . LEU A 1 681 ? 23.068 26.147 -1.147 1.00 93.00 681 LEU A O 1
ATOM 5238 N N . GLN A 1 682 ? 22.128 27.504 -2.669 1.00 93.19 682 GLN A N 1
ATOM 5239 C CA . GLN A 1 682 ? 21.422 28.354 -1.705 1.00 93.19 682 GLN A CA 1
ATOM 5240 C C . GLN A 1 682 ? 19.999 28.650 -2.179 1.00 93.19 682 GLN A C 1
ATOM 5242 O O . GLN A 1 682 ? 19.781 28.958 -3.348 1.00 93.19 682 GLN A O 1
ATOM 5247 N N . GLU A 1 683 ? 19.024 28.588 -1.269 1.00 92.06 683 GLU A N 1
ATOM 5248 C CA . GLU A 1 683 ? 17.638 28.958 -1.570 1.00 92.06 683 GLU A CA 1
ATOM 5249 C C . GLU A 1 683 ? 17.541 30.436 -1.990 1.00 92.06 683 GLU A C 1
ATOM 5251 O O . GLU A 1 683 ? 18.049 31.328 -1.308 1.00 92.06 683 GLU A O 1
ATOM 5256 N N . ALA A 1 684 ? 16.839 30.705 -3.093 1.00 91.06 684 ALA A N 1
ATOM 5257 C CA . ALA A 1 684 ? 16.605 32.047 -3.634 1.00 91.06 684 ALA A CA 1
ATOM 5258 C C . ALA A 1 684 ? 15.121 32.470 -3.559 1.00 91.06 684 ALA A C 1
ATOM 5260 O O . ALA A 1 684 ? 14.708 33.438 -4.200 1.00 91.06 684 ALA A O 1
ATOM 5261 N N . GLY A 1 685 ? 14.318 31.762 -2.755 1.00 87.19 685 GLY A N 1
ATOM 5262 C CA . GLY A 1 685 ? 12.897 32.027 -2.505 1.00 87.19 685 GLY A CA 1
ATOM 5263 C C . GLY A 1 685 ? 12.015 30.805 -2.773 1.00 87.19 685 GLY A C 1
ATOM 5264 O O . GLY A 1 685 ? 12.380 29.937 -3.550 1.00 87.19 685 GLY A O 1
ATOM 5265 N N . GLY A 1 686 ? 10.843 30.723 -2.134 1.00 79.88 686 GLY A N 1
ATOM 5266 C CA . GLY A 1 686 ? 9.891 29.616 -2.346 1.00 79.88 686 GLY A CA 1
ATOM 5267 C C . GLY A 1 686 ? 10.257 28.281 -1.673 1.00 79.88 686 GLY A C 1
ATOM 5268 O O . GLY A 1 686 ? 9.595 27.278 -1.936 1.00 79.88 686 GLY A O 1
ATOM 5269 N N . GLY A 1 687 ? 11.274 28.271 -0.803 1.00 84.00 687 GLY A N 1
ATOM 5270 C CA . GLY A 1 687 ? 11.788 27.071 -0.135 1.00 84.00 687 GLY A CA 1
ATOM 5271 C C . GLY A 1 687 ? 12.416 26.074 -1.112 1.00 84.00 687 GLY A C 1
ATOM 5272 O O . GLY A 1 687 ? 12.715 26.414 -2.255 1.00 84.00 687 GLY A O 1
ATOM 5273 N N . TRP A 1 688 ? 12.540 24.816 -0.689 1.00 77.81 688 TRP A N 1
ATOM 5274 C CA . TRP A 1 688 ? 13.184 23.751 -1.468 1.00 77.81 688 TRP A CA 1
ATOM 5275 C C . TRP A 1 688 ? 12.610 23.520 -2.884 1.00 77.81 688 TRP A C 1
ATOM 5277 O O . TRP A 1 688 ? 13.321 23.101 -3.791 1.00 77.81 688 TRP A O 1
ATOM 5287 N N . ARG A 1 689 ? 11.322 23.803 -3.117 1.00 84.00 689 ARG A N 1
ATOM 5288 C CA . ARG A 1 689 ? 10.704 23.672 -4.456 1.00 84.00 689 ARG A CA 1
ATOM 5289 C C . ARG A 1 689 ? 10.905 24.910 -5.338 1.00 84.00 689 ARG A C 1
ATOM 5291 O O . ARG A 1 689 ? 10.523 24.904 -6.506 1.00 84.00 689 ARG A O 1
ATOM 5298 N N . GLY A 1 690 ? 11.436 25.988 -4.772 1.00 87.81 690 GLY A N 1
ATOM 5299 C CA . GLY A 1 690 ? 11.636 27.261 -5.444 1.00 87.81 690 GLY A CA 1
ATOM 5300 C C . GLY A 1 690 ? 12.988 27.382 -6.157 1.00 87.81 690 GLY A C 1
ATOM 5301 O O . GLY A 1 690 ? 13.735 26.410 -6.292 1.00 87.81 690 GLY A O 1
ATOM 5302 N N . PRO A 1 691 ? 13.303 28.572 -6.692 1.00 94.19 691 PRO A N 1
ATOM 5303 C CA . PRO A 1 691 ? 14.608 28.857 -7.279 1.00 94.19 691 PRO A CA 1
ATOM 5304 C C . PRO A 1 691 ? 15.744 28.784 -6.250 1.00 94.19 691 PRO A C 1
ATOM 5306 O O . PRO A 1 691 ? 15.595 29.191 -5.100 1.00 94.19 691 PRO A O 1
ATOM 5309 N N . HIS A 1 692 ? 16.904 28.325 -6.710 1.00 95.62 692 HIS A N 1
ATOM 5310 C CA . HIS A 1 692 ? 18.159 28.246 -5.971 1.00 95.62 692 HIS A CA 1
ATOM 5311 C C . HIS A 1 692 ? 19.282 28.916 -6.763 1.00 95.62 692 HIS A C 1
ATOM 5313 O O . HIS A 1 692 ? 19.313 28.844 -7.990 1.00 95.62 692 HIS A O 1
ATOM 5319 N N . THR A 1 693 ? 20.234 29.545 -6.085 1.00 96.19 693 THR A N 1
ATOM 5320 C CA . THR A 1 693 ? 21.521 29.906 -6.690 1.00 96.19 693 THR A CA 1
ATOM 5321 C C . THR A 1 693 ? 22.513 28.765 -6.499 1.00 96.19 693 THR A C 1
ATOM 5323 O O . THR A 1 693 ? 22.422 28.004 -5.539 1.00 96.19 693 THR A O 1
ATOM 5326 N N . GLY A 1 694 ? 23.463 28.631 -7.420 1.00 94.94 694 GLY A N 1
ATOM 5327 C CA . GLY A 1 694 ? 24.517 27.627 -7.335 1.00 94.94 694 GLY A CA 1
ATOM 5328 C C . GLY A 1 694 ? 25.538 27.793 -8.453 1.00 94.94 694 GLY A C 1
ATOM 5329 O O . GLY A 1 694 ? 25.259 28.393 -9.492 1.00 94.94 694 GLY A O 1
ATOM 5330 N N . GLU A 1 695 ? 26.735 27.269 -8.232 1.00 96.06 695 GLU A N 1
ATOM 5331 C CA . GLU A 1 695 ? 27.805 27.234 -9.222 1.00 96.06 695 GLU A CA 1
ATOM 5332 C C . GLU A 1 695 ? 27.730 25.914 -9.991 1.00 96.06 695 GLU A C 1
ATOM 5334 O O . GLU A 1 695 ? 27.900 24.834 -9.425 1.00 96.06 695 GLU A O 1
ATOM 5339 N N . LYS A 1 696 ? 27.458 25.998 -11.293 1.00 95.88 696 LYS A N 1
ATOM 5340 C CA . LYS A 1 696 ? 27.350 24.829 -12.167 1.00 95.88 696 LYS A CA 1
ATOM 5341 C C . LYS A 1 696 ? 28.729 24.233 -12.437 1.00 95.88 696 LYS A C 1
ATOM 5343 O O . LYS A 1 696 ? 29.558 24.858 -13.098 1.00 95.88 696 LYS A O 1
ATOM 5348 N N . GLU A 1 697 ? 28.949 23.008 -11.979 1.00 96.38 697 GLU A N 1
ATOM 5349 C CA . GLU A 1 697 ? 30.136 22.220 -12.297 1.00 96.38 697 GLU A CA 1
ATOM 5350 C C . GLU A 1 697 ? 29.758 21.084 -13.250 1.00 96.38 697 GLU A C 1
ATOM 5352 O O . GLU A 1 697 ? 28.989 20.198 -12.886 1.00 96.38 697 GLU A O 1
ATOM 5357 N N . VAL A 1 698 ? 30.281 21.124 -14.478 1.00 96.81 698 VAL A N 1
ATOM 5358 C CA . VAL A 1 698 ? 30.010 20.114 -15.513 1.00 96.81 698 VAL A CA 1
ATOM 5359 C C . VAL A 1 698 ? 30.823 18.848 -15.243 1.00 96.81 698 VAL A C 1
ATOM 5361 O O . VAL A 1 698 ? 32.006 18.927 -14.911 1.00 96.81 698 VAL A O 1
ATOM 5364 N N . ILE A 1 699 ? 30.179 17.693 -15.403 1.00 96.19 699 ILE A N 1
ATOM 5365 C CA . ILE A 1 699 ? 30.750 16.363 -15.196 1.00 96.19 699 ILE A CA 1
ATOM 5366 C C . ILE A 1 699 ? 30.530 15.534 -16.459 1.00 96.19 699 ILE A C 1
ATOM 5368 O O . ILE A 1 699 ? 29.397 15.388 -16.924 1.00 96.19 699 ILE A O 1
ATOM 5372 N N . SER A 1 700 ? 31.605 14.952 -16.989 1.00 95.88 700 SER A N 1
ATOM 5373 C CA . SER A 1 700 ? 31.542 14.040 -18.131 1.00 95.88 700 SER A CA 1
ATOM 5374 C C . SER A 1 700 ? 31.604 12.570 -17.703 1.00 95.88 700 SER A C 1
ATOM 5376 O O . SER A 1 700 ? 32.136 12.222 -16.643 1.00 95.88 700 SER A O 1
ATOM 5378 N N . ILE A 1 701 ? 31.094 11.677 -18.553 1.00 95.56 701 ILE A N 1
ATOM 5379 C CA . ILE A 1 701 ? 31.171 10.232 -18.318 1.00 95.56 701 ILE A CA 1
ATOM 5380 C C . ILE A 1 701 ? 32.622 9.732 -18.299 1.00 95.56 701 ILE A C 1
ATOM 5382 O O . ILE A 1 701 ? 32.951 8.806 -17.562 1.00 95.56 701 ILE A O 1
ATOM 5386 N N . GLU A 1 702 ? 33.528 10.373 -19.036 1.00 96.06 702 GLU A N 1
ATOM 5387 C CA . GLU A 1 702 ? 34.955 10.047 -19.043 1.00 96.06 702 GLU A CA 1
ATOM 5388 C C . GLU A 1 702 ? 35.606 10.319 -17.688 1.00 96.06 702 GLU A C 1
ATOM 5390 O O . GLU A 1 702 ? 36.484 9.561 -17.283 1.00 96.06 702 GLU A O 1
ATOM 5395 N N . GLN A 1 703 ? 35.176 11.357 -16.962 1.00 96.38 703 GLN A N 1
ATOM 5396 C CA . GLN A 1 703 ? 35.668 11.614 -15.605 1.00 96.38 703 GLN A CA 1
ATOM 5397 C C . GLN A 1 703 ? 35.223 10.525 -14.627 1.00 96.38 703 GLN A C 1
ATOM 5399 O O . GLN A 1 703 ? 35.991 10.161 -13.736 1.00 96.38 703 GLN A O 1
ATOM 5404 N N . ILE A 1 704 ? 34.013 9.989 -14.802 1.00 94.69 704 ILE A N 1
ATOM 5405 C CA . ILE A 1 704 ? 33.510 8.852 -14.021 1.00 94.69 704 ILE A CA 1
ATOM 5406 C C . ILE A 1 704 ? 34.284 7.583 -14.389 1.00 94.69 704 ILE A C 1
ATOM 5408 O O . ILE A 1 704 ? 34.816 6.913 -13.512 1.00 94.69 704 ILE A O 1
ATOM 5412 N N . ILE A 1 705 ? 34.448 7.286 -15.682 1.00 94.56 705 ILE A N 1
ATOM 5413 C CA . ILE A 1 705 ? 35.211 6.120 -16.156 1.00 94.56 705 ILE A CA 1
ATOM 5414 C C . ILE A 1 705 ? 36.680 6.192 -15.717 1.00 94.56 705 ILE A C 1
ATOM 5416 O O . ILE A 1 705 ? 37.282 5.168 -15.403 1.00 94.56 705 ILE A O 1
ATOM 5420 N N . ALA A 1 706 ? 37.275 7.383 -15.671 1.00 94.31 706 ALA A N 1
ATOM 5421 C CA . ALA A 1 706 ? 38.634 7.568 -15.174 1.00 94.31 706 ALA A CA 1
ATOM 5422 C C . ALA A 1 706 ? 38.754 7.296 -13.665 1.00 94.31 706 ALA A C 1
ATOM 5424 O O . ALA A 1 706 ? 39.812 6.849 -13.223 1.00 94.31 706 ALA A O 1
ATOM 5425 N N . ALA A 1 707 ? 37.698 7.562 -12.889 1.00 93.00 707 ALA A N 1
ATOM 5426 C CA . ALA A 1 707 ? 37.659 7.293 -11.455 1.00 93.00 707 ALA A CA 1
ATOM 5427 C C . ALA A 1 707 ? 37.345 5.823 -11.137 1.00 93.00 707 ALA A C 1
ATOM 5429 O O . ALA A 1 707 ? 38.001 5.235 -10.282 1.00 93.00 707 ALA A O 1
ATOM 5430 N N . GLU A 1 708 ? 36.367 5.233 -11.827 1.00 91.00 708 GLU A N 1
ATOM 5431 C CA . GLU A 1 708 ? 35.782 3.931 -11.473 1.00 91.00 708 GLU A CA 1
ATOM 5432 C C . GLU A 1 708 ? 36.239 2.773 -12.365 1.00 91.00 708 GLU A C 1
ATOM 5434 O O . GLU A 1 708 ? 36.080 1.603 -12.016 1.00 91.00 708 GLU A O 1
ATOM 5439 N N . GLY A 1 709 ? 36.815 3.088 -13.524 1.00 92.12 709 GLY A N 1
ATOM 5440 C CA . GLY A 1 709 ? 36.955 2.162 -14.639 1.00 92.12 709 GLY A CA 1
ATOM 5441 C C . GLY A 1 709 ? 35.720 2.152 -15.552 1.00 92.12 709 GLY A C 1
ATOM 5442 O O . GLY A 1 709 ? 34.708 2.798 -15.284 1.00 92.12 709 GLY A O 1
ATOM 5443 N N . PRO A 1 710 ? 35.794 1.458 -16.700 1.00 91.75 710 PRO A N 1
ATOM 5444 C CA . PRO A 1 710 ? 34.627 1.223 -17.537 1.00 91.75 710 PRO A CA 1
ATOM 5445 C C . PRO A 1 710 ? 33.745 0.139 -16.917 1.00 91.75 710 PRO A C 1
ATOM 5447 O O . PRO A 1 710 ? 34.246 -0.837 -16.353 1.00 91.75 710 PRO A O 1
ATOM 5450 N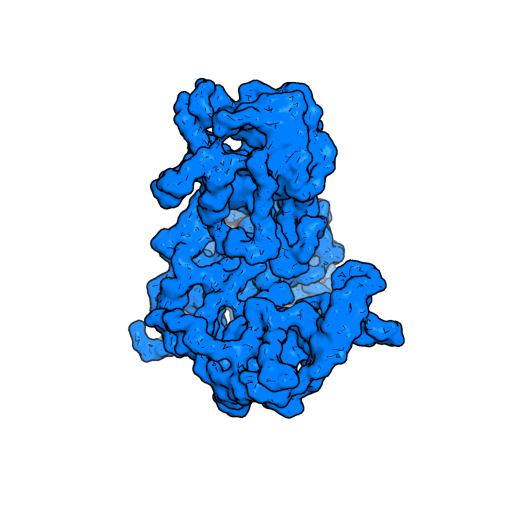 N . ARG A 1 711 ? 32.432 0.245 -17.122 1.00 90.75 711 ARG A N 1
ATOM 5451 C CA . ARG A 1 711 ? 31.492 -0.790 -16.700 1.00 90.75 711 ARG A CA 1
ATOM 5452 C C . ARG A 1 711 ? 31.793 -2.136 -17.366 1.00 90.75 711 ARG A C 1
ATOM 5454 O O . ARG A 1 711 ? 31.828 -2.231 -18.596 1.00 90.75 711 ARG A O 1
ATOM 5461 N N . ASP A 1 712 ? 31.896 -3.189 -16.561 1.00 89.25 712 ASP A N 1
ATOM 5462 C CA . ASP A 1 712 ? 32.034 -4.579 -17.007 1.00 89.25 712 ASP A CA 1
ATOM 5463 C C . ASP A 1 712 ? 30.935 -5.467 -16.385 1.00 89.25 712 ASP A C 1
ATOM 5465 O O . ASP A 1 712 ? 30.761 -5.433 -15.168 1.00 89.25 712 ASP A O 1
ATOM 5469 N N . PRO A 1 713 ? 30.186 -6.261 -17.180 1.00 92.12 713 PRO A N 1
ATOM 5470 C CA . PRO A 1 713 ? 30.189 -6.290 -18.646 1.00 92.12 713 PRO A CA 1
ATOM 5471 C C . PRO A 1 713 ? 29.810 -4.932 -19.261 1.00 92.12 713 PRO A C 1
ATOM 5473 O O . PRO A 1 713 ? 29.028 -4.206 -18.664 1.00 92.12 713 PRO A O 1
ATOM 5476 N N . PRO A 1 714 ? 30.310 -4.564 -20.454 1.00 94.19 714 PRO A N 1
ATOM 5477 C CA . PRO A 1 714 ? 29.838 -3.386 -21.174 1.00 94.19 714 PRO A CA 1
ATOM 5478 C C . PRO A 1 714 ? 28.395 -3.603 -21.639 1.00 94.19 714 PRO A C 1
ATOM 5480 O O . PRO A 1 714 ? 27.941 -4.743 -21.751 1.00 94.19 714 PRO A O 1
ATOM 5483 N N . ALA A 1 715 ? 27.695 -2.523 -21.994 1.00 94.25 715 ALA A N 1
ATOM 5484 C CA . ALA A 1 715 ? 26.267 -2.553 -22.322 1.00 94.25 715 ALA A CA 1
ATOM 5485 C C . ALA A 1 715 ? 25.860 -3.616 -23.360 1.00 94.25 715 ALA A C 1
ATOM 5487 O O . ALA A 1 715 ? 24.778 -4.190 -23.257 1.00 94.25 715 ALA A O 1
ATOM 5488 N N . ALA A 1 716 ? 26.725 -3.921 -24.332 1.00 94.62 716 ALA A N 1
ATOM 5489 C CA . ALA A 1 716 ? 26.477 -4.940 -25.356 1.00 94.62 716 ALA A CA 1
ATOM 5490 C C . ALA A 1 716 ? 26.449 -6.387 -24.821 1.00 94.62 716 ALA A C 1
ATOM 5492 O O . ALA A 1 716 ? 25.883 -7.263 -25.467 1.00 94.62 716 ALA A O 1
ATOM 5493 N N . ARG A 1 717 ? 27.076 -6.655 -23.668 1.00 95.00 717 ARG A N 1
ATOM 5494 C CA . ARG A 1 717 ? 27.157 -7.988 -23.039 1.00 95.00 717 ARG A CA 1
ATOM 5495 C C . ARG A 1 717 ? 26.306 -8.101 -21.774 1.00 95.00 717 ARG A C 1
ATOM 5497 O O . ARG A 1 717 ? 26.387 -9.102 -21.070 1.00 95.00 717 ARG A O 1
ATOM 5504 N N . SER A 1 718 ? 25.540 -7.070 -21.446 1.00 93.25 718 SER A N 1
ATOM 5505 C CA . SER A 1 718 ? 24.746 -7.041 -20.221 1.00 93.25 718 SER A CA 1
ATOM 5506 C C . SER A 1 718 ? 23.357 -7.596 -20.420 1.00 93.25 718 SER A C 1
ATOM 5508 O O . SER A 1 718 ? 22.784 -7.479 -21.501 1.00 93.25 718 SER A O 1
ATOM 5510 N N . GLN A 1 719 ? 22.810 -8.151 -19.343 1.00 91.75 719 GLN A N 1
ATOM 5511 C CA . GLN A 1 719 ? 21.428 -8.598 -19.292 1.00 91.75 719 GLN A CA 1
ATOM 5512 C C . GLN A 1 719 ? 20.472 -7.442 -19.604 1.00 91.75 719 GLN A C 1
ATOM 5514 O O . GLN A 1 719 ? 20.652 -6.327 -19.113 1.00 91.75 719 GLN A O 1
ATOM 5519 N N . LYS A 1 720 ? 19.475 -7.731 -20.443 1.00 93.00 720 LYS A N 1
ATOM 5520 C CA . LYS A 1 720 ? 18.415 -6.798 -20.863 1.00 93.00 720 LYS A CA 1
ATOM 5521 C C . LYS A 1 720 ? 17.019 -7.271 -20.466 1.00 93.00 720 LYS A C 1
ATOM 5523 O O . LYS A 1 720 ? 16.085 -6.477 -20.449 1.00 93.00 720 LYS A O 1
ATOM 5528 N N . THR A 1 721 ? 16.888 -8.556 -20.163 1.00 93.12 721 THR A N 1
ATOM 5529 C CA . THR A 1 721 ? 15.630 -9.206 -19.807 1.00 93.12 721 THR A CA 1
ATOM 5530 C C . THR A 1 721 ? 15.807 -9.834 -18.440 1.00 93.12 721 THR A C 1
ATOM 5532 O O . THR A 1 721 ? 16.733 -10.624 -18.252 1.00 93.12 721 THR A O 1
ATOM 5535 N N . PHE A 1 722 ? 14.962 -9.445 -17.495 1.00 92.31 722 PHE A N 1
ATOM 5536 C CA . PHE A 1 722 ? 14.972 -9.936 -16.121 1.00 92.31 722 PHE A CA 1
ATOM 5537 C C . PHE A 1 722 ? 13.666 -10.669 -15.852 1.00 92.31 722 PHE A C 1
ATOM 5539 O O . PHE A 1 722 ? 12.611 -10.187 -16.254 1.00 92.31 722 PHE A O 1
ATOM 5546 N N . ASN A 1 723 ? 13.736 -11.810 -15.179 1.00 92.50 723 ASN A N 1
ATOM 5547 C CA . ASN A 1 723 ? 12.549 -12.567 -14.818 1.00 92.50 723 ASN A CA 1
ATOM 5548 C C . ASN A 1 723 ? 12.118 -12.231 -13.390 1.00 92.50 723 ASN A C 1
ATOM 5550 O O . ASN A 1 723 ? 12.920 -12.338 -12.459 1.00 92.50 723 ASN A O 1
ATOM 5554 N N . ALA A 1 724 ? 10.869 -11.817 -13.221 1.00 93.00 724 ALA A N 1
ATOM 5555 C CA . ALA A 1 724 ? 10.311 -11.379 -11.955 1.00 93.00 724 ALA A CA 1
ATOM 5556 C C . ALA A 1 724 ? 9.209 -12.323 -11.479 1.00 93.00 724 ALA A C 1
ATOM 5558 O O . ALA A 1 724 ? 8.217 -12.529 -12.173 1.00 93.00 724 ALA A O 1
ATOM 5559 N N . GLY A 1 725 ? 9.372 -12.867 -10.273 1.00 93.38 725 GLY A N 1
ATOM 5560 C CA . GLY A 1 725 ? 8.316 -13.597 -9.584 1.00 93.38 725 GLY A CA 1
ATOM 5561 C C . GLY A 1 725 ? 7.509 -12.640 -8.716 1.00 93.38 725 GLY A C 1
ATOM 5562 O O . GLY A 1 725 ? 7.995 -12.181 -7.682 1.00 93.38 725 GLY A O 1
ATOM 5563 N N . PHE A 1 726 ? 6.280 -12.343 -9.129 1.00 94.25 726 PHE A N 1
ATOM 5564 C CA . PHE A 1 726 ? 5.313 -11.635 -8.295 1.00 94.25 726 PHE A CA 1
ATOM 5565 C C . PHE A 1 726 ? 4.517 -12.659 -7.491 1.00 94.25 726 PHE A C 1
ATOM 5567 O O . PHE A 1 726 ? 3.918 -13.578 -8.046 1.00 94.25 726 PHE A O 1
ATOM 5574 N N . VAL A 1 727 ? 4.574 -12.522 -6.171 1.00 95.44 727 VAL A N 1
ATOM 5575 C CA . VAL A 1 727 ? 4.118 -13.522 -5.209 1.00 95.44 727 VAL A CA 1
ATOM 5576 C C . VAL A 1 727 ? 2.935 -12.971 -4.431 1.00 95.44 727 VAL A C 1
ATOM 5578 O O . VAL A 1 727 ? 3.028 -11.892 -3.846 1.00 95.44 727 VAL A O 1
ATOM 5581 N N . TYR A 1 728 ? 1.846 -13.726 -4.385 1.00 95.50 728 TYR A N 1
ATOM 5582 C CA . TYR A 1 728 ? 0.646 -13.415 -3.621 1.00 95.50 728 TYR A CA 1
ATOM 5583 C C . TYR A 1 728 ? 0.564 -14.293 -2.367 1.00 95.50 728 TYR A C 1
ATOM 5585 O O . TYR A 1 728 ? 0.521 -15.520 -2.460 1.00 95.50 728 TYR A O 1
ATOM 5593 N N . LEU A 1 729 ? 0.561 -13.668 -1.189 1.00 94.50 729 LEU A N 1
ATOM 5594 C CA . LEU A 1 729 ? 0.580 -14.352 0.105 1.00 94.50 729 LEU A CA 1
ATOM 5595 C C . LEU A 1 729 ? -0.812 -14.454 0.730 1.00 94.50 729 LEU A C 1
ATOM 5597 O O . LEU A 1 729 ? -1.487 -13.434 0.898 1.00 94.50 729 LEU A O 1
ATOM 5601 N N . THR A 1 730 ? -1.170 -15.652 1.193 1.00 93.25 730 THR A N 1
ATOM 5602 C CA . THR A 1 730 ? -2.357 -15.903 2.028 1.00 93.25 730 THR A CA 1
ATOM 5603 C C . THR A 1 730 ? -1.962 -16.426 3.409 1.00 93.25 730 THR A C 1
ATOM 5605 O O . THR A 1 730 ? -0.849 -16.922 3.613 1.00 93.25 730 THR A O 1
ATOM 5608 N N . LEU A 1 731 ? -2.855 -16.280 4.392 1.00 90.44 731 LEU A N 1
ATOM 5609 C CA . LEU A 1 731 ? -2.679 -16.894 5.710 1.00 90.44 731 LEU A CA 1
ATOM 5610 C C . LEU A 1 731 ? -3.023 -18.393 5.673 1.00 90.44 731 LEU A C 1
ATOM 5612 O O . LEU A 1 731 ? -3.733 -18.837 4.769 1.00 90.44 731 LEU A O 1
ATOM 5616 N N . PRO A 1 732 ? -2.560 -19.177 6.668 1.00 88.44 732 PRO A N 1
ATOM 5617 C CA . PRO A 1 732 ? -2.868 -20.600 6.733 1.00 88.44 732 PRO A CA 1
ATOM 5618 C C . PRO A 1 732 ? -4.379 -20.866 6.703 1.00 88.44 732 PRO A C 1
ATOM 5620 O O . PRO A 1 732 ? -5.116 -20.400 7.574 1.00 88.44 732 PRO A O 1
ATOM 5623 N N . GLY A 1 733 ? -4.831 -21.670 5.744 1.00 84.56 733 GLY A N 1
ATOM 5624 C CA . GLY A 1 733 ? -6.228 -22.056 5.565 1.00 84.56 733 GLY A CA 1
ATOM 5625 C C . GLY A 1 733 ? -7.116 -20.998 4.909 1.00 84.56 733 GLY A C 1
ATOM 5626 O O . GLY A 1 733 ? -8.312 -21.254 4.753 1.00 84.56 733 GLY A O 1
ATOM 5627 N N . GLU A 1 734 ? -6.571 -19.844 4.518 1.00 84.44 734 GLU A N 1
ATOM 5628 C CA . GLU A 1 734 ? -7.315 -18.827 3.778 1.00 84.44 734 GLU A CA 1
ATOM 5629 C C . GLU A 1 734 ? -7.168 -19.051 2.266 1.00 84.44 734 GLU A C 1
ATOM 5631 O O . GLU A 1 734 ? -6.044 -19.031 1.748 1.00 84.44 734 GLU A O 1
ATOM 5636 N N . PRO A 1 735 ? -8.280 -19.261 1.531 1.00 83.31 735 PRO A N 1
ATOM 5637 C CA . PRO A 1 735 ? -8.226 -19.289 0.077 1.00 83.31 735 PRO A CA 1
ATOM 5638 C C . PRO A 1 735 ? -7.834 -17.903 -0.461 1.00 83.31 735 PRO A C 1
ATOM 5640 O O . PRO A 1 735 ? -8.096 -16.892 0.203 1.00 83.31 735 PRO A O 1
ATOM 5643 N N . PRO A 1 736 ? -7.224 -17.838 -1.656 1.00 86.25 736 PRO A N 1
ATOM 5644 C CA . PRO A 1 736 ? -6.951 -16.561 -2.289 1.00 86.25 736 PRO A CA 1
ATOM 5645 C C . PRO A 1 736 ? -8.263 -15.863 -2.661 1.00 86.25 736 PRO A C 1
ATOM 5647 O O . PRO A 1 736 ? -9.179 -16.483 -3.204 1.00 86.25 736 PRO A O 1
ATOM 5650 N N . ASP A 1 737 ? -8.332 -14.575 -2.359 1.00 83.62 737 ASP A N 1
ATOM 5651 C CA . ASP A 1 737 ? -9.432 -13.690 -2.694 1.00 83.62 737 ASP A CA 1
ATOM 5652 C C . ASP A 1 737 ? -9.318 -13.311 -4.181 1.00 83.62 737 ASP A C 1
ATOM 5654 O O . ASP A 1 737 ? -8.310 -12.716 -4.585 1.00 83.62 737 ASP A O 1
ATOM 5658 N N . PRO A 1 738 ? -10.309 -13.673 -5.011 1.00 75.31 738 PRO A N 1
ATOM 5659 C CA . PRO A 1 738 ? -10.232 -13.453 -6.449 1.00 75.31 738 PRO A CA 1
ATOM 5660 C C . PRO A 1 738 ? -10.164 -11.980 -6.860 1.00 75.31 738 PRO A C 1
ATOM 5662 O O . PRO A 1 738 ? -9.427 -11.648 -7.787 1.00 75.31 738 PRO A O 1
ATOM 5665 N N . ASP A 1 739 ? -10.870 -11.096 -6.152 1.00 73.38 739 ASP A N 1
ATOM 5666 C CA . ASP A 1 739 ? -10.872 -9.664 -6.462 1.00 73.38 739 ASP A CA 1
ATOM 5667 C C . ASP A 1 739 ? -9.481 -9.078 -6.169 1.00 73.38 739 ASP A C 1
ATOM 5669 O O . ASP A 1 739 ? -8.916 -8.320 -6.958 1.00 73.38 739 ASP A O 1
ATOM 5673 N N . LEU A 1 740 ? -8.861 -9.489 -5.059 1.00 82.25 740 LEU A N 1
ATOM 5674 C CA . LEU A 1 740 ? -7.501 -9.067 -4.720 1.00 82.25 740 LEU A CA 1
ATOM 5675 C C . LEU A 1 740 ? -6.436 -9.697 -5.632 1.00 82.25 740 LEU A C 1
ATOM 5677 O O . LEU A 1 740 ? -5.403 -9.072 -5.883 1.00 82.25 740 LEU A O 1
ATOM 5681 N N . LEU A 1 741 ? -6.653 -10.910 -6.141 1.00 84.62 741 LEU A N 1
ATOM 5682 C CA . LEU A 1 741 ? -5.770 -11.499 -7.150 1.00 84.62 741 LEU A CA 1
ATOM 5683 C C . LEU A 1 741 ? -5.767 -10.694 -8.450 1.00 84.62 741 LEU A C 1
ATOM 5685 O O . LEU A 1 741 ? -4.706 -10.538 -9.057 1.00 84.62 741 LEU A O 1
ATOM 5689 N N . GLU A 1 742 ? -6.909 -10.139 -8.849 1.00 80.00 742 GLU A N 1
ATOM 5690 C CA . GLU A 1 742 ? -6.989 -9.272 -10.023 1.00 80.00 742 GLU A CA 1
ATOM 5691 C C . GLU A 1 742 ? -6.206 -7.969 -9.809 1.00 80.00 742 GLU A C 1
ATOM 5693 O O . GLU A 1 742 ? -5.419 -7.562 -10.661 1.00 80.00 742 GLU A O 1
ATOM 5698 N N . LEU A 1 743 ? -6.319 -7.348 -8.630 1.00 83.19 743 LEU A N 1
ATOM 5699 C CA . LEU A 1 743 ? -5.521 -6.159 -8.296 1.00 83.19 743 LEU A CA 1
ATOM 5700 C C . LEU A 1 743 ? -4.020 -6.449 -8.267 1.00 83.19 743 LEU A C 1
ATOM 5702 O O . LEU A 1 743 ? -3.210 -5.622 -8.694 1.00 83.19 743 LEU A O 1
ATOM 5706 N N . HIS A 1 744 ? -3.642 -7.629 -7.772 1.00 89.81 744 HIS A N 1
ATOM 5707 C CA . HIS A 1 744 ? -2.271 -8.103 -7.862 1.00 89.81 744 HIS A CA 1
ATOM 5708 C C . HIS A 1 744 ? -1.837 -8.216 -9.331 1.00 89.81 744 HIS A C 1
ATOM 5710 O O . HIS A 1 744 ? -0.801 -7.650 -9.672 1.00 89.81 744 HIS A O 1
ATOM 5716 N N . ALA A 1 745 ? -2.632 -8.855 -10.201 1.00 86.81 745 ALA A N 1
ATOM 5717 C CA . ALA A 1 745 ? -2.349 -8.978 -11.636 1.00 86.81 745 ALA A CA 1
ATOM 5718 C C . ALA A 1 745 ? -2.170 -7.616 -12.324 1.00 86.81 745 ALA A C 1
ATOM 5720 O O . ALA A 1 745 ? -1.182 -7.410 -13.026 1.00 86.81 745 ALA A O 1
ATOM 5721 N N . LEU A 1 746 ? -3.062 -6.656 -12.051 1.00 86.00 746 LEU A N 1
ATOM 5722 C CA . LEU A 1 746 ? -2.972 -5.298 -12.594 1.00 86.00 746 LEU A CA 1
ATOM 5723 C C . LEU A 1 746 ? -1.629 -4.644 -12.264 1.00 86.00 746 LEU A C 1
ATOM 5725 O O . LEU A 1 746 ? -1.012 -4.009 -13.121 1.00 86.00 746 LEU A O 1
ATOM 5729 N N . PHE A 1 747 ? -1.144 -4.816 -11.033 1.00 90.31 747 PHE A N 1
ATOM 5730 C CA . PHE A 1 747 ? 0.173 -4.317 -10.657 1.00 90.31 747 PHE A CA 1
ATOM 5731 C C . PHE A 1 747 ? 1.304 -5.040 -11.390 1.00 90.31 747 PHE A C 1
ATOM 5733 O O . PHE A 1 747 ? 2.256 -4.381 -11.804 1.00 90.31 747 PHE A O 1
ATOM 5740 N N . VAL A 1 748 ? 1.214 -6.364 -11.562 1.00 91.81 748 VAL A N 1
ATOM 5741 C CA . VAL A 1 748 ? 2.208 -7.146 -12.316 1.00 91.81 748 VAL A CA 1
ATOM 5742 C C . VAL A 1 748 ? 2.351 -6.600 -13.738 1.00 91.81 748 VAL A C 1
ATOM 5744 O O . VAL A 1 748 ? 3.458 -6.248 -14.156 1.00 91.81 748 VAL A O 1
ATOM 5747 N N . ASP A 1 749 ? 1.235 -6.444 -14.448 1.00 87.25 749 ASP A N 1
ATOM 5748 C CA . ASP A 1 749 ? 1.215 -5.905 -15.810 1.00 87.25 749 ASP A CA 1
ATOM 5749 C C . ASP A 1 749 ? 1.743 -4.467 -15.852 1.00 87.25 749 ASP A C 1
ATOM 5751 O O . ASP A 1 749 ? 2.575 -4.109 -16.697 1.00 87.25 749 ASP A O 1
ATOM 5755 N N . GLY A 1 750 ? 1.318 -3.651 -14.883 1.00 89.69 750 GLY A N 1
ATOM 5756 C CA . GLY A 1 750 ? 1.802 -2.291 -14.697 1.00 89.69 750 GLY A CA 1
ATOM 5757 C C . GLY A 1 750 ? 3.316 -2.231 -14.495 1.00 89.69 750 GLY A C 1
ATOM 5758 O O . GLY A 1 750 ? 3.973 -1.398 -15.112 1.00 89.69 750 GLY A O 1
ATOM 5759 N N . ALA A 1 751 ? 3.897 -3.122 -13.689 1.00 91.44 751 ALA A N 1
ATOM 5760 C CA . ALA A 1 751 ? 5.331 -3.164 -13.404 1.00 91.44 751 ALA A CA 1
ATOM 5761 C C . ALA A 1 751 ? 6.150 -3.556 -14.640 1.00 91.44 751 ALA A C 1
ATOM 5763 O O . ALA A 1 751 ? 7.191 -2.946 -14.914 1.00 91.44 751 ALA A O 1
ATOM 5764 N N . VAL A 1 752 ? 5.659 -4.517 -15.430 1.00 89.62 752 VAL A N 1
ATOM 5765 C CA . VAL A 1 752 ? 6.267 -4.910 -16.711 1.00 89.62 752 VAL A CA 1
ATOM 5766 C C . VAL A 1 752 ? 6.265 -3.737 -17.696 1.00 89.62 752 VAL A C 1
ATOM 5768 O O . VAL A 1 752 ? 7.305 -3.419 -18.287 1.00 89.62 752 VAL A O 1
ATOM 5771 N N . ALA A 1 753 ? 5.122 -3.063 -17.852 1.00 88.50 753 ALA A N 1
ATOM 5772 C CA . ALA A 1 753 ? 4.989 -1.901 -18.729 1.00 88.50 753 ALA A CA 1
ATOM 5773 C C . ALA A 1 753 ? 5.857 -0.725 -18.253 1.00 88.50 753 ALA A C 1
ATOM 5775 O O . ALA A 1 753 ? 6.599 -0.138 -19.046 1.00 88.50 753 ALA A O 1
ATOM 5776 N N . TYR A 1 754 ? 5.818 -0.437 -16.952 1.00 90.94 754 TYR A N 1
ATOM 5777 C CA . TYR A 1 754 ? 6.585 0.618 -16.304 1.00 90.94 754 TYR A CA 1
ATOM 5778 C C . TYR A 1 754 ? 8.084 0.445 -16.531 1.00 90.94 754 TYR A C 1
ATOM 5780 O O . TYR A 1 754 ? 8.736 1.358 -17.037 1.00 90.94 754 TYR A O 1
ATOM 5788 N N . TRP A 1 755 ? 8.636 -0.739 -16.243 1.00 91.50 755 TRP A N 1
ATOM 5789 C CA . TRP A 1 755 ? 10.070 -0.986 -16.400 1.00 91.50 755 TRP A CA 1
ATOM 5790 C C . TRP A 1 755 ? 10.533 -0.840 -17.851 1.00 91.50 755 TRP A C 1
ATOM 5792 O O . TRP A 1 755 ? 11.587 -0.261 -18.135 1.00 91.50 755 TRP A O 1
ATOM 5802 N N . ARG A 1 756 ? 9.727 -1.328 -18.800 1.00 91.00 756 ARG A N 1
ATOM 5803 C CA . ARG A 1 756 ? 10.005 -1.149 -20.227 1.00 91.00 756 ARG A CA 1
ATOM 5804 C C . ARG A 1 756 ? 10.005 0.331 -20.612 1.00 91.00 756 ARG A C 1
ATOM 5806 O O . ARG A 1 756 ? 10.864 0.746 -21.387 1.00 91.00 756 ARG A O 1
ATOM 5813 N N . HIS A 1 757 ? 9.073 1.120 -20.081 1.00 91.56 757 HIS A N 1
ATOM 5814 C CA . HIS A 1 757 ? 8.962 2.551 -20.365 1.00 91.56 757 HIS A CA 1
ATOM 5815 C C . HIS A 1 757 ? 10.151 3.343 -19.823 1.00 91.56 757 HIS A C 1
ATOM 5817 O O . HIS A 1 757 ? 10.864 3.973 -20.602 1.00 91.56 757 HIS A O 1
ATOM 5823 N N . VAL A 1 758 ? 10.434 3.251 -18.518 1.00 91.62 758 VAL A N 1
ATOM 5824 C CA . VAL A 1 758 ? 11.479 4.067 -17.865 1.00 91.62 758 VAL A CA 1
ATOM 5825 C C . VAL A 1 758 ? 12.905 3.698 -18.290 1.00 91.62 758 VAL A C 1
ATOM 5827 O O . VAL A 1 758 ? 13.856 4.418 -17.994 1.00 91.62 758 VAL A O 1
ATOM 5830 N N . THR A 1 759 ? 13.064 2.592 -19.022 1.00 93.38 759 THR A N 1
ATOM 5831 C CA . THR A 1 759 ? 14.324 2.188 -19.664 1.00 93.38 759 THR A CA 1
ATOM 5832 C C . THR A 1 759 ? 14.389 2.521 -21.160 1.00 93.38 759 THR A C 1
ATOM 5834 O O . THR A 1 759 ? 15.356 2.147 -21.830 1.00 93.38 759 THR A O 1
ATOM 5837 N N . GLY A 1 760 ? 13.372 3.176 -21.727 1.00 90.94 760 GLY A N 1
ATOM 5838 C CA . GLY A 1 760 ? 13.286 3.466 -23.163 1.00 90.94 760 GLY A CA 1
ATOM 5839 C C . GLY A 1 760 ? 13.225 2.208 -24.034 1.00 90.94 760 GLY A C 1
ATOM 5840 O O . GLY A 1 760 ? 13.749 2.192 -25.147 1.00 90.94 760 GLY A O 1
ATOM 5841 N N . GLY A 1 761 ? 12.671 1.114 -23.503 1.00 92.38 761 GLY A N 1
ATOM 5842 C CA . GLY A 1 761 ? 12.596 -0.194 -24.155 1.00 92.38 761 GLY A CA 1
ATOM 5843 C C . GLY A 1 761 ? 13.907 -0.985 -24.174 1.00 92.38 761 GLY A C 1
ATOM 5844 O O . GLY A 1 761 ? 13.978 -2.015 -24.844 1.00 92.38 761 GLY A O 1
ATOM 5845 N N . ARG A 1 762 ? 14.950 -0.524 -23.471 1.00 93.81 762 ARG A N 1
ATOM 5846 C CA . ARG A 1 762 ? 16.267 -1.189 -23.416 1.00 93.81 762 ARG A CA 1
ATOM 5847 C C . ARG A 1 762 ? 16.320 -2.302 -22.377 1.00 93.81 762 ARG A C 1
ATOM 5849 O O . ARG A 1 762 ? 17.129 -3.218 -22.521 1.00 93.81 762 ARG A O 1
ATOM 5856 N N . GLY A 1 763 ? 15.496 -2.195 -21.338 1.00 92.12 763 GLY A N 1
ATOM 5857 C CA . GLY A 1 763 ? 15.250 -3.230 -20.346 1.00 92.12 763 GLY A CA 1
ATOM 5858 C C . GLY A 1 763 ? 13.843 -3.803 -20.503 1.00 92.12 763 GLY A C 1
ATOM 5859 O O . GLY A 1 763 ? 12.929 -3.135 -20.983 1.00 92.12 763 GLY A O 1
ATOM 5860 N N . SER A 1 764 ? 13.664 -5.055 -20.100 1.00 90.81 764 SER A N 1
ATOM 5861 C CA . SER A 1 764 ? 12.370 -5.741 -20.089 1.00 90.81 764 SER A CA 1
ATOM 5862 C C . SER A 1 764 ? 12.254 -6.643 -18.867 1.00 90.81 764 SER A C 1
ATOM 5864 O O . SER A 1 764 ? 13.264 -7.164 -18.384 1.00 90.81 764 SER A O 1
ATOM 5866 N N . LEU A 1 765 ? 11.023 -6.808 -18.385 1.00 91.25 765 LEU A N 1
ATOM 5867 C CA . LEU A 1 765 ? 10.666 -7.802 -17.381 1.00 91.25 765 LEU A CA 1
ATOM 5868 C C . LEU A 1 765 ? 9.843 -8.908 -18.035 1.00 91.25 765 LEU A C 1
ATOM 5870 O O . LEU A 1 765 ? 8.998 -8.626 -18.883 1.00 91.25 765 LEU A O 1
ATOM 5874 N N . THR A 1 766 ? 10.091 -10.143 -17.625 1.00 89.00 766 THR A N 1
ATOM 5875 C CA . THR A 1 766 ? 9.223 -11.296 -17.875 1.00 89.00 766 THR A CA 1
ATOM 5876 C C . THR A 1 766 ? 8.671 -11.795 -16.550 1.00 89.00 766 THR A C 1
ATOM 5878 O O . THR A 1 766 ? 9.273 -11.567 -15.503 1.00 89.00 766 THR A O 1
ATOM 5881 N N . THR A 1 767 ? 7.544 -12.490 -16.605 1.00 88.94 767 THR A N 1
ATOM 5882 C CA . THR A 1 767 ? 6.912 -13.164 -15.459 1.00 88.94 767 THR A CA 1
ATOM 5883 C C . THR A 1 767 ? 6.723 -14.654 -15.747 1.00 88.94 767 THR A C 1
ATOM 5885 O O . THR A 1 767 ? 5.830 -15.307 -15.218 1.00 88.94 767 THR A O 1
ATOM 5888 N N . GLU A 1 768 ? 7.553 -15.194 -16.644 1.00 80.44 768 GLU A N 1
ATOM 5889 C CA . GLU A 1 768 ? 7.422 -16.559 -17.137 1.00 80.44 768 GLU A CA 1
ATOM 5890 C C . GLU A 1 768 ? 7.763 -17.570 -16.041 1.00 80.44 768 GLU A C 1
ATOM 5892 O O . GLU A 1 768 ? 8.820 -17.510 -15.403 1.00 80.44 768 GLU A O 1
ATOM 5897 N N . LEU A 1 769 ? 6.867 -18.542 -15.875 1.00 81.31 769 LEU A N 1
ATOM 5898 C CA . LEU A 1 769 ? 7.069 -19.699 -15.019 1.00 81.31 769 LEU A CA 1
ATOM 5899 C C . LEU A 1 769 ? 7.553 -20.868 -15.872 1.00 81.31 769 LEU A C 1
ATOM 5901 O O . LEU A 1 769 ? 6.814 -21.403 -16.699 1.00 81.31 769 LEU A O 1
ATOM 5905 N N . VAL A 1 770 ? 8.797 -21.289 -15.657 1.00 65.25 770 VAL A N 1
ATOM 5906 C CA . VAL A 1 770 ? 9.321 -22.514 -16.262 1.00 65.25 770 VAL A CA 1
ATOM 5907 C C . VAL A 1 770 ? 9.000 -23.665 -15.319 1.00 65.25 770 VAL A C 1
ATOM 5909 O O . VAL A 1 770 ? 9.777 -23.999 -14.431 1.00 65.25 770 VAL A O 1
ATOM 5912 N N . LEU A 1 771 ? 7.830 -24.279 -15.497 1.00 59.12 771 LEU A N 1
ATOM 5913 C CA . LEU A 1 771 ? 7.521 -25.520 -14.793 1.00 59.12 771 LEU A CA 1
ATOM 5914 C C . LEU A 1 771 ? 8.439 -26.609 -15.350 1.00 59.12 771 LEU A C 1
ATOM 5916 O O . LEU A 1 771 ? 8.275 -27.049 -16.489 1.00 59.12 771 LEU A O 1
ATOM 5920 N N . SER A 1 772 ? 9.441 -27.023 -14.575 1.00 50.19 772 SER A N 1
ATOM 5921 C CA . SER A 1 772 ? 10.289 -28.141 -14.975 1.00 50.19 772 SER A CA 1
ATOM 5922 C C . SER A 1 772 ? 9.415 -29.386 -15.143 1.00 50.19 772 SER A C 1
ATOM 5924 O O . SER A 1 772 ? 8.724 -29.785 -14.204 1.00 50.19 772 SER A O 1
ATOM 5926 N N . GLU A 1 773 ? 9.421 -29.998 -16.330 1.00 37.00 773 GLU A N 1
ATOM 5927 C CA . GLU A 1 773 ? 8.715 -31.257 -16.568 1.00 37.00 773 GLU A CA 1
ATOM 5928 C C . GLU A 1 773 ? 9.331 -32.362 -15.689 1.00 37.00 773 GLU A C 1
ATOM 5930 O O . GLU A 1 773 ? 10.321 -32.994 -16.058 1.00 37.00 773 GLU A O 1
ATOM 5935 N N . GLY A 1 774 ? 8.731 -32.599 -14.521 1.00 46.59 774 GLY A N 1
ATOM 5936 C CA . GLY A 1 774 ? 8.983 -33.761 -13.670 1.00 46.59 774 GLY A CA 1
ATOM 5937 C C . GLY A 1 774 ? 9.741 -33.481 -12.368 1.00 46.59 774 GLY A C 1
ATOM 5938 O O . GLY A 1 774 ? 10.968 -33.559 -12.329 1.00 46.59 774 GLY A O 1
ATOM 5939 N N . SER A 1 775 ? 8.984 -33.325 -11.278 1.00 31.48 775 SER A N 1
ATOM 5940 C CA . SER A 1 775 ? 9.376 -33.744 -9.922 1.00 31.48 775 SER A CA 1
ATOM 5941 C C . SER A 1 775 ? 8.192 -34.367 -9.197 1.00 31.48 775 SER A C 1
ATOM 5943 O O . SER A 1 775 ? 7.158 -33.667 -9.106 1.00 31.48 775 SER A O 1
#

Foldseek 3Di:
DDDDDDPDFDDDDDDDADQGTDDDDDPDDDDDDDDDDPPFQPPDAQPPQDPPDPLNVLRVVLSVLVLCGPVADPRGLQQFDFDFQLSLLSNLQCNRVSDQADQDPDAQAPPDDSPDPSRRSLRVLVVLVLDQAPDVSNHNRRGDGAFLLSLLSNLCSSLVFDFAAQPQQVPQDLPPPSRRSVRSCLLLLLDQADDLSNHNRRGDGQGSSSSSSSSSSSSVLVVLLVQWDWADQFDQWIATPVGAIEGADDPVFKDAFFFDDQAQKKWKWDDPPPQFTFIDIGGFPDDPPLAAWDDAQDKAAALAFADHLNDTARIWTDHLQFKIFTPGRDCPDPDDCVLFDFLLVVVLVQLQGQMFGPGLPQAPAAPACPDPVVFPWIWGWDHDNFKIKIKIFGFRQQFDQAADGPGPTWIWIWIQGNNNMIMIGTHNRPPPPPPPRRFTKGWGRRHDDPVCSVVPPPDAASSNDTDPDTDNTHMHGGFHMFTPDQCLVVVLRCCVRQNQAAQEEAAAEQDDGSRRHQAFAKAAALQLPPKALQQDDPPDNPHSPRHSRHGTYRRTHHYLSGLLQWHQDSRSDIAGRLNNLLRLQLRVLLSLFQRFFFADPNDTDGQDDPRAGDQQKQFWQPQFPDPDIWHASRHHFNWDQDPVRWTAGDDDSGFGGQVSCQSLLLDALVSHDKIWGWAPWADPDPPNRDTIHGDTDIDGSVRRCVRRNHMPPHSVPGDQEGEYRYYYYDYNPDDDDSSSVVSSVSNVVVNQVSNCRSSVNSHGYDHDGDRPPDD

Radius of gyration: 30.97 Å; chains: 1; bounding box: 94×83×82 Å